Protein AF-A0AAD7TYN5-F1 (afdb_monomer)

Sequence (1149 aa):
MTCSSPSSSSSSAVDHAEHNDEHDERTLTILYATETGTAQDVADRLARLCRGLCIRARVHSMDAYPPEELINEALVVFVVSTTGSGHEPRAMIPLWNMLLRADLPEDLFEDLSFAVFGLGDSAYEKFCWPAKLLSRRLVSLGASEFIARGEGDDQHGMGVDGALGPWTKQLSAALTDIFPLPDGIEPESSDTLPSARVSILDAEPGSHLTCKDPLSEDPSYHLASVTCNRRMTADDWNQDVRHFEFSFEGDIQYQPGDVAVIHPEALPSDVEAFLSCIGYANIADEPVTIQRTLDDQSLPDRLPTTTTIREIFTRYLDINAVPRRSFFELLKHFAQDELEIEKLGEFLSDEGAYEMYEPGDKLRIGLQKGFITLPPNPKTPVICIGPGTGIAPMRSIIQERIYDGIYENTLYFGCRHALKDHHYGEEWEQYASEGKLTYRVAFSRDGPEGVARTYVQHLIKEDSSRIWDLIETRNAWVYISGSSNKMPAAVRAALQQVLVSEGGKTEEDAKDYIVRMEREGRLTEECWIRSTQGLQKPLRPAMVLTYGWQVIVLFAANVLADVVIGGPGYGGDDPQLILQQQRSNLKNASVLATVDGKVPILSTDFLTFVEELRQNTSIPGISLGVVRLAGESEEPITQFAAFGRKLEDGDGHDLTSDTLFCLASCSKAFLSASLGLLIDDFAHGRNATPLPAGLSRFDWDTKIAALLPEEWQLDDRRSTLAANVRDVLGHVSGLPRHDGAYRPGDTTGDVVRRMRVLRTAYELREKYSYNNQMYMLGAHIIETYSGLPYQDFVAERVFKPLNMSTSTLWPSEATSSGLFTDTWTKDGRRIPFWFTDEISQVNAGPGGVISSAEDMVKWLAVLLNHGVHPVSGETIIPRSVYDATTTARHVVHGRPTEPYGSIVGYGMGWNRWTFKGQDMIMHTGGIPGFSTIAVFSPSSNLGVVILTNADEKAEQNFVIAKRAFDEVLELPHADTGIASPNPARIPPQAHLEAAAYVHSGMLLQDLEAYTGTYSAPGYGAITLCSAQSTSHYCHEVLQDFASLRPLPISEPHLYGAYKTMWSTHVRLSHSAGVVFHATFPALFPHGYGKNTSAFGTYETGSDAWVEFAVVDGKVEGFSLVVDEEAVTARRRRRGGTLKDVADAWFEKI

Radius of gyration: 37.54 Å; Cα contacts (8 Å, |Δi|>4): 2176; chains: 1; bounding box: 73×110×104 Å

Mean predicted aligned error: 19.3 Å

pLDDT: mean 81.51, std 20.61, range [22.97, 98.62]

Structure (mmCIF, N/CA/C/O backbone):
data_AF-A0AAD7TYN5-F1
#
_entry.id   AF-A0AAD7TYN5-F1
#
loop_
_atom_site.group_PDB
_atom_site.id
_atom_site.type_symbol
_atom_site.label_atom_id
_atom_site.label_alt_id
_atom_site.label_comp_id
_atom_site.label_asym_id
_atom_site.label_entity_id
_atom_site.label_seq_id
_atom_site.pdbx_PDB_ins_code
_atom_site.Cartn_x
_atom_site.Cartn_y
_atom_site.Cartn_z
_atom_site.occupancy
_atom_site.B_iso_or_equiv
_atom_site.auth_seq_id
_atom_site.auth_comp_id
_atom_site.auth_asym_id
_atom_site.auth_atom_id
_atom_site.pdbx_PDB_model_num
ATOM 1 N N . MET A 1 1 ? -14.137 -5.893 67.849 1.00 32.06 1 MET A N 1
ATOM 2 C CA . MET A 1 1 ? -14.634 -7.281 67.816 1.00 32.06 1 MET A CA 1
ATOM 3 C C . MET A 1 1 ? -14.261 -7.846 66.467 1.00 32.06 1 MET A C 1
ATOM 5 O O . MET A 1 1 ? -14.617 -7.278 65.448 1.00 32.06 1 MET A O 1
ATOM 9 N N . THR A 1 2 ? -13.408 -8.853 66.526 1.00 30.20 2 THR A N 1
ATOM 10 C CA . THR A 1 2 ? -12.726 -9.581 65.458 1.00 30.20 2 THR A CA 1
ATOM 11 C C . THR A 1 2 ? -13.658 -10.598 64.804 1.00 30.20 2 THR A C 1
ATOM 13 O O . THR A 1 2 ? -14.434 -11.234 65.518 1.00 30.20 2 THR A O 1
ATOM 16 N N . CYS A 1 3 ? -13.529 -10.836 63.498 1.00 23.02 3 CYS A N 1
ATOM 17 C CA . CYS A 1 3 ? -13.912 -12.124 62.921 1.00 23.02 3 CYS A CA 1
ATOM 18 C C . CYS A 1 3 ? -12.862 -12.610 61.924 1.00 23.02 3 CYS A C 1
ATOM 20 O O . CYS A 1 3 ? -12.424 -11.885 61.038 1.00 23.02 3 CYS A O 1
ATOM 22 N N . SER A 1 4 ? -12.442 -13.832 62.213 1.00 25.14 4 SER A N 1
ATOM 23 C CA . SER A 1 4 ? -11.307 -14.596 61.731 1.00 25.14 4 SER A CA 1
ATOM 24 C C . SER A 1 4 ? -11.536 -15.207 60.348 1.00 25.14 4 SER A C 1
ATOM 26 O O . SER A 1 4 ? -12.656 -15.556 59.986 1.00 25.14 4 SER A O 1
ATOM 28 N N . SER A 1 5 ? -10.437 -15.406 59.632 1.00 23.53 5 SER A N 1
ATOM 29 C CA . SER A 1 5 ? -10.275 -16.248 58.443 1.00 23.53 5 SER A CA 1
ATOM 30 C C . SER A 1 5 ? -10.579 -17.736 58.702 1.00 23.53 5 SER A C 1
ATOM 32 O O . SER A 1 5 ? -10.234 -18.226 59.783 1.00 23.53 5 SER A O 1
ATOM 34 N N . PRO A 1 6 ? -11.113 -18.490 57.719 1.00 29.25 6 PRO A N 1
ATOM 35 C CA . PRO A 1 6 ? -11.056 -19.944 57.711 1.00 29.25 6 PRO A CA 1
ATOM 36 C C . PRO A 1 6 ? -9.919 -20.483 56.829 1.00 29.25 6 PRO A C 1
ATOM 38 O O . PRO A 1 6 ? -9.485 -19.879 55.852 1.00 29.25 6 PRO A O 1
ATOM 41 N N . SER A 1 7 ? -9.442 -21.635 57.276 1.00 25.08 7 SER A N 1
ATOM 42 C CA . SER A 1 7 ? -8.276 -22.422 56.895 1.00 25.08 7 SER A CA 1
ATOM 43 C C . SER A 1 7 ? -8.378 -23.151 55.556 1.00 25.08 7 SER A C 1
ATOM 45 O O . SER A 1 7 ? -9.451 -23.592 55.152 1.00 25.08 7 SER A O 1
ATOM 47 N N . SER A 1 8 ? -7.207 -23.379 54.965 1.00 26.42 8 SER A N 1
ATOM 48 C CA . SER A 1 8 ? -6.917 -24.302 53.872 1.00 26.42 8 SER A CA 1
ATOM 49 C C . SER A 1 8 ? -7.217 -25.765 54.226 1.00 26.42 8 SER A C 1
ATOM 51 O O . SER A 1 8 ? -6.787 -26.273 55.262 1.00 26.42 8 SER A O 1
ATOM 53 N N . SER A 1 9 ? -7.905 -26.464 53.321 1.00 25.09 9 SER A N 1
ATOM 54 C CA . SER A 1 9 ? -7.963 -27.925 53.270 1.00 25.09 9 SER A CA 1
ATOM 55 C C . SER A 1 9 ? -7.511 -28.384 51.886 1.00 25.09 9 SER A C 1
ATOM 57 O O . SER A 1 9 ? -8.125 -28.039 50.881 1.00 25.09 9 SER A O 1
ATOM 59 N N . SER A 1 10 ? -6.421 -29.145 51.874 1.00 25.17 10 SER A N 1
ATOM 60 C CA . SER A 1 10 ? -5.854 -29.898 50.756 1.00 25.17 10 SER A CA 1
ATOM 61 C C . SER A 1 10 ? -6.901 -30.769 50.048 1.00 25.17 10 SER A C 1
ATOM 63 O O . SER A 1 10 ? -7.458 -31.670 50.680 1.00 25.17 10 SER A O 1
ATOM 65 N N . SER A 1 11 ? -7.123 -30.560 48.746 1.00 24.89 11 SER A N 1
ATOM 66 C CA . SER A 1 11 ? -7.743 -31.568 47.881 1.00 24.89 11 SER A CA 1
ATOM 67 C C . SER A 1 11 ? -6.667 -32.561 47.453 1.00 24.89 11 SER A C 1
ATOM 69 O O . SER A 1 11 ? -5.783 -32.258 46.654 1.00 24.89 11 SER A O 1
ATOM 71 N N . SER A 1 12 ? -6.730 -33.733 48.069 1.00 24.78 12 SER A N 1
ATOM 72 C CA . SER A 1 12 ? -5.994 -34.938 47.719 1.00 24.78 12 SER A CA 1
ATOM 73 C C . SER A 1 12 ? -6.152 -35.284 46.241 1.00 24.78 12 SER A C 1
ATOM 75 O O . SER A 1 12 ? -7.264 -35.239 45.712 1.00 24.78 12 SER A O 1
ATOM 77 N N . ALA A 1 13 ? -5.031 -35.680 45.636 1.00 26.16 13 ALA A N 1
ATOM 78 C CA . ALA A 1 13 ? -4.958 -36.413 44.385 1.00 26.16 13 ALA A CA 1
ATOM 79 C C . ALA A 1 13 ? -6.060 -37.479 44.328 1.00 26.16 13 ALA A C 1
ATOM 81 O O . ALA A 1 13 ? -6.188 -38.303 45.236 1.00 26.16 13 ALA A O 1
ATOM 82 N N . VAL A 1 14 ? -6.875 -37.417 43.280 1.00 25.61 14 VAL A N 1
ATOM 83 C CA . VAL A 1 14 ? -7.786 -38.502 42.942 1.00 25.61 14 VAL A CA 1
ATOM 84 C C . VAL A 1 14 ? -6.918 -39.586 42.320 1.00 25.61 14 VAL A C 1
ATOM 86 O O . VAL A 1 14 ? -6.405 -39.425 41.216 1.00 25.61 14 VAL A O 1
ATOM 89 N N . ASP A 1 15 ? -6.706 -40.644 43.097 1.00 24.03 15 ASP A N 1
ATOM 90 C CA . ASP A 1 15 ? -6.170 -41.920 42.645 1.00 24.03 15 ASP A CA 1
ATOM 91 C C . ASP A 1 15 ? -6.842 -42.339 41.332 1.00 24.03 15 ASP A C 1
ATOM 93 O O . ASP A 1 15 ? -8.073 -42.378 41.230 1.00 24.03 15 ASP A O 1
ATOM 97 N N . HIS A 1 16 ? -6.018 -42.707 40.350 1.00 27.92 16 HIS A N 1
ATOM 98 C CA . HIS A 1 16 ? -6.424 -43.509 39.204 1.00 27.92 16 HIS A CA 1
ATOM 99 C C . HIS A 1 16 ? -6.866 -44.887 39.709 1.00 27.92 16 HIS A C 1
ATOM 101 O O . HIS A 1 16 ? -6.093 -45.842 39.748 1.00 27.92 16 HIS A O 1
ATOM 107 N N . ALA A 1 17 ? -8.118 -44.970 40.149 1.00 26.61 17 ALA A N 1
ATOM 108 C CA . ALA A 1 17 ? -8.795 -46.228 40.374 1.00 26.61 17 ALA A CA 1
ATOM 109 C C . ALA A 1 17 ? -9.074 -46.890 39.020 1.00 26.61 17 ALA A C 1
ATOM 111 O O . ALA A 1 17 ? -9.764 -46.329 38.169 1.00 26.61 17 ALA A O 1
ATOM 112 N N . GLU A 1 18 ? -8.529 -48.093 38.866 1.00 32.75 18 GLU A N 1
ATOM 113 C CA . GLU A 1 18 ? -8.926 -49.111 37.899 1.00 32.75 18 GLU A CA 1
ATOM 114 C C . GLU A 1 18 ? -10.461 -49.116 37.715 1.00 32.75 18 GLU A C 1
ATOM 116 O O . GLU A 1 18 ? -11.221 -49.389 38.650 1.00 32.75 18 GLU A O 1
ATOM 121 N N . HIS A 1 19 ? -10.924 -48.790 36.507 1.00 27.22 19 HIS A N 1
ATOM 122 C CA . HIS A 1 19 ? -12.280 -49.077 36.039 1.00 27.22 19 HIS A CA 1
ATOM 123 C C . HIS A 1 19 ? -12.175 -50.116 34.920 1.00 27.22 19 HIS A C 1
ATOM 125 O O . HIS A 1 19 ? -11.606 -49.846 33.866 1.00 27.22 19 HIS A O 1
ATOM 131 N N . ASN A 1 20 ? -12.690 -51.310 35.208 1.00 27.16 20 ASN A N 1
ATOM 132 C CA . ASN A 1 20 ? -12.780 -52.468 34.320 1.00 27.16 20 ASN A CA 1
ATOM 133 C C . ASN A 1 20 ? -13.623 -52.189 33.052 1.00 27.16 20 ASN A C 1
ATOM 135 O O . ASN A 1 20 ? -14.759 -51.736 33.163 1.00 27.16 20 ASN A O 1
ATOM 139 N N . ASP A 1 21 ? -13.066 -52.537 31.886 1.00 38.03 21 ASP A N 1
ATOM 140 C CA . ASP A 1 21 ? -13.582 -53.487 30.873 1.00 38.03 21 ASP A CA 1
ATOM 141 C C . ASP A 1 21 ? -15.004 -53.373 30.263 1.00 38.03 21 ASP A C 1
ATOM 143 O O . ASP A 1 21 ? -15.597 -54.396 29.934 1.00 38.03 21 ASP A O 1
ATOM 147 N N . GLU A 1 22 ? -15.541 -52.178 29.982 1.00 32.81 22 GLU A N 1
ATOM 148 C CA . GLU A 1 22 ? -16.675 -52.046 29.021 1.00 32.81 22 GLU A CA 1
ATOM 149 C C . GLU A 1 22 ? -16.463 -51.004 27.895 1.00 32.81 22 GLU A C 1
ATOM 151 O O . GLU A 1 22 ? -17.294 -50.883 26.999 1.00 32.81 22 GLU A O 1
ATOM 156 N N . HIS A 1 23 ? -15.332 -50.283 27.866 1.00 38.81 23 HIS A N 1
ATOM 157 C CA . HIS A 1 23 ? -15.031 -49.262 26.839 1.00 38.81 23 HIS A CA 1
ATOM 158 C C . HIS A 1 23 ? -14.004 -49.684 25.768 1.00 38.81 23 HIS A C 1
ATOM 160 O O . HIS A 1 23 ? -13.645 -48.869 24.917 1.00 38.81 23 HIS A O 1
ATOM 166 N N . ASP A 1 24 ? -13.561 -50.943 25.764 1.00 47.69 24 ASP A N 1
ATOM 167 C CA . ASP A 1 24 ? -12.542 -51.441 24.822 1.00 47.69 24 ASP A CA 1
ATOM 168 C C . ASP A 1 24 ? -13.080 -51.696 23.393 1.00 47.69 24 ASP A C 1
ATOM 170 O O . ASP A 1 24 ? -12.310 -51.903 22.457 1.00 47.69 24 ASP A O 1
ATOM 174 N N . GLU A 1 25 ? -14.400 -51.622 23.178 1.00 64.06 25 GLU A N 1
ATOM 175 C CA . GLU A 1 25 ? -15.033 -52.008 21.904 1.00 64.06 25 GLU A CA 1
ATOM 176 C C . GLU A 1 25 ? -15.075 -50.904 20.822 1.00 64.06 25 GLU A C 1
ATOM 178 O O . GLU A 1 25 ? -15.392 -51.205 19.675 1.00 64.06 25 GLU A O 1
ATOM 183 N N . ARG A 1 26 ? -14.744 -49.634 21.122 1.00 84.75 26 ARG A N 1
ATOM 184 C CA . ARG A 1 26 ? -14.801 -48.510 20.147 1.00 84.75 26 ARG A CA 1
ATOM 185 C C . ARG A 1 26 ? -13.416 -47.943 19.825 1.00 84.75 26 ARG A C 1
ATOM 187 O O . ARG A 1 26 ? -13.142 -46.765 20.076 1.00 84.75 26 ARG A O 1
ATOM 194 N N . THR A 1 27 ? -12.531 -48.780 19.289 1.00 89.62 27 THR A N 1
ATOM 195 C CA . THR A 1 27 ? -11.153 -48.404 18.930 1.00 89.62 27 THR A CA 1
ATOM 196 C C . THR A 1 27 ? -10.913 -48.450 17.416 1.00 89.62 27 THR A C 1
ATOM 198 O O . THR A 1 27 ? -11.508 -49.248 16.696 1.00 89.62 27 THR A O 1
ATOM 201 N N . LEU A 1 28 ? -10.047 -47.561 16.919 1.00 93.31 28 LEU A N 1
ATOM 202 C CA . LEU A 1 28 ? -9.620 -47.492 15.515 1.00 93.31 28 LEU A CA 1
ATOM 203 C C . LEU A 1 28 ? -8.123 -47.179 15.448 1.00 93.31 28 LEU A C 1
ATOM 205 O O . LEU A 1 28 ? -7.636 -46.329 16.195 1.00 93.31 28 LEU A O 1
ATOM 209 N N . THR A 1 29 ? -7.411 -47.779 14.498 1.00 95.50 29 THR A N 1
ATOM 210 C CA . THR A 1 29 ? -6.010 -47.431 14.217 1.00 95.50 29 THR A CA 1
ATOM 211 C C . THR A 1 29 ? -5.904 -46.549 12.971 1.00 95.50 29 THR A C 1
ATOM 213 O O . THR A 1 29 ? -6.521 -46.824 11.945 1.00 95.50 29 THR A O 1
ATOM 216 N N . ILE A 1 30 ? -5.119 -45.474 13.044 1.00 97.06 30 ILE A N 1
ATOM 217 C CA . ILE A 1 30 ? -4.821 -44.570 11.928 1.00 97.06 30 ILE A CA 1
ATOM 218 C C . ILE A 1 30 ? -3.320 -44.639 11.643 1.00 97.06 30 ILE A C 1
ATOM 220 O O . ILE A 1 30 ? -2.503 -44.224 12.465 1.00 97.06 30 ILE A O 1
ATOM 224 N N . LEU A 1 31 ? -2.956 -45.147 10.468 1.00 96.94 31 LEU A N 1
ATOM 225 C CA . LEU A 1 31 ? -1.567 -45.273 10.030 1.00 96.94 31 LEU A CA 1
ATOM 226 C C . LEU A 1 31 ? -1.273 -44.259 8.931 1.00 96.94 31 LEU A C 1
ATOM 228 O O . LEU A 1 31 ? -1.938 -44.262 7.892 1.00 96.94 31 LEU A O 1
ATOM 232 N N . TYR A 1 32 ? -0.262 -43.412 9.126 1.00 96.75 32 TYR A N 1
ATOM 233 C CA . TYR A 1 32 ? 0.126 -42.419 8.126 1.00 96.75 32 TYR A CA 1
ATOM 234 C C . TYR A 1 32 ? 1.551 -42.613 7.608 1.00 96.75 32 TYR A C 1
ATOM 236 O O . TYR A 1 32 ? 2.438 -43.085 8.313 1.00 96.75 32 TYR A O 1
ATOM 244 N N . ALA A 1 33 ? 1.772 -42.220 6.356 1.00 94.94 33 ALA A N 1
ATOM 245 C CA . ALA A 1 33 ? 3.092 -42.156 5.743 1.00 94.94 33 ALA A CA 1
ATOM 246 C C . ALA A 1 33 ? 3.253 -40.815 5.023 1.00 94.94 33 ALA A C 1
ATOM 248 O O . ALA A 1 33 ? 2.466 -40.487 4.131 1.00 94.94 33 ALA A O 1
ATOM 249 N N . THR A 1 34 ? 4.257 -40.038 5.437 1.00 89.06 34 THR A N 1
ATOM 250 C CA . THR A 1 34 ? 4.463 -38.640 5.035 1.00 89.06 34 THR A CA 1
ATOM 251 C C . THR A 1 34 ? 5.941 -38.365 4.751 1.00 89.06 34 THR A C 1
ATOM 253 O O . THR A 1 34 ? 6.799 -38.963 5.389 1.00 89.06 34 THR A O 1
ATOM 256 N N . GLU A 1 35 ? 6.248 -37.443 3.834 1.00 79.62 35 GLU A N 1
ATOM 257 C CA . GLU A 1 35 ? 7.604 -36.862 3.705 1.00 79.62 35 GLU A CA 1
ATOM 258 C C . GLU A 1 35 ? 7.660 -35.413 4.212 1.00 79.62 35 GLU A C 1
ATOM 260 O O . GLU A 1 35 ? 8.663 -34.993 4.774 1.00 79.62 35 GLU A O 1
ATOM 265 N N . THR A 1 36 ? 6.582 -34.639 4.031 1.00 76.56 36 THR A N 1
ATOM 266 C CA . THR A 1 36 ? 6.527 -33.193 4.336 1.00 76.56 36 THR A CA 1
ATOM 267 C C . THR A 1 36 ? 5.432 -32.832 5.351 1.00 76.56 36 THR A C 1
ATOM 269 O O . THR A 1 36 ? 4.950 -31.703 5.391 1.00 76.56 36 THR A O 1
ATOM 272 N N . GLY A 1 37 ? 4.961 -33.805 6.137 1.00 81.06 37 GLY A N 1
ATOM 273 C CA . GLY A 1 37 ? 3.956 -33.599 7.195 1.00 81.06 37 GLY A CA 1
ATOM 274 C C . GLY A 1 37 ? 2.486 -33.469 6.745 1.00 81.06 37 GLY A C 1
ATOM 275 O O . GLY A 1 37 ? 1.601 -33.341 7.587 1.00 81.06 37 GLY A O 1
ATOM 276 N N . THR A 1 38 ? 2.156 -33.521 5.448 1.00 84.31 38 THR A N 1
ATOM 277 C CA . THR A 1 38 ? 0.752 -33.374 4.993 1.00 84.31 38 THR A CA 1
ATOM 278 C C . THR A 1 38 ? -0.135 -34.559 5.377 1.00 84.31 38 THR A C 1
ATOM 280 O O . THR A 1 38 ? -1.235 -34.353 5.884 1.00 84.31 38 THR A O 1
ATOM 283 N N . ALA A 1 39 ? 0.340 -35.797 5.208 1.00 90.44 39 ALA A N 1
ATOM 284 C CA . ALA A 1 39 ? -0.436 -36.979 5.597 1.00 90.44 39 ALA A CA 1
ATOM 285 C C . ALA A 1 39 ? -0.622 -37.075 7.126 1.00 90.44 39 ALA A C 1
ATOM 287 O O . ALA A 1 39 ? -1.662 -37.531 7.593 1.00 90.44 39 ALA A O 1
ATOM 288 N N . GLN A 1 40 ? 0.352 -36.582 7.893 1.00 89.38 40 GLN A N 1
ATOM 289 C CA . GLN A 1 40 ? 0.295 -36.501 9.354 1.00 89.38 40 GLN A CA 1
ATOM 290 C C . GLN A 1 40 ? -0.797 -35.532 9.838 1.00 89.38 40 GLN A C 1
ATOM 292 O O . GLN A 1 40 ? -1.610 -35.900 10.677 1.00 89.38 40 GLN A O 1
ATOM 297 N N . ASP A 1 41 ? -0.880 -34.326 9.267 1.00 85.25 41 ASP A N 1
ATOM 298 C CA . ASP A 1 41 ? -1.937 -33.349 9.589 1.00 85.25 41 ASP A CA 1
ATOM 299 C C . ASP A 1 41 ? -3.342 -33.886 9.263 1.00 85.25 41 ASP A C 1
ATOM 301 O O . ASP A 1 41 ? -4.275 -33.725 10.052 1.00 85.25 41 ASP A O 1
ATOM 305 N N . VAL A 1 42 ? -3.494 -34.598 8.138 1.00 90.81 42 VAL A N 1
ATOM 306 C CA . VAL A 1 42 ? -4.751 -35.289 7.813 1.00 90.81 42 VAL A CA 1
ATOM 307 C C . VAL A 1 42 ? -5.065 -36.369 8.852 1.00 90.81 42 VAL A C 1
ATOM 309 O O . VAL A 1 42 ? -6.187 -36.402 9.348 1.00 90.81 42 VAL A O 1
ATOM 312 N N . ALA A 1 43 ? -4.098 -37.203 9.243 1.00 93.06 43 ALA A N 1
ATOM 313 C CA . ALA A 1 43 ? -4.302 -38.217 10.279 1.00 93.06 43 ALA A CA 1
ATOM 314 C C . ALA A 1 43 ? -4.727 -37.604 11.628 1.00 93.06 43 ALA A C 1
ATOM 316 O O . ALA A 1 43 ? -5.698 -38.067 12.228 1.00 93.06 43 ALA A O 1
ATOM 317 N N . ASP A 1 44 ? -4.089 -36.510 12.056 1.00 88.56 44 ASP A N 1
ATOM 318 C CA . ASP A 1 44 ? -4.465 -35.769 13.266 1.00 88.56 44 ASP A CA 1
ATOM 319 C C . ASP A 1 44 ? -5.902 -35.200 13.174 1.00 88.56 44 ASP A C 1
ATOM 321 O O . ASP A 1 44 ? -6.628 -35.168 14.172 1.00 88.56 44 ASP A O 1
ATOM 325 N N . ARG A 1 45 ? -6.345 -34.733 11.992 1.00 88.38 45 ARG A N 1
ATOM 326 C CA . ARG A 1 45 ? -7.735 -34.275 11.763 1.00 88.38 45 ARG A CA 1
ATOM 327 C C . ARG A 1 45 ? -8.734 -35.419 11.901 1.00 88.38 45 ARG A C 1
ATOM 329 O O . ARG A 1 45 ? -9.776 -35.242 12.532 1.00 88.38 45 ARG A O 1
ATOM 336 N N . LEU A 1 46 ? -8.410 -36.588 11.354 1.00 92.00 46 LEU A N 1
ATOM 337 C CA . LEU A 1 46 ? -9.252 -37.778 11.469 1.00 92.00 46 LEU A CA 1
ATOM 338 C C . LEU A 1 46 ? -9.327 -38.283 12.916 1.00 92.00 46 LEU A C 1
ATOM 340 O O . LEU A 1 46 ? -10.402 -38.684 13.357 1.00 92.00 46 LEU A O 1
ATOM 344 N N . ALA A 1 47 ? -8.237 -38.193 13.682 1.00 90.69 47 ALA A N 1
ATOM 345 C CA . ALA A 1 47 ? -8.241 -38.522 15.107 1.00 90.69 47 ALA A CA 1
ATOM 346 C C . ALA A 1 47 ? -9.189 -37.613 15.908 1.00 90.69 47 ALA A C 1
ATOM 348 O O . ALA A 1 47 ? -9.986 -38.106 16.707 1.00 90.69 47 ALA A O 1
ATOM 349 N N . ARG A 1 48 ? -9.188 -36.297 15.635 1.00 86.75 48 ARG A N 1
ATOM 350 C CA . ARG A 1 48 ? -10.152 -35.355 16.241 1.00 86.75 48 ARG A CA 1
ATOM 351 C C . ARG A 1 48 ? -11.599 -35.698 15.888 1.00 86.75 48 ARG A C 1
ATOM 353 O O . ARG A 1 48 ? -12.456 -35.660 16.764 1.00 86.75 48 ARG A O 1
ATOM 360 N N . LEU A 1 49 ? -11.861 -36.075 14.637 1.00 88.69 49 LEU A N 1
ATOM 361 C CA . LEU A 1 49 ? -13.185 -36.537 14.221 1.00 88.69 49 LEU A CA 1
ATOM 362 C C . LEU A 1 49 ? -13.618 -37.795 14.979 1.00 88.69 49 LEU A C 1
ATOM 364 O O . LEU A 1 49 ? -14.750 -37.860 15.447 1.00 88.69 49 LEU A O 1
ATOM 368 N N . CYS A 1 50 ? -12.724 -38.776 15.130 1.00 89.94 50 CYS A N 1
ATOM 369 C CA . CYS A 1 50 ? -13.014 -39.994 15.888 1.00 89.94 50 CYS A CA 1
ATOM 370 C C . CYS A 1 50 ? -13.358 -39.665 17.343 1.00 89.94 50 CYS A C 1
ATOM 372 O O . CYS A 1 50 ? -14.344 -40.183 17.867 1.00 89.94 50 CYS A O 1
ATOM 374 N N . ARG A 1 51 ? -12.615 -38.740 17.964 1.00 86.25 51 ARG A N 1
ATOM 375 C CA . ARG A 1 51 ? -12.882 -38.282 19.331 1.00 86.25 51 ARG A CA 1
ATOM 376 C C . ARG A 1 51 ? -14.273 -37.665 19.477 1.00 86.25 51 ARG A C 1
ATOM 378 O O . ARG A 1 51 ? -14.986 -38.039 20.402 1.00 86.25 51 ARG A O 1
ATOM 385 N N . GLY A 1 52 ? -14.692 -36.824 18.528 1.00 81.94 52 GLY A N 1
ATOM 386 C CA . GLY A 1 52 ? -16.041 -36.244 18.521 1.00 81.94 52 GLY A CA 1
ATOM 387 C C . GLY A 1 52 ? -17.166 -37.280 18.375 1.00 81.94 52 GLY A C 1
ATOM 388 O O . GLY A 1 52 ? -18.278 -37.059 18.844 1.00 81.94 52 GLY A O 1
ATOM 389 N N . LEU A 1 53 ? -16.866 -38.448 17.795 1.00 85.69 53 LEU A N 1
ATOM 390 C CA . LEU A 1 53 ? -17.762 -39.612 17.725 1.00 85.69 53 LEU A CA 1
ATOM 391 C C . LEU A 1 53 ? -17.611 -40.568 18.928 1.00 85.69 53 LEU A C 1
ATOM 393 O O . LEU A 1 53 ? -18.206 -41.651 18.949 1.00 85.69 53 LEU A O 1
ATOM 397 N N . CYS A 1 54 ? -16.811 -40.189 19.928 1.00 86.06 54 CYS A N 1
ATOM 398 C CA . CYS A 1 54 ? -16.421 -40.989 21.090 1.00 86.06 54 CYS A CA 1
ATOM 399 C C . CYS A 1 54 ? -15.746 -42.329 20.716 1.00 86.06 54 CYS A C 1
ATOM 401 O O . CYS A 1 54 ? -15.986 -43.353 21.358 1.00 86.06 54 CYS A O 1
ATOM 403 N N . ILE A 1 55 ? -14.927 -42.324 19.658 1.00 88.50 55 ILE A N 1
ATOM 404 C CA . ILE A 1 55 ? -14.099 -43.447 19.191 1.00 88.50 55 ILE A CA 1
ATOM 405 C C . ILE A 1 55 ? -12.639 -43.157 19.553 1.00 88.50 55 ILE A C 1
ATOM 407 O O . ILE A 1 55 ? -12.105 -42.095 19.224 1.00 88.50 55 ILE A O 1
ATOM 411 N N . ARG A 1 56 ? -11.964 -44.110 20.202 1.00 89.00 56 ARG A N 1
ATOM 412 C CA . ARG A 1 56 ? -10.549 -43.977 20.568 1.00 89.00 56 ARG A CA 1
ATOM 413 C C . ARG A 1 56 ? -9.660 -44.286 19.362 1.00 89.00 56 ARG A C 1
ATOM 415 O O . ARG A 1 56 ? -9.542 -45.442 18.957 1.00 89.00 56 ARG A O 1
ATOM 422 N N . ALA A 1 57 ? -9.005 -43.262 18.816 1.00 91.25 57 ALA A N 1
ATOM 423 C CA . ALA A 1 57 ? -8.049 -43.409 17.720 1.00 91.25 57 ALA A CA 1
ATOM 424 C C . ALA A 1 57 ? -6.616 -43.654 18.234 1.00 91.25 57 ALA A C 1
ATOM 426 O O . ALA A 1 57 ? -6.142 -42.951 19.126 1.00 91.25 57 ALA A O 1
ATOM 427 N N . ARG A 1 58 ? -5.905 -44.619 17.643 1.00 92.50 58 ARG A N 1
ATOM 428 C CA . ARG A 1 58 ? -4.457 -44.831 17.815 1.00 92.50 58 ARG A CA 1
ATOM 429 C C . ARG A 1 58 ? -3.733 -44.372 16.556 1.00 92.50 58 ARG A C 1
ATOM 431 O O . ARG A 1 58 ? -3.931 -44.965 15.501 1.00 92.50 58 ARG A O 1
ATOM 438 N N . VAL A 1 59 ? -2.930 -43.313 16.642 1.00 92.31 59 VAL A N 1
ATOM 439 C CA . VAL A 1 59 ? -2.278 -42.703 15.471 1.00 92.31 59 VAL A CA 1
ATOM 440 C C . VAL A 1 59 ? -0.789 -43.031 15.457 1.00 92.31 59 VAL A C 1
ATOM 442 O O . VAL A 1 59 ? -0.077 -42.697 16.402 1.00 92.31 59 VAL A O 1
ATOM 445 N N . HIS A 1 60 ? -0.305 -43.638 14.372 1.00 91.50 60 HIS A N 1
ATOM 446 C CA . HIS A 1 60 ? 1.102 -44.013 14.217 1.00 91.50 60 HIS A CA 1
ATOM 447 C C . HIS A 1 60 ? 1.638 -43.654 12.826 1.00 91.50 60 HIS A C 1
ATOM 449 O O . HIS A 1 60 ? 0.939 -43.803 11.820 1.00 91.50 60 HIS A O 1
ATOM 455 N N . SER A 1 61 ? 2.903 -43.224 12.761 1.00 91.44 61 SER A N 1
ATOM 456 C CA . SER A 1 61 ? 3.657 -43.279 11.504 1.00 91.44 61 SER A CA 1
ATOM 457 C C . SER A 1 61 ? 3.931 -44.744 11.162 1.00 91.44 61 SER A C 1
ATOM 459 O O . SER A 1 61 ? 4.189 -45.549 12.058 1.00 91.44 61 SER A O 1
ATOM 461 N N . MET A 1 62 ? 3.876 -45.107 9.882 1.00 93.88 62 MET A N 1
ATOM 462 C CA . MET A 1 62 ? 4.029 -46.502 9.444 1.00 93.88 62 MET A CA 1
ATOM 463 C C . MET A 1 62 ? 5.396 -47.126 9.763 1.00 93.88 62 MET A C 1
ATOM 465 O O . MET A 1 62 ? 5.486 -48.345 9.858 1.00 93.88 62 MET A O 1
ATOM 469 N N . ASP A 1 63 ? 6.445 -46.326 9.946 1.00 87.81 63 ASP A N 1
ATOM 470 C CA . ASP A 1 63 ? 7.780 -46.790 10.346 1.00 87.81 63 ASP A CA 1
ATOM 471 C C . ASP A 1 63 ? 7.937 -46.958 11.862 1.00 87.81 63 ASP A C 1
ATOM 473 O O . ASP A 1 63 ? 8.789 -47.725 12.310 1.00 87.81 63 ASP A O 1
ATOM 477 N N . ALA A 1 64 ? 7.101 -46.277 12.644 1.00 87.06 64 ALA A N 1
ATOM 478 C CA . ALA A 1 64 ? 6.997 -46.444 14.089 1.00 87.06 64 ALA A CA 1
ATOM 479 C C . ALA A 1 64 ? 5.996 -47.545 14.491 1.00 87.06 64 ALA A C 1
ATOM 481 O O . ALA A 1 64 ? 5.957 -47.933 15.658 1.00 87.06 64 ALA A O 1
ATOM 482 N N . TYR A 1 65 ? 5.182 -48.034 13.549 1.00 90.88 65 TYR A N 1
ATOM 483 C CA . TYR A 1 65 ? 4.212 -49.109 13.761 1.00 90.88 65 TYR A CA 1
ATOM 484 C C . TYR A 1 65 ? 4.829 -50.480 13.425 1.00 90.88 65 TYR A C 1
ATOM 486 O O . TYR A 1 65 ? 5.311 -50.655 12.303 1.00 90.88 65 TYR A O 1
ATOM 494 N N . PRO A 1 66 ? 4.804 -51.471 14.338 1.00 91.75 66 PRO A N 1
ATOM 495 C CA . PRO A 1 66 ? 5.306 -52.816 14.055 1.00 91.75 66 PRO A CA 1
ATOM 496 C C . PRO A 1 66 ? 4.466 -53.507 12.961 1.00 91.75 66 PRO A C 1
ATOM 498 O O . PRO A 1 66 ? 3.284 -53.774 13.183 1.00 91.75 66 PRO A O 1
ATOM 501 N N . PRO A 1 67 ? 5.021 -53.829 11.773 1.00 89.50 67 PRO A N 1
ATOM 502 C CA . PRO A 1 67 ? 4.234 -54.367 10.659 1.00 89.50 67 PRO A CA 1
ATOM 503 C C . PRO A 1 67 ? 3.459 -55.652 10.979 1.00 89.50 67 PRO A C 1
ATOM 505 O O . PRO A 1 67 ? 2.375 -55.874 10.445 1.00 89.50 67 PRO A O 1
ATOM 508 N N . GLU A 1 68 ? 4.012 -56.499 11.843 1.00 88.88 68 GLU A N 1
ATOM 509 C CA . GLU A 1 68 ? 3.411 -57.747 12.310 1.00 88.88 68 GLU A CA 1
ATOM 510 C C . GLU A 1 68 ? 2.141 -57.561 13.150 1.00 88.88 68 GLU A C 1
ATOM 512 O O . GLU A 1 68 ? 1.346 -58.494 13.236 1.00 88.88 68 GLU A O 1
ATOM 517 N N . GLU A 1 69 ? 1.919 -56.385 13.742 1.00 91.31 69 GLU A N 1
ATOM 518 C CA . GLU A 1 69 ? 0.728 -56.119 14.554 1.00 91.31 69 GLU A CA 1
ATOM 519 C C . GLU A 1 69 ? -0.525 -55.887 13.705 1.00 91.31 69 GLU A C 1
ATOM 521 O O . GLU A 1 69 ? -1.630 -56.071 14.213 1.00 91.31 69 GLU A O 1
ATOM 526 N N . LEU A 1 70 ? -0.372 -55.595 12.405 1.00 93.06 70 LEU A N 1
ATOM 527 C CA . LEU A 1 70 ? -1.491 -55.284 11.509 1.00 93.06 70 LEU A CA 1
ATOM 528 C C . LEU A 1 70 ? -2.536 -56.409 11.441 1.00 93.06 70 LEU A C 1
ATOM 530 O O . LEU A 1 70 ? -3.714 -56.138 11.241 1.00 93.06 70 LEU A O 1
ATOM 534 N N . ILE A 1 71 ? -2.122 -57.668 11.621 1.00 91.69 71 ILE A N 1
ATOM 535 C CA . ILE A 1 71 ? -3.030 -58.828 11.609 1.00 91.69 71 ILE A CA 1
ATOM 536 C C . ILE A 1 71 ? -4.009 -58.832 12.790 1.00 91.69 71 ILE A C 1
ATOM 538 O O . ILE A 1 71 ? -5.055 -59.465 12.716 1.00 91.69 71 ILE A O 1
ATOM 542 N N . ASN A 1 72 ? -3.678 -58.129 13.874 1.00 91.06 72 ASN A N 1
ATOM 543 C CA . ASN A 1 72 ? -4.513 -58.052 15.071 1.00 91.06 72 ASN A CA 1
ATOM 544 C C . ASN A 1 72 ? -5.498 -56.873 15.020 1.00 91.06 72 ASN A C 1
ATOM 546 O O . ASN A 1 72 ? -6.285 -56.692 15.948 1.00 91.06 72 ASN A O 1
ATOM 550 N N . GLU A 1 73 ? -5.436 -56.042 13.979 1.00 92.81 73 GLU A N 1
ATOM 551 C CA . GLU A 1 73 ? -6.303 -54.880 13.827 1.00 92.81 73 GLU A CA 1
ATOM 552 C C . GLU A 1 73 ? -7.624 -55.273 13.157 1.00 92.81 73 GLU A C 1
ATOM 554 O O . GLU A 1 73 ? -7.633 -55.838 12.066 1.00 92.81 73 GLU A O 1
ATOM 559 N N . ALA A 1 74 ? -8.751 -54.913 13.771 1.00 90.94 74 ALA A N 1
ATOM 560 C CA . ALA A 1 74 ? -10.069 -55.102 13.160 1.00 90.94 74 ALA A CA 1
ATOM 561 C C . ALA A 1 74 ? -10.450 -53.947 12.213 1.00 90.94 74 ALA A C 1
ATOM 563 O O . ALA A 1 74 ? -11.150 -54.152 11.220 1.00 90.94 74 ALA A O 1
ATOM 564 N N . LEU A 1 75 ? -9.998 -52.719 12.511 1.00 95.12 75 LEU A N 1
ATOM 565 C CA . LEU A 1 75 ? -10.359 -51.517 11.759 1.00 95.12 75 LEU A CA 1
ATOM 566 C C . LEU A 1 75 ? -9.176 -50.546 11.628 1.00 95.12 75 LEU A C 1
ATOM 568 O O . LEU A 1 75 ? -8.652 -50.060 12.634 1.00 95.12 75 LEU A O 1
ATOM 572 N N . VAL A 1 76 ? -8.781 -50.224 10.389 1.00 97.12 76 VAL A N 1
ATOM 573 C CA . VAL A 1 76 ? -7.627 -49.345 10.111 1.00 97.12 76 VAL A CA 1
ATOM 574 C C . VAL A 1 76 ? -7.933 -48.279 9.056 1.00 97.12 76 VAL A C 1
ATOM 576 O O . VAL A 1 76 ? -8.473 -48.566 7.989 1.00 97.12 76 VAL A O 1
ATOM 579 N N . VAL A 1 77 ? -7.522 -47.036 9.305 1.00 98.06 77 VAL A N 1
ATOM 580 C CA . VAL A 1 77 ? -7.515 -45.956 8.307 1.00 98.06 77 VAL A CA 1
ATOM 581 C C . VAL A 1 77 ? -6.080 -45.635 7.901 1.00 98.06 77 VAL A C 1
ATOM 583 O O . VAL A 1 77 ? -5.257 -45.258 8.729 1.00 98.06 77 VAL A O 1
ATOM 586 N N . PHE A 1 78 ? -5.779 -45.740 6.609 1.00 98.25 78 PHE A N 1
ATOM 587 C CA . PHE A 1 78 ? -4.468 -45.419 6.051 1.00 98.25 78 PHE A CA 1
ATOM 588 C C . PHE A 1 78 ? -4.467 -44.034 5.403 1.00 98.25 78 PHE A C 1
ATOM 590 O O . PHE A 1 78 ? -5.316 -43.742 4.562 1.00 98.25 78 PHE A O 1
ATOM 597 N N . VAL A 1 79 ? -3.473 -43.204 5.722 1.00 97.81 79 VAL A N 1
ATOM 598 C CA . VAL A 1 79 ? -3.276 -41.877 5.118 1.00 97.81 79 VAL A CA 1
ATOM 599 C C . VAL A 1 79 ? -1.890 -41.812 4.473 1.00 97.81 79 VAL A C 1
ATOM 601 O O . VAL A 1 79 ? -0.875 -41.760 5.162 1.00 97.81 79 VAL A O 1
ATOM 604 N N . VAL A 1 80 ? -1.816 -41.857 3.141 1.00 97.19 80 VAL A N 1
ATOM 605 C CA . VAL A 1 80 ? -0.555 -42.151 2.429 1.00 97.19 80 VAL A CA 1
ATOM 606 C C . VAL A 1 80 ? -0.242 -41.091 1.381 1.00 97.19 80 VAL A C 1
ATOM 608 O O . VAL A 1 80 ? -1.003 -40.927 0.427 1.00 97.19 80 VAL A O 1
ATOM 611 N N . SER A 1 81 ? 0.897 -40.402 1.513 1.00 93.94 81 SER A N 1
ATOM 612 C CA . SER A 1 81 ? 1.408 -39.515 0.459 1.00 93.94 81 SER A CA 1
ATOM 613 C C . SER A 1 81 ? 2.114 -40.275 -0.670 1.00 93.94 81 SER A C 1
ATOM 615 O O . SER A 1 81 ? 2.537 -41.414 -0.502 1.00 93.94 81 SER A O 1
ATOM 617 N N . THR A 1 82 ? 2.284 -39.633 -1.824 1.00 89.81 82 THR A N 1
ATOM 618 C CA . THR A 1 82 ? 3.077 -40.148 -2.954 1.00 89.81 82 THR A CA 1
ATOM 619 C C . THR A 1 82 ? 4.379 -39.360 -3.093 1.00 89.81 82 THR A C 1
ATOM 621 O O . THR A 1 82 ? 4.344 -38.136 -3.001 1.00 89.81 82 THR A O 1
ATOM 624 N N . THR A 1 83 ? 5.510 -40.029 -3.334 1.00 81.25 83 THR A N 1
ATOM 625 C CA . THR A 1 83 ? 6.835 -39.390 -3.461 1.00 81.25 83 THR A CA 1
ATOM 626 C C . THR A 1 83 ? 7.425 -39.583 -4.861 1.00 81.25 83 THR A C 1
ATOM 628 O O . THR A 1 83 ? 7.120 -40.559 -5.548 1.00 81.25 83 THR A O 1
ATOM 631 N N . GLY A 1 84 ? 8.261 -38.641 -5.317 1.00 73.94 84 GLY A N 1
ATOM 632 C CA . GLY A 1 84 ? 8.946 -38.714 -6.618 1.00 73.94 84 GLY A CA 1
ATOM 633 C C . GLY A 1 84 ? 8.018 -39.054 -7.797 1.00 73.94 84 GLY A C 1
ATOM 634 O O . GLY A 1 84 ? 6.886 -38.581 -7.877 1.00 73.94 84 GLY A O 1
ATOM 635 N N . SER A 1 85 ? 8.468 -39.934 -8.698 1.00 69.31 85 SER A N 1
ATOM 636 C CA . SER A 1 85 ? 7.686 -40.427 -9.850 1.00 69.31 85 SER A CA 1
ATOM 637 C C . SER A 1 85 ? 6.712 -41.569 -9.492 1.00 69.31 85 SER A C 1
ATOM 639 O O . SER A 1 85 ? 6.563 -42.547 -10.240 1.00 69.31 85 SER A O 1
ATOM 641 N N . GLY A 1 86 ? 6.043 -41.450 -8.339 1.00 79.44 86 GLY A N 1
ATOM 642 C CA . GLY A 1 86 ? 5.028 -42.386 -7.842 1.00 79.44 86 GLY A CA 1
ATOM 643 C C . GLY A 1 86 ? 5.547 -43.507 -6.947 1.00 79.44 86 GLY A C 1
ATOM 644 O O . GLY A 1 86 ? 5.023 -44.620 -7.011 1.00 79.44 86 GLY A O 1
ATOM 645 N N . HIS A 1 87 ? 6.586 -43.219 -6.171 1.00 83.06 87 HIS A N 1
ATOM 646 C CA . HIS A 1 87 ? 7.156 -44.094 -5.158 1.00 83.06 87 HIS A CA 1
ATOM 647 C C . HIS A 1 87 ? 6.428 -43.949 -3.815 1.00 83.06 87 HIS A C 1
ATOM 649 O O . HIS A 1 87 ? 5.770 -42.943 -3.532 1.00 83.06 87 HIS A O 1
ATOM 655 N N . GLU A 1 88 ? 6.521 -44.994 -2.999 1.00 88.81 88 GLU A N 1
ATOM 656 C CA . GLU A 1 88 ? 6.088 -44.998 -1.609 1.00 88.81 88 GLU A CA 1
ATOM 657 C C . GLU A 1 88 ? 6.935 -44.042 -0.743 1.00 88.81 88 GLU A C 1
ATOM 659 O O . GLU A 1 88 ? 8.141 -43.897 -0.968 1.00 88.81 88 GLU A O 1
ATOM 664 N N . PRO A 1 89 ? 6.337 -43.374 0.262 1.00 89.56 89 PRO A N 1
ATOM 665 C CA . PRO A 1 89 ? 7.103 -42.650 1.270 1.00 89.56 89 PRO A CA 1
ATOM 666 C C . PRO A 1 89 ? 8.012 -43.594 2.049 1.00 89.56 89 PRO A C 1
ATOM 668 O O . PRO A 1 89 ? 7.661 -44.753 2.277 1.00 89.56 89 PRO A O 1
ATOM 671 N N . ARG A 1 90 ? 9.147 -43.093 2.539 1.00 84.62 90 ARG A N 1
ATOM 672 C CA . ARG A 1 90 ? 10.111 -43.909 3.292 1.00 84.62 90 ARG A CA 1
ATOM 673 C C . ARG A 1 90 ? 9.492 -44.562 4.520 1.00 84.62 90 ARG A C 1
ATOM 675 O O . ARG A 1 90 ? 9.731 -45.745 4.751 1.00 84.62 90 ARG A O 1
ATOM 682 N N . ALA A 1 91 ? 8.628 -43.828 5.221 1.00 86.94 91 ALA A N 1
ATOM 683 C CA . ALA A 1 91 ? 7.890 -44.333 6.375 1.00 86.94 91 ALA A CA 1
ATOM 684 C C . ALA A 1 91 ? 7.032 -45.573 6.046 1.00 86.94 91 ALA A C 1
ATOM 686 O O . ALA A 1 91 ? 6.802 -46.421 6.898 1.00 86.94 91 ALA A O 1
ATOM 687 N N . MET A 1 92 ? 6.580 -45.718 4.795 1.00 93.31 92 MET A N 1
ATOM 688 C CA . MET A 1 92 ? 5.758 -46.847 4.350 1.00 93.31 92 MET A CA 1
ATOM 689 C C . MET A 1 92 ? 6.590 -48.101 4.026 1.00 93.31 92 MET A C 1
ATOM 691 O O . MET A 1 92 ? 6.055 -49.208 4.068 1.00 93.31 92 MET A O 1
ATOM 695 N N . ILE A 1 93 ? 7.885 -47.961 3.709 1.00 90.00 93 ILE A N 1
ATOM 696 C CA . ILE A 1 93 ? 8.730 -49.045 3.170 1.00 90.00 93 ILE A CA 1
ATOM 697 C C . ILE A 1 93 ? 8.745 -50.311 4.051 1.00 90.00 93 ILE A C 1
ATOM 699 O O . ILE A 1 93 ? 8.590 -51.400 3.489 1.00 90.00 93 ILE A O 1
ATOM 703 N N . PRO A 1 94 ? 8.911 -50.243 5.391 1.00 92.00 94 PRO A N 1
ATOM 704 C CA . PRO A 1 94 ? 8.951 -51.446 6.228 1.00 92.00 94 PRO A CA 1
ATOM 705 C C . PRO A 1 94 ? 7.661 -52.271 6.138 1.00 92.00 94 PRO A C 1
ATOM 707 O O . PRO A 1 94 ? 7.707 -53.472 5.860 1.00 92.00 94 PRO A O 1
ATOM 710 N N . LEU A 1 95 ? 6.510 -51.608 6.290 1.00 92.94 95 LEU A N 1
ATOM 711 C CA . LEU A 1 95 ? 5.193 -52.231 6.179 1.00 92.94 95 LEU A CA 1
ATOM 712 C C . LEU A 1 95 ? 4.930 -52.735 4.753 1.00 92.94 95 LEU A C 1
ATOM 714 O O . LEU A 1 95 ? 4.442 -53.848 4.557 1.00 92.94 95 LEU A O 1
ATOM 718 N N . TRP A 1 96 ? 5.306 -51.949 3.744 1.00 94.31 96 TRP A N 1
ATOM 719 C CA . TRP A 1 96 ? 5.118 -52.295 2.338 1.00 94.31 96 TRP A CA 1
ATOM 720 C C . TRP A 1 96 ? 5.897 -53.543 1.925 1.00 94.31 96 TRP A C 1
ATOM 722 O O . TRP A 1 96 ? 5.343 -54.433 1.282 1.00 94.31 96 TRP A O 1
ATOM 732 N N . ASN A 1 97 ? 7.152 -53.665 2.362 1.00 92.44 97 ASN A N 1
ATOM 733 C CA . ASN A 1 97 ? 7.975 -54.846 2.108 1.00 92.44 97 ASN A CA 1
ATOM 734 C C . ASN A 1 97 ? 7.377 -56.117 2.723 1.00 92.44 97 ASN A C 1
ATOM 736 O O . ASN A 1 97 ? 7.441 -57.179 2.102 1.00 92.44 97 ASN A O 1
ATOM 740 N N . MET A 1 98 ? 6.781 -56.018 3.916 1.00 93.06 98 MET A N 1
ATOM 741 C CA . MET A 1 98 ? 6.060 -57.132 4.532 1.00 93.06 98 MET A CA 1
ATOM 742 C C . MET A 1 98 ? 4.855 -57.527 3.673 1.00 93.06 98 MET A C 1
ATOM 744 O O . MET A 1 98 ? 4.759 -58.686 3.275 1.00 93.06 98 MET A O 1
ATOM 748 N N . LEU A 1 99 ? 4.008 -56.563 3.295 1.00 93.06 99 LEU A N 1
ATOM 749 C CA . LEU A 1 99 ? 2.806 -56.811 2.491 1.00 93.06 99 LEU A CA 1
ATOM 750 C C . LEU A 1 99 ? 3.120 -57.379 1.097 1.00 93.06 99 LEU A C 1
ATOM 752 O O . LEU A 1 99 ? 2.330 -58.153 0.556 1.00 93.06 99 LEU A O 1
ATOM 756 N N . LEU A 1 100 ? 4.262 -57.034 0.497 1.00 91.88 100 LEU A N 1
ATOM 757 C CA . LEU A 1 100 ? 4.673 -57.517 -0.828 1.00 91.88 100 LEU A CA 1
ATOM 758 C C . LEU A 1 100 ? 5.253 -58.940 -0.845 1.00 91.88 100 LEU A C 1
ATOM 760 O O . LEU A 1 100 ? 5.555 -59.463 -1.921 1.00 91.88 100 LEU A O 1
ATOM 764 N N . ARG A 1 101 ? 5.391 -59.596 0.309 1.00 92.62 101 ARG A N 1
ATOM 765 C CA . ARG A 1 101 ? 5.845 -60.987 0.378 1.00 92.62 101 ARG A CA 1
ATOM 766 C C . ARG A 1 101 ? 4.910 -61.926 -0.390 1.00 92.62 101 ARG A C 1
ATOM 768 O O . ARG A 1 101 ? 3.694 -61.922 -0.204 1.00 92.62 101 ARG A O 1
ATOM 775 N N . ALA A 1 102 ? 5.495 -62.751 -1.258 1.00 87.44 102 ALA A N 1
ATOM 776 C CA . ALA A 1 102 ? 4.752 -63.669 -2.123 1.00 87.44 102 ALA A CA 1
ATOM 777 C C . ALA A 1 102 ? 4.217 -64.915 -1.392 1.00 87.44 102 ALA A C 1
ATOM 779 O O . ALA A 1 102 ? 3.399 -65.633 -1.955 1.00 87.44 102 ALA A O 1
ATOM 780 N N . ASP A 1 103 ? 4.689 -65.191 -0.174 1.00 91.88 103 ASP A N 1
ATOM 781 C CA . ASP A 1 103 ? 4.316 -66.353 0.640 1.00 91.88 103 ASP A CA 1
ATOM 782 C C . ASP A 1 103 ? 3.175 -66.076 1.633 1.00 91.88 103 ASP A C 1
ATOM 784 O O . ASP A 1 103 ? 2.851 -66.941 2.446 1.00 91.88 103 ASP A O 1
ATOM 788 N N . LEU A 1 104 ? 2.568 -64.886 1.578 1.00 92.25 104 LEU A N 1
ATOM 789 C CA . LEU A 1 104 ? 1.427 -64.533 2.421 1.00 92.25 104 LEU A CA 1
ATOM 790 C C . LEU A 1 104 ? 0.133 -65.222 1.937 1.00 92.25 104 LEU A C 1
ATOM 792 O O . LEU A 1 104 ? -0.120 -65.213 0.729 1.00 92.25 104 LEU A O 1
ATOM 796 N N . PRO A 1 105 ? -0.692 -65.781 2.847 1.00 91.81 105 PRO A N 1
ATOM 797 C CA . PRO A 1 105 ? -2.016 -66.314 2.516 1.00 91.81 105 PRO A CA 1
ATOM 798 C C . PRO A 1 105 ? -2.960 -65.252 1.923 1.00 91.81 105 PRO A C 1
ATOM 800 O O . PRO A 1 105 ? -2.891 -64.082 2.295 1.00 91.81 105 PRO A O 1
ATOM 803 N N . GLU A 1 106 ? -3.853 -65.655 1.012 1.00 92.06 106 GLU A N 1
ATOM 804 C CA . GLU A 1 106 ? -4.849 -64.757 0.387 1.00 92.06 106 GLU A CA 1
ATOM 805 C C . GLU A 1 106 ? -5.983 -64.347 1.345 1.00 92.06 106 GLU A C 1
ATOM 807 O O . GLU A 1 106 ? -6.731 -63.426 1.039 1.00 92.06 106 GLU A O 1
ATOM 812 N N . ASP A 1 107 ? -6.102 -65.018 2.490 1.00 92.56 107 ASP A N 1
ATOM 813 C CA . ASP A 1 107 ? -7.068 -64.800 3.573 1.00 92.56 107 ASP A CA 1
ATOM 814 C C . ASP A 1 107 ? -6.423 -64.197 4.836 1.00 92.56 107 ASP A C 1
ATOM 816 O O . ASP A 1 107 ? -7.069 -64.090 5.873 1.00 92.56 107 ASP A O 1
ATOM 820 N N . LEU A 1 108 ? -5.152 -63.776 4.760 1.00 93.50 108 LEU A N 1
ATOM 821 C CA . LEU A 1 108 ? -4.367 -63.297 5.906 1.00 93.50 108 LEU A CA 1
ATOM 822 C C . LEU A 1 108 ? -5.055 -62.189 6.721 1.00 93.50 108 LEU A C 1
ATOM 824 O O . LEU A 1 108 ? -4.846 -62.099 7.927 1.00 93.50 108 LEU A O 1
ATOM 828 N N . PHE A 1 109 ? -5.829 -61.338 6.055 1.00 95.62 109 PHE A N 1
ATOM 829 C CA . PHE A 1 109 ? -6.503 -60.181 6.628 1.00 95.62 109 PHE A CA 1
ATOM 830 C C . PHE A 1 109 ? -8.029 -60.270 6.469 1.00 95.62 109 PHE A C 1
ATOM 832 O O . PHE A 1 109 ? -8.676 -59.238 6.327 1.00 95.62 109 PHE A O 1
ATOM 839 N N . GLU A 1 110 ? -8.620 -61.473 6.473 1.00 93.25 110 GLU A N 1
ATOM 840 C CA . GLU A 1 110 ? -10.077 -61.652 6.310 1.00 93.25 110 GLU A CA 1
ATOM 841 C C . GLU A 1 110 ? -10.927 -60.897 7.351 1.00 93.25 110 GLU A C 1
ATOM 843 O O . GLU A 1 110 ? -12.020 -60.428 7.032 1.00 93.25 110 GLU A O 1
ATOM 848 N N . ASP A 1 111 ? -10.389 -60.707 8.560 1.00 91.81 111 ASP A N 1
ATOM 849 C CA . ASP A 1 111 ? -11.041 -59.985 9.661 1.00 91.81 111 ASP A CA 1
ATOM 850 C C . ASP A 1 111 ? -10.725 -58.473 9.688 1.00 91.81 111 ASP A C 1
ATOM 852 O O . ASP A 1 111 ? -11.279 -57.733 10.503 1.00 91.81 111 ASP A O 1
ATOM 856 N N . LEU A 1 112 ? -9.856 -57.981 8.797 1.00 95.50 112 LEU A N 1
ATOM 857 C CA . LEU A 1 112 ? -9.456 -56.573 8.749 1.00 95.50 112 LEU A CA 1
ATOM 858 C C . LEU A 1 112 ? -10.387 -55.774 7.832 1.00 95.50 112 LEU A C 1
ATOM 860 O O . LEU A 1 112 ? -10.428 -55.978 6.615 1.00 95.50 112 LEU A O 1
ATOM 864 N N . SER A 1 113 ? -11.059 -54.772 8.396 1.00 96.50 113 SER A N 1
ATOM 865 C CA . SER A 1 113 ? -11.722 -53.720 7.625 1.00 96.50 113 SER A CA 1
ATOM 866 C C . SER A 1 113 ? -10.850 -52.469 7.541 1.00 96.50 113 SER A C 1
ATOM 868 O O . SER A 1 113 ? -10.244 -52.048 8.525 1.00 96.50 113 SER A O 1
ATOM 870 N N . PHE A 1 114 ? -10.772 -51.834 6.372 1.00 97.88 114 PHE A N 1
ATOM 871 C CA . PHE A 1 114 ? -9.917 -50.664 6.189 1.00 97.88 114 PHE A CA 1
ATOM 872 C C . PHE A 1 114 ? -10.501 -49.569 5.290 1.00 97.88 114 PHE A C 1
ATOM 874 O O . PHE A 1 114 ? -11.424 -49.790 4.507 1.00 97.88 114 PHE A O 1
ATOM 881 N N . ALA A 1 115 ? -9.926 -48.372 5.397 1.00 98.00 115 ALA A N 1
ATOM 882 C CA . ALA A 1 115 ? -10.145 -47.260 4.478 1.00 98.00 115 ALA A CA 1
ATOM 883 C C . ALA A 1 115 ? -8.810 -46.595 4.131 1.00 98.00 115 ALA A C 1
ATOM 885 O O . ALA A 1 115 ? -7.870 -46.622 4.925 1.00 98.00 115 ALA A O 1
ATOM 886 N N . VAL A 1 116 ? -8.714 -45.983 2.948 1.00 98.19 116 VAL A N 1
ATOM 887 C CA . VAL A 1 116 ? -7.479 -45.327 2.490 1.00 98.19 116 VAL A CA 1
ATOM 888 C C . VAL A 1 116 ? -7.773 -43.914 2.004 1.00 98.19 116 VAL A C 1
ATOM 890 O O . VAL A 1 116 ? -8.661 -43.707 1.179 1.00 98.19 116 VAL A O 1
ATOM 893 N N . PHE A 1 117 ? -6.980 -42.947 2.452 1.00 98.12 117 PHE A N 1
ATOM 894 C CA . PHE A 1 117 ? -6.908 -41.617 1.863 1.00 98.12 117 PHE A CA 1
ATOM 895 C C . PHE A 1 117 ? -5.512 -41.386 1.279 1.00 98.12 117 PHE A C 1
ATOM 897 O O . PHE A 1 117 ? -4.512 -41.327 1.997 1.00 98.12 117 PHE A O 1
ATOM 904 N N . GLY A 1 118 ? -5.433 -41.294 -0.046 1.00 97.00 118 GLY A N 1
ATOM 905 C CA . GLY A 1 118 ? -4.197 -40.998 -0.759 1.00 97.00 118 GLY A CA 1
ATOM 906 C C . GLY A 1 118 ? -4.004 -39.498 -0.924 1.00 97.00 118 GLY A C 1
ATOM 907 O O . GLY A 1 118 ? -4.929 -38.811 -1.346 1.00 97.00 118 GLY A O 1
ATOM 908 N N . LEU A 1 119 ? -2.802 -39.003 -0.640 1.00 94.88 119 LEU A N 1
ATOM 909 C CA . LEU A 1 119 ? -2.379 -37.652 -0.989 1.00 94.88 119 LEU A CA 1
ATOM 910 C C . LEU A 1 119 ? -1.440 -37.728 -2.192 1.00 94.88 119 LEU A C 1
ATOM 912 O O . LEU A 1 119 ? -0.444 -38.462 -2.187 1.00 94.88 119 LEU A O 1
ATOM 916 N N . GLY A 1 120 ? -1.751 -36.968 -3.230 1.00 88.31 120 GLY A N 1
ATOM 917 C CA . GLY A 1 120 ? -0.958 -36.924 -4.442 1.00 88.31 120 GLY A CA 1
ATOM 918 C C . GLY A 1 120 ? -1.203 -35.647 -5.223 1.00 88.31 120 GLY A C 1
ATOM 919 O O . GLY A 1 120 ? -1.894 -34.736 -4.781 1.00 88.31 120 GLY A O 1
ATOM 920 N N . ASP A 1 121 ? -0.620 -35.605 -6.408 1.00 82.00 121 ASP A N 1
ATOM 921 C CA . ASP A 1 121 ? -0.703 -34.464 -7.302 1.00 82.00 121 ASP A CA 1
ATOM 922 C C . ASP A 1 121 ? -0.930 -34.980 -8.727 1.00 82.00 121 ASP A C 1
ATOM 924 O O . ASP A 1 121 ? -0.164 -35.815 -9.225 1.00 82.00 121 ASP A O 1
ATOM 928 N N . SER A 1 122 ? -2.026 -34.547 -9.355 1.00 83.94 122 SER A N 1
ATOM 929 C CA . SER A 1 122 ? -2.445 -35.033 -10.673 1.00 83.94 122 SER A CA 1
ATOM 930 C C . SER A 1 122 ? -1.549 -34.570 -11.828 1.00 83.94 122 SER A C 1
ATOM 932 O O . SER A 1 122 ? -1.700 -35.061 -12.950 1.00 83.94 122 SER A O 1
ATOM 934 N N . ALA A 1 123 ? -0.577 -33.683 -11.582 1.00 72.12 123 ALA A N 1
ATOM 935 C CA . ALA A 1 123 ? 0.482 -33.372 -12.537 1.00 72.12 123 ALA A CA 1
ATOM 936 C C . ALA A 1 123 ? 1.469 -34.540 -12.714 1.00 72.12 123 ALA A C 1
ATOM 938 O O . ALA A 1 123 ? 2.100 -34.639 -13.769 1.00 72.12 123 ALA A O 1
ATOM 939 N N . TYR A 1 124 ? 1.583 -35.441 -11.732 1.00 72.06 124 TYR A N 1
ATOM 940 C CA . TYR A 1 124 ? 2.364 -36.669 -11.862 1.00 72.06 124 TYR A CA 1
ATOM 941 C C . TYR A 1 124 ? 1.524 -37.787 -12.484 1.00 72.06 124 TYR A C 1
ATOM 943 O O . TYR A 1 124 ? 0.386 -38.037 -12.090 1.00 72.06 124 TYR A O 1
ATOM 951 N N . GLU A 1 125 ? 2.123 -38.539 -13.412 1.00 75.62 125 GLU A N 1
ATOM 952 C CA . GLU A 1 125 ? 1.461 -39.669 -14.085 1.00 75.62 125 GLU A CA 1
ATOM 953 C C . GLU A 1 125 ? 0.935 -40.711 -13.082 1.00 75.62 125 GLU A C 1
ATOM 955 O O . GLU A 1 125 ? -0.165 -41.246 -13.227 1.00 75.62 125 GLU A O 1
ATOM 960 N N . LYS A 1 126 ? 1.704 -40.966 -12.018 1.00 84.00 126 LYS A N 1
ATOM 961 C CA . LYS A 1 126 ? 1.367 -41.910 -10.948 1.00 84.00 126 LYS A CA 1
ATOM 962 C C . LYS A 1 126 ? 0.651 -41.218 -9.778 1.00 84.00 126 LYS A C 1
ATOM 964 O O . LYS A 1 126 ? 1.090 -41.287 -8.632 1.00 84.00 126 LYS A O 1
ATOM 969 N N . PHE A 1 127 ? -0.474 -40.570 -10.071 1.00 88.94 127 PHE A N 1
ATOM 970 C CA . PHE A 1 127 ? -1.314 -39.878 -9.087 1.00 88.94 127 PHE A CA 1
ATOM 971 C C . PHE A 1 127 ? -1.840 -40.823 -7.984 1.00 88.94 127 PHE A C 1
ATOM 973 O O . PHE A 1 127 ? -2.496 -41.826 -8.293 1.00 88.94 127 PHE A O 1
ATOM 980 N N . CYS A 1 128 ? -1.579 -40.501 -6.706 1.00 92.81 128 CYS A N 1
ATOM 981 C CA . CYS A 1 128 ? -1.986 -41.275 -5.514 1.00 92.81 128 CYS A CA 1
ATOM 982 C C . CYS A 1 128 ? -1.593 -42.764 -5.567 1.00 92.81 128 CYS A C 1
ATOM 984 O O . CYS A 1 128 ? -2.317 -43.641 -5.084 1.00 92.81 128 CYS A O 1
ATOM 986 N N . TRP A 1 129 ? -0.473 -43.081 -6.219 1.00 93.56 129 TRP A N 1
ATOM 987 C CA . TRP A 1 129 ? -0.152 -44.452 -6.609 1.00 93.56 129 TRP A CA 1
ATOM 988 C C . TRP A 1 129 ? 0.121 -45.413 -5.441 1.00 93.56 129 TRP A C 1
ATOM 990 O O . TRP A 1 129 ? -0.479 -46.490 -5.443 1.00 93.56 129 TRP A O 1
ATOM 1000 N N . PRO A 1 130 ? 0.910 -45.059 -4.409 1.00 95.00 130 PRO A N 1
ATOM 1001 C CA . PRO A 1 130 ? 1.108 -45.923 -3.244 1.00 95.00 130 PRO A CA 1
ATOM 1002 C C . PRO A 1 130 ? -0.205 -46.266 -2.530 1.00 95.00 130 PRO A C 1
ATOM 1004 O O . PRO A 1 130 ? -0.439 -47.426 -2.205 1.00 95.00 130 PRO A O 1
ATOM 1007 N N . ALA A 1 131 ? -1.122 -45.302 -2.389 1.00 95.94 131 ALA A N 1
ATOM 1008 C CA . ALA A 1 131 ? -2.448 -45.535 -1.814 1.00 95.94 131 ALA A CA 1
ATOM 1009 C C . ALA A 1 131 ? -3.293 -46.515 -2.655 1.00 95.94 131 ALA A C 1
ATOM 1011 O O . ALA A 1 131 ? -3.977 -47.387 -2.114 1.00 95.94 131 ALA A O 1
ATOM 1012 N N . LYS A 1 132 ? -3.217 -46.415 -3.992 1.00 95.50 132 LYS A N 1
ATOM 1013 C CA . LYS A 1 132 ? -3.873 -47.348 -4.930 1.00 95.50 132 LYS A CA 1
ATOM 1014 C C . LYS A 1 132 ? -3.306 -48.760 -4.817 1.00 95.50 132 LYS A C 1
ATOM 1016 O O . LYS A 1 132 ? -4.070 -49.724 -4.833 1.00 95.50 132 LYS A O 1
ATOM 1021 N N . LEU A 1 133 ? -1.983 -48.885 -4.736 1.00 95.06 133 LEU A N 1
ATOM 1022 C CA . LEU A 1 133 ? -1.312 -50.174 -4.590 1.00 95.06 133 LEU A CA 1
ATOM 1023 C C . LEU A 1 133 ? -1.621 -50.815 -3.235 1.00 95.06 133 LEU A C 1
ATOM 1025 O O . LEU A 1 133 ? -1.938 -52.002 -3.203 1.00 95.06 133 LEU A O 1
ATOM 1029 N N . LEU A 1 134 ? -1.602 -50.032 -2.154 1.00 96.88 134 LEU A N 1
ATOM 1030 C CA . LEU A 1 134 ? -1.927 -50.491 -0.806 1.00 96.88 134 LEU A CA 1
ATOM 1031 C C . LEU A 1 134 ? -3.347 -51.053 -0.726 1.00 96.88 134 LEU A C 1
ATOM 1033 O O . LEU A 1 134 ? -3.523 -52.205 -0.344 1.00 96.88 134 LEU A O 1
ATOM 1037 N N . SER A 1 135 ? -4.340 -50.280 -1.176 1.00 96.19 135 SER A N 1
ATOM 1038 C CA . SER A 1 135 ? -5.748 -50.702 -1.211 1.00 96.19 135 SER A CA 1
ATOM 1039 C C . SER A 1 135 ? -5.929 -52.005 -2.004 1.00 96.19 135 SER A C 1
ATOM 1041 O O . SER A 1 135 ? -6.504 -52.964 -1.494 1.00 96.19 135 SER A O 1
ATOM 1043 N N . ARG A 1 136 ? -5.343 -52.112 -3.208 1.00 96.06 136 ARG A N 1
ATOM 1044 C CA . ARG A 1 136 ? -5.400 -53.353 -4.007 1.00 96.06 136 ARG A CA 1
ATOM 1045 C C . ARG A 1 136 ? -4.738 -54.537 -3.309 1.00 96.06 136 ARG A C 1
ATOM 1047 O O . ARG A 1 136 ? -5.244 -55.653 -3.404 1.00 96.06 136 ARG A O 1
ATOM 1054 N N . ARG A 1 137 ? -3.592 -54.315 -2.658 1.00 96.38 137 ARG A N 1
ATOM 1055 C CA . ARG A 1 137 ? -2.836 -55.385 -2.007 1.00 96.38 137 ARG A CA 1
ATOM 1056 C C . ARG A 1 137 ? -3.569 -55.917 -0.778 1.00 96.38 137 ARG A C 1
ATOM 1058 O O . ARG A 1 137 ? -3.654 -57.132 -0.645 1.00 96.38 137 ARG A O 1
ATOM 1065 N N . LEU A 1 138 ? -4.141 -55.043 0.048 1.00 96.69 138 LEU A N 1
ATOM 1066 C CA . LEU A 1 138 ? -4.939 -55.435 1.213 1.00 96.69 138 LEU A CA 1
ATOM 1067 C C . LEU A 1 138 ? -6.164 -56.265 0.805 1.00 96.69 138 LEU A C 1
ATOM 1069 O O . LEU A 1 138 ? -6.367 -57.344 1.351 1.00 96.69 138 LEU A O 1
ATOM 1073 N N . VAL A 1 139 ? -6.895 -55.848 -0.237 1.00 96.12 139 VAL A N 1
ATOM 1074 C CA . VAL A 1 139 ? -8.018 -56.637 -0.785 1.00 96.12 139 VAL A CA 1
ATOM 1075 C C . VAL A 1 139 ? -7.559 -58.005 -1.298 1.00 96.12 139 VAL A C 1
ATOM 1077 O O . VAL A 1 139 ? -8.237 -59.003 -1.081 1.00 96.12 139 VAL A O 1
ATOM 1080 N N . SER A 1 140 ? -6.392 -58.089 -1.952 1.00 95.62 140 SER A N 1
ATOM 1081 C CA . SER A 1 140 ? -5.846 -59.379 -2.418 1.00 95.62 140 SER A CA 1
ATOM 1082 C C . SER A 1 140 ? -5.410 -60.329 -1.294 1.00 95.62 140 SER A C 1
ATOM 1084 O O . SER A 1 140 ? -5.103 -61.482 -1.576 1.00 95.62 140 SER A O 1
ATOM 1086 N N . LEU A 1 141 ? -5.331 -59.830 -0.059 1.00 96.44 141 LEU A N 1
ATOM 1087 C CA . LEU A 1 141 ? -4.971 -60.579 1.145 1.00 96.44 141 LEU A CA 1
ATOM 1088 C C . LEU A 1 141 ? -6.178 -60.784 2.082 1.00 96.44 141 LEU A C 1
ATOM 1090 O O . LEU A 1 141 ? -5.986 -61.146 3.238 1.00 96.44 141 LEU A O 1
ATOM 1094 N N . GLY A 1 142 ? -7.404 -60.538 1.606 1.00 94.56 142 GLY A N 1
ATOM 1095 C CA . GLY A 1 142 ? -8.645 -60.849 2.324 1.00 94.56 142 GLY A CA 1
ATOM 1096 C C . GLY A 1 142 ? -9.319 -59.658 3.011 1.00 94.56 142 GLY A C 1
ATOM 1097 O O . GLY A 1 142 ? -10.477 -59.779 3.396 1.00 94.56 142 GLY A O 1
ATOM 1098 N N . ALA A 1 143 ? -8.655 -58.501 3.103 1.00 96.81 143 ALA A N 1
ATOM 1099 C CA . ALA A 1 143 ? -9.193 -57.337 3.810 1.00 96.81 143 ALA A CA 1
ATOM 1100 C C . ALA A 1 143 ? -10.382 -56.682 3.085 1.00 96.81 143 ALA A C 1
ATOM 1102 O O . ALA A 1 143 ? -10.442 -56.630 1.851 1.00 96.81 143 ALA A O 1
ATOM 1103 N N . SER A 1 144 ? -11.299 -56.102 3.861 1.00 95.56 144 SER A N 1
ATOM 1104 C CA . SER A 1 144 ? -12.531 -55.465 3.381 1.00 95.56 144 SER A CA 1
ATOM 1105 C C . SER A 1 144 ? -12.424 -53.933 3.409 1.00 95.56 144 SER A C 1
ATOM 1107 O O . SER A 1 144 ? -12.126 -53.339 4.441 1.00 95.56 144 SER A O 1
ATOM 1109 N N . GLU A 1 145 ? -12.669 -53.262 2.281 1.00 95.88 145 GLU A N 1
ATOM 1110 C CA . GLU A 1 145 ? -12.683 -51.794 2.221 1.00 95.88 145 GLU A CA 1
ATOM 1111 C C . GLU A 1 145 ? -14.082 -51.263 2.598 1.00 95.88 145 GLU A C 1
ATOM 1113 O O . GLU A 1 145 ? -15.042 -51.472 1.853 1.00 95.88 145 GLU A O 1
ATOM 1118 N N . PHE A 1 146 ? -14.219 -50.591 3.751 1.00 95.31 146 PHE A N 1
ATOM 1119 C CA . PHE A 1 146 ? -15.537 -50.197 4.292 1.00 95.31 146 PHE A CA 1
ATOM 1120 C C . PHE A 1 146 ? -16.057 -48.847 3.766 1.00 95.31 146 PHE A C 1
ATOM 1122 O O . PHE A 1 146 ? -17.257 -48.583 3.815 1.00 95.31 146 PHE A O 1
ATOM 1129 N N . ILE A 1 147 ? -15.178 -48.013 3.205 1.00 96.00 147 ILE A N 1
ATOM 1130 C CA . ILE A 1 147 ? -15.531 -46.859 2.365 1.00 96.00 147 ILE A CA 1
ATOM 1131 C C . ILE A 1 147 ? -14.560 -46.772 1.194 1.00 96.00 147 ILE A C 1
ATOM 1133 O O . ILE A 1 147 ? -13.393 -47.126 1.327 1.00 96.00 147 ILE A O 1
ATOM 1137 N N . ALA A 1 148 ? -15.011 -46.244 0.056 1.00 94.25 148 ALA A N 1
ATOM 1138 C CA . ALA A 1 148 ? -14.141 -46.085 -1.103 1.00 94.25 148 ALA A CA 1
ATOM 1139 C C . ALA A 1 148 ? -12.928 -45.187 -0.793 1.00 94.25 148 ALA A C 1
ATOM 1141 O O . ALA A 1 148 ? -13.062 -44.129 -0.166 1.00 94.25 148 ALA A O 1
ATOM 1142 N N . ARG A 1 149 ? -11.752 -45.584 -1.291 1.00 95.44 149 ARG A N 1
ATOM 1143 C CA . ARG A 1 149 ? -10.524 -44.785 -1.229 1.00 95.44 149 ARG A CA 1
ATOM 1144 C C . ARG A 1 149 ? -10.742 -43.339 -1.683 1.00 95.44 149 ARG A C 1
ATOM 1146 O O . ARG A 1 149 ? -11.225 -43.091 -2.789 1.00 95.44 149 ARG A O 1
ATOM 1153 N N . GLY A 1 150 ? -10.297 -42.393 -0.860 1.00 95.88 150 GLY A N 1
ATOM 1154 C CA . GLY A 1 150 ? -10.193 -40.981 -1.222 1.00 95.88 150 GLY A CA 1
ATOM 1155 C C . GLY A 1 150 ? -8.864 -40.677 -1.913 1.00 95.88 150 GLY A C 1
ATOM 1156 O O . GLY A 1 150 ? -7.834 -41.267 -1.585 1.00 95.88 150 GLY A O 1
ATOM 1157 N N . GLU A 1 151 ? -8.877 -39.761 -2.880 1.00 96.69 151 GLU A N 1
ATOM 1158 C CA . GLU A 1 151 ? -7.686 -39.334 -3.625 1.00 96.69 151 GLU A CA 1
ATOM 1159 C C . GLU A 1 151 ? -7.608 -37.801 -3.599 1.00 96.69 151 GLU A C 1
ATOM 1161 O O . GLU A 1 151 ? -8.269 -37.125 -4.385 1.00 96.69 151 GLU A O 1
ATOM 1166 N N . GLY A 1 152 ? -6.840 -37.255 -2.655 1.00 92.38 152 GLY A N 1
ATOM 1167 C CA . GLY A 1 152 ? -6.555 -35.827 -2.546 1.00 92.38 152 GLY A CA 1
ATOM 1168 C C . GLY A 1 152 ? -5.576 -35.370 -3.620 1.00 92.38 152 GLY A C 1
ATOM 1169 O O . GLY A 1 152 ? -4.532 -35.994 -3.806 1.00 92.38 152 GLY A O 1
ATOM 1170 N N . ASP A 1 153 ? -5.922 -34.282 -4.306 1.00 86.62 153 ASP A N 1
ATOM 1171 C CA . ASP A 1 153 ? -5.135 -33.703 -5.395 1.00 86.62 153 ASP A CA 1
ATOM 1172 C C . ASP A 1 153 ? -4.630 -32.308 -5.024 1.00 86.62 153 ASP A C 1
ATOM 1174 O O . ASP A 1 153 ? -5.421 -31.379 -4.862 1.00 86.62 153 ASP A O 1
ATOM 1178 N N . ASP A 1 154 ? -3.313 -32.151 -4.925 1.00 79.81 154 ASP A N 1
ATOM 1179 C CA . ASP A 1 154 ? -2.678 -30.860 -4.644 1.00 79.81 154 ASP A CA 1
ATOM 1180 C C . ASP A 1 154 ? -2.883 -29.831 -5.778 1.00 79.81 154 ASP A C 1
ATOM 1182 O O . ASP A 1 154 ? -2.828 -28.626 -5.544 1.00 79.81 154 ASP A O 1
ATOM 1186 N N . GLN A 1 155 ? -3.215 -30.277 -7.001 1.00 72.00 155 GLN A N 1
ATOM 1187 C CA . GLN A 1 155 ? -3.572 -29.389 -8.121 1.00 72.00 155 GLN A CA 1
ATOM 1188 C C . GLN A 1 155 ? -5.014 -28.869 -8.054 1.00 72.00 155 GLN A C 1
ATOM 1190 O O . GLN A 1 155 ? -5.389 -27.980 -8.826 1.00 72.00 155 GLN A O 1
ATOM 1195 N N . HIS A 1 156 ? -5.851 -29.423 -7.174 1.00 73.19 156 HIS A N 1
ATOM 1196 C CA . HIS A 1 156 ? -7.232 -28.984 -7.032 1.00 73.19 156 HIS A CA 1
ATOM 1197 C C . HIS A 1 156 ? -7.290 -27.547 -6.486 1.00 73.19 156 HIS A C 1
ATOM 1199 O O . HIS A 1 156 ? -6.443 -27.130 -5.701 1.00 73.19 156 HIS A O 1
ATOM 1205 N N . GLY A 1 157 ? -8.325 -26.776 -6.845 1.00 59.56 157 GLY A N 1
ATOM 1206 C CA . GLY A 1 157 ? -8.472 -25.379 -6.393 1.00 59.56 157 GLY A CA 1
ATOM 1207 C C . GLY A 1 157 ? -8.553 -25.206 -4.868 1.00 59.56 157 GLY A C 1
ATOM 1208 O O . GLY A 1 157 ? -8.266 -24.127 -4.366 1.00 59.56 157 GLY A O 1
ATOM 1209 N N . MET A 1 158 ? -8.894 -26.285 -4.160 1.00 63.44 158 MET A N 1
ATOM 1210 C CA . MET A 1 158 ? -8.940 -26.394 -2.694 1.00 63.44 158 MET A CA 1
ATOM 1211 C C . MET A 1 158 ? -7.809 -27.279 -2.134 1.00 63.44 158 MET A C 1
ATOM 1213 O O . MET A 1 158 ? -7.897 -27.744 -1.001 1.00 63.44 158 MET A O 1
ATOM 1217 N N . GLY A 1 159 ? -6.804 -27.608 -2.951 1.00 78.50 159 GLY A N 1
ATOM 1218 C CA . GLY A 1 159 ? -5.805 -28.635 -2.659 1.00 78.50 159 GLY A CA 1
ATOM 1219 C C . GLY A 1 159 ? -6.441 -29.964 -2.242 1.00 78.50 159 GLY A C 1
ATOM 1220 O O . GLY A 1 159 ? -7.544 -30.328 -2.671 1.00 78.50 159 GLY A O 1
ATOM 1221 N N . VAL A 1 160 ? -5.774 -30.660 -1.321 1.00 83.69 160 VAL A N 1
ATOM 1222 C CA . VAL A 1 160 ? -6.225 -31.958 -0.794 1.00 83.69 160 VAL A CA 1
ATOM 1223 C C . VAL A 1 160 ? -7.605 -31.909 -0.122 1.00 83.69 160 VAL A C 1
ATOM 1225 O O . VAL A 1 160 ? -8.315 -32.919 -0.125 1.00 83.69 160 VAL A O 1
ATOM 1228 N N . ASP A 1 161 ? -8.031 -30.745 0.388 1.00 81.62 161 ASP A N 1
ATOM 1229 C CA . ASP A 1 161 ? -9.331 -30.568 1.048 1.00 81.62 161 ASP A CA 1
ATOM 1230 C C . ASP A 1 161 ? -10.522 -30.777 0.104 1.00 81.62 161 ASP A C 1
ATOM 1232 O O . ASP A 1 161 ? -11.599 -31.172 0.557 1.00 81.62 161 ASP A O 1
ATOM 1236 N N . GLY A 1 162 ? -10.327 -30.599 -1.209 1.00 82.88 162 GLY A N 1
ATOM 1237 C CA . GLY A 1 162 ? -11.373 -30.827 -2.210 1.00 82.88 162 GLY A CA 1
ATOM 1238 C C . GLY A 1 162 ? -11.911 -32.260 -2.209 1.00 82.88 162 GLY A C 1
ATOM 1239 O O . GLY A 1 162 ? -13.116 -32.469 -2.341 1.00 82.88 162 GLY A O 1
ATOM 1240 N N . ALA A 1 163 ? -11.033 -33.247 -2.006 1.00 90.88 163 ALA A N 1
ATOM 1241 C CA . ALA A 1 163 ? -11.430 -34.647 -1.859 1.00 90.88 163 ALA A CA 1
ATOM 1242 C C . ALA A 1 163 ? -11.613 -35.045 -0.388 1.00 90.88 163 ALA A C 1
ATOM 1244 O O . ALA A 1 163 ? -12.497 -35.844 -0.072 1.00 90.88 163 ALA A O 1
ATOM 1245 N N . LEU A 1 164 ? -10.801 -34.485 0.515 1.00 91.56 164 LEU A N 1
ATOM 1246 C CA . LEU A 1 164 ? -10.818 -34.847 1.930 1.00 91.56 164 LEU A CA 1
ATOM 1247 C C . LEU A 1 164 ? -12.128 -34.456 2.614 1.00 91.56 164 LEU A C 1
ATOM 1249 O O . LEU A 1 164 ? -12.657 -35.256 3.374 1.00 91.56 164 LEU A O 1
ATOM 1253 N N . GLY A 1 165 ? -12.688 -33.274 2.346 1.00 87.88 165 GLY A N 1
ATOM 1254 C CA . GLY A 1 165 ? -13.943 -32.838 2.968 1.00 87.88 165 GLY A CA 1
ATOM 1255 C C . GLY A 1 165 ? -15.109 -33.811 2.715 1.00 87.88 165 GLY A C 1
ATOM 1256 O O . GLY A 1 165 ? -15.701 -34.320 3.673 1.00 87.88 165 GLY A O 1
ATOM 1257 N N . PRO A 1 166 ? -15.438 -34.126 1.447 1.00 91.25 166 PRO A N 1
ATOM 1258 C CA . PRO A 1 166 ? -16.454 -35.124 1.113 1.00 91.25 166 PRO A CA 1
ATOM 1259 C C . PRO A 1 166 ? -16.136 -36.528 1.641 1.00 91.25 166 PRO A C 1
ATOM 1261 O O . PRO A 1 166 ? -17.046 -37.222 2.096 1.00 91.25 166 PRO A O 1
ATOM 1264 N N . TRP A 1 167 ? -14.868 -36.946 1.600 1.00 96.06 167 TRP A N 1
ATOM 1265 C CA . TRP A 1 167 ? -14.446 -38.267 2.073 1.00 96.06 167 TRP A CA 1
ATOM 1266 C C . TRP A 1 167 ? -14.588 -38.409 3.594 1.00 96.06 167 TRP A C 1
ATOM 1268 O O . TRP A 1 167 ? -15.147 -39.388 4.075 1.00 96.06 167 TRP A O 1
ATOM 1278 N N . THR A 1 168 ? -14.201 -37.386 4.354 1.00 93.00 168 THR A N 1
ATOM 1279 C CA . THR A 1 168 ? -14.344 -37.322 5.815 1.00 93.00 168 THR A CA 1
ATOM 1280 C C . THR A 1 168 ? -15.812 -37.408 6.251 1.00 93.00 168 THR A C 1
ATOM 1282 O O . THR A 1 168 ? -16.123 -38.065 7.242 1.00 93.00 168 THR A O 1
ATOM 1285 N N . LYS A 1 169 ? -16.749 -36.825 5.485 1.00 91.06 169 LYS A N 1
ATOM 1286 C CA . LYS A 1 169 ? -18.197 -36.983 5.733 1.00 91.06 169 LYS A CA 1
ATOM 1287 C C . LYS A 1 169 ? -18.666 -38.429 5.542 1.00 91.06 169 LYS A C 1
ATOM 1289 O O . LYS A 1 169 ? -19.468 -38.914 6.334 1.00 91.06 169 LYS A O 1
ATOM 1294 N N . GLN A 1 170 ? -18.162 -39.119 4.516 1.00 94.44 170 GLN A N 1
ATOM 1295 C CA . GLN A 1 170 ? -18.464 -40.539 4.289 1.00 94.44 170 GLN A CA 1
ATOM 1296 C C . GLN A 1 170 ? -17.865 -41.417 5.390 1.00 94.44 170 GLN A C 1
ATOM 1298 O O . GLN A 1 170 ? -18.549 -42.300 5.900 1.00 94.44 170 GLN A O 1
ATOM 1303 N N . LEU A 1 171 ? -16.626 -41.130 5.800 1.00 94.88 171 LEU A N 1
ATOM 1304 C CA . LEU A 1 171 ? -15.969 -41.805 6.915 1.00 94.88 171 LEU A CA 1
ATOM 1305 C C . LEU A 1 171 ? -16.761 -41.635 8.214 1.00 94.88 171 LEU A C 1
ATOM 1307 O O . LEU A 1 171 ? -17.020 -42.621 8.890 1.00 94.88 171 LEU A O 1
ATOM 1311 N N . SER A 1 172 ? -17.194 -40.416 8.540 1.00 91.62 172 SER A N 1
ATOM 1312 C CA . SER A 1 172 ? -18.000 -40.146 9.737 1.00 91.62 172 SER A CA 1
ATOM 1313 C C . SER A 1 172 ? -19.304 -40.945 9.758 1.00 91.62 172 SER A C 1
ATOM 1315 O O . SER A 1 172 ? -19.635 -41.535 10.787 1.00 91.62 172 SER A O 1
ATOM 1317 N N . ALA A 1 173 ? -20.018 -41.009 8.630 1.00 91.12 173 ALA A N 1
ATOM 1318 C CA . ALA A 1 173 ? -21.245 -41.794 8.519 1.00 91.12 173 ALA A CA 1
ATOM 1319 C C . ALA A 1 173 ? -20.974 -43.294 8.722 1.00 91.12 173 ALA A C 1
ATOM 1321 O O . ALA A 1 173 ? -21.609 -43.920 9.565 1.00 91.12 173 ALA A O 1
ATOM 1322 N N . ALA A 1 174 ? -19.968 -43.842 8.034 1.00 93.50 174 ALA A N 1
ATOM 1323 C CA . ALA A 1 174 ? -19.604 -45.252 8.154 1.00 93.50 174 ALA A CA 1
ATOM 1324 C C . ALA A 1 174 ? -19.132 -45.623 9.570 1.00 93.50 174 ALA A C 1
ATOM 1326 O O . ALA A 1 174 ? -19.524 -46.659 10.096 1.00 93.50 174 ALA A O 1
ATOM 1327 N N . LEU A 1 175 ? -18.334 -44.770 10.220 1.00 92.62 175 LEU A N 1
ATOM 1328 C CA . LEU A 1 175 ? -17.896 -44.989 11.601 1.00 92.62 175 LEU A CA 1
ATOM 1329 C C . LEU A 1 175 ? -19.062 -44.940 12.593 1.00 92.62 175 LEU A C 1
ATOM 1331 O O . LEU A 1 175 ? -19.039 -45.672 13.576 1.00 92.62 175 LEU A O 1
ATOM 1335 N N . THR A 1 176 ? -20.084 -44.122 12.335 1.00 89.50 176 THR A N 1
ATOM 1336 C CA . THR A 1 176 ? -21.300 -44.076 13.165 1.00 89.50 176 THR A CA 1
ATOM 1337 C C . THR A 1 176 ? -22.146 -45.340 12.993 1.00 89.50 176 THR A C 1
ATOM 1339 O O . THR A 1 176 ? -22.738 -45.811 13.960 1.00 89.50 176 THR A O 1
ATOM 1342 N N . ASP A 1 177 ? -22.167 -45.921 11.791 1.00 89.19 177 ASP A N 1
ATOM 1343 C CA . ASP A 1 177 ? -22.848 -47.193 11.523 1.00 89.19 177 ASP A CA 1
ATOM 1344 C C . ASP A 1 177 ? -22.107 -48.388 12.152 1.00 89.19 177 ASP A C 1
ATOM 1346 O O . ASP A 1 177 ? -22.742 -49.286 12.705 1.00 89.19 177 ASP A O 1
ATOM 1350 N N . ILE A 1 178 ? -20.769 -48.397 12.090 1.00 90.00 178 ILE A N 1
ATOM 1351 C CA . ILE A 1 178 ? -19.915 -49.439 12.690 1.00 90.00 178 ILE A CA 1
ATOM 1352 C C . ILE A 1 178 ? -19.936 -49.343 14.220 1.00 90.00 178 ILE A C 1
ATOM 1354 O O . ILE A 1 178 ? -20.049 -50.355 14.909 1.00 90.00 178 ILE A O 1
ATOM 1358 N N . PHE A 1 179 ? -19.856 -48.122 14.749 1.00 89.44 179 PHE A N 1
ATOM 1359 C CA . PHE A 1 179 ? -19.846 -47.829 16.175 1.00 89.44 179 PHE A CA 1
ATOM 1360 C C . PHE A 1 179 ? -20.985 -46.859 16.532 1.00 89.44 179 PHE A C 1
ATOM 1362 O O . PHE A 1 179 ? -20.724 -45.662 16.704 1.00 89.44 179 PHE A O 1
ATOM 1369 N N . PRO A 1 180 ? -22.231 -47.340 16.701 1.00 83.06 180 PRO A N 1
ATOM 1370 C CA . PRO A 1 180 ? -23.344 -46.502 17.142 1.00 83.06 180 PRO A CA 1
ATOM 1371 C C . PRO A 1 180 ? -23.029 -45.777 18.457 1.00 83.06 180 PRO A C 1
ATOM 1373 O O . PRO A 1 180 ? -22.329 -46.311 19.322 1.00 83.06 180 PRO A O 1
ATOM 1376 N N . LEU A 1 181 ? -23.532 -44.550 18.610 1.00 79.00 181 LEU A N 1
ATOM 1377 C CA . LEU A 1 181 ? -23.349 -43.781 19.843 1.00 79.00 181 LEU A CA 1
ATOM 1378 C C . LEU A 1 181 ? -24.074 -44.464 21.020 1.00 79.00 181 LEU A C 1
ATOM 1380 O O . LEU A 1 181 ? -25.219 -44.891 20.847 1.00 79.00 181 LEU A O 1
ATOM 1384 N N . PRO A 1 182 ? -23.452 -44.555 22.210 1.00 73.75 182 PRO A N 1
ATOM 1385 C CA . PRO A 1 182 ? -24.112 -45.083 23.402 1.00 73.75 182 PRO A CA 1
ATOM 1386 C C . PRO A 1 182 ? -25.324 -44.239 23.833 1.00 73.75 182 PRO A C 1
ATOM 1388 O O . PRO A 1 182 ? -25.326 -43.015 23.685 1.00 73.75 182 PRO A O 1
ATOM 1391 N N . ASP A 1 183 ? -26.339 -44.885 24.419 1.00 66.62 183 ASP A N 1
ATOM 1392 C CA . ASP A 1 183 ? -27.556 -44.216 24.896 1.00 66.62 183 ASP A CA 1
ATOM 1393 C C . ASP A 1 183 ? -27.232 -43.080 25.889 1.00 66.62 183 ASP A C 1
ATOM 1395 O O . ASP A 1 183 ? -26.632 -43.299 26.942 1.00 66.62 183 ASP A O 1
ATOM 1399 N N . GLY A 1 184 ? -27.678 -41.859 25.574 1.00 64.56 184 GLY A N 1
ATOM 1400 C CA . GLY A 1 184 ? -27.521 -40.677 26.432 1.00 64.56 184 GLY A CA 1
ATOM 1401 C C . GLY A 1 184 ? -26.214 -39.895 26.261 1.00 64.56 184 GLY A C 1
ATOM 1402 O O . GLY A 1 184 ? -26.031 -38.901 26.963 1.00 64.56 184 GLY A O 1
ATOM 1403 N N . ILE A 1 185 ? -25.335 -40.298 25.337 1.00 70.44 185 ILE A N 1
ATOM 1404 C CA . ILE A 1 185 ? -24.127 -39.548 24.966 1.00 70.44 185 ILE A CA 1
ATOM 1405 C C . ILE A 1 185 ? -24.382 -38.830 23.637 1.00 70.44 185 ILE A C 1
ATOM 1407 O O . ILE A 1 185 ? -24.597 -39.468 22.607 1.00 70.44 185 ILE A O 1
ATOM 1411 N N . GLU A 1 186 ? -24.364 -37.497 23.654 1.00 67.81 186 GLU A N 1
ATOM 1412 C CA . GLU A 1 186 ? -24.376 -36.696 22.427 1.00 67.81 186 GLU A CA 1
ATOM 1413 C C . GLU A 1 186 ? -22.942 -36.531 21.890 1.00 67.81 186 GLU A C 1
ATOM 1415 O O . GLU A 1 186 ? -22.009 -36.405 22.687 1.00 67.81 186 GLU A O 1
ATOM 1420 N N . PRO A 1 187 ? -22.743 -36.545 20.559 1.00 67.69 187 PRO A N 1
ATOM 1421 C CA . PRO A 1 187 ? -21.429 -36.320 19.969 1.00 67.69 187 PRO A CA 1
ATOM 1422 C C . PRO A 1 187 ? -20.952 -34.895 20.267 1.00 67.69 187 PRO A C 1
ATOM 1424 O O . PRO A 1 187 ? -21.758 -33.961 20.319 1.00 67.69 187 PRO A O 1
ATOM 1427 N N . GLU A 1 188 ? -19.642 -34.715 20.444 1.00 69.06 188 GLU A N 1
ATOM 1428 C CA . GLU A 1 188 ? -19.084 -33.376 20.654 1.00 69.06 188 GLU A CA 1
ATOM 1429 C C . GLU A 1 188 ? -19.379 -32.496 19.432 1.00 69.06 188 GLU A C 1
ATOM 1431 O O . GLU A 1 188 ? -19.201 -32.903 18.280 1.00 69.06 188 GLU A O 1
ATOM 1436 N N . SER A 1 189 ? -19.857 -31.275 19.684 1.00 67.12 189 SER A N 1
ATOM 1437 C CA . SER A 1 189 ? -20.158 -30.324 18.617 1.00 67.12 189 SER A CA 1
ATOM 1438 C C . SER A 1 189 ? -18.877 -29.897 17.895 1.00 67.12 189 SER A C 1
ATOM 1440 O O . SER A 1 189 ? -17.842 -29.665 18.512 1.00 67.12 189 SER A O 1
ATOM 1442 N N . SER A 1 190 ? -18.954 -29.663 16.584 1.00 63.91 190 SER A N 1
ATOM 1443 C CA . SER A 1 190 ? -17.855 -29.047 15.823 1.00 63.91 190 SER A CA 1
ATOM 1444 C C . SER A 1 190 ? -17.516 -27.611 16.261 1.00 63.91 190 SER A C 1
ATOM 1446 O O . SER A 1 190 ? -16.549 -27.028 15.766 1.00 63.91 190 SER A O 1
ATOM 1448 N N . ASP A 1 191 ? -18.325 -27.022 17.146 1.00 65.25 191 ASP A N 1
ATOM 1449 C CA . ASP A 1 191 ? -18.134 -25.675 17.689 1.00 65.25 191 ASP A CA 1
ATOM 1450 C C . ASP A 1 191 ? -17.516 -25.661 19.098 1.00 65.25 191 ASP A C 1
ATOM 1452 O O . ASP A 1 191 ? -17.153 -24.591 19.590 1.00 65.25 191 ASP A O 1
ATOM 1456 N N . THR A 1 192 ? -17.305 -26.821 19.732 1.00 73.62 192 THR A N 1
ATOM 1457 C CA . THR A 1 192 ? -16.564 -26.891 21.001 1.00 73.62 192 THR A CA 1
ATOM 1458 C C . THR A 1 192 ? -15.056 -26.831 20.781 1.00 73.62 192 THR A C 1
ATOM 1460 O O . THR A 1 192 ? -14.528 -27.474 19.875 1.00 73.62 192 THR A O 1
ATOM 1463 N N . LEU A 1 193 ? -14.360 -26.065 21.627 1.00 75.00 193 LEU A N 1
ATOM 1464 C CA . LEU A 1 193 ? -12.905 -25.937 21.587 1.00 75.00 193 LEU A CA 1
ATOM 1465 C C . LEU A 1 193 ? -12.237 -27.309 21.827 1.00 75.00 193 LEU A C 1
ATOM 1467 O O . LEU A 1 193 ? -12.455 -27.897 22.890 1.00 75.00 193 LEU A O 1
ATOM 1471 N N . PRO A 1 194 ? -11.400 -27.815 20.899 1.00 72.31 194 PRO A N 1
ATOM 1472 C CA . PRO A 1 194 ? -10.717 -29.091 21.092 1.00 72.31 194 PRO A CA 1
ATOM 1473 C C . PRO A 1 194 ? -9.712 -29.051 22.250 1.00 72.31 194 PRO A C 1
ATOM 1475 O O . PRO A 1 194 ? -9.033 -28.046 22.461 1.00 72.31 194 PRO A O 1
ATOM 1478 N N . SER A 1 195 ? -9.551 -30.172 22.958 1.00 74.50 195 SER A N 1
ATOM 1479 C CA . SER A 1 195 ? -8.556 -30.303 24.031 1.00 74.50 195 SER A CA 1
ATOM 1480 C C . SER A 1 195 ? -7.126 -30.034 23.535 1.00 74.50 195 SER A C 1
ATOM 1482 O O . SER A 1 195 ? -6.744 -30.446 22.433 1.00 74.50 195 SER A O 1
ATOM 1484 N N . ALA A 1 196 ? -6.319 -29.370 24.369 1.00 73.94 196 ALA A N 1
ATOM 1485 C CA . ALA A 1 196 ? -4.924 -29.056 24.064 1.00 73.94 196 ALA A CA 1
ATOM 1486 C C . ALA A 1 196 ? -4.079 -30.332 23.889 1.00 73.94 196 ALA A C 1
ATOM 1488 O O . ALA A 1 196 ? -4.287 -31.310 24.605 1.00 73.94 196 ALA A O 1
ATOM 1489 N N . ARG A 1 197 ? -3.116 -30.312 22.949 1.00 74.19 197 ARG A N 1
ATOM 1490 C CA . ARG A 1 197 ? -2.183 -31.431 22.664 1.00 74.19 197 ARG A CA 1
ATOM 1491 C C . ARG A 1 197 ? -1.065 -31.575 23.701 1.00 74.19 197 ARG A C 1
ATOM 1493 O O . ARG A 1 197 ? -0.534 -32.671 23.891 1.00 74.19 197 ARG A O 1
ATOM 1500 N N . VAL A 1 198 ? -0.690 -30.455 24.312 1.00 78.50 198 VAL A N 1
ATOM 1501 C CA . VAL A 1 198 ? 0.352 -30.351 25.334 1.00 78.50 198 VAL A CA 1
ATOM 1502 C C . VAL A 1 198 ? -0.071 -29.355 26.408 1.00 78.50 198 VAL A C 1
ATOM 1504 O O . VAL A 1 198 ? -0.795 -28.401 26.117 1.00 78.50 198 VAL A O 1
ATOM 1507 N N . SER A 1 199 ? 0.425 -29.553 27.624 1.00 79.44 199 SER A N 1
ATOM 1508 C CA . SER A 1 199 ? 0.458 -28.555 28.689 1.00 79.44 199 SER A CA 1
ATOM 1509 C C . SER A 1 199 ? 1.886 -28.033 28.860 1.00 79.44 199 SER A C 1
ATOM 1511 O O . SER A 1 199 ? 2.858 -28.784 28.758 1.00 79.44 199 SER A O 1
ATOM 1513 N N . ILE A 1 200 ? 2.007 -26.727 29.098 1.00 79.31 200 ILE A N 1
ATOM 1514 C CA . ILE A 1 200 ? 3.277 -26.056 29.388 1.00 79.31 200 ILE A CA 1
ATOM 1515 C C . ILE A 1 200 ? 3.281 -25.734 30.881 1.00 79.31 200 ILE A C 1
ATOM 1517 O O . ILE A 1 200 ? 2.374 -25.062 31.366 1.00 79.31 200 ILE A O 1
ATOM 1521 N N . LEU A 1 201 ? 4.273 -26.251 31.602 1.00 82.06 201 LEU A N 1
ATOM 1522 C CA . LEU A 1 201 ? 4.428 -26.091 33.048 1.00 82.06 201 LEU A CA 1
ATOM 1523 C C . LEU A 1 201 ? 5.714 -25.326 33.361 1.00 82.06 201 LEU A C 1
ATOM 1525 O O . LEU A 1 201 ? 6.705 -25.479 32.646 1.00 82.06 201 LEU A O 1
ATOM 1529 N N . ASP A 1 202 ? 5.732 -24.564 34.453 1.00 79.69 202 ASP A N 1
ATOM 1530 C CA . ASP A 1 202 ? 6.968 -23.957 34.957 1.00 79.69 202 ASP A CA 1
ATOM 1531 C C . ASP A 1 202 ? 7.994 -25.048 35.292 1.00 79.69 202 ASP A C 1
ATOM 1533 O O . ASP A 1 202 ? 7.657 -26.091 35.864 1.00 79.69 202 ASP A O 1
ATOM 1537 N N . ALA A 1 203 ? 9.259 -24.835 34.926 1.00 75.44 203 ALA A N 1
ATOM 1538 C CA . ALA A 1 203 ? 10.302 -25.794 35.259 1.00 75.44 203 ALA A CA 1
ATOM 1539 C C . ALA A 1 203 ? 10.658 -25.750 36.759 1.00 75.44 203 ALA A C 1
ATOM 1541 O O . ALA A 1 203 ? 10.717 -24.689 37.381 1.00 75.44 203 ALA A O 1
ATOM 1542 N N . GLU A 1 204 ? 10.955 -26.916 37.342 1.00 74.81 204 GLU A N 1
ATOM 1543 C CA . GLU A 1 204 ? 11.397 -27.036 38.739 1.00 74.81 204 GLU A CA 1
ATOM 1544 C C . GLU A 1 204 ? 12.655 -26.172 39.006 1.00 74.81 204 GLU A C 1
ATOM 1546 O O . GLU A 1 204 ? 13.594 -26.194 38.194 1.00 74.81 204 GLU A O 1
ATOM 1551 N N . PRO A 1 205 ? 12.741 -25.444 40.140 1.00 55.75 205 PRO A N 1
ATOM 1552 C CA . PRO A 1 205 ? 13.902 -24.622 40.478 1.00 55.75 205 PRO A CA 1
ATOM 1553 C C . PRO A 1 205 ? 15.197 -25.449 40.520 1.00 55.75 205 PRO A C 1
ATOM 1555 O O . PRO A 1 205 ? 15.366 -26.324 41.367 1.00 55.75 205 PRO A O 1
ATOM 1558 N N . GLY A 1 206 ? 16.140 -25.154 39.620 1.00 57.44 206 GLY A N 1
ATOM 1559 C CA . GLY A 1 206 ? 17.407 -25.889 39.499 1.00 57.44 206 GLY A CA 1
ATOM 1560 C C . GLY A 1 206 ? 17.410 -27.006 38.450 1.00 57.44 206 GLY A C 1
ATOM 1561 O O . GLY A 1 206 ? 18.426 -27.686 38.300 1.00 57.44 206 GLY A O 1
ATOM 1562 N N . SER A 1 207 ? 16.323 -27.177 37.693 1.00 59.00 207 SER A N 1
ATOM 1563 C CA . SER A 1 207 ? 16.348 -27.946 36.449 1.00 59.00 207 SER A CA 1
ATOM 1564 C C . SER A 1 207 ? 17.369 -27.326 35.486 1.00 59.00 207 SER A C 1
ATOM 1566 O O . SER A 1 207 ? 17.317 -26.148 35.133 1.00 59.00 207 SER A O 1
ATOM 1568 N N . HIS A 1 208 ? 18.377 -28.105 35.097 1.00 60.47 208 HIS A N 1
ATOM 1569 C CA . HIS A 1 208 ? 19.284 -27.678 34.041 1.00 60.47 208 HIS A CA 1
ATOM 1570 C C . HIS A 1 208 ? 18.516 -27.716 32.721 1.00 60.47 208 HIS A C 1
ATOM 1572 O O . HIS A 1 208 ? 17.944 -28.755 32.395 1.00 60.47 208 HIS A O 1
ATOM 1578 N N . LEU A 1 209 ? 18.540 -26.620 31.953 1.00 60.72 209 LEU A N 1
ATOM 1579 C CA . LEU A 1 209 ? 18.092 -26.637 30.562 1.00 60.72 209 LEU A CA 1
ATOM 1580 C C . LEU A 1 209 ? 18.846 -27.757 29.842 1.00 60.72 209 LEU A C 1
ATOM 1582 O O . LEU A 1 209 ? 20.034 -27.633 29.538 1.00 60.72 209 LEU A O 1
ATOM 1586 N N . THR A 1 210 ? 18.158 -28.852 29.539 1.00 56.31 210 THR A N 1
ATOM 1587 C CA . THR A 1 210 ? 18.636 -29.876 28.612 1.00 56.31 210 THR A CA 1
ATOM 1588 C C . THR A 1 210 ? 18.441 -29.376 27.182 1.00 56.31 210 THR A C 1
ATOM 1590 O O . THR A 1 210 ? 17.896 -30.074 26.339 1.00 56.31 210 THR A O 1
ATOM 1593 N N . CYS A 1 211 ? 18.862 -28.142 26.895 1.00 52.88 211 CYS A N 1
ATOM 1594 C CA . CYS A 1 211 ? 18.892 -27.595 25.543 1.00 52.88 211 CYS A CA 1
ATOM 1595 C C . CYS A 1 211 ? 20.214 -28.007 24.888 1.00 52.88 211 CYS A C 1
ATOM 1597 O O . CYS A 1 211 ? 21.079 -27.190 24.576 1.00 52.88 211 CYS A O 1
ATOM 1599 N N . LYS A 1 212 ? 20.419 -29.318 24.749 1.00 58.34 212 LYS A N 1
ATOM 1600 C CA . LYS A 1 212 ? 21.302 -29.791 23.693 1.00 58.34 212 LYS A CA 1
ATOM 1601 C C . LYS A 1 212 ? 20.453 -29.882 22.447 1.00 58.34 212 LYS A C 1
ATOM 1603 O O . LYS A 1 212 ? 19.375 -30.463 22.475 1.00 58.34 212 LYS A O 1
ATOM 1608 N N . ASP A 1 213 ? 20.940 -29.264 21.387 1.00 64.06 213 ASP A N 1
ATOM 1609 C CA . ASP A 1 213 ? 20.307 -29.319 20.084 1.00 64.06 213 ASP A CA 1
ATOM 1610 C C . ASP A 1 213 ? 20.141 -30.791 19.654 1.00 64.06 213 ASP A C 1
ATOM 1612 O O . ASP A 1 213 ? 21.153 -31.477 19.479 1.00 64.06 213 ASP A O 1
ATOM 1616 N N . PRO A 1 214 ? 18.911 -31.300 19.472 1.00 63.09 214 PRO A N 1
ATOM 1617 C CA . PRO A 1 214 ? 18.679 -32.691 19.089 1.00 63.09 214 PRO A CA 1
ATOM 1618 C C . PRO A 1 214 ? 19.255 -33.057 17.715 1.00 63.09 214 PRO A C 1
ATOM 1620 O O . PRO A 1 214 ? 19.381 -34.241 17.397 1.00 63.09 214 PRO A O 1
ATOM 1623 N N . LEU A 1 215 ? 19.586 -32.062 16.884 1.00 68.50 215 LEU A N 1
ATOM 1624 C CA . LEU A 1 215 ? 20.302 -32.259 15.623 1.00 68.50 215 LEU A CA 1
ATOM 1625 C C . LEU A 1 215 ? 21.816 -32.378 15.835 1.00 68.50 215 LEU A C 1
ATOM 1627 O O . LEU A 1 215 ? 22.486 -33.016 15.033 1.00 68.50 215 LEU A O 1
ATOM 1631 N N . SER A 1 216 ? 22.360 -31.821 16.922 1.00 67.31 216 SER A N 1
ATOM 1632 C CA . SER A 1 216 ? 23.787 -31.943 17.260 1.00 67.31 216 SER A CA 1
ATOM 1633 C C . SER A 1 216 ? 24.180 -33.344 17.739 1.00 67.31 216 SER A C 1
ATOM 1635 O O . SER A 1 216 ? 25.353 -33.710 17.683 1.00 67.31 216 SER A O 1
ATOM 1637 N N . GLU A 1 217 ? 23.206 -34.132 18.199 1.00 69.06 217 GLU A N 1
ATOM 1638 C CA . GLU A 1 217 ? 23.409 -35.520 18.629 1.00 69.06 217 GLU A CA 1
ATOM 1639 C C . GLU A 1 217 ? 23.169 -36.531 17.496 1.00 69.06 217 GLU A C 1
ATOM 1641 O O . GLU A 1 217 ? 23.465 -37.717 17.654 1.00 69.06 217 GLU A O 1
ATOM 1646 N N . ASP A 1 218 ? 22.674 -36.071 16.344 1.00 71.00 218 ASP A N 1
ATOM 1647 C CA . ASP A 1 218 ? 22.416 -36.916 15.187 1.00 71.00 218 ASP A CA 1
ATOM 1648 C C . ASP A 1 218 ? 23.603 -36.917 14.223 1.00 71.00 218 ASP A C 1
ATOM 1650 O O . ASP A 1 218 ? 23.898 -35.889 13.607 1.00 71.00 218 ASP A O 1
ATOM 1654 N N . PRO A 1 219 ? 24.270 -38.065 14.025 1.00 70.69 219 PRO A N 1
ATOM 1655 C CA . PRO A 1 219 ? 25.411 -38.142 13.128 1.00 70.69 219 PRO A CA 1
ATOM 1656 C C . PRO A 1 219 ? 25.065 -37.865 11.655 1.00 70.69 219 PRO A C 1
ATOM 1658 O O . PRO A 1 219 ? 25.998 -37.698 10.874 1.00 70.69 219 PRO A O 1
ATOM 1661 N N . SER A 1 220 ? 23.785 -37.823 11.247 1.00 73.06 220 SER A N 1
ATOM 1662 C CA . SER A 1 220 ? 23.395 -37.473 9.871 1.00 73.06 220 SER A CA 1
ATOM 1663 C C . SER A 1 220 ? 23.327 -35.967 9.590 1.00 73.06 220 SER A C 1
ATOM 1665 O O . SER A 1 220 ? 23.142 -35.568 8.436 1.00 73.06 220 SER A O 1
ATOM 1667 N N . TYR A 1 221 ? 23.431 -35.126 10.623 1.00 76.88 221 TYR A N 1
ATOM 1668 C CA . TYR A 1 221 ? 23.427 -33.670 10.495 1.00 76.88 221 TYR A CA 1
ATOM 1669 C C . TYR A 1 221 ? 24.806 -33.101 10.803 1.00 76.88 221 TYR A C 1
ATOM 1671 O O . TYR A 1 221 ? 25.492 -33.521 11.733 1.00 76.88 221 TYR A O 1
ATOM 1679 N N . HIS A 1 222 ? 25.218 -32.114 10.009 1.00 79.81 222 HIS A N 1
ATOM 1680 C CA . HIS A 1 222 ? 26.542 -31.526 10.129 1.00 79.81 222 HIS A CA 1
ATOM 1681 C C . HIS A 1 222 ? 26.450 -30.006 10.099 1.00 79.81 222 HIS A C 1
ATOM 1683 O O . HIS A 1 222 ? 25.793 -29.415 9.242 1.00 79.81 222 HIS A O 1
ATOM 1689 N N . LEU A 1 223 ? 27.146 -29.348 11.025 1.00 80.00 223 LEU A N 1
ATOM 1690 C CA . LEU A 1 223 ? 27.268 -27.899 10.981 1.00 80.00 223 LEU A CA 1
ATOM 1691 C C . LEU A 1 223 ? 28.162 -27.501 9.798 1.00 80.00 223 LEU A C 1
ATOM 1693 O O . LEU A 1 223 ? 29.284 -27.991 9.662 1.00 80.00 223 LEU A O 1
ATOM 1697 N N . ALA A 1 224 ? 27.657 -26.605 8.954 1.00 80.75 224 ALA A N 1
ATOM 1698 C CA . ALA A 1 224 ? 28.337 -26.144 7.752 1.00 80.75 224 ALA A CA 1
ATOM 1699 C C . ALA A 1 224 ? 28.484 -24.621 7.770 1.00 80.75 224 ALA A C 1
ATOM 1701 O O . ALA A 1 224 ? 27.539 -23.903 8.096 1.00 80.75 224 ALA A O 1
ATOM 1702 N N . SER A 1 225 ? 29.650 -24.118 7.373 1.00 77.50 225 SER A N 1
ATOM 1703 C CA . SER A 1 225 ? 29.860 -22.694 7.104 1.00 77.50 225 SER A CA 1
ATOM 1704 C C . SER A 1 225 ? 29.654 -22.409 5.622 1.00 77.50 225 SER A C 1
ATOM 1706 O O . SER A 1 225 ? 30.205 -23.105 4.773 1.00 77.50 225 SER A O 1
ATOM 1708 N N . VAL A 1 226 ? 28.881 -21.373 5.296 1.00 79.69 226 VAL A N 1
ATOM 1709 C CA . VAL A 1 226 ? 28.679 -20.937 3.907 1.00 79.69 226 VAL A CA 1
ATOM 1710 C C . VAL A 1 226 ? 29.919 -20.181 3.432 1.00 79.69 226 VAL A C 1
ATOM 1712 O O . VAL A 1 226 ? 30.186 -19.078 3.907 1.00 79.69 226 VAL A O 1
ATOM 1715 N N . THR A 1 227 ? 30.673 -20.750 2.494 1.00 81.31 227 THR A N 1
ATOM 1716 C CA . THR A 1 227 ? 31.882 -20.128 1.926 1.00 81.31 227 THR A CA 1
ATOM 1717 C C . THR A 1 227 ? 31.593 -19.313 0.672 1.00 81.31 227 THR A C 1
ATOM 1719 O O . THR A 1 227 ? 32.320 -18.366 0.375 1.00 81.31 227 THR A O 1
ATOM 1722 N N . CYS A 1 228 ? 30.516 -19.636 -0.047 1.00 73.88 228 CYS A N 1
ATOM 1723 C CA . CYS A 1 228 ? 30.081 -18.917 -1.240 1.00 73.88 228 CYS A CA 1
ATOM 1724 C C . CYS A 1 228 ? 28.557 -18.765 -1.245 1.00 73.88 228 CYS A C 1
ATOM 1726 O O . CYS A 1 228 ? 27.831 -19.700 -0.921 1.00 73.88 228 CYS A O 1
ATOM 1728 N N . ASN A 1 229 ? 28.080 -17.582 -1.631 1.00 84.19 229 ASN A N 1
ATOM 1729 C CA . ASN A 1 229 ? 26.676 -17.277 -1.901 1.00 84.19 229 ASN A CA 1
ATOM 1730 C C . ASN A 1 229 ? 26.647 -16.330 -3.103 1.00 84.19 229 ASN A C 1
ATOM 1732 O O . ASN A 1 229 ? 26.831 -15.121 -2.956 1.00 84.19 229 ASN A O 1
ATOM 1736 N N . ARG A 1 230 ? 26.489 -16.890 -4.302 1.00 86.50 230 ARG A N 1
ATOM 1737 C CA . ARG A 1 230 ? 26.582 -16.147 -5.561 1.00 86.50 230 ARG A CA 1
ATOM 1738 C C . ARG A 1 230 ? 25.282 -16.237 -6.341 1.00 86.50 230 ARG A C 1
ATOM 1740 O O . ARG A 1 230 ? 24.793 -17.331 -6.612 1.00 86.50 230 ARG A O 1
ATOM 1747 N N . ARG A 1 231 ? 24.755 -15.094 -6.774 1.00 82.50 231 ARG A N 1
ATOM 1748 C CA . ARG A 1 231 ? 23.627 -15.046 -7.707 1.00 82.50 231 ARG A CA 1
ATOM 1749 C C . ARG A 1 231 ? 24.051 -15.574 -9.085 1.00 82.50 231 ARG A C 1
ATOM 1751 O O . ARG A 1 231 ? 25.067 -15.159 -9.629 1.00 82.50 231 ARG A O 1
ATOM 1758 N N . MET A 1 232 ? 23.265 -16.495 -9.638 1.00 85.88 232 MET A N 1
ATOM 1759 C CA . MET A 1 232 ? 23.499 -17.193 -10.916 1.00 85.88 232 MET A CA 1
ATOM 1760 C C . MET A 1 232 ? 22.663 -16.634 -12.077 1.00 85.88 232 MET A C 1
ATOM 1762 O O . MET A 1 232 ? 22.603 -17.227 -13.154 1.00 85.88 232 MET A O 1
ATOM 1766 N N . THR A 1 233 ? 21.950 -15.541 -11.834 1.00 87.25 233 THR A N 1
ATOM 1767 C CA . THR A 1 233 ? 21.047 -14.866 -12.773 1.00 87.25 233 THR A CA 1
ATOM 1768 C C . THR A 1 233 ? 21.462 -13.408 -12.894 1.00 87.25 233 THR A C 1
ATOM 1770 O O . THR A 1 233 ? 22.085 -12.883 -11.974 1.00 87.25 233 THR A O 1
ATOM 1773 N N . ALA A 1 234 ? 21.119 -12.759 -14.007 1.00 81.31 234 ALA A N 1
ATOM 1774 C CA . ALA A 1 234 ? 21.378 -11.331 -14.176 1.00 81.31 234 ALA A CA 1
ATOM 1775 C C . ALA A 1 234 ? 20.656 -10.501 -13.098 1.00 81.31 234 ALA A C 1
ATOM 1777 O O . ALA A 1 234 ? 19.569 -10.870 -12.645 1.00 81.31 234 ALA A O 1
ATOM 1778 N N . ASP A 1 235 ? 21.242 -9.369 -12.701 1.00 78.31 235 ASP A N 1
ATOM 1779 C CA . ASP A 1 235 ? 20.711 -8.545 -11.607 1.00 78.31 235 ASP A CA 1
ATOM 1780 C C . ASP A 1 235 ? 19.298 -8.012 -11.889 1.00 78.31 235 ASP A C 1
ATOM 1782 O O . ASP A 1 235 ? 18.475 -7.910 -10.976 1.00 78.31 235 ASP A O 1
ATOM 1786 N N . ASP A 1 236 ? 18.999 -7.751 -13.165 1.00 72.31 236 ASP A N 1
ATOM 1787 C CA . ASP A 1 236 ? 17.703 -7.307 -13.685 1.00 72.31 236 ASP A CA 1
ATOM 1788 C C . ASP A 1 236 ? 16.698 -8.456 -13.901 1.00 72.31 236 ASP A C 1
ATOM 1790 O O . ASP A 1 236 ? 15.567 -8.226 -14.345 1.00 72.31 236 ASP A O 1
ATOM 1794 N N . TRP A 1 237 ? 17.088 -9.703 -13.621 1.00 80.62 237 TRP A N 1
ATOM 1795 C CA . TRP A 1 237 ? 16.219 -10.863 -13.756 1.00 80.62 237 TRP A CA 1
ATOM 1796 C C . TRP A 1 237 ? 15.336 -11.046 -12.525 1.00 80.62 237 TRP A C 1
ATOM 1798 O O . TRP A 1 237 ? 15.757 -10.845 -11.393 1.00 80.62 237 TRP A O 1
ATOM 1808 N N . ASN A 1 238 ? 14.083 -11.448 -12.724 1.00 59.88 238 ASN A N 1
ATOM 1809 C CA . ASN A 1 238 ? 13.114 -11.526 -11.630 1.00 59.88 238 ASN A CA 1
ATOM 1810 C C . ASN A 1 238 ? 13.271 -12.760 -10.729 1.00 59.88 238 ASN A C 1
ATOM 1812 O O . ASN A 1 238 ? 12.731 -12.775 -9.630 1.00 59.88 238 ASN A O 1
ATOM 1816 N N . GLN A 1 239 ? 13.961 -13.803 -11.189 1.00 74.81 239 GLN A N 1
ATOM 1817 C CA . GLN A 1 239 ? 14.235 -14.990 -10.382 1.00 74.81 239 GLN A CA 1
ATOM 1818 C C . GLN A 1 239 ? 15.622 -14.862 -9.755 1.00 74.81 239 GLN A C 1
ATOM 1820 O O . GLN A 1 239 ? 16.600 -14.780 -10.495 1.00 74.81 239 GLN A O 1
ATOM 1825 N N . ASP A 1 240 ? 15.713 -14.886 -8.425 1.00 73.00 240 ASP A N 1
ATOM 1826 C CA . ASP A 1 240 ? 16.986 -14.983 -7.704 1.00 73.00 240 ASP A CA 1
ATOM 1827 C C . ASP A 1 240 ? 17.362 -16.464 -7.534 1.00 73.00 240 ASP A C 1
ATOM 1829 O O . ASP A 1 240 ? 16.892 -17.153 -6.632 1.00 73.00 240 ASP A O 1
ATOM 1833 N N . VAL A 1 241 ? 18.155 -16.987 -8.471 1.00 81.88 241 VAL A N 1
ATOM 1834 C CA . VAL A 1 241 ? 18.750 -18.329 -8.367 1.00 81.88 241 VAL A CA 1
ATOM 1835 C C . VAL A 1 241 ? 20.170 -18.176 -7.848 1.00 81.88 241 VAL A C 1
ATOM 1837 O O . VAL A 1 241 ? 20.947 -17.417 -8.431 1.00 81.88 241 VAL A O 1
ATOM 1840 N N . ARG A 1 242 ? 20.525 -18.916 -6.795 1.00 83.62 242 ARG A N 1
ATOM 1841 C CA . ARG A 1 242 ? 21.820 -18.797 -6.115 1.00 83.62 242 ARG A CA 1
ATOM 1842 C C . ARG A 1 242 ? 22.615 -20.094 -6.126 1.00 83.62 242 ARG A C 1
ATOM 1844 O O . ARG A 1 242 ? 22.058 -21.187 -6.138 1.00 83.62 242 ARG A O 1
ATOM 1851 N N . HIS A 1 243 ? 23.929 -19.936 -6.128 1.00 85.25 243 HIS A N 1
ATOM 1852 C CA . HIS A 1 243 ? 24.916 -20.976 -5.904 1.00 85.25 243 HIS A CA 1
ATOM 1853 C C . HIS A 1 243 ? 25.479 -20.822 -4.494 1.00 85.25 243 HIS A C 1
ATOM 1855 O O . HIS A 1 243 ? 25.936 -19.734 -4.132 1.00 85.25 243 HIS A O 1
ATOM 1861 N N . PHE A 1 244 ? 25.449 -21.914 -3.734 1.00 84.38 244 PHE A N 1
ATOM 1862 C CA . PHE A 1 244 ? 26.022 -21.991 -2.399 1.00 84.38 244 PHE A CA 1
ATOM 1863 C C . PHE A 1 244 ? 27.171 -22.996 -2.373 1.00 84.38 244 PHE A C 1
ATOM 1865 O O . PHE A 1 244 ? 27.070 -24.066 -2.972 1.00 84.38 244 PHE A O 1
ATOM 1872 N N . GLU A 1 245 ? 28.231 -22.655 -1.645 1.00 86.19 245 GLU A N 1
ATOM 1873 C CA . GLU A 1 245 ? 29.296 -23.588 -1.271 1.00 86.19 245 GLU A CA 1
ATOM 1874 C C . GLU A 1 245 ? 29.360 -23.663 0.251 1.00 86.19 245 GLU A C 1
ATOM 1876 O O . GLU A 1 245 ? 29.218 -22.644 0.937 1.00 86.19 245 GLU A O 1
ATOM 1881 N N . PHE A 1 246 ? 29.571 -24.872 0.766 1.00 84.06 246 PHE A N 1
ATOM 1882 C CA . PHE A 1 246 ? 29.604 -25.152 2.193 1.00 84.06 246 PHE A CA 1
ATOM 1883 C C . PHE A 1 246 ? 30.931 -25.810 2.567 1.00 84.06 246 PHE A C 1
ATOM 1885 O O . PHE A 1 246 ? 31.378 -26.740 1.895 1.00 84.06 246 PHE A O 1
ATOM 1892 N N . SER A 1 247 ? 31.542 -25.348 3.655 1.00 82.75 247 SER A N 1
ATOM 1893 C CA . SER A 1 247 ? 32.691 -25.992 4.291 1.00 82.75 247 SER A CA 1
ATOM 1894 C C . SER A 1 247 ? 32.283 -26.600 5.623 1.00 82.75 247 SER A C 1
ATOM 1896 O O . SER A 1 247 ? 31.585 -25.956 6.409 1.00 82.75 247 SER A O 1
ATOM 1898 N N . PHE A 1 248 ? 32.785 -27.793 5.909 1.00 82.75 248 PHE A N 1
ATOM 1899 C CA . PHE A 1 248 ? 32.501 -28.526 7.136 1.00 82.75 248 PHE A CA 1
ATOM 1900 C C . PHE A 1 248 ? 33.779 -28.680 7.962 1.00 82.75 248 PHE A C 1
ATOM 1902 O O . PHE A 1 248 ? 34.877 -28.718 7.409 1.00 82.75 248 PHE A O 1
ATOM 1909 N N . GLU A 1 249 ? 33.648 -28.772 9.287 1.00 74.31 249 GLU A N 1
ATOM 1910 C CA . GLU A 1 249 ? 34.798 -28.949 10.191 1.00 74.31 249 GLU A CA 1
ATOM 1911 C C . GLU A 1 249 ? 35.408 -30.370 10.132 1.00 74.31 249 GLU A C 1
ATOM 1913 O O . GLU A 1 249 ? 36.433 -30.630 10.761 1.00 74.31 249 GLU A O 1
ATOM 1918 N N . GLY A 1 250 ? 34.827 -31.280 9.339 1.00 74.19 250 GLY A N 1
ATOM 1919 C CA . GLY A 1 250 ? 35.341 -32.626 9.077 1.00 74.19 250 GLY A CA 1
ATOM 1920 C C . GLY A 1 250 ? 34.940 -33.158 7.698 1.00 74.19 250 GLY A C 1
ATOM 1921 O O . GLY A 1 250 ? 34.144 -32.542 6.988 1.00 74.19 250 GLY A O 1
ATOM 1922 N N . ASP A 1 251 ? 35.494 -34.315 7.326 1.00 72.81 251 ASP A N 1
ATOM 1923 C CA . ASP A 1 251 ? 35.201 -34.966 6.047 1.00 72.81 251 ASP A CA 1
ATOM 1924 C C . ASP A 1 251 ? 33.794 -35.566 6.056 1.00 72.81 251 ASP A C 1
ATOM 1926 O O . ASP A 1 251 ? 33.497 -36.486 6.822 1.00 72.81 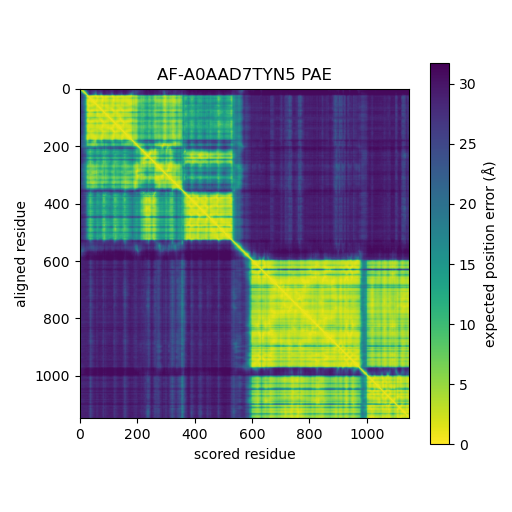251 ASP A O 1
ATOM 1930 N N . ILE A 1 252 ? 32.942 -35.079 5.158 1.00 81.62 252 ILE A N 1
ATOM 1931 C CA . ILE A 1 252 ? 31.604 -35.625 4.946 1.00 81.62 252 ILE A CA 1
ATOM 1932 C C . ILE A 1 252 ? 31.596 -36.433 3.658 1.00 81.62 252 ILE A C 1
ATOM 1934 O O . ILE A 1 252 ? 32.044 -35.973 2.610 1.00 81.62 252 ILE A O 1
ATOM 1938 N N . GLN A 1 253 ? 31.075 -37.652 3.749 1.00 81.56 253 GLN A N 1
ATOM 1939 C CA . GLN A 1 253 ? 30.943 -38.549 2.611 1.00 81.56 253 GLN A CA 1
ATOM 1940 C C . GLN A 1 253 ? 29.601 -38.298 1.922 1.00 81.56 253 GLN A C 1
ATOM 1942 O O . GLN A 1 253 ? 28.551 -38.473 2.535 1.00 81.56 253 GLN A O 1
ATOM 1947 N N . TYR A 1 254 ? 29.640 -37.919 0.650 1.00 85.62 254 TYR A N 1
ATOM 1948 C CA . TYR A 1 254 ? 28.467 -37.809 -0.213 1.00 85.62 254 TYR A CA 1
ATOM 1949 C C . TYR A 1 254 ? 28.830 -38.251 -1.630 1.00 85.62 254 TYR A C 1
ATOM 1951 O O . TYR A 1 254 ? 30.004 -38.260 -2.004 1.00 85.62 254 TYR A O 1
ATOM 1959 N N . GLN A 1 255 ? 27.828 -38.639 -2.411 1.00 83.31 255 GLN A N 1
ATOM 1960 C CA . GLN A 1 255 ? 27.981 -39.011 -3.813 1.00 83.31 255 GLN A CA 1
ATOM 1961 C C . GLN A 1 255 ? 27.236 -38.024 -4.722 1.00 83.31 255 GLN A C 1
ATOM 1963 O O . GLN A 1 255 ? 26.228 -37.435 -4.318 1.00 83.31 255 GLN A O 1
ATOM 1968 N N . PRO A 1 256 ? 27.689 -37.833 -5.975 1.00 82.31 256 PRO A N 1
ATOM 1969 C CA . PRO A 1 256 ? 26.929 -37.080 -6.962 1.00 82.31 256 PRO A CA 1
ATOM 1970 C C . PRO A 1 256 ? 25.504 -37.623 -7.117 1.00 82.31 256 PRO A C 1
ATOM 1972 O O . PRO A 1 256 ? 25.313 -38.781 -7.483 1.00 82.31 256 PRO A O 1
ATOM 1975 N N . GLY A 1 257 ? 24.514 -36.767 -6.861 1.00 74.62 257 GLY A N 1
ATOM 1976 C CA . GLY A 1 257 ? 23.094 -37.129 -6.884 1.00 74.62 257 GLY A CA 1
ATOM 1977 C C . GLY A 1 257 ? 22.438 -37.145 -5.503 1.00 74.62 257 GLY A C 1
ATOM 1978 O O . GLY A 1 257 ? 21.211 -37.122 -5.442 1.00 74.62 257 GLY A O 1
ATOM 1979 N N . ASP A 1 258 ? 23.224 -37.116 -4.421 1.00 80.88 258 ASP A N 1
ATOM 1980 C CA . ASP A 1 258 ? 22.705 -36.956 -3.061 1.00 80.88 258 ASP A CA 1
ATOM 1981 C C . ASP A 1 258 ? 22.059 -35.580 -2.845 1.00 80.88 258 ASP A C 1
ATOM 1983 O O . ASP A 1 258 ? 22.392 -34.586 -3.499 1.00 80.88 258 ASP A O 1
ATOM 1987 N N . VAL A 1 259 ? 21.114 -35.530 -1.905 1.00 79.25 259 VAL A N 1
ATOM 1988 C CA . VAL A 1 259 ? 20.311 -34.350 -1.585 1.00 79.25 259 VAL A CA 1
ATOM 1989 C C . VAL A 1 259 ? 20.790 -33.751 -0.268 1.00 79.25 259 VAL A C 1
ATOM 1991 O O . VAL A 1 259 ? 20.783 -34.405 0.772 1.00 79.25 259 VAL A O 1
ATOM 1994 N N . ALA A 1 260 ? 21.159 -32.472 -0.290 1.00 78.62 260 ALA A N 1
ATOM 1995 C CA . ALA A 1 260 ? 21.366 -31.706 0.931 1.00 78.62 260 ALA A CA 1
ATOM 1996 C C . ALA A 1 260 ? 20.005 -31.267 1.494 1.00 78.62 260 ALA A C 1
ATOM 1998 O O . ALA A 1 260 ? 19.291 -30.482 0.871 1.00 78.62 260 ALA A O 1
ATOM 1999 N N . VAL A 1 261 ? 19.642 -31.780 2.665 1.00 76.62 261 VAL A N 1
ATOM 2000 C CA . VAL A 1 261 ? 18.477 -31.340 3.437 1.00 76.62 261 VAL A CA 1
ATOM 2001 C C . VAL A 1 261 ? 18.873 -30.153 4.271 1.00 76.62 261 VAL A C 1
ATOM 2003 O O . VAL A 1 261 ? 19.881 -30.188 4.949 1.00 76.62 261 VAL A O 1
ATOM 2006 N N . ILE A 1 262 ? 18.082 -29.098 4.250 1.00 76.06 262 ILE A N 1
ATOM 2007 C CA . ILE A 1 262 ? 18.447 -27.852 4.895 1.00 76.06 262 ILE A CA 1
ATOM 2008 C C . ILE A 1 262 ? 17.393 -27.536 5.968 1.00 76.06 262 ILE A C 1
ATOM 2010 O O . ILE A 1 262 ? 16.221 -27.396 5.643 1.00 76.06 262 ILE A O 1
ATOM 2014 N N . HIS A 1 263 ? 17.792 -27.478 7.239 1.00 75.31 263 HIS A N 1
ATOM 2015 C CA . HIS A 1 263 ? 16.951 -27.173 8.392 1.00 75.31 263 HIS A CA 1
ATOM 2016 C C . HIS A 1 263 ? 16.984 -25.662 8.714 1.00 75.31 263 HIS A C 1
ATOM 2018 O O . HIS A 1 263 ? 18.006 -25.171 9.205 1.00 75.31 263 HIS A O 1
ATOM 2024 N N . PRO A 1 264 ? 15.919 -24.901 8.405 1.00 75.00 264 PRO A N 1
ATOM 2025 C CA . PRO A 1 264 ? 15.846 -23.466 8.682 1.00 75.00 264 PRO A CA 1
ATOM 2026 C C . PRO A 1 264 ? 15.813 -23.149 10.176 1.00 75.00 264 PRO A C 1
ATOM 2028 O O . PRO A 1 264 ? 15.351 -23.957 10.974 1.00 75.00 264 PRO A O 1
ATOM 2031 N N . GLU A 1 265 ? 16.232 -21.938 10.536 1.00 77.50 265 GLU A N 1
ATOM 2032 C CA . GLU A 1 265 ? 15.832 -21.310 11.799 1.00 77.50 265 GLU A CA 1
ATOM 2033 C C . GLU A 1 265 ? 14.994 -20.070 11.482 1.00 77.50 265 GLU A C 1
ATOM 2035 O O . GLU A 1 265 ? 15.312 -19.317 10.556 1.00 77.50 265 GLU A O 1
ATOM 2040 N N . ALA A 1 266 ? 13.931 -19.842 12.253 1.00 73.94 266 ALA A N 1
ATOM 2041 C CA . ALA A 1 266 ? 13.180 -18.601 12.139 1.00 73.94 266 ALA A CA 1
ATOM 2042 C C . ALA A 1 266 ? 14.076 -17.416 12.533 1.00 73.94 266 ALA A C 1
ATOM 2044 O O . ALA A 1 266 ? 14.887 -17.500 13.461 1.00 73.94 266 ALA A O 1
ATOM 2045 N N . LEU A 1 267 ? 13.937 -16.290 11.828 1.00 74.38 267 LEU A N 1
ATOM 2046 C CA . LEU A 1 267 ? 14.698 -15.091 12.156 1.00 74.38 267 LEU A CA 1
ATOM 2047 C C . LEU A 1 267 ? 14.373 -14.644 13.590 1.00 74.38 267 LEU A C 1
ATOM 2049 O O . LEU A 1 267 ? 13.194 -14.538 13.934 1.00 74.38 267 LEU A O 1
ATOM 2053 N N . PRO A 1 268 ? 15.373 -14.275 14.414 1.00 81.12 268 PRO A N 1
ATOM 2054 C CA . PRO A 1 268 ? 15.119 -13.792 15.770 1.00 81.12 268 PRO A CA 1
ATOM 2055 C C . PRO A 1 268 ? 14.151 -12.603 15.823 1.00 81.12 268 PRO A C 1
ATOM 2057 O O . PRO A 1 268 ? 13.378 -12.485 16.767 1.00 81.12 268 PRO A O 1
ATOM 2060 N N . SER A 1 269 ? 14.165 -11.739 14.800 1.00 73.12 269 SER A N 1
ATOM 2061 C CA . SER A 1 269 ? 13.216 -10.628 14.665 1.00 73.12 269 SER A CA 1
ATOM 2062 C C . SER A 1 269 ? 11.778 -11.092 14.466 1.00 73.12 269 SER A C 1
ATOM 2064 O O . SER A 1 269 ? 10.866 -10.475 15.009 1.00 73.12 269 SER A O 1
ATOM 2066 N N . ASP A 1 270 ? 11.579 -12.166 13.704 1.00 74.19 270 ASP A N 1
ATOM 2067 C CA . ASP A 1 270 ? 10.255 -12.706 13.400 1.00 74.19 270 ASP A CA 1
ATOM 2068 C C . ASP A 1 270 ? 9.709 -13.443 14.622 1.00 74.19 270 ASP A C 1
ATOM 2070 O O . ASP A 1 270 ? 8.557 -13.243 14.997 1.00 74.19 270 ASP A O 1
ATOM 2074 N N . VAL A 1 271 ? 10.567 -14.207 15.308 1.00 80.94 271 VAL A N 1
ATOM 2075 C CA . VAL A 1 271 ? 10.237 -14.866 16.577 1.00 80.94 271 VAL A CA 1
ATOM 2076 C C . VAL A 1 271 ? 9.890 -13.836 17.649 1.00 80.94 271 VAL A C 1
ATOM 2078 O O . VAL A 1 271 ? 8.888 -13.995 18.334 1.00 80.94 271 VAL A O 1
ATOM 2081 N N . GLU A 1 272 ? 10.661 -12.755 17.788 1.00 83.94 272 GLU A N 1
ATOM 2082 C CA . GLU A 1 272 ? 10.365 -11.694 18.759 1.00 83.94 272 GLU A CA 1
ATOM 2083 C C . GLU A 1 272 ? 9.062 -10.958 18.428 1.00 83.94 272 GLU A C 1
ATOM 2085 O O . GLU A 1 272 ? 8.242 -10.728 19.316 1.00 83.94 272 GLU A O 1
ATOM 2090 N N . ALA A 1 273 ? 8.834 -10.632 17.152 1.00 68.62 273 ALA A N 1
ATOM 2091 C CA . ALA A 1 273 ? 7.582 -10.028 16.708 1.00 68.62 273 ALA A CA 1
ATOM 2092 C C . ALA A 1 273 ? 6.386 -10.951 16.985 1.00 68.62 273 ALA A C 1
ATOM 2094 O O . ALA A 1 273 ? 5.349 -10.484 17.457 1.00 68.62 273 ALA A O 1
ATOM 2095 N N . PHE A 1 274 ? 6.543 -12.255 16.750 1.00 73.56 274 PHE A N 1
ATOM 2096 C CA . PHE A 1 274 ? 5.528 -13.263 17.031 1.00 73.56 274 PHE A CA 1
ATOM 2097 C C . PHE A 1 274 ? 5.275 -13.421 18.539 1.00 73.56 274 PHE A C 1
ATOM 2099 O O . PHE A 1 274 ? 4.132 -13.348 18.978 1.00 73.56 274 PHE A O 1
ATOM 2106 N N . LEU A 1 275 ? 6.321 -13.547 19.361 1.00 81.31 275 LEU A N 1
ATOM 2107 C CA . LEU A 1 275 ? 6.221 -13.650 20.823 1.00 81.31 275 LEU A CA 1
ATOM 2108 C C . LEU A 1 275 ? 5.588 -12.407 21.457 1.00 81.31 275 LEU A C 1
ATOM 2110 O O . LEU A 1 275 ? 4.764 -12.522 22.367 1.00 81.31 275 LEU A O 1
ATOM 2114 N N . SER A 1 276 ? 5.966 -11.223 20.972 1.00 77.00 276 SER A N 1
ATOM 2115 C CA . SER A 1 276 ? 5.369 -9.950 21.378 1.00 77.00 276 SER A CA 1
ATOM 2116 C C . SER A 1 276 ? 3.899 -9.884 20.984 1.00 77.00 276 SER A C 1
ATOM 2118 O O . SER A 1 276 ? 3.077 -9.456 21.791 1.00 77.00 276 SER A O 1
ATOM 2120 N N . CYS A 1 277 ? 3.561 -10.355 19.779 1.00 59.59 277 CYS A N 1
ATOM 2121 C CA . CYS A 1 277 ? 2.181 -10.466 19.331 1.00 59.59 277 CYS A CA 1
ATOM 2122 C C . CYS A 1 277 ? 1.385 -11.341 20.296 1.00 59.59 277 CYS A C 1
ATOM 2124 O O . CYS A 1 277 ? 0.376 -10.892 20.817 1.00 59.59 277 CYS A O 1
ATOM 2126 N N . ILE A 1 278 ? 1.863 -12.543 20.621 1.00 67.31 278 ILE A N 1
ATOM 2127 C CA . ILE A 1 278 ? 1.100 -13.469 21.466 1.00 67.31 278 ILE A CA 1
ATOM 2128 C C . ILE A 1 278 ? 1.098 -13.119 22.963 1.00 67.31 278 ILE A C 1
ATOM 2130 O O . ILE A 1 278 ? 0.473 -13.821 23.750 1.00 67.31 278 ILE A O 1
ATOM 2134 N N . GLY A 1 279 ? 1.792 -12.051 23.374 1.00 73.88 279 GLY A N 1
ATOM 2135 C CA . GLY A 1 279 ? 1.886 -11.615 24.771 1.00 73.88 279 GLY A CA 1
ATOM 2136 C C . GLY A 1 279 ? 2.878 -12.411 25.628 1.00 73.88 279 GLY A C 1
ATOM 2137 O O . GLY A 1 279 ? 2.851 -12.303 26.850 1.00 73.88 279 GLY A O 1
ATOM 2138 N N . TYR A 1 280 ? 3.757 -13.207 25.013 1.00 76.50 280 TYR A N 1
ATOM 2139 C CA . TYR A 1 280 ? 4.673 -14.113 25.715 1.00 76.50 280 TYR A CA 1
ATOM 2140 C C . TYR A 1 280 ? 6.108 -13.594 25.787 1.00 76.50 280 TYR A C 1
ATOM 2142 O O . TYR A 1 280 ? 6.923 -14.200 26.474 1.00 76.50 280 TYR A O 1
ATOM 2150 N N . ALA A 1 281 ? 6.432 -12.469 25.137 1.00 78.94 281 ALA A N 1
ATOM 2151 C CA . ALA A 1 281 ? 7.792 -11.915 25.105 1.00 78.94 281 ALA A CA 1
ATOM 2152 C C . ALA A 1 281 ? 8.444 -11.798 26.499 1.00 78.94 281 ALA A C 1
ATOM 2154 O O . ALA A 1 281 ? 9.624 -12.094 26.648 1.00 78.94 281 ALA A O 1
ATOM 2155 N N . ASN A 1 282 ? 7.666 -11.458 27.533 1.00 83.31 282 ASN A N 1
ATOM 2156 C CA . ASN A 1 282 ? 8.169 -11.288 28.901 1.00 83.31 282 ASN A CA 1
ATOM 2157 C C . ASN A 1 282 ? 8.508 -12.602 29.626 1.00 83.31 282 ASN A C 1
ATOM 2159 O O . ASN A 1 282 ? 9.241 -12.564 30.607 1.00 83.31 282 ASN A O 1
ATOM 2163 N N . ILE A 1 283 ? 7.957 -13.735 29.182 1.00 83.25 283 ILE A N 1
ATOM 2164 C CA . ILE A 1 283 ? 8.186 -15.067 29.772 1.00 83.25 283 ILE A CA 1
ATOM 2165 C C . ILE A 1 283 ? 8.902 -16.012 28.800 1.00 83.25 283 ILE A C 1
ATOM 2167 O O . ILE A 1 283 ? 9.162 -17.165 29.126 1.00 83.25 283 ILE A O 1
ATOM 2171 N N . ALA A 1 284 ? 9.202 -15.546 27.585 1.00 85.31 284 ALA A N 1
ATOM 2172 C CA . ALA A 1 284 ? 9.628 -16.403 26.486 1.00 85.31 284 ALA A CA 1
ATOM 2173 C C . ALA A 1 284 ? 10.970 -17.098 26.733 1.00 85.31 284 ALA A C 1
ATOM 2175 O O . ALA A 1 284 ? 11.241 -18.134 26.125 1.00 85.31 284 ALA A O 1
ATOM 2176 N N . ASP A 1 285 ? 11.787 -16.507 27.601 1.00 88.81 285 ASP A N 1
ATOM 2177 C CA . ASP A 1 285 ? 13.127 -16.955 27.962 1.00 88.81 285 ASP A CA 1
ATOM 2178 C C . ASP A 1 285 ? 13.160 -17.726 29.295 1.00 88.81 285 ASP A C 1
ATOM 2180 O O . ASP A 1 285 ? 14.209 -18.252 29.673 1.00 88.81 285 ASP A O 1
ATOM 2184 N N . GLU A 1 286 ? 12.019 -17.851 29.980 1.00 86.50 286 GLU A N 1
ATOM 2185 C CA . GLU A 1 286 ? 11.904 -18.650 31.198 1.00 86.50 286 GLU A CA 1
ATOM 2186 C C . GLU A 1 286 ? 11.837 -20.154 30.857 1.00 86.50 286 GLU A C 1
ATOM 2188 O O . GLU A 1 286 ? 11.172 -20.547 29.888 1.00 86.50 286 GLU A O 1
ATOM 2193 N N . PRO A 1 287 ? 12.528 -21.028 31.614 1.00 86.81 287 PRO A N 1
ATOM 2194 C CA . PRO A 1 287 ? 12.462 -22.469 31.396 1.00 86.81 287 PRO A CA 1
ATOM 2195 C C . PRO A 1 287 ? 11.062 -23.040 31.659 1.00 86.81 287 PRO A C 1
ATOM 2197 O O . PRO A 1 287 ? 10.490 -22.864 32.735 1.00 86.81 287 PRO A O 1
ATOM 2200 N N . VAL A 1 288 ? 10.561 -23.817 30.702 1.00 84.69 288 VAL A N 1
ATOM 2201 C CA . VAL A 1 288 ? 9.276 -24.517 30.760 1.00 84.69 288 VAL A CA 1
ATOM 2202 C C . VAL A 1 288 ? 9.439 -26.012 30.497 1.00 84.69 288 VAL A C 1
ATOM 2204 O O . VAL A 1 288 ? 10.349 -26.445 29.787 1.00 84.69 288 VAL A O 1
ATOM 2207 N N . THR A 1 289 ? 8.531 -26.809 31.054 1.00 83.94 289 THR A N 1
ATOM 2208 C CA . THR A 1 289 ? 8.408 -28.250 30.817 1.00 83.94 289 THR A CA 1
ATOM 2209 C C . THR A 1 289 ? 7.179 -28.535 29.961 1.00 83.94 289 THR A C 1
ATOM 2211 O O . THR A 1 289 ? 6.074 -28.104 30.287 1.00 83.94 289 THR A O 1
ATOM 2214 N N . ILE A 1 290 ? 7.369 -29.271 28.867 1.00 82.69 290 ILE A N 1
ATOM 2215 C CA . ILE A 1 290 ? 6.313 -29.666 27.934 1.00 82.69 290 ILE A CA 1
ATOM 2216 C C . ILE A 1 290 ? 5.813 -31.057 28.322 1.00 82.69 290 ILE A C 1
ATOM 2218 O O . ILE A 1 290 ? 6.562 -32.035 28.266 1.00 82.69 290 ILE A O 1
ATOM 2222 N N . GLN A 1 291 ? 4.535 -31.158 28.678 1.00 81.88 291 GLN A N 1
ATOM 2223 C CA . GLN A 1 291 ? 3.875 -32.420 28.988 1.00 81.88 291 GLN A CA 1
ATOM 2224 C C . GLN A 1 291 ? 2.832 -32.743 27.916 1.00 81.88 291 GLN A C 1
ATOM 2226 O O . GLN A 1 291 ? 1.960 -31.936 27.604 1.00 81.88 291 GLN A O 1
ATOM 2231 N N . ARG A 1 292 ? 2.908 -33.945 27.339 1.00 80.38 292 ARG A N 1
ATOM 2232 C CA . ARG A 1 292 ? 1.907 -34.434 26.384 1.00 80.38 292 ARG A CA 1
ATOM 2233 C C . ARG A 1 292 ? 0.606 -34.755 27.120 1.00 80.38 292 ARG A C 1
ATOM 2235 O O . ARG A 1 292 ? 0.631 -35.463 28.122 1.00 80.38 292 ARG A O 1
ATOM 2242 N N . THR A 1 293 ? -0.510 -34.244 26.610 1.00 78.38 293 THR A N 1
ATOM 2243 C CA . THR A 1 293 ? -1.850 -34.444 27.191 1.00 78.38 293 THR A CA 1
ATOM 2244 C C . THR A 1 293 ? -2.722 -35.372 26.351 1.00 78.38 293 THR A C 1
ATOM 2246 O O . THR A 1 293 ? -3.676 -35.940 26.876 1.00 78.38 293 THR A O 1
ATOM 2249 N N . LEU A 1 294 ? -2.408 -35.532 25.060 1.00 76.50 294 LEU A N 1
ATOM 2250 C CA . LEU A 1 294 ? -3.164 -36.362 24.122 1.00 76.50 294 LEU A CA 1
ATOM 2251 C C . LEU A 1 294 ? -2.245 -37.337 23.379 1.00 76.50 294 LEU A C 1
ATOM 2253 O O . LEU A 1 294 ? -1.335 -36.929 22.649 1.00 76.50 294 LEU A O 1
ATOM 2257 N N . ASP A 1 295 ? -2.518 -38.631 23.534 1.00 75.62 295 ASP A N 1
ATOM 2258 C CA . ASP A 1 295 ? -1.742 -39.709 22.908 1.00 75.62 295 ASP A CA 1
ATOM 2259 C C . ASP A 1 295 ? -2.135 -39.963 21.443 1.00 75.62 295 ASP A C 1
ATOM 2261 O O . ASP A 1 295 ? -1.365 -40.549 20.683 1.00 75.62 295 ASP A O 1
ATOM 2265 N N . ASP A 1 296 ? -3.308 -39.476 21.032 1.00 75.38 296 ASP A N 1
ATOM 2266 C CA . ASP A 1 296 ? -3.903 -39.643 19.700 1.00 75.38 296 ASP A CA 1
ATOM 2267 C C . ASP A 1 296 ? -3.546 -38.514 18.713 1.00 75.38 296 ASP A C 1
ATOM 2269 O O . ASP A 1 296 ? -4.102 -38.445 17.619 1.00 75.38 296 ASP A O 1
ATOM 2273 N N . GLN A 1 297 ? -2.629 -37.614 19.082 1.00 74.00 297 GLN A N 1
ATOM 2274 C CA . GLN A 1 297 ? -2.110 -36.561 18.206 1.00 74.00 297 GLN A CA 1
ATOM 2275 C C . GLN A 1 297 ? -0.588 -36.530 18.226 1.00 74.00 297 GLN A C 1
ATOM 2277 O O . GLN A 1 297 ? 0.040 -36.714 19.271 1.00 74.00 297 GLN A O 1
ATOM 2282 N N . SER A 1 298 ? 0.001 -36.276 17.063 1.00 70.38 298 SER A N 1
ATOM 2283 C CA . SER A 1 298 ? 1.451 -36.208 16.902 1.00 70.38 298 SER A CA 1
ATOM 2284 C C . SER A 1 298 ? 2.058 -34.899 17.446 1.00 70.38 298 SER A C 1
ATOM 2286 O O . SER A 1 298 ? 1.406 -33.848 17.465 1.00 70.38 298 SER A O 1
ATOM 2288 N N . LEU A 1 299 ? 3.314 -34.970 17.904 1.00 72.75 299 LEU A N 1
ATOM 2289 C CA . LEU A 1 299 ? 4.144 -33.824 18.307 1.00 72.75 299 LEU A CA 1
ATOM 2290 C C . LEU A 1 299 ? 5.322 -33.670 17.332 1.00 72.75 299 LEU A C 1
ATOM 2292 O O . LEU A 1 299 ? 5.693 -34.662 16.704 1.00 72.75 299 LEU A O 1
ATOM 229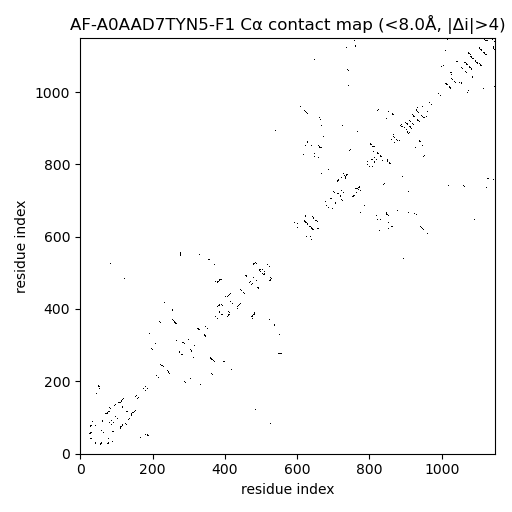6 N N . PRO A 1 300 ? 5.920 -32.468 17.208 1.00 72.38 300 PRO A N 1
ATOM 2297 C CA . PRO A 1 300 ? 7.144 -32.285 16.436 1.00 72.38 300 PRO A CA 1
ATOM 2298 C C . PRO A 1 300 ? 8.245 -33.248 16.884 1.00 72.38 300 PRO A C 1
ATOM 2300 O O . PRO A 1 300 ? 8.455 -33.458 18.085 1.00 72.38 300 PRO A O 1
ATOM 2303 N N . ASP A 1 301 ? 8.964 -33.808 15.915 1.00 68.12 301 ASP A N 1
ATOM 2304 C CA . ASP A 1 301 ? 10.063 -34.723 16.193 1.00 68.12 301 ASP A CA 1
ATOM 2305 C C . ASP A 1 301 ? 11.115 -34.051 17.078 1.00 68.12 301 ASP A C 1
ATOM 2307 O O . ASP A 1 301 ? 11.547 -32.924 16.830 1.00 68.12 301 ASP A O 1
ATOM 2311 N N . ARG A 1 302 ? 11.558 -34.780 18.107 1.00 73.44 302 ARG A N 1
ATOM 2312 C CA . ARG A 1 302 ? 12.631 -34.364 19.027 1.00 73.44 302 ARG A CA 1
ATOM 2313 C C . ARG A 1 302 ? 12.353 -33.071 19.800 1.00 73.44 302 ARG A C 1
ATOM 2315 O O . ARG A 1 302 ? 13.296 -32.450 20.286 1.00 73.44 302 ARG A O 1
ATOM 2322 N N . LEU A 1 303 ? 11.085 -32.688 19.953 1.00 76.06 303 LEU A N 1
ATOM 2323 C CA . LEU A 1 303 ? 10.698 -31.589 20.831 1.00 76.06 303 LEU A CA 1
ATOM 2324 C C . LEU A 1 303 ? 11.259 -31.831 22.255 1.00 76.06 303 LEU A C 1
ATOM 2326 O O . LEU A 1 303 ? 10.947 -32.867 22.852 1.00 76.06 303 LEU A O 1
ATOM 2330 N N . PRO A 1 304 ? 12.087 -30.926 22.813 1.00 78.00 304 PRO A N 1
ATOM 2331 C CA . PRO A 1 304 ? 12.683 -31.136 24.126 1.00 78.00 304 PRO A CA 1
ATOM 2332 C C . PRO A 1 304 ? 11.630 -31.123 25.235 1.00 78.00 304 PRO A C 1
ATOM 2334 O O . PRO A 1 304 ? 10.714 -30.305 25.224 1.00 78.00 304 PRO A O 1
ATOM 2337 N N . THR A 1 305 ? 11.801 -31.981 26.242 1.00 81.06 305 THR A N 1
ATOM 2338 C CA . THR A 1 305 ? 10.903 -32.022 27.408 1.00 81.06 305 THR A CA 1
ATOM 2339 C C . THR A 1 305 ? 11.003 -30.755 28.259 1.00 81.06 305 THR A C 1
ATOM 2341 O O . THR A 1 305 ? 9.993 -30.304 28.783 1.00 81.06 305 THR A O 1
ATOM 2344 N N . THR A 1 306 ? 12.195 -30.157 28.367 1.00 84.12 306 THR A N 1
ATOM 2345 C CA . THR A 1 306 ? 12.424 -28.886 29.070 1.00 84.12 306 THR A CA 1
ATOM 2346 C C . THR A 1 306 ? 13.188 -27.929 28.156 1.00 84.12 306 THR A C 1
ATOM 2348 O O . THR A 1 306 ? 14.284 -28.254 27.696 1.00 84.12 306 THR A O 1
ATOM 2351 N N . THR A 1 307 ? 12.609 -26.762 27.873 1.00 86.31 307 THR A N 1
ATOM 2352 C CA . THR A 1 307 ? 13.137 -25.747 26.941 1.00 86.31 307 THR A CA 1
ATOM 2353 C C . THR A 1 307 ? 12.573 -24.362 27.283 1.00 86.31 307 THR A C 1
ATOM 2355 O O . THR A 1 307 ? 11.975 -24.204 28.339 1.00 86.31 307 THR A O 1
ATOM 2358 N N . THR A 1 308 ? 12.754 -23.353 26.433 1.00 87.88 308 THR A N 1
ATOM 2359 C CA . THR A 1 308 ? 12.070 -22.055 26.541 1.00 87.88 308 THR A CA 1
ATOM 2360 C C . THR A 1 308 ? 11.067 -21.886 25.402 1.00 87.88 308 THR A C 1
ATOM 2362 O O . THR A 1 308 ? 11.186 -22.511 24.345 1.00 87.88 308 THR A O 1
ATOM 2365 N N . ILE A 1 309 ? 10.072 -21.022 25.589 1.00 86.62 309 ILE A N 1
ATOM 2366 C CA . ILE A 1 309 ? 9.037 -20.772 24.575 1.00 86.62 309 ILE A CA 1
ATOM 2367 C C . ILE A 1 309 ? 9.652 -20.159 23.308 1.00 86.62 309 ILE A C 1
ATOM 2369 O O . ILE A 1 309 ? 9.271 -20.517 22.193 1.00 86.62 309 ILE A O 1
ATOM 2373 N N . ARG A 1 310 ? 10.664 -19.297 23.461 1.00 90.06 310 ARG A N 1
ATOM 2374 C CA . ARG A 1 310 ? 11.427 -18.738 22.338 1.00 90.06 310 ARG A CA 1
ATOM 2375 C C . ARG A 1 310 ? 12.092 -19.818 21.492 1.00 90.06 310 ARG A C 1
ATOM 2377 O O . ARG A 1 310 ? 12.035 -19.756 20.265 1.00 90.06 310 ARG A O 1
ATOM 2384 N N . GLU A 1 311 ? 12.702 -20.808 22.131 1.00 85.75 311 GLU A N 1
ATOM 2385 C CA . GLU A 1 311 ? 13.407 -21.885 21.437 1.00 85.75 311 GLU A CA 1
ATOM 2386 C C . GLU A 1 311 ? 12.435 -22.774 20.640 1.00 85.75 311 GLU A C 1
ATOM 2388 O O . GLU A 1 311 ? 12.745 -23.164 19.513 1.00 85.75 311 GLU A O 1
ATOM 2393 N N . ILE A 1 312 ? 11.224 -23.013 21.166 1.00 84.81 312 ILE A N 1
ATOM 2394 C CA . ILE A 1 312 ? 10.152 -23.734 20.455 1.00 84.81 312 ILE A CA 1
ATOM 2395 C C . ILE A 1 312 ? 9.839 -23.055 19.110 1.00 84.81 312 ILE A C 1
ATOM 2397 O O . ILE A 1 312 ? 9.868 -23.716 18.071 1.00 84.81 312 ILE A O 1
ATOM 2401 N N . PHE A 1 313 ? 9.597 -21.739 19.109 1.00 85.88 313 PHE A N 1
ATOM 2402 C CA . PHE A 1 313 ? 9.263 -20.981 17.891 1.00 85.88 313 PHE A CA 1
ATOM 2403 C C . PHE A 1 313 ? 10.456 -20.686 16.978 1.00 85.88 313 PHE A C 1
ATOM 2405 O O . PHE A 1 313 ? 10.267 -20.368 15.808 1.00 85.88 313 PHE A O 1
ATOM 2412 N N . THR A 1 314 ? 11.681 -20.792 17.489 1.00 83.44 314 THR A N 1
ATOM 2413 C CA . THR A 1 314 ? 12.885 -20.581 16.676 1.00 83.44 314 THR A CA 1
ATOM 2414 C C . THR A 1 314 ? 13.206 -21.804 15.815 1.00 83.44 314 THR A C 1
ATOM 2416 O O . THR A 1 314 ? 13.666 -21.644 14.683 1.00 83.44 314 THR A O 1
ATOM 2419 N N . ARG A 1 315 ? 12.987 -23.020 16.345 1.00 78.69 315 ARG A N 1
ATOM 2420 C CA . ARG A 1 315 ? 13.526 -24.258 15.746 1.00 78.69 315 ARG A CA 1
ATOM 2421 C C . ARG A 1 315 ? 12.532 -25.393 15.514 1.00 78.69 315 ARG A C 1
ATOM 2423 O O . ARG A 1 315 ? 12.797 -26.248 14.678 1.00 78.69 315 ARG A O 1
ATOM 2430 N N . TYR A 1 316 ? 11.423 -25.445 16.249 1.00 77.75 316 TYR A N 1
ATOM 2431 C CA . TYR A 1 316 ? 10.527 -26.612 16.236 1.00 77.75 316 TYR A CA 1
ATOM 2432 C C . TYR A 1 316 ? 9.173 -26.328 15.589 1.00 77.75 316 TYR A C 1
ATOM 2434 O O . TYR A 1 316 ? 8.508 -27.262 15.143 1.00 77.75 316 TYR A O 1
ATOM 2442 N N . LEU A 1 317 ? 8.765 -25.059 15.527 1.00 79.31 317 LEU A N 1
ATOM 2443 C CA . LEU A 1 317 ? 7.520 -24.625 14.904 1.00 79.31 317 LEU A CA 1
ATOM 2444 C C . LEU A 1 317 ? 7.802 -23.627 13.784 1.00 79.31 317 LEU A C 1
ATOM 2446 O O . LEU A 1 317 ? 8.539 -22.663 13.970 1.00 79.31 317 LEU A O 1
ATOM 2450 N N . ASP A 1 318 ? 7.170 -23.843 12.635 1.00 70.31 318 ASP A N 1
ATOM 2451 C CA . ASP A 1 318 ? 7.269 -22.932 11.500 1.00 70.31 318 ASP A CA 1
ATOM 2452 C C . ASP A 1 318 ? 6.230 -21.808 11.626 1.00 70.31 318 ASP A C 1
ATOM 2454 O O . ASP A 1 318 ? 5.059 -21.977 11.285 1.00 70.31 318 ASP A O 1
ATOM 2458 N N . ILE A 1 319 ? 6.667 -20.655 12.141 1.00 72.19 319 ILE A N 1
ATOM 2459 C CA . ILE A 1 319 ? 5.838 -19.443 12.275 1.00 72.19 319 ILE A CA 1
ATOM 2460 C C . ILE A 1 319 ? 5.684 -18.662 10.962 1.00 72.19 319 ILE A C 1
ATOM 2462 O O . ILE A 1 319 ? 4.867 -17.747 10.884 1.00 72.19 319 ILE A O 1
ATOM 2466 N N . ASN A 1 320 ? 6.467 -19.016 9.940 1.00 65.00 320 ASN A N 1
ATOM 2467 C CA . ASN A 1 320 ? 6.472 -18.369 8.630 1.00 65.00 320 ASN A CA 1
ATOM 2468 C C . ASN A 1 320 ? 5.728 -19.200 7.573 1.00 65.00 320 ASN A C 1
ATOM 2470 O O . ASN A 1 320 ? 5.527 -18.739 6.444 1.00 65.00 320 ASN A O 1
ATOM 2474 N N . ALA A 1 321 ? 5.295 -20.409 7.939 1.00 59.75 321 ALA A N 1
ATOM 2475 C CA . ALA A 1 321 ? 4.459 -21.247 7.111 1.00 59.75 321 ALA A CA 1
ATOM 2476 C C . ALA A 1 321 ? 3.135 -20.562 6.783 1.00 59.75 321 ALA A C 1
ATOM 2478 O O . ALA A 1 321 ? 2.478 -19.923 7.603 1.00 59.75 321 ALA A O 1
ATOM 2479 N N . VAL A 1 322 ? 2.702 -20.826 5.561 1.00 58.06 322 VAL A N 1
ATOM 2480 C CA . VAL A 1 322 ? 1.310 -20.796 5.127 1.00 58.06 322 VAL A CA 1
ATOM 2481 C C . VAL A 1 322 ? 0.404 -21.469 6.167 1.00 58.06 322 VAL A C 1
ATOM 2483 O O . VAL A 1 322 ? 0.477 -22.696 6.317 1.00 58.06 322 VAL A O 1
ATOM 2486 N N . PRO A 1 323 ? -0.486 -20.737 6.857 1.00 61.47 323 PRO A N 1
ATOM 2487 C CA . PRO A 1 323 ? -1.438 -21.383 7.742 1.00 61.47 323 PRO A CA 1
ATOM 2488 C C . PRO A 1 323 ? -2.395 -22.260 6.926 1.00 61.47 323 PRO A C 1
ATOM 2490 O O . PRO A 1 323 ? -3.012 -21.812 5.959 1.00 61.47 323 PRO A O 1
ATOM 2493 N N . ARG A 1 324 ? -2.504 -23.537 7.300 1.00 66.50 324 ARG A N 1
ATOM 2494 C CA . ARG A 1 324 ? -3.425 -24.487 6.657 1.00 66.50 324 ARG A CA 1
ATOM 2495 C C . ARG A 1 324 ? -4.865 -24.212 7.082 1.00 66.50 324 ARG A C 1
ATOM 2497 O O . ARG A 1 324 ? -5.102 -23.618 8.128 1.00 66.50 324 ARG A O 1
ATOM 2504 N N . ARG A 1 325 ? -5.849 -24.732 6.343 1.00 70.06 325 ARG A N 1
ATOM 2505 C CA . ARG A 1 325 ? -7.268 -24.645 6.745 1.00 70.06 325 ARG A CA 1
ATOM 2506 C C . ARG A 1 325 ? -7.511 -25.175 8.164 1.00 70.06 325 ARG A C 1
ATOM 2508 O O . ARG A 1 325 ? -8.218 -24.533 8.930 1.00 70.06 325 ARG A O 1
ATOM 2515 N N . SER A 1 326 ? -6.838 -26.264 8.545 1.00 70.31 326 SER A N 1
ATOM 2516 C CA . SER A 1 326 ? -6.886 -26.834 9.901 1.00 70.31 326 SER A CA 1
ATOM 2517 C C . SER A 1 326 ? -6.410 -25.874 10.998 1.00 70.31 326 SER A C 1
ATOM 2519 O O . SER A 1 326 ? -6.873 -25.965 12.133 1.00 70.31 326 SER A O 1
ATOM 2521 N N . PHE A 1 327 ? -5.526 -24.927 10.676 1.00 74.06 327 PHE A N 1
ATOM 2522 C CA . PHE A 1 327 ? -5.125 -23.870 11.600 1.00 74.06 327 PHE A CA 1
ATOM 2523 C C . PHE A 1 327 ? -6.279 -22.895 11.847 1.00 74.06 327 PHE A C 1
ATOM 2525 O O . PHE A 1 327 ? -6.600 -22.616 12.998 1.00 74.06 327 PHE A O 1
ATOM 2532 N N . PHE A 1 328 ? -6.959 -22.442 10.789 1.00 73.50 328 PHE A N 1
ATOM 2533 C CA . PHE A 1 328 ? -8.129 -21.564 10.910 1.00 73.50 328 PHE A CA 1
ATOM 2534 C C . PHE A 1 328 ? -9.319 -22.258 11.590 1.00 73.50 328 PHE A C 1
ATOM 2536 O O . PHE A 1 328 ? -10.036 -21.613 12.354 1.00 73.50 328 PHE A O 1
ATOM 2543 N N . GLU A 1 329 ? -9.487 -23.572 11.378 1.00 74.94 329 GLU A N 1
ATOM 2544 C CA . GLU A 1 329 ? -10.493 -24.398 12.069 1.00 74.94 329 GLU A CA 1
ATOM 2545 C C . GLU A 1 329 ? -10.320 -24.317 13.590 1.00 74.94 329 GLU A C 1
ATOM 2547 O O . GLU A 1 329 ? -11.311 -24.247 14.308 1.00 74.94 329 GLU A O 1
ATOM 2552 N N . LEU A 1 330 ? -9.077 -24.299 14.082 1.00 75.44 330 LEU A N 1
ATOM 2553 C CA . LEU A 1 330 ? -8.774 -24.151 15.506 1.00 75.44 330 LEU A CA 1
ATOM 2554 C C . LEU A 1 330 ? -8.844 -22.688 15.949 1.00 75.44 330 LEU A C 1
ATOM 2556 O O . LEU A 1 330 ? -9.407 -22.392 17.000 1.00 75.44 330 LEU A O 1
ATOM 2560 N N . LEU A 1 331 ? -8.305 -21.775 15.137 1.00 74.38 331 LEU A N 1
ATOM 2561 C CA . LEU A 1 331 ? -8.187 -20.355 15.460 1.00 74.38 331 LEU A CA 1
ATOM 2562 C C . LEU A 1 331 ? -9.552 -19.694 15.705 1.00 74.38 331 LEU A C 1
ATOM 2564 O O . LEU A 1 331 ? -9.658 -18.855 16.598 1.00 74.38 331 LEU A O 1
ATOM 2568 N N . LYS A 1 332 ? -10.608 -20.115 14.986 1.00 78.31 332 LYS A N 1
ATOM 2569 C CA . LYS A 1 332 ? -11.974 -19.580 15.157 1.00 78.31 332 LYS A CA 1
ATOM 2570 C C . LYS A 1 332 ? -12.476 -19.645 16.604 1.00 78.31 332 LYS A C 1
ATOM 2572 O O . LYS A 1 332 ? -13.231 -18.775 17.013 1.00 78.31 332 LYS A O 1
ATOM 2577 N N . HIS A 1 333 ? -12.059 -20.652 17.380 1.00 76.88 333 HIS A N 1
ATOM 2578 C CA . HIS A 1 333 ? -12.527 -20.850 18.758 1.00 76.88 333 HIS A CA 1
ATOM 2579 C C . HIS A 1 333 ? -11.895 -19.874 19.759 1.00 76.88 333 HIS A C 1
ATOM 2581 O O . HIS A 1 333 ? -12.354 -19.785 20.895 1.00 76.88 333 HIS A O 1
ATOM 2587 N N . PHE A 1 334 ? -10.836 -19.171 19.355 1.00 70.94 334 PHE A N 1
ATOM 2588 C CA . PHE A 1 334 ? -10.108 -18.229 20.202 1.00 70.94 334 PHE A CA 1
ATOM 2589 C C . PHE A 1 334 ? -10.396 -16.769 19.844 1.00 70.94 334 PHE A C 1
ATOM 2591 O O . PHE A 1 334 ? -9.989 -15.882 20.589 1.00 70.94 334 PHE A O 1
ATOM 2598 N N . ALA A 1 335 ? -11.099 -16.508 18.738 1.00 70.00 335 ALA A N 1
ATOM 2599 C CA . ALA A 1 335 ? -11.551 -15.169 18.376 1.00 70.00 335 ALA A CA 1
ATOM 2600 C C . ALA A 1 335 ? -12.683 -14.711 19.311 1.00 70.00 335 ALA A C 1
ATOM 2602 O O . ALA A 1 335 ? -13.567 -15.493 19.661 1.00 70.00 335 ALA A O 1
ATOM 2603 N N . GLN A 1 336 ? -12.643 -13.445 19.731 1.00 63.78 336 GLN A N 1
ATOM 2604 C CA . GLN A 1 336 ? -13.661 -12.844 20.607 1.00 63.78 336 GLN A CA 1
ATOM 2605 C C . GLN A 1 336 ? -14.605 -11.898 19.855 1.00 63.78 336 GLN A C 1
ATOM 2607 O O . GLN A 1 336 ? -15.684 -11.593 20.361 1.00 63.78 336 GLN A O 1
ATOM 2612 N N . ASP A 1 337 ? -14.208 -11.439 18.667 1.00 68.00 337 ASP A N 1
ATOM 2613 C CA . ASP A 1 337 ? -14.994 -10.539 17.829 1.00 68.00 337 ASP A CA 1
ATOM 2614 C C . ASP A 1 337 ? -15.866 -11.319 16.826 1.00 68.00 337 ASP A C 1
ATOM 2616 O O . ASP A 1 337 ? -15.427 -12.287 16.204 1.00 68.00 337 ASP A O 1
ATOM 2620 N N . GLU A 1 338 ? -17.125 -10.908 16.658 1.00 65.75 338 GLU A N 1
ATOM 2621 C CA . GLU A 1 338 ? -18.072 -11.609 15.777 1.00 65.75 338 GLU A CA 1
ATOM 2622 C C . GLU A 1 338 ? -17.676 -11.526 14.293 1.00 65.75 338 GLU A C 1
ATOM 2624 O O . GLU A 1 338 ? -17.885 -12.492 13.558 1.00 65.75 338 GLU A O 1
ATOM 2629 N N . LEU A 1 339 ? -17.057 -10.423 13.849 1.00 51.56 339 LEU A N 1
ATOM 2630 C CA . LEU A 1 339 ? -16.593 -10.268 12.465 1.00 51.56 339 LEU A CA 1
ATOM 2631 C C . LEU A 1 339 ? -15.323 -11.090 12.216 1.00 51.56 339 LEU A C 1
ATOM 2633 O O . LEU A 1 339 ? -15.139 -11.610 11.116 1.00 51.56 339 LEU A O 1
ATOM 2637 N N . GLU A 1 340 ? -14.461 -11.249 13.225 1.00 60.53 340 GLU A N 1
ATOM 2638 C CA . GLU A 1 340 ? -13.332 -12.190 13.192 1.00 60.53 340 GLU A CA 1
ATOM 2639 C C . GLU A 1 340 ? -13.804 -13.632 13.036 1.00 60.53 340 GLU A C 1
ATOM 2641 O O . GLU A 1 340 ? -13.312 -14.345 12.162 1.00 60.53 340 GLU A O 1
ATOM 2646 N N . ILE A 1 341 ? -14.775 -14.060 13.847 1.00 72.12 341 ILE A N 1
ATOM 2647 C CA . ILE A 1 341 ? -15.352 -15.407 13.768 1.00 72.12 341 ILE A CA 1
ATOM 2648 C C . ILE A 1 341 ? -15.996 -15.625 12.392 1.00 72.12 341 ILE A C 1
ATOM 2650 O O . ILE A 1 341 ? -15.772 -16.669 11.774 1.00 72.12 341 ILE A O 1
ATOM 2654 N N . GLU A 1 342 ? -16.736 -14.639 11.874 1.00 70.56 342 GLU A N 1
ATOM 2655 C CA . GLU A 1 342 ? -17.330 -14.682 10.532 1.00 70.56 342 GLU A CA 1
ATOM 2656 C C . GLU A 1 342 ? -16.252 -14.780 9.441 1.00 70.56 342 GLU A C 1
ATOM 2658 O O . GLU A 1 342 ? -16.352 -15.624 8.549 1.00 70.56 342 GLU A O 1
ATOM 2663 N N . LYS A 1 343 ? -15.178 -13.985 9.532 1.00 60.47 343 LYS A N 1
ATOM 2664 C CA . LYS A 1 343 ? -14.093 -13.981 8.541 1.00 60.47 343 LYS A CA 1
ATOM 2665 C C . LYS A 1 343 ? -13.246 -15.252 8.586 1.00 60.47 343 LYS A C 1
ATOM 2667 O O . LYS A 1 343 ? -12.868 -15.774 7.538 1.00 60.47 343 LYS A O 1
ATOM 2672 N N . LEU A 1 344 ? -12.976 -15.785 9.776 1.00 66.88 344 LEU A N 1
ATOM 2673 C CA . LEU A 1 344 ? -12.356 -17.098 9.951 1.00 66.88 344 LEU A CA 1
ATOM 2674 C C . LEU A 1 344 ? -13.271 -18.192 9.387 1.00 66.88 344 LEU A C 1
ATOM 2676 O O . LEU A 1 344 ? -12.790 -19.084 8.694 1.00 66.88 344 LEU A O 1
ATOM 2680 N N . GLY A 1 345 ? -14.588 -18.071 9.578 1.00 69.75 345 GLY A N 1
ATOM 2681 C CA . GLY A 1 345 ? -15.596 -18.896 8.911 1.00 69.75 345 GLY A CA 1
ATOM 2682 C C . GLY A 1 345 ? -15.550 -18.800 7.380 1.00 69.75 345 GLY A C 1
ATOM 2683 O O . GLY A 1 345 ? -15.668 -19.818 6.703 1.00 69.75 345 GLY A O 1
ATOM 2684 N N . GLU A 1 346 ? -15.303 -17.615 6.820 1.00 64.12 346 GLU A N 1
ATOM 2685 C CA . GLU A 1 346 ? -15.115 -17.405 5.377 1.00 64.12 346 GLU A CA 1
ATOM 2686 C C . GLU A 1 346 ? -13.823 -18.062 4.858 1.00 64.12 346 GLU A C 1
ATOM 2688 O O . GLU A 1 346 ? -13.833 -18.670 3.792 1.00 64.12 346 GLU A O 1
ATOM 2693 N N . PHE A 1 347 ? -12.716 -18.045 5.611 1.00 60.28 347 PHE A N 1
ATOM 2694 C CA . PHE A 1 347 ? -11.506 -18.805 5.240 1.00 60.28 347 PHE A CA 1
ATOM 2695 C C . PHE A 1 347 ? -11.727 -20.328 5.267 1.00 60.28 347 PHE A C 1
ATOM 2697 O O . PHE A 1 347 ? -11.065 -21.090 4.551 1.00 60.28 347 PHE A O 1
ATOM 2704 N N . LEU A 1 348 ? -12.693 -20.781 6.066 1.00 67.62 348 LEU A N 1
ATOM 2705 C CA . LEU A 1 348 ? -13.179 -22.159 6.080 1.00 67.62 348 LEU A CA 1
ATOM 2706 C C . LEU A 1 348 ? -14.233 -22.434 4.994 1.00 67.62 348 LEU A C 1
ATOM 2708 O O . LEU A 1 348 ? -14.565 -23.598 4.769 1.00 67.62 348 LEU A O 1
ATOM 2712 N N . SER A 1 349 ? -14.706 -21.406 4.278 1.00 63.47 349 SER A N 1
ATOM 2713 C CA . SER A 1 349 ? -15.604 -21.517 3.124 1.00 63.47 349 SER A CA 1
ATOM 2714 C C . SER A 1 349 ? -14.820 -21.665 1.818 1.00 63.47 349 SER A C 1
ATOM 2716 O O . SER A 1 349 ? -13.624 -21.366 1.744 1.00 63.47 349 SER A O 1
ATOM 2718 N N . ASP A 1 350 ? -15.471 -22.193 0.781 1.00 53.19 350 ASP A N 1
ATOM 2719 C CA . ASP A 1 350 ? -14.845 -22.440 -0.527 1.00 53.19 350 ASP A CA 1
ATOM 2720 C C . ASP A 1 350 ? -14.401 -21.144 -1.238 1.00 53.19 350 ASP A C 1
ATOM 2722 O O . ASP A 1 350 ? -13.609 -21.186 -2.177 1.00 53.19 350 ASP A O 1
ATOM 2726 N N . GLU A 1 351 ? -14.872 -19.985 -0.773 1.00 48.09 351 GLU A N 1
ATOM 2727 C CA . GLU A 1 351 ? -14.644 -18.673 -1.385 1.00 48.09 351 GLU A CA 1
ATOM 2728 C C . GLU A 1 351 ? -13.419 -17.939 -0.799 1.00 48.09 351 GLU A C 1
ATOM 2730 O O . GLU A 1 351 ? -12.792 -17.149 -1.507 1.00 48.09 351 GLU A O 1
ATOM 2735 N N . GLY A 1 352 ? -13.019 -18.229 0.449 1.00 43.44 352 GLY A N 1
ATOM 2736 C CA . GLY A 1 352 ? -11.960 -17.501 1.172 1.00 43.44 352 GLY A CA 1
ATOM 2737 C C . GLY A 1 352 ? -10.518 -18.007 0.989 1.00 43.44 352 GLY A C 1
ATOM 2738 O O . GLY A 1 352 ? -9.583 -17.383 1.486 1.00 43.44 352 GLY A O 1
ATOM 2739 N N . ALA A 1 353 ? -10.291 -19.115 0.276 1.00 42.44 353 ALA A N 1
ATOM 2740 C CA . ALA A 1 353 ? -9.008 -19.841 0.258 1.00 42.44 353 ALA A CA 1
ATOM 2741 C C . ALA A 1 353 ? -7.844 -19.194 -0.545 1.00 42.44 353 ALA A C 1
ATOM 2743 O O . ALA A 1 353 ? -6.748 -19.751 -0.591 1.00 42.44 353 ALA A O 1
ATOM 2744 N N . TYR A 1 354 ? -8.033 -18.040 -1.197 1.00 39.34 354 TYR A N 1
ATOM 2745 C CA . TYR A 1 354 ? -7.172 -17.606 -2.314 1.00 39.34 354 TYR A CA 1
ATOM 2746 C C . TYR A 1 354 ? -6.006 -16.632 -2.014 1.00 39.34 354 TYR A C 1
ATOM 2748 O O . TYR A 1 354 ? -5.365 -16.195 -2.972 1.00 39.34 354 TYR A O 1
ATOM 2756 N N . GLU A 1 355 ? -5.688 -16.259 -0.765 1.00 37.66 355 GLU A N 1
ATOM 2757 C CA . GLU A 1 355 ? -4.952 -14.992 -0.545 1.00 37.66 355 GLU A CA 1
ATOM 2758 C C . GLU A 1 355 ? -3.537 -14.974 0.107 1.00 37.66 355 GLU A C 1
ATOM 2760 O O . GLU A 1 355 ? -3.025 -13.874 0.224 1.00 37.66 355 GLU A O 1
ATOM 2765 N N . MET A 1 356 ? -2.832 -16.048 0.500 1.00 33.47 356 MET A N 1
ATOM 2766 C CA . MET A 1 356 ? -1.560 -15.982 1.305 1.00 33.47 356 MET A CA 1
ATOM 2767 C C . MET A 1 356 ? -0.269 -16.216 0.446 1.00 33.47 356 MET A C 1
ATOM 2769 O O . MET A 1 356 ? -0.405 -16.973 -0.498 1.00 33.47 356 MET A O 1
ATOM 2773 N N . TYR A 1 357 ? 0.903 -15.510 0.535 1.00 35.34 357 TYR A N 1
ATOM 2774 C CA . TYR A 1 357 ? 2.281 -15.902 1.056 1.00 35.34 357 TYR A CA 1
ATOM 2775 C C . TYR A 1 357 ? 3.478 -14.939 0.710 1.00 35.34 357 TYR A C 1
ATOM 2777 O O . TYR A 1 357 ? 3.458 -14.396 -0.381 1.00 35.34 357 TYR A O 1
ATOM 2785 N N . GLU A 1 358 ? 4.558 -14.812 1.527 1.00 31.95 358 GLU A N 1
ATOM 2786 C CA . GLU A 1 358 ? 6.016 -14.795 1.121 1.00 31.95 358 GLU A CA 1
ATOM 2787 C C . GLU A 1 358 ? 6.997 -14.850 2.351 1.00 31.95 358 GLU A C 1
ATOM 2789 O O . GLU A 1 358 ? 6.705 -14.173 3.338 1.00 31.95 358 GLU A O 1
ATOM 2794 N N . PRO A 1 359 ? 8.161 -15.565 2.305 1.00 31.59 359 PRO A N 1
ATOM 2795 C CA . PRO A 1 359 ? 9.149 -15.675 3.419 1.00 31.59 359 PRO A CA 1
ATOM 2796 C C . PRO A 1 359 ? 10.661 -15.409 3.098 1.00 31.59 359 PRO A C 1
ATOM 2798 O O . PRO A 1 359 ? 11.040 -15.278 1.931 1.00 31.59 359 PRO A O 1
ATOM 2801 N N . GLY A 1 360 ? 11.547 -15.403 4.130 1.00 31.44 360 GLY A N 1
ATOM 2802 C CA . GLY A 1 360 ? 13.029 -15.316 4.016 1.00 31.44 360 GLY A CA 1
ATOM 2803 C C . GLY A 1 360 ? 13.897 -15.782 5.231 1.00 31.44 360 GLY A C 1
ATOM 2804 O O . GLY A 1 360 ? 13.426 -15.794 6.361 1.00 31.44 360 GLY A O 1
ATOM 2805 N N . ASP A 1 361 ? 15.181 -16.091 4.932 1.00 33.94 361 ASP A N 1
ATOM 2806 C CA . ASP A 1 361 ? 16.432 -16.277 5.742 1.00 33.94 361 ASP A CA 1
ATOM 2807 C C . ASP A 1 361 ? 16.812 -17.626 6.465 1.00 33.94 361 ASP A C 1
ATOM 2809 O O . ASP A 1 361 ? 16.171 -18.646 6.270 1.00 33.94 361 ASP A O 1
ATOM 2813 N N . LYS A 1 362 ? 18.006 -17.660 7.118 1.00 35.28 362 LYS A N 1
ATOM 2814 C CA . LYS A 1 362 ? 19.150 -18.648 7.106 1.00 35.28 362 LYS A CA 1
ATOM 2815 C C . LYS A 1 362 ? 18.985 -20.069 7.724 1.00 35.28 362 LYS A C 1
ATOM 2817 O O . LYS A 1 362 ? 18.091 -20.318 8.517 1.00 35.28 362 LYS A O 1
ATOM 2822 N N . LEU A 1 363 ? 19.908 -21.005 7.381 1.00 33.97 363 LEU A N 1
ATOM 2823 C CA . LEU A 1 363 ? 19.666 -22.463 7.465 1.00 33.97 363 LEU A CA 1
ATOM 2824 C C . LEU A 1 363 ? 20.870 -23.379 7.865 1.00 33.97 363 LEU A C 1
ATOM 2826 O O . LEU A 1 363 ? 22.010 -23.113 7.483 1.00 33.97 363 LEU A O 1
ATOM 2830 N N . ARG A 1 364 ? 20.598 -24.504 8.553 1.00 40.69 364 ARG A N 1
ATOM 2831 C CA . ARG A 1 364 ? 21.481 -25.664 8.878 1.00 40.69 364 ARG A CA 1
ATOM 2832 C C . ARG A 1 364 ? 21.344 -26.785 7.842 1.00 40.69 364 ARG A C 1
ATOM 2834 O O . ARG A 1 364 ? 20.346 -26.793 7.151 1.00 40.69 364 ARG A O 1
ATOM 2841 N N . ILE A 1 365 ? 22.268 -27.749 7.711 1.00 36.12 365 ILE A N 1
ATOM 2842 C CA . ILE A 1 365 ? 22.228 -28.748 6.612 1.00 36.12 365 ILE A CA 1
ATOM 2843 C C . ILE A 1 365 ? 22.487 -30.188 7.101 1.00 36.12 365 ILE A C 1
ATOM 2845 O O . ILE A 1 365 ? 23.477 -30.457 7.769 1.00 36.12 365 ILE A O 1
ATOM 2849 N N . GLY A 1 366 ? 21.611 -31.129 6.754 1.00 43.12 366 GLY A N 1
ATOM 2850 C CA . GLY A 1 366 ? 21.825 -32.579 6.775 1.00 43.12 366 GLY A CA 1
ATOM 2851 C C . GLY A 1 366 ? 21.963 -33.152 5.361 1.00 43.12 366 GLY A C 1
ATOM 2852 O O . GLY A 1 366 ? 21.649 -32.492 4.374 1.00 43.12 366 GLY A O 1
ATOM 2853 N N . LEU A 1 367 ? 22.432 -34.391 5.235 1.00 42.59 367 LEU A N 1
ATOM 2854 C CA . LEU A 1 367 ? 22.525 -35.077 3.942 1.00 42.59 367 LEU A CA 1
ATOM 2855 C C . LEU A 1 367 ? 21.552 -36.250 3.882 1.00 42.59 367 LEU A C 1
ATOM 2857 O O . LEU A 1 367 ? 21.470 -37.058 4.804 1.00 42.59 367 LEU A O 1
ATOM 2861 N N . GLN A 1 368 ? 20.834 -36.364 2.770 1.00 58.25 368 GLN A N 1
ATOM 2862 C CA . GLN A 1 368 ? 19.997 -37.509 2.448 1.00 58.25 368 GLN A CA 1
ATOM 2863 C C . GLN A 1 368 ? 20.446 -38.131 1.133 1.00 58.25 368 GLN A C 1
ATOM 2865 O O . GLN A 1 368 ? 20.760 -37.445 0.162 1.00 58.25 368 GLN A O 1
ATOM 2870 N N . LYS A 1 369 ? 20.441 -39.462 1.096 1.00 63.59 369 LYS A N 1
ATOM 2871 C CA . LYS A 1 369 ? 20.757 -40.209 -0.116 1.00 63.59 369 LYS A CA 1
ATOM 2872 C C . LYS A 1 369 ? 19.697 -39.937 -1.186 1.00 63.59 369 LYS A C 1
ATOM 2874 O O . LYS A 1 369 ? 18.511 -40.129 -0.923 1.00 63.59 369 LYS A O 1
ATOM 2879 N N . GLY A 1 370 ? 20.126 -39.493 -2.364 1.00 58.47 370 GLY A N 1
ATOM 2880 C CA . GLY A 1 370 ? 19.227 -39.186 -3.480 1.00 58.47 370 GLY A CA 1
ATOM 2881 C C . GLY A 1 370 ? 18.813 -40.422 -4.284 1.00 58.47 370 GLY A C 1
ATOM 2882 O O . GLY A 1 370 ? 19.341 -41.519 -4.087 1.00 58.47 370 GLY A O 1
ATOM 2883 N N . PHE A 1 371 ? 17.872 -40.250 -5.220 1.00 66.75 371 PHE A N 1
ATOM 2884 C CA . PHE A 1 371 ? 17.437 -41.323 -6.127 1.00 66.75 371 PHE A CA 1
ATOM 2885 C C . PHE A 1 371 ? 18.379 -41.525 -7.323 1.00 66.75 371 PHE A C 1
ATOM 2887 O O . PHE A 1 371 ? 18.371 -42.589 -7.946 1.00 66.75 371 PHE A O 1
ATOM 2894 N N . ILE A 1 372 ? 19.211 -40.529 -7.648 1.00 79.25 372 ILE A N 1
ATOM 2895 C CA . ILE A 1 372 ? 20.187 -40.632 -8.733 1.00 79.25 372 ILE A CA 1
ATOM 2896 C C . ILE A 1 372 ? 21.403 -41.432 -8.268 1.00 79.25 372 ILE A C 1
ATOM 2898 O O . ILE A 1 372 ? 22.021 -41.127 -7.254 1.00 79.25 372 ILE A O 1
ATOM 2902 N N . THR A 1 373 ? 21.783 -42.431 -9.065 1.00 80.94 373 THR A N 1
ATOM 2903 C CA . THR A 1 373 ? 23.011 -43.210 -8.876 1.00 80.94 373 THR A CA 1
ATOM 2904 C C . THR A 1 373 ? 23.812 -43.265 -10.172 1.00 80.94 373 THR A C 1
ATOM 2906 O O . THR A 1 373 ? 23.252 -43.226 -11.272 1.00 80.94 373 THR A O 1
ATOM 2909 N N . LEU A 1 374 ? 25.138 -43.337 -10.051 1.00 83.88 374 LEU A N 1
ATOM 2910 C CA . LEU A 1 374 ? 26.044 -43.446 -11.195 1.00 83.88 374 LEU A CA 1
ATOM 2911 C C . LEU A 1 374 ? 26.063 -44.873 -11.775 1.00 83.88 374 LEU A C 1
ATOM 2913 O O . LEU A 1 374 ? 25.838 -45.840 -11.039 1.00 83.88 374 LEU A O 1
ATOM 2917 N N . PRO A 1 375 ? 26.385 -45.044 -13.074 1.00 85.81 375 PRO A N 1
ATOM 2918 C CA . PRO A 1 375 ? 26.453 -46.366 -13.681 1.00 85.81 375 PRO A CA 1
ATOM 2919 C C . PRO A 1 375 ? 27.536 -47.224 -13.003 1.00 85.81 375 PRO A C 1
ATOM 2921 O O . PRO A 1 375 ? 28.654 -46.737 -12.815 1.00 85.81 375 PRO A O 1
ATOM 2924 N N . PRO A 1 376 ? 27.290 -48.522 -12.733 1.00 82.94 376 PRO A N 1
ATOM 2925 C CA . PRO A 1 376 ? 28.279 -49.403 -12.105 1.00 82.94 376 PRO A CA 1
ATOM 2926 C C . PRO A 1 376 ? 29.612 -49.490 -12.862 1.00 82.94 376 PRO A C 1
ATOM 2928 O O . PRO A 1 376 ? 30.660 -49.713 -12.263 1.00 82.94 376 PRO A O 1
ATOM 2931 N N . ASN A 1 377 ? 29.579 -49.327 -14.190 1.00 86.69 377 ASN A N 1
ATOM 2932 C CA . ASN A 1 377 ? 30.773 -49.156 -15.011 1.00 86.69 377 ASN A CA 1
ATOM 2933 C C . ASN A 1 377 ? 30.965 -47.660 -15.323 1.00 86.69 377 ASN A C 1
ATOM 2935 O O . ASN A 1 377 ? 30.198 -47.127 -16.134 1.00 86.69 377 ASN A O 1
ATOM 2939 N N . PRO A 1 378 ? 32.017 -47.007 -14.793 1.00 81.25 378 PRO A N 1
ATOM 2940 C CA . PRO A 1 378 ? 32.243 -45.574 -14.973 1.00 81.25 378 PRO A CA 1
ATOM 2941 C C . PRO A 1 378 ? 32.367 -45.147 -16.441 1.00 81.25 378 PRO A C 1
ATOM 2943 O O . PRO A 1 378 ? 31.956 -44.050 -16.802 1.00 81.25 378 PRO A O 1
ATOM 2946 N N . LYS A 1 379 ? 32.851 -46.024 -17.333 1.00 85.88 379 LYS A N 1
ATOM 2947 C CA . LYS A 1 379 ? 32.999 -45.722 -18.771 1.00 85.88 379 LYS A CA 1
ATOM 2948 C C . LYS A 1 379 ? 31.680 -45.707 -19.546 1.00 85.88 379 LYS A C 1
ATOM 2950 O O . LYS A 1 379 ? 31.681 -45.361 -20.726 1.00 85.88 379 LYS A O 1
ATOM 2955 N N . THR A 1 380 ? 30.576 -46.114 -18.920 1.00 91.81 380 THR A N 1
ATOM 2956 C CA . THR A 1 380 ? 29.248 -46.069 -19.545 1.00 91.81 380 THR A CA 1
ATOM 2957 C C . THR A 1 380 ? 28.893 -44.613 -19.850 1.00 91.81 380 THR A C 1
ATOM 2959 O O . THR A 1 380 ? 29.034 -43.777 -18.953 1.00 91.81 380 THR A O 1
ATOM 2962 N N . PRO A 1 381 ? 28.468 -44.269 -21.079 1.00 94.81 381 PRO A N 1
ATOM 2963 C CA . PRO A 1 381 ? 28.071 -42.904 -21.397 1.00 94.81 381 PRO A CA 1
ATOM 2964 C C . PRO A 1 381 ? 26.844 -42.463 -20.597 1.00 94.81 381 PRO A C 1
ATOM 2966 O O . PRO A 1 381 ? 25.964 -43.275 -20.302 1.00 94.81 381 PRO A O 1
ATOM 2969 N N . VAL A 1 382 ? 26.766 -41.169 -20.290 1.00 95.50 382 VAL A N 1
ATOM 2970 C CA . VAL A 1 382 ? 25.615 -40.575 -19.593 1.00 95.50 382 VAL A CA 1
ATOM 2971 C C . VAL A 1 382 ? 24.986 -39.454 -20.418 1.00 95.50 382 VAL A C 1
ATOM 2973 O O . VAL A 1 382 ? 25.687 -38.675 -21.072 1.00 95.50 382 VAL A O 1
ATOM 2976 N N . ILE A 1 383 ? 23.656 -39.376 -20.382 1.00 97.12 383 ILE A N 1
ATOM 2977 C CA . ILE A 1 383 ? 22.847 -38.317 -20.987 1.00 97.12 383 ILE A CA 1
ATOM 2978 C C . ILE A 1 383 ? 22.127 -37.573 -19.860 1.00 97.12 383 ILE A C 1
ATOM 2980 O O . ILE A 1 383 ? 21.158 -38.070 -19.294 1.00 97.12 383 ILE A O 1
ATOM 2984 N N . CYS A 1 384 ? 22.600 -36.373 -19.552 1.00 96.00 384 CYS A N 1
ATOM 2985 C CA . CYS A 1 384 ? 22.054 -35.483 -18.537 1.00 96.00 384 CYS A CA 1
ATOM 2986 C C . CYS A 1 384 ? 21.079 -34.486 -19.178 1.00 96.00 384 CYS A C 1
ATOM 2988 O O . CYS A 1 384 ? 21.442 -33.775 -20.117 1.00 96.00 384 CYS A O 1
ATOM 2990 N N . ILE A 1 385 ? 19.845 -34.408 -18.681 1.00 96.50 385 ILE A N 1
ATOM 2991 C CA . ILE A 1 385 ? 18.793 -33.516 -19.186 1.00 96.50 385 ILE A CA 1
ATOM 2992 C C . ILE A 1 385 ? 18.257 -32.711 -18.002 1.00 96.50 385 ILE A C 1
ATOM 2994 O O . ILE A 1 385 ? 17.555 -33.249 -17.151 1.00 96.50 385 ILE A O 1
ATOM 2998 N N . GLY A 1 386 ? 18.600 -31.423 -17.935 1.00 92.62 386 GLY A N 1
ATOM 2999 C CA . GLY A 1 386 ? 18.376 -30.622 -16.727 1.00 92.62 386 GLY A CA 1
ATOM 3000 C C . GLY A 1 386 ? 18.114 -29.141 -16.986 1.00 92.62 386 GLY A C 1
ATOM 3001 O O . GLY A 1 386 ? 19.000 -28.333 -16.720 1.00 92.62 386 GLY A O 1
ATOM 3002 N N . PRO A 1 387 ? 16.948 -28.733 -17.520 1.00 92.06 387 PRO A N 1
ATOM 3003 C CA . PRO A 1 387 ? 16.634 -27.319 -17.717 1.00 92.06 387 PRO A CA 1
ATOM 3004 C C . PRO A 1 387 ? 16.429 -26.557 -16.393 1.00 92.06 387 PRO A C 1
ATOM 3006 O O . PRO A 1 387 ? 15.878 -27.084 -15.424 1.00 92.06 387 PRO A O 1
ATOM 3009 N N . GLY A 1 388 ? 16.815 -25.276 -16.369 1.00 89.56 388 GLY A N 1
ATOM 3010 C CA . GLY A 1 388 ? 16.713 -24.405 -15.194 1.00 89.56 388 GLY A CA 1
ATOM 3011 C C . GLY A 1 388 ? 17.492 -24.955 -13.997 1.00 89.56 388 GLY A C 1
ATOM 3012 O O . GLY A 1 388 ? 18.638 -25.373 -14.136 1.00 89.56 388 GLY A O 1
ATOM 3013 N N . THR A 1 389 ? 16.870 -24.992 -12.816 1.00 88.12 389 THR A N 1
ATOM 3014 C CA . THR A 1 389 ? 17.487 -25.560 -11.604 1.00 88.12 389 THR A CA 1
ATOM 3015 C C . THR A 1 389 ? 17.699 -27.078 -11.673 1.00 88.12 389 THR A C 1
ATOM 3017 O O . THR A 1 389 ? 18.476 -27.603 -10.880 1.00 88.12 389 THR A O 1
ATOM 3020 N N . GLY A 1 390 ? 17.118 -27.772 -12.664 1.00 87.94 390 GLY A N 1
ATOM 3021 C CA . GLY A 1 390 ? 17.404 -29.182 -12.972 1.00 87.94 390 GLY A CA 1
ATOM 3022 C C . GLY A 1 390 ? 18.874 -29.472 -13.301 1.00 87.94 390 GLY A C 1
ATOM 3023 O O . GLY A 1 390 ? 19.294 -30.624 -13.321 1.00 87.94 390 GLY A O 1
ATOM 3024 N N . ILE A 1 391 ? 19.684 -28.434 -13.535 1.00 92.19 391 ILE A N 1
ATOM 3025 C CA . ILE A 1 391 ? 21.128 -28.554 -13.752 1.00 92.19 391 ILE A CA 1
ATOM 3026 C C . ILE A 1 391 ? 21.903 -28.971 -12.492 1.00 92.19 391 ILE A C 1
ATOM 3028 O O . ILE A 1 391 ? 23.022 -29.461 -12.614 1.00 92.19 391 ILE A O 1
ATOM 3032 N N . ALA A 1 392 ? 21.343 -28.788 -11.291 1.00 89.00 392 ALA A N 1
ATOM 3033 C CA . ALA A 1 392 ? 22.058 -28.991 -10.029 1.00 89.00 392 ALA A CA 1
ATOM 3034 C C . ALA A 1 392 ? 22.648 -30.412 -9.867 1.00 89.00 392 ALA A C 1
ATOM 3036 O O . ALA A 1 392 ? 23.873 -30.515 -9.757 1.00 89.00 392 ALA A O 1
ATOM 3037 N N . PRO A 1 393 ? 21.859 -31.506 -9.935 1.00 88.19 393 PRO A N 1
ATOM 3038 C CA . PRO A 1 393 ? 22.421 -32.860 -9.885 1.00 88.19 393 PRO A CA 1
ATOM 3039 C C . PRO A 1 393 ? 23.253 -33.203 -11.131 1.00 88.19 393 PRO A C 1
ATOM 3041 O O . PRO A 1 393 ? 24.197 -33.982 -11.058 1.00 88.19 393 PRO A O 1
ATOM 3044 N N . MET A 1 394 ? 22.962 -32.591 -12.283 1.00 93.62 394 MET A N 1
ATOM 3045 C CA . MET A 1 394 ? 23.730 -32.835 -13.511 1.00 93.62 394 MET A CA 1
ATOM 3046 C C . MET A 1 394 ? 25.159 -32.303 -13.401 1.00 93.62 394 MET A C 1
ATOM 3048 O O . MET A 1 394 ? 26.089 -32.923 -13.917 1.00 93.62 394 MET A O 1
ATOM 3052 N N . ARG A 1 395 ? 25.339 -31.172 -12.709 1.00 92.81 395 ARG A N 1
ATOM 3053 C CA . ARG A 1 395 ? 26.647 -30.561 -12.481 1.00 92.81 395 ARG A CA 1
ATOM 3054 C C . ARG A 1 395 ? 27.566 -31.468 -11.673 1.00 92.81 395 ARG A C 1
ATOM 3056 O O . ARG A 1 395 ? 28.697 -31.666 -12.102 1.00 92.81 395 ARG A O 1
ATOM 3063 N N . SER A 1 396 ? 27.083 -32.065 -10.582 1.00 89.56 396 SER A N 1
ATOM 3064 C CA . SER A 1 396 ? 27.901 -32.977 -9.769 1.00 89.56 396 SER A CA 1
ATOM 3065 C C . SER A 1 396 ? 28.288 -34.241 -10.542 1.00 89.56 396 SER A C 1
ATOM 3067 O O . SER A 1 396 ? 29.457 -34.614 -10.547 1.00 89.56 396 SER A O 1
ATOM 3069 N N . ILE A 1 397 ? 27.350 -34.848 -11.280 1.00 90.62 397 ILE A N 1
ATOM 3070 C CA . ILE A 1 397 ? 27.611 -36.040 -12.109 1.00 90.62 397 ILE A CA 1
ATOM 3071 C C . ILE A 1 397 ? 28.692 -35.765 -13.160 1.00 90.62 397 ILE A C 1
ATOM 3073 O O . ILE A 1 397 ? 29.605 -36.569 -13.344 1.00 90.62 397 ILE A O 1
ATOM 3077 N N . ILE A 1 398 ? 28.582 -34.644 -13.880 1.00 93.69 398 ILE A N 1
ATOM 3078 C CA . ILE A 1 398 ? 29.514 -34.302 -14.961 1.00 93.69 398 ILE A CA 1
ATOM 3079 C C . ILE A 1 398 ? 30.893 -33.951 -14.394 1.00 93.69 398 ILE A C 1
ATOM 3081 O O . ILE A 1 398 ? 31.894 -34.416 -14.936 1.00 93.69 398 ILE A O 1
ATOM 3085 N N . GLN A 1 399 ? 30.956 -33.172 -13.310 1.00 92.00 399 GLN A N 1
ATOM 3086 C CA . GLN A 1 399 ? 32.222 -32.793 -12.680 1.00 92.00 399 GLN A CA 1
ATOM 3087 C C . GLN A 1 399 ? 32.984 -34.010 -12.146 1.00 92.00 399 GLN A C 1
ATOM 3089 O O . GLN A 1 399 ? 34.165 -34.142 -12.462 1.00 92.00 399 GLN A O 1
ATOM 3094 N N . GLU A 1 400 ? 32.313 -34.924 -11.433 1.00 89.12 400 GLU A N 1
ATOM 3095 C CA . GLU A 1 400 ? 32.922 -36.164 -10.923 1.00 89.12 400 GLU A CA 1
ATOM 3096 C C . GLU A 1 400 ? 33.515 -36.993 -12.069 1.00 89.12 400 GLU A C 1
ATOM 3098 O O . GLU A 1 400 ? 34.678 -37.391 -12.058 1.00 89.12 400 GLU A O 1
ATOM 3103 N N . ARG A 1 401 ? 32.737 -37.187 -13.138 1.00 92.81 401 ARG A N 1
ATOM 3104 C CA . ARG A 1 401 ? 33.174 -37.985 -14.289 1.00 92.81 401 ARG A CA 1
ATOM 3105 C C . ARG A 1 401 ? 34.342 -37.338 -15.024 1.00 92.81 401 ARG A C 1
ATOM 3107 O O . ARG A 1 401 ? 35.270 -38.038 -15.420 1.00 92.81 401 ARG A O 1
ATOM 3114 N N . ILE A 1 402 ? 34.326 -36.016 -15.197 1.00 91.56 402 ILE A N 1
ATOM 3115 C CA . ILE A 1 402 ? 35.446 -35.285 -15.802 1.00 91.56 402 ILE A CA 1
ATOM 3116 C C . ILE A 1 402 ? 36.694 -35.370 -14.917 1.00 91.56 402 ILE A C 1
ATOM 3118 O O . ILE A 1 402 ? 37.790 -35.544 -15.455 1.00 91.56 402 ILE A O 1
ATOM 3122 N N . TYR A 1 403 ? 36.537 -35.274 -13.595 1.00 88.44 403 TYR A N 1
ATOM 3123 C CA . TYR A 1 403 ? 37.625 -35.441 -12.633 1.00 88.44 403 TYR A CA 1
ATOM 3124 C C . TYR A 1 403 ? 38.273 -36.829 -12.755 1.00 88.44 403 TYR A C 1
ATOM 3126 O O . TYR A 1 403 ? 39.496 -36.929 -12.856 1.00 88.44 403 TYR A O 1
ATOM 3134 N N . ASP A 1 404 ? 37.458 -37.875 -12.905 1.00 87.69 404 ASP A N 1
ATOM 3135 C CA . ASP A 1 404 ? 37.895 -39.257 -13.144 1.00 87.69 404 ASP A CA 1
ATOM 3136 C C . ASP A 1 404 ? 38.438 -39.519 -14.568 1.00 87.69 404 ASP A C 1
ATOM 3138 O O . ASP A 1 404 ? 38.786 -40.651 -14.925 1.00 87.69 404 ASP A O 1
ATOM 3142 N N . GLY A 1 405 ? 38.521 -38.490 -15.418 1.00 89.00 405 GLY A N 1
ATOM 3143 C CA . GLY A 1 405 ? 39.018 -38.597 -16.792 1.00 89.00 405 GLY A CA 1
ATOM 3144 C C . GLY A 1 405 ? 38.042 -39.274 -17.762 1.00 89.00 405 GLY A C 1
ATOM 3145 O O . GLY A 1 405 ? 38.456 -39.795 -18.802 1.00 89.00 405 GLY A O 1
ATOM 3146 N N . ILE A 1 406 ? 36.749 -39.292 -17.434 1.00 91.62 406 ILE A N 1
ATOM 3147 C CA . ILE A 1 406 ? 35.674 -39.878 -18.235 1.00 91.62 406 ILE A CA 1
ATOM 3148 C C . ILE A 1 406 ? 34.941 -38.760 -18.981 1.00 91.62 406 ILE A C 1
ATOM 3150 O O . ILE A 1 406 ? 34.233 -37.948 -18.390 1.00 91.62 406 ILE A O 1
ATOM 3154 N N . TYR A 1 407 ? 35.074 -38.744 -20.308 1.00 91.88 407 TYR A N 1
ATOM 3155 C CA . TYR A 1 407 ? 34.591 -37.646 -21.164 1.00 91.88 407 TYR A CA 1
ATOM 3156 C C . TYR A 1 407 ? 33.349 -37.992 -21.999 1.00 91.88 407 TYR A C 1
ATOM 3158 O O . TYR A 1 407 ? 32.862 -37.181 -22.781 1.00 91.88 407 TYR A O 1
ATOM 3166 N N . GLU A 1 408 ? 32.799 -39.193 -21.815 1.00 91.81 408 GLU A N 1
ATOM 3167 C CA . GLU A 1 408 ? 31.573 -39.657 -22.478 1.00 91.81 408 GLU A CA 1
ATOM 3168 C C . GLU A 1 408 ? 30.330 -39.113 -21.757 1.00 91.81 408 GLU A C 1
ATOM 3170 O O . GLU A 1 408 ? 29.564 -39.852 -21.129 1.00 91.81 408 GLU A O 1
ATOM 3175 N N . ASN A 1 409 ? 30.177 -37.789 -21.809 1.00 95.12 409 ASN A N 1
ATOM 3176 C CA . ASN A 1 409 ? 29.132 -37.025 -21.133 1.00 95.12 409 ASN A CA 1
ATOM 3177 C C . ASN A 1 409 ? 28.342 -36.211 -22.159 1.00 95.12 409 ASN A C 1
ATOM 3179 O O . ASN A 1 409 ? 28.924 -35.519 -22.996 1.00 95.12 409 ASN A O 1
ATOM 3183 N N . THR A 1 410 ? 27.014 -36.250 -22.085 1.00 96.88 410 THR A N 1
ATOM 3184 C CA . THR A 1 410 ? 26.133 -35.380 -22.873 1.00 96.88 410 THR A CA 1
ATOM 3185 C C . THR A 1 410 ? 25.223 -34.585 -21.951 1.00 96.88 410 THR A C 1
ATOM 3187 O O . THR A 1 410 ? 24.573 -35.178 -21.101 1.00 96.88 410 THR A O 1
ATOM 3190 N N . LEU A 1 411 ? 25.128 -33.268 -22.153 1.00 97.19 411 LEU A N 1
ATOM 3191 C CA . LEU A 1 411 ? 24.227 -32.387 -21.408 1.00 97.19 411 LEU A CA 1
ATOM 3192 C C . LEU A 1 411 ? 23.257 -31.668 -22.350 1.00 97.19 411 LEU A C 1
ATOM 3194 O O . LEU A 1 411 ? 23.688 -30.933 -23.238 1.00 97.19 411 LEU A O 1
ATOM 3198 N N . TYR A 1 412 ? 21.959 -31.831 -22.099 1.00 97.38 412 TYR A N 1
ATOM 3199 C CA . TYR A 1 412 ? 20.889 -31.005 -22.652 1.00 97.38 412 TYR A CA 1
ATOM 3200 C C . TYR A 1 412 ? 20.382 -30.041 -21.576 1.00 97.38 412 TYR A C 1
ATOM 3202 O O . TYR A 1 412 ? 19.660 -30.428 -20.654 1.00 97.38 412 TYR A O 1
ATOM 3210 N N . PHE A 1 413 ? 20.761 -28.773 -21.701 1.00 96.88 413 PHE A N 1
ATOM 3211 C CA . PHE A 1 413 ? 20.336 -27.691 -20.819 1.00 96.88 413 PHE A CA 1
ATOM 3212 C C . PHE A 1 413 ? 19.275 -26.818 -21.495 1.00 96.88 413 PHE A C 1
ATOM 3214 O O . PHE A 1 413 ? 19.218 -26.702 -22.719 1.00 96.88 413 PHE A O 1
ATOM 3221 N N . GLY A 1 414 ? 18.426 -26.170 -20.704 1.00 92.44 414 GLY A N 1
ATOM 3222 C CA . GLY A 1 414 ? 17.467 -25.204 -21.224 1.00 92.44 414 GLY A CA 1
ATOM 3223 C C . GLY A 1 414 ? 17.165 -24.106 -20.220 1.00 92.44 414 GLY A C 1
ATOM 3224 O O . GLY A 1 414 ? 16.957 -24.381 -19.041 1.00 92.44 414 GLY A O 1
ATOM 3225 N N . CYS A 1 415 ? 17.102 -22.870 -20.698 1.00 91.88 415 CYS A N 1
ATOM 3226 C CA . CYS A 1 415 ? 16.717 -21.703 -19.911 1.00 91.88 415 CYS A CA 1
ATOM 3227 C C . CYS A 1 415 ? 15.866 -20.743 -20.760 1.00 91.88 415 CYS A C 1
ATOM 3229 O O . CYS A 1 415 ? 15.396 -21.093 -21.853 1.00 91.88 415 CYS A O 1
ATOM 3231 N N . ARG A 1 416 ? 15.541 -19.558 -20.239 1.00 88.75 416 ARG A N 1
ATOM 3232 C CA . ARG A 1 416 ? 14.741 -18.578 -20.984 1.00 88.75 416 ARG A CA 1
ATOM 3233 C C . ARG A 1 416 ? 15.620 -17.778 -21.933 1.00 88.75 416 ARG A C 1
ATOM 3235 O O . ARG A 1 416 ? 15.280 -17.724 -23.112 1.00 88.75 416 ARG A O 1
ATOM 3242 N N . HIS A 1 417 ? 16.722 -17.233 -21.432 1.00 88.19 417 HIS A N 1
ATOM 3243 C CA . HIS A 1 417 ? 17.626 -16.363 -22.171 1.00 88.19 417 HIS A CA 1
ATOM 3244 C C . HIS A 1 417 ? 19.087 -16.695 -21.877 1.00 88.19 417 HIS A C 1
ATOM 3246 O O . HIS A 1 417 ? 19.465 -16.873 -20.716 1.00 88.19 417 HIS A O 1
ATOM 3252 N N . ALA A 1 418 ? 19.923 -16.663 -22.912 1.00 90.12 418 ALA A N 1
ATOM 3253 C CA . ALA A 1 418 ? 21.365 -16.861 -22.799 1.00 90.12 418 ALA A CA 1
ATOM 3254 C C . ALA A 1 418 ? 22.019 -15.865 -21.830 1.00 90.12 418 ALA A C 1
ATOM 3256 O O . ALA A 1 418 ? 22.848 -16.234 -21.009 1.00 90.12 418 ALA A O 1
ATOM 3257 N N . LEU A 1 419 ? 21.593 -14.600 -21.862 1.00 88.50 419 LEU A N 1
ATOM 3258 C CA . LEU A 1 419 ? 22.218 -13.540 -21.065 1.00 88.50 419 LEU A CA 1
ATOM 3259 C C . LEU A 1 419 ? 21.607 -13.347 -19.669 1.00 88.50 419 LEU A C 1
ATOM 3261 O O . LEU A 1 419 ? 22.082 -12.488 -18.932 1.00 88.50 419 LEU A O 1
ATOM 3265 N N . LYS A 1 420 ? 20.542 -14.079 -19.302 1.00 88.19 420 LYS A N 1
ATOM 3266 C CA . LYS A 1 420 ? 19.809 -13.816 -18.044 1.00 88.19 420 LYS A CA 1
ATOM 3267 C C . LYS A 1 420 ? 19.768 -14.983 -17.071 1.00 88.19 420 LYS A C 1
ATOM 3269 O O . LYS A 1 420 ? 19.920 -14.764 -15.871 1.00 88.19 420 LYS A O 1
ATOM 3274 N N . ASP A 1 421 ? 19.536 -16.201 -17.555 1.00 90.88 421 ASP A N 1
ATOM 3275 C CA . ASP A 1 421 ? 19.349 -17.387 -16.708 1.00 90.88 421 ASP A CA 1
ATOM 3276 C C . ASP A 1 421 ? 20.084 -18.634 -17.229 1.00 90.88 421 ASP A C 1
ATOM 3278 O O . ASP A 1 421 ? 19.666 -19.769 -16.997 1.00 90.88 421 ASP A O 1
ATOM 3282 N N . HIS A 1 422 ? 21.217 -18.430 -17.907 1.00 93.25 422 HIS A N 1
ATOM 3283 C CA . HIS A 1 422 ? 22.098 -19.493 -18.397 1.00 93.25 422 HIS A CA 1
ATOM 3284 C C . HIS A 1 422 ? 23.031 -20.012 -17.295 1.00 93.25 422 HIS A C 1
ATOM 3286 O O . HIS A 1 422 ? 24.218 -19.697 -17.226 1.00 93.25 422 HIS A O 1
ATOM 3292 N N . HIS A 1 423 ? 22.468 -20.805 -16.385 1.00 92.38 423 HIS A N 1
ATOM 3293 C CA . HIS A 1 423 ? 23.180 -21.298 -15.205 1.00 92.38 423 HIS A CA 1
ATOM 3294 C C . HIS A 1 423 ? 24.440 -22.103 -15.571 1.00 92.38 423 HIS A C 1
ATOM 3296 O O . HIS A 1 423 ? 24.361 -23.136 -16.239 1.00 92.38 423 HIS A O 1
ATOM 3302 N N . TYR A 1 424 ? 25.591 -21.631 -15.080 1.00 94.44 424 TYR A N 1
ATOM 3303 C CA . TYR A 1 424 ? 26.925 -22.192 -15.337 1.00 94.44 424 TYR A CA 1
ATOM 3304 C C . TYR A 1 424 ? 27.306 -22.261 -16.832 1.00 94.44 424 TYR A C 1
ATOM 3306 O O . TYR A 1 424 ? 28.111 -23.103 -17.214 1.00 94.44 424 TYR A O 1
ATOM 3314 N N . GLY A 1 425 ? 26.752 -21.386 -17.683 1.00 91.44 425 GLY A N 1
ATOM 3315 C CA . GLY A 1 425 ? 26.980 -21.410 -19.136 1.00 91.44 425 GLY A CA 1
ATOM 3316 C C . GLY A 1 425 ? 28.454 -21.462 -19.548 1.00 91.44 425 GLY A C 1
ATOM 3317 O O . GLY A 1 425 ? 28.839 -22.352 -20.304 1.00 91.44 425 GLY A O 1
ATOM 3318 N N . GLU A 1 426 ? 29.282 -20.591 -18.967 1.00 91.75 426 GLU A N 1
ATOM 3319 C CA . GLU A 1 426 ? 30.731 -20.537 -19.222 1.00 91.75 426 GLU A CA 1
ATOM 3320 C C . GLU A 1 426 ? 31.441 -21.865 -18.898 1.00 91.75 426 GLU A C 1
ATOM 3322 O O . GLU A 1 426 ? 32.314 -22.304 -19.645 1.00 91.75 426 GLU A O 1
ATOM 3327 N N . GLU A 1 427 ? 31.037 -22.542 -17.816 1.00 94.56 427 GLU A N 1
ATOM 3328 C CA . GLU A 1 427 ? 31.602 -23.832 -17.393 1.00 94.56 427 GLU A CA 1
ATOM 3329 C C . GLU A 1 427 ? 31.309 -24.925 -18.435 1.00 94.56 427 GLU A C 1
ATOM 3331 O O . GLU A 1 427 ? 32.199 -25.679 -18.839 1.00 94.56 427 GLU A O 1
ATOM 3336 N N . TRP A 1 428 ? 30.067 -24.983 -18.928 1.00 96.06 428 TRP A N 1
ATOM 3337 C CA . TRP A 1 428 ? 29.656 -25.965 -19.935 1.00 96.06 428 TRP A CA 1
ATOM 3338 C C . TRP A 1 428 ? 30.319 -25.733 -21.287 1.00 96.06 428 TRP A C 1
ATOM 3340 O O . TRP A 1 428 ? 30.742 -26.690 -21.940 1.00 96.06 428 TRP A O 1
ATOM 3350 N N . GLU A 1 429 ? 30.424 -24.473 -21.703 1.00 94.50 429 GLU A N 1
ATOM 3351 C CA . GLU A 1 429 ? 31.099 -24.080 -22.938 1.00 94.50 429 GLU A CA 1
ATOM 3352 C C . GLU A 1 429 ? 32.590 -24.412 -22.885 1.00 94.50 429 GLU A C 1
ATOM 3354 O O . GLU A 1 429 ? 33.139 -24.951 -23.851 1.00 94.50 429 GLU A O 1
ATOM 3359 N N . GLN A 1 430 ? 33.229 -24.194 -21.732 1.00 95.00 430 GLN A N 1
ATOM 3360 C CA . GLN A 1 430 ? 34.610 -24.594 -21.511 1.00 95.00 430 GLN A CA 1
ATOM 3361 C C . GLN A 1 430 ? 34.779 -26.113 -21.656 1.00 95.00 430 GLN A C 1
ATOM 3363 O O . GLN A 1 430 ? 35.582 -26.555 -22.482 1.00 95.00 430 GLN A O 1
ATOM 3368 N N . TYR A 1 431 ? 34.004 -26.928 -20.930 1.00 96.12 431 TYR A N 1
ATOM 3369 C CA . TYR A 1 431 ? 34.096 -28.391 -21.037 1.00 96.12 431 TYR A CA 1
ATOM 3370 C C . TYR A 1 431 ? 33.815 -28.905 -22.451 1.00 96.12 431 TYR A C 1
ATOM 3372 O O . TYR A 1 431 ? 34.452 -29.865 -22.893 1.00 96.12 431 TYR A O 1
ATOM 3380 N N . ALA A 1 432 ? 32.905 -28.259 -23.182 1.00 94.44 432 ALA A N 1
ATOM 3381 C CA . ALA A 1 432 ? 32.643 -28.592 -24.575 1.00 94.44 432 ALA A CA 1
ATOM 3382 C C . ALA A 1 432 ? 33.832 -28.264 -25.487 1.00 94.44 432 ALA A C 1
ATOM 3384 O O . ALA A 1 432 ? 34.222 -29.097 -26.307 1.00 94.44 432 ALA A O 1
ATOM 3385 N N . SER A 1 433 ? 34.458 -27.096 -25.312 1.00 93.81 433 SER A N 1
ATOM 3386 C CA . SER A 1 433 ? 35.638 -26.690 -26.089 1.00 93.81 433 SER A CA 1
ATOM 3387 C C . SER A 1 433 ? 36.853 -27.599 -25.857 1.00 93.81 433 SER A C 1
ATOM 3389 O O . SER A 1 433 ? 37.638 -27.839 -26.773 1.00 93.81 433 SER A O 1
ATOM 3391 N N . GLU A 1 434 ? 36.969 -28.165 -24.654 1.00 94.19 434 GLU A N 1
ATOM 3392 C CA . GLU A 1 434 ? 38.020 -29.110 -24.267 1.00 94.19 434 GLU A CA 1
ATOM 3393 C C . GLU A 1 434 ? 37.719 -30.560 -24.700 1.00 94.19 434 GLU A C 1
ATOM 3395 O O . GLU A 1 434 ? 38.527 -31.457 -24.456 1.00 94.19 434 GLU A O 1
ATOM 3400 N N . GLY A 1 435 ? 36.565 -30.815 -25.331 1.00 92.62 435 GLY A N 1
ATOM 3401 C CA . GLY A 1 435 ? 36.142 -32.153 -25.757 1.00 92.62 435 GLY A CA 1
ATOM 3402 C C . GLY A 1 435 ? 35.741 -33.082 -24.605 1.00 92.62 435 GLY A C 1
ATOM 3403 O O . GLY A 1 435 ? 35.711 -34.298 -24.785 1.00 92.62 435 GLY A O 1
ATOM 3404 N N . LYS A 1 436 ? 35.446 -32.526 -23.423 1.00 94.81 436 LYS A N 1
ATOM 3405 C CA . LYS A 1 436 ? 35.086 -33.266 -22.199 1.00 94.81 436 LYS A CA 1
ATOM 3406 C C . LYS A 1 436 ? 33.576 -33.476 -22.027 1.00 94.81 436 LYS A C 1
ATOM 3408 O O . LYS A 1 436 ? 33.153 -34.306 -21.219 1.00 94.81 436 LYS A O 1
ATOM 3413 N N . LEU A 1 437 ? 32.771 -32.703 -22.759 1.00 96.75 437 LEU A N 1
ATOM 3414 C CA . LEU A 1 437 ? 31.312 -32.687 -22.687 1.00 96.75 437 LEU A CA 1
ATOM 3415 C C . LEU A 1 437 ? 30.711 -32.427 -24.071 1.00 96.75 437 LEU A C 1
ATOM 3417 O O . LEU A 1 437 ? 31.114 -31.498 -24.761 1.00 96.75 437 LEU A O 1
ATOM 3421 N N . THR A 1 438 ? 29.679 -33.176 -24.460 1.00 96.62 438 THR A N 1
ATOM 3422 C CA . THR A 1 438 ? 28.808 -32.737 -25.558 1.00 96.62 438 THR A CA 1
ATOM 3423 C C . THR A 1 438 ? 27.677 -31.884 -24.996 1.00 96.62 438 THR A C 1
ATOM 3425 O O . THR A 1 438 ? 26.764 -32.413 -24.360 1.00 96.62 438 THR A O 1
ATOM 3428 N N . TYR A 1 439 ? 27.731 -30.572 -25.227 1.00 96.81 439 TYR A N 1
ATOM 3429 C CA . TYR A 1 439 ? 26.792 -29.605 -24.658 1.00 96.81 439 TYR A CA 1
ATOM 3430 C C . TYR A 1 439 ? 25.760 -29.110 -25.679 1.00 96.81 439 TYR A C 1
ATOM 3432 O O . TYR A 1 439 ? 26.113 -28.669 -26.772 1.00 96.81 439 TYR A O 1
ATOM 3440 N N . ARG A 1 440 ? 24.473 -29.177 -25.321 1.00 96.81 440 ARG A N 1
ATOM 3441 C CA . ARG A 1 440 ? 23.346 -28.668 -26.111 1.00 96.81 440 ARG A CA 1
ATOM 3442 C C . ARG A 1 440 ? 22.456 -27.797 -25.239 1.00 96.81 440 ARG A C 1
ATOM 3444 O O . ARG A 1 440 ? 22.019 -28.232 -24.177 1.00 96.81 440 ARG A O 1
ATOM 3451 N N . VAL A 1 441 ? 22.167 -26.580 -25.698 1.00 95.75 441 VAL A N 1
ATOM 3452 C CA . VAL A 1 441 ? 21.390 -25.594 -24.937 1.00 95.75 441 VAL A CA 1
ATOM 3453 C C . VAL A 1 441 ? 20.181 -25.080 -25.714 1.00 95.75 441 VAL A C 1
ATOM 3455 O O . VAL A 1 441 ? 20.278 -24.758 -26.896 1.00 95.75 441 VAL A O 1
ATOM 3458 N N . ALA A 1 442 ? 19.028 -25.019 -25.044 1.00 94.25 442 ALA A N 1
ATOM 3459 C CA . ALA A 1 442 ? 17.786 -24.462 -25.570 1.00 94.25 442 ALA A CA 1
ATOM 3460 C C . ALA A 1 442 ? 17.437 -23.139 -24.869 1.00 94.25 442 ALA A C 1
ATOM 3462 O O . ALA A 1 442 ? 17.072 -23.135 -23.691 1.00 94.25 442 ALA A O 1
ATOM 3463 N N . PHE A 1 443 ? 17.469 -22.030 -25.610 1.00 93.50 443 PHE A N 1
ATOM 3464 C CA . PHE A 1 443 ? 16.997 -20.726 -25.139 1.00 93.50 443 PHE A CA 1
ATOM 3465 C C . PHE A 1 443 ? 15.544 -20.507 -25.562 1.00 93.50 443 PHE A C 1
ATOM 3467 O O . PHE A 1 443 ? 15.241 -20.183 -26.710 1.00 93.50 443 PHE A O 1
ATOM 3474 N N . SER A 1 444 ? 14.613 -20.720 -24.633 1.00 88.75 444 SER A N 1
ATOM 3475 C CA . SER A 1 444 ? 13.180 -20.768 -24.956 1.00 88.75 444 SER A CA 1
ATOM 3476 C C . SER A 1 444 ? 12.555 -19.416 -25.318 1.00 88.75 444 SER A C 1
ATOM 3478 O O . SER A 1 444 ? 11.420 -19.396 -25.800 1.00 88.75 444 SER A O 1
ATOM 3480 N N . ARG A 1 445 ? 13.246 -18.293 -25.075 1.00 87.38 445 ARG A N 1
ATOM 3481 C CA . ARG A 1 445 ? 12.733 -16.929 -25.292 1.00 87.38 445 ARG A CA 1
ATOM 3482 C C . ARG A 1 445 ? 13.677 -16.000 -26.065 1.00 87.38 445 ARG A C 1
ATOM 3484 O O . ARG A 1 445 ? 13.341 -14.831 -26.206 1.00 87.38 445 ARG A O 1
ATOM 3491 N N . ASP A 1 446 ? 14.796 -16.504 -26.586 1.00 86.06 446 ASP A N 1
ATOM 3492 C CA . ASP A 1 446 ? 15.724 -15.715 -27.423 1.00 86.06 446 ASP A CA 1
ATOM 3493 C C . ASP A 1 446 ? 15.339 -15.710 -28.914 1.00 86.06 446 ASP A C 1
ATOM 3495 O O . ASP A 1 446 ? 15.915 -14.972 -29.711 1.00 86.06 446 ASP A O 1
ATOM 3499 N N . GLY A 1 447 ? 14.354 -16.526 -29.308 1.00 78.31 447 GLY A N 1
ATOM 3500 C CA . GLY A 1 447 ? 13.819 -16.534 -30.669 1.00 78.31 447 GLY A CA 1
ATOM 3501 C C . GLY A 1 447 ? 12.985 -15.280 -30.993 1.00 78.31 447 GLY A C 1
ATOM 3502 O O . GLY A 1 447 ? 12.412 -14.679 -30.082 1.00 78.31 447 GLY A O 1
ATOM 3503 N N . PRO A 1 448 ? 12.857 -14.902 -32.281 1.00 73.50 448 PRO A N 1
ATOM 3504 C CA . PRO A 1 448 ? 11.990 -13.805 -32.706 1.00 73.50 448 PRO A CA 1
ATOM 3505 C C . PRO A 1 448 ? 10.536 -14.008 -32.258 1.00 73.50 448 PRO A C 1
ATOM 3507 O O . PRO A 1 448 ? 10.037 -15.136 -32.207 1.00 73.50 448 PRO A O 1
ATOM 3510 N N . GLU A 1 449 ? 9.834 -12.913 -31.972 1.00 65.00 449 GLU A N 1
ATOM 3511 C CA . GLU A 1 449 ? 8.433 -12.956 -31.553 1.00 65.00 449 GLU A CA 1
ATOM 3512 C C . GLU A 1 449 ? 7.558 -13.648 -32.619 1.00 65.00 449 GLU A C 1
ATOM 3514 O O . GLU A 1 449 ? 7.661 -13.367 -33.812 1.00 65.00 449 GLU A O 1
ATOM 3519 N N . GLY A 1 450 ? 6.731 -14.611 -32.197 1.00 69.81 450 GLY A N 1
ATOM 3520 C CA . GLY A 1 450 ? 5.913 -15.442 -33.094 1.00 69.81 450 GLY A CA 1
ATOM 3521 C C . GLY A 1 450 ? 6.574 -16.740 -33.582 1.00 69.81 450 GLY A C 1
ATOM 3522 O O . GLY A 1 450 ? 5.886 -17.577 -34.167 1.00 69.81 450 GLY A O 1
ATOM 3523 N N . VAL A 1 451 ? 7.865 -16.965 -33.308 1.00 77.12 451 VAL A N 1
ATOM 3524 C CA . VAL A 1 451 ? 8.535 -18.249 -33.578 1.00 77.12 451 VAL A CA 1
ATOM 3525 C C . VAL A 1 451 ? 8.277 -19.237 -32.434 1.00 77.12 451 VAL A C 1
ATOM 3527 O O . VAL A 1 451 ? 8.231 -18.867 -31.258 1.00 77.12 451 VAL A O 1
ATOM 3530 N N . ALA A 1 452 ? 8.087 -20.516 -32.774 1.00 78.50 452 ALA A N 1
ATOM 3531 C CA . ALA A 1 452 ? 7.894 -21.575 -31.789 1.00 78.50 452 ALA A CA 1
ATOM 3532 C C . ALA A 1 452 ? 9.099 -21.668 -30.840 1.00 78.50 452 ALA A C 1
ATOM 3534 O O . ALA A 1 452 ? 10.251 -21.671 -31.269 1.00 78.50 452 ALA A O 1
ATOM 3535 N N . ARG A 1 453 ? 8.825 -21.757 -29.535 1.00 88.31 453 ARG A N 1
ATOM 3536 C CA . ARG A 1 453 ? 9.864 -21.811 -28.501 1.00 88.31 453 ARG A CA 1
ATOM 3537 C C . ARG A 1 453 ? 10.676 -23.101 -28.600 1.00 88.31 453 ARG A C 1
ATOM 3539 O O . ARG A 1 453 ? 10.109 -24.188 -28.724 1.00 88.31 453 ARG A O 1
ATOM 3546 N N . THR A 1 454 ? 11.992 -22.988 -28.459 1.00 89.50 454 THR A N 1
ATOM 3547 C CA . THR A 1 454 ? 12.897 -24.142 -28.410 1.00 89.50 454 THR A CA 1
ATOM 3548 C C . THR A 1 454 ? 13.036 -24.651 -26.978 1.00 89.50 454 THR A C 1
ATOM 3550 O O . THR A 1 454 ? 13.268 -23.877 -26.053 1.00 89.50 454 THR A O 1
ATOM 3553 N N . TYR A 1 455 ? 12.905 -25.963 -26.793 1.00 92.75 455 TYR A N 1
ATOM 3554 C CA . TYR A 1 455 ? 13.057 -26.648 -25.510 1.00 92.75 455 TYR A CA 1
ATOM 3555 C C . TYR A 1 455 ? 13.977 -27.864 -25.669 1.00 92.75 455 TYR A C 1
ATOM 3557 O O . TYR A 1 455 ? 14.256 -28.290 -26.790 1.00 92.75 455 TYR A O 1
ATOM 3565 N N . VAL A 1 456 ? 14.418 -28.456 -24.555 1.00 94.31 456 VAL A N 1
ATOM 3566 C CA . VAL A 1 456 ? 15.357 -29.594 -24.556 1.00 94.31 456 VAL A CA 1
ATOM 3567 C C . VAL A 1 456 ? 14.852 -30.786 -25.374 1.00 94.31 456 VAL A C 1
ATOM 3569 O O . VAL A 1 456 ? 15.623 -31.379 -26.121 1.00 94.31 456 VAL A O 1
ATOM 3572 N N . GLN A 1 457 ? 13.547 -31.077 -25.349 1.00 94.25 457 GLN A N 1
ATOM 3573 C CA . GLN A 1 457 ? 12.955 -32.152 -26.149 1.00 94.25 457 GLN A CA 1
ATOM 3574 C C . GLN A 1 457 ? 13.037 -31.908 -27.665 1.00 94.25 457 GLN A C 1
ATOM 3576 O O . GLN A 1 457 ? 12.967 -32.859 -28.437 1.00 94.25 457 GLN A O 1
ATOM 3581 N N . HIS A 1 458 ? 13.181 -30.656 -28.114 1.00 94.62 458 HIS A N 1
ATOM 3582 C CA . HIS A 1 458 ? 13.393 -30.347 -29.532 1.00 94.62 458 HIS A CA 1
ATOM 3583 C C . HIS A 1 458 ? 14.833 -30.665 -29.943 1.00 94.62 458 HIS A C 1
ATOM 3585 O O . HIS A 1 458 ? 15.036 -31.303 -30.971 1.00 94.62 458 HIS A O 1
ATOM 3591 N N . LEU A 1 459 ? 15.810 -30.320 -29.097 1.00 95.38 459 LEU A N 1
ATOM 3592 C CA . LEU A 1 459 ? 17.222 -30.650 -29.322 1.00 95.38 459 LEU A CA 1
ATOM 3593 C C . LEU A 1 459 ? 17.468 -32.162 -29.301 1.00 95.38 459 LEU A C 1
ATOM 3595 O O . LEU A 1 459 ? 18.266 -32.665 -30.079 1.00 95.38 459 LEU A O 1
ATOM 3599 N N . ILE A 1 460 ? 16.748 -32.893 -28.447 1.00 95.94 460 ILE A N 1
ATOM 3600 C CA . ILE A 1 460 ? 16.783 -34.362 -28.398 1.00 95.94 460 ILE A CA 1
ATOM 3601 C C . ILE A 1 460 ? 16.333 -34.970 -29.731 1.00 95.94 460 ILE A C 1
ATOM 3603 O O . ILE A 1 460 ? 16.963 -35.895 -30.232 1.00 95.94 460 ILE A O 1
ATOM 3607 N N . LYS A 1 461 ? 15.262 -34.438 -30.331 1.00 92.88 461 LYS A N 1
ATOM 3608 C CA . LYS A 1 461 ? 14.775 -34.905 -31.640 1.00 92.88 461 LYS A CA 1
ATOM 3609 C C . LYS A 1 461 ? 15.748 -34.559 -32.767 1.00 92.88 461 LYS A C 1
ATOM 3611 O O . LYS A 1 461 ? 15.956 -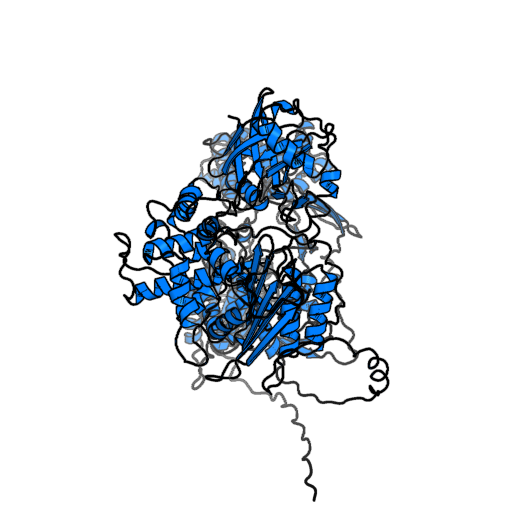35.377 -33.658 1.00 92.88 461 LYS A O 1
ATOM 3616 N N . GLU A 1 462 ? 16.347 -33.371 -32.716 1.00 94.50 462 GLU A N 1
ATOM 3617 C CA . GLU A 1 462 ? 17.399 -32.951 -33.651 1.00 94.50 462 GLU A CA 1
ATOM 3618 C C . GLU A 1 462 ? 18.620 -33.885 -33.580 1.00 94.50 462 GLU A C 1
ATOM 3620 O O . GLU A 1 462 ? 19.171 -34.258 -34.610 1.00 94.50 462 GLU A O 1
ATOM 3625 N N . ASP A 1 463 ? 18.968 -34.350 -32.377 1.00 95.12 463 ASP A N 1
ATOM 3626 C CA . ASP A 1 463 ? 20.085 -35.266 -32.110 1.00 95.12 463 ASP A CA 1
ATOM 3627 C C . ASP A 1 463 ? 19.702 -36.751 -32.122 1.00 95.12 463 ASP A C 1
ATOM 3629 O O . ASP A 1 463 ? 20.425 -37.591 -31.575 1.00 95.12 463 ASP A O 1
ATOM 3633 N N . SER A 1 464 ? 18.582 -37.090 -32.756 1.00 93.75 464 SER A N 1
ATOM 3634 C CA . SER A 1 464 ? 17.997 -38.436 -32.772 1.00 93.75 464 SER A CA 1
ATOM 3635 C C . SER A 1 464 ? 19.011 -39.548 -33.060 1.00 93.75 464 SER A C 1
ATOM 3637 O O . SER A 1 464 ? 19.156 -40.448 -32.234 1.00 93.75 464 SER A O 1
ATOM 3639 N N . SER A 1 465 ? 19.791 -39.468 -34.143 1.00 93.00 465 SER A N 1
ATOM 3640 C CA . SER A 1 465 ? 20.777 -40.510 -34.478 1.00 93.00 465 SER A CA 1
ATOM 3641 C C . SER A 1 465 ? 21.868 -40.692 -33.409 1.00 93.00 465 SER A C 1
ATOM 3643 O O . SER A 1 465 ? 22.310 -41.812 -33.154 1.00 93.00 465 SER A O 1
ATOM 3645 N N . ARG A 1 466 ? 22.291 -39.610 -32.738 1.00 94.06 466 ARG A N 1
ATOM 3646 C CA . ARG A 1 466 ? 23.290 -39.657 -31.654 1.00 94.06 466 ARG A CA 1
ATOM 3647 C C . ARG A 1 466 ? 22.705 -40.282 -30.396 1.00 94.06 466 ARG A C 1
ATOM 3649 O O . ARG A 1 466 ? 23.360 -41.087 -29.742 1.00 94.06 466 ARG A O 1
ATOM 3656 N N . ILE A 1 467 ? 21.478 -39.900 -30.050 1.00 94.12 467 ILE A N 1
ATOM 3657 C CA . ILE A 1 467 ? 20.771 -40.455 -28.895 1.00 94.12 467 ILE A CA 1
ATOM 3658 C C . ILE A 1 467 ? 20.493 -41.940 -29.108 1.00 94.12 467 ILE A C 1
ATOM 3660 O O . ILE A 1 467 ? 20.698 -42.725 -28.186 1.00 94.12 467 ILE A O 1
ATOM 3664 N N . TRP A 1 468 ? 20.092 -42.330 -30.318 1.00 93.69 468 TRP A N 1
ATOM 3665 C CA . TRP A 1 468 ? 19.900 -43.727 -30.689 1.00 93.69 468 TRP A CA 1
ATOM 3666 C C . TRP A 1 468 ? 21.178 -44.552 -30.488 1.00 93.69 468 TRP A C 1
ATOM 3668 O O . TRP A 1 468 ? 21.138 -45.556 -29.779 1.00 93.69 468 TRP A O 1
ATOM 3678 N N . ASP A 1 469 ? 22.323 -44.101 -31.015 1.00 93.94 469 ASP A N 1
ATOM 3679 C CA . ASP A 1 469 ? 23.606 -44.793 -30.817 1.00 93.94 469 ASP A CA 1
ATOM 3680 C C . ASP A 1 469 ? 23.995 -44.900 -29.333 1.00 93.94 469 ASP A C 1
ATOM 3682 O O . ASP A 1 469 ? 24.393 -45.966 -28.854 1.00 93.94 469 ASP A O 1
ATOM 3686 N N . LEU A 1 470 ? 23.828 -43.811 -28.574 1.00 94.38 470 LEU A N 1
ATOM 3687 C CA . LEU A 1 470 ? 24.130 -43.798 -27.145 1.00 94.38 470 LEU A CA 1
ATOM 3688 C C . LEU A 1 470 ? 23.252 -44.790 -26.369 1.00 94.38 470 LEU A C 1
ATOM 3690 O O . LEU A 1 470 ? 23.771 -45.544 -25.546 1.00 94.38 470 LEU A O 1
ATOM 3694 N N . ILE A 1 471 ? 21.942 -44.813 -26.621 1.00 92.94 471 ILE A N 1
ATOM 3695 C CA . ILE A 1 471 ? 20.985 -45.637 -25.870 1.00 92.94 471 ILE A CA 1
ATOM 3696 C C . ILE A 1 471 ? 21.059 -47.116 -26.268 1.00 92.94 471 ILE A C 1
ATOM 3698 O O . ILE A 1 471 ? 21.057 -47.973 -25.377 1.00 92.94 471 ILE A O 1
ATOM 3702 N N . GLU A 1 472 ? 21.106 -47.420 -27.567 1.00 90.50 472 GLU A N 1
ATOM 3703 C CA . GLU A 1 472 ? 21.047 -48.794 -28.082 1.00 90.50 472 GLU A CA 1
ATOM 3704 C C . GLU A 1 472 ? 22.444 -49.424 -28.157 1.00 90.50 472 GLU A C 1
ATOM 3706 O O . GLU A 1 472 ? 22.692 -50.449 -27.524 1.00 90.50 472 GLU A O 1
ATOM 3711 N N . THR A 1 473 ? 23.385 -48.811 -28.883 1.00 89.62 473 THR A N 1
ATOM 3712 C CA . THR A 1 473 ? 24.715 -49.400 -29.123 1.00 89.62 473 THR A CA 1
ATOM 3713 C C . THR A 1 473 ? 25.605 -49.321 -27.886 1.00 89.62 473 THR A C 1
ATOM 3715 O O . THR A 1 473 ? 26.338 -50.261 -27.571 1.00 89.62 473 THR A O 1
ATOM 3718 N N . ARG A 1 474 ? 25.585 -48.177 -27.191 1.00 91.12 474 ARG A N 1
ATOM 3719 C CA . ARG A 1 474 ? 26.539 -47.863 -26.111 1.00 91.12 474 ARG A CA 1
ATOM 3720 C C . ARG A 1 474 ? 25.964 -48.000 -24.705 1.00 91.12 474 ARG A C 1
ATOM 3722 O O . ARG A 1 474 ? 26.682 -47.764 -23.734 1.00 91.12 474 ARG A O 1
ATOM 3729 N N . ASN A 1 475 ? 24.706 -48.425 -24.599 1.00 92.44 475 ASN A N 1
ATOM 3730 C CA . ASN A 1 475 ? 24.024 -48.726 -23.344 1.00 92.44 475 ASN A CA 1
ATOM 3731 C C . ASN A 1 475 ? 24.032 -47.560 -22.331 1.00 92.44 475 ASN A C 1
ATOM 3733 O O . ASN A 1 475 ? 24.194 -47.775 -21.129 1.00 92.44 475 ASN A O 1
ATOM 3737 N N . ALA A 1 476 ? 23.878 -46.326 -22.819 1.00 93.62 476 ALA A N 1
ATOM 3738 C CA . ALA A 1 476 ? 23.937 -45.119 -22.003 1.00 93.62 476 ALA A CA 1
ATOM 3739 C C . ALA A 1 476 ? 22.853 -45.082 -20.915 1.00 93.62 476 ALA A C 1
ATOM 3741 O O . ALA A 1 476 ? 21.781 -45.689 -21.058 1.00 93.62 476 ALA A O 1
ATOM 3742 N N . TRP A 1 477 ? 23.160 -44.348 -19.844 1.00 95.31 477 TRP A N 1
ATOM 3743 C CA . TRP A 1 477 ? 22.235 -44.007 -18.762 1.00 95.31 477 TRP A CA 1
ATOM 3744 C C . TRP A 1 477 ? 21.690 -42.591 -18.966 1.00 95.31 477 TRP A C 1
ATOM 3746 O O . TRP A 1 477 ? 22.416 -41.703 -19.414 1.00 95.31 477 TRP A O 1
ATOM 3756 N N . VAL A 1 478 ? 20.412 -42.386 -18.662 1.00 95.81 478 VAL A N 1
ATOM 3757 C CA . VAL A 1 478 ? 19.675 -41.143 -18.898 1.00 95.81 478 VAL A CA 1
ATOM 3758 C C . VAL A 1 478 ? 19.186 -40.580 -17.570 1.00 95.81 478 VAL A C 1
ATOM 3760 O O . VAL A 1 478 ? 18.486 -41.260 -16.824 1.00 95.81 478 VAL A O 1
ATOM 3763 N N . TYR A 1 479 ? 19.510 -39.321 -17.302 1.00 94.56 479 TYR A N 1
ATOM 3764 C CA . TYR A 1 479 ? 19.070 -38.607 -16.109 1.00 94.56 479 TYR A CA 1
ATOM 3765 C C . TYR A 1 479 ? 18.215 -37.409 -16.509 1.00 94.56 479 TYR A C 1
ATOM 3767 O O . TYR A 1 479 ? 18.656 -36.567 -17.295 1.00 94.56 479 TYR A O 1
ATOM 3775 N N . ILE A 1 480 ? 17.002 -37.323 -15.969 1.00 92.75 480 ILE A N 1
ATOM 3776 C CA . ILE A 1 480 ? 16.066 -36.219 -16.207 1.00 92.75 480 ILE A CA 1
ATOM 3777 C C . ILE A 1 480 ? 15.857 -35.486 -14.884 1.00 92.75 480 ILE A C 1
ATOM 3779 O O . ILE A 1 480 ? 15.495 -36.106 -13.889 1.00 92.75 480 ILE A O 1
ATOM 3783 N N . SER A 1 481 ? 16.074 -34.172 -14.856 1.00 89.75 481 SER A N 1
ATOM 3784 C CA . SER A 1 481 ? 15.867 -33.373 -13.647 1.00 89.75 481 SER A CA 1
ATOM 3785 C C . SER A 1 481 ? 15.293 -31.992 -13.936 1.00 89.75 481 SER A C 1
ATOM 3787 O O . SER A 1 481 ? 15.550 -31.399 -14.985 1.00 89.75 481 SER A O 1
ATOM 3789 N N . GLY A 1 482 ? 14.491 -31.464 -13.010 1.00 84.75 482 GLY A N 1
ATOM 3790 C CA . GLY A 1 482 ? 13.865 -30.146 -13.118 1.00 84.75 482 GLY A CA 1
ATOM 3791 C C . GLY A 1 482 ? 12.366 -30.163 -12.823 1.00 84.75 482 GLY A C 1
ATOM 3792 O O . GLY A 1 482 ? 11.892 -30.924 -11.990 1.00 84.75 482 GLY A O 1
ATOM 3793 N N . SER A 1 483 ? 11.599 -29.290 -13.488 1.00 78.88 483 SER A N 1
ATOM 3794 C CA . SER A 1 483 ? 10.165 -29.129 -13.198 1.00 78.88 483 SER A CA 1
ATOM 3795 C C . SER A 1 483 ? 9.355 -30.371 -13.583 1.00 78.88 483 SER A C 1
ATOM 3797 O O . SER A 1 483 ? 9.289 -30.693 -14.767 1.00 78.88 483 SER A O 1
ATOM 3799 N N . SER A 1 484 ? 8.666 -30.996 -12.624 1.00 69.25 484 SER A N 1
ATOM 3800 C CA . SER A 1 484 ? 7.865 -32.220 -12.811 1.00 69.25 484 SER A CA 1
ATOM 3801 C C . SER A 1 484 ? 6.540 -32.038 -13.561 1.00 69.25 484 SER A C 1
ATOM 3803 O O . SER A 1 484 ? 5.822 -33.010 -13.745 1.00 69.25 484 SER A O 1
ATOM 3805 N N . ASN A 1 485 ? 6.240 -30.828 -14.054 1.00 69.31 485 ASN A N 1
ATOM 3806 C CA . ASN A 1 485 ? 5.041 -30.547 -14.847 1.00 69.31 485 ASN A CA 1
ATOM 3807 C C . ASN A 1 485 ? 5.123 -31.235 -16.234 1.00 69.31 485 ASN A C 1
ATOM 3809 O O . ASN A 1 485 ? 5.089 -32.447 -16.387 1.00 69.31 485 ASN A O 1
ATOM 3813 N N . LYS A 1 486 ? 5.253 -30.459 -17.317 1.00 78.56 486 LYS A N 1
ATOM 3814 C CA . LYS A 1 486 ? 5.231 -31.002 -18.689 1.00 78.56 486 LYS A CA 1
ATOM 3815 C C . LYS A 1 486 ? 6.594 -31.482 -19.193 1.00 78.56 486 LYS A C 1
ATOM 3817 O O . LYS A 1 486 ? 6.660 -32.073 -20.267 1.00 78.56 486 LYS A O 1
ATOM 3822 N N . MET A 1 487 ? 7.683 -31.173 -18.486 1.00 87.25 487 MET A N 1
ATOM 3823 C CA . MET A 1 487 ? 9.041 -31.368 -19.004 1.00 87.25 487 MET A CA 1
ATOM 3824 C C . MET A 1 487 ? 9.447 -32.852 -19.079 1.00 87.25 487 MET A C 1
ATOM 3826 O O . MET A 1 487 ? 9.815 -33.268 -20.179 1.00 87.25 487 MET A O 1
ATOM 3830 N N . PRO A 1 488 ? 9.310 -33.678 -18.022 1.00 85.50 488 PRO A N 1
ATOM 3831 C CA . PRO A 1 488 ? 9.757 -35.072 -18.062 1.00 85.50 488 PRO A CA 1
ATOM 3832 C C . PRO A 1 488 ? 8.963 -35.885 -19.084 1.00 85.50 488 PRO A C 1
ATOM 3834 O O . PRO A 1 488 ? 9.544 -36.551 -19.937 1.00 85.50 488 PRO A O 1
ATOM 3837 N N . ALA A 1 489 ? 7.637 -35.711 -19.110 1.00 84.75 489 ALA A N 1
ATOM 3838 C CA . ALA A 1 489 ? 6.766 -36.339 -20.102 1.00 84.75 489 ALA A CA 1
ATOM 3839 C C . ALA A 1 489 ? 7.146 -35.962 -21.548 1.00 84.75 489 ALA A C 1
ATOM 3841 O O . ALA A 1 489 ? 7.198 -36.824 -22.425 1.00 84.75 489 ALA A O 1
ATOM 3842 N N . ALA A 1 490 ? 7.463 -34.688 -21.811 1.00 88.56 490 ALA A N 1
ATOM 3843 C CA . ALA A 1 490 ? 7.890 -34.243 -23.138 1.00 88.56 490 ALA A CA 1
ATOM 3844 C C . ALA A 1 490 ? 9.261 -34.812 -23.541 1.00 88.56 490 ALA A C 1
ATOM 3846 O O . ALA A 1 490 ? 9.474 -35.124 -24.715 1.00 88.56 490 ALA A O 1
ATOM 3847 N N . VAL A 1 491 ? 10.180 -34.961 -22.583 1.00 92.56 491 VAL A N 1
ATOM 3848 C CA . VAL A 1 491 ? 11.486 -35.598 -22.794 1.00 92.56 491 VAL A CA 1
ATOM 3849 C C . VAL A 1 491 ? 11.319 -37.090 -23.076 1.00 92.56 491 VAL A C 1
ATOM 3851 O O . VAL A 1 491 ? 11.840 -37.562 -24.085 1.00 92.56 491 VAL A O 1
ATOM 3854 N N . ARG A 1 492 ? 10.533 -37.819 -22.271 1.00 91.50 492 ARG A N 1
ATOM 3855 C CA . ARG A 1 492 ? 10.196 -39.233 -22.515 1.00 91.50 492 ARG A CA 1
ATOM 3856 C C . ARG A 1 492 ? 9.603 -39.432 -23.905 1.00 91.50 492 ARG A C 1
ATOM 3858 O O . ARG A 1 492 ? 10.074 -40.283 -24.652 1.00 91.50 492 ARG A O 1
ATOM 3865 N N . ALA A 1 493 ? 8.629 -38.607 -24.287 1.00 90.81 493 ALA A N 1
ATOM 3866 C CA . ALA A 1 493 ? 8.015 -38.668 -25.610 1.00 90.81 493 ALA A CA 1
ATOM 3867 C C . ALA A 1 493 ? 9.030 -38.413 -26.739 1.00 90.81 493 ALA A C 1
ATOM 3869 O O . ALA A 1 493 ? 8.964 -39.044 -27.793 1.00 90.81 493 ALA A O 1
ATOM 3870 N N . ALA A 1 494 ? 9.996 -37.512 -26.535 1.00 94.75 494 ALA A N 1
ATOM 3871 C CA . ALA A 1 494 ? 11.068 -37.300 -27.501 1.00 94.75 494 ALA A CA 1
ATOM 3872 C C . ALA A 1 494 ? 12.012 -38.506 -27.603 1.00 94.75 494 ALA A C 1
ATOM 3874 O O . ALA A 1 494 ? 12.343 -38.896 -28.717 1.00 94.75 494 ALA A O 1
ATOM 3875 N N . LEU A 1 495 ? 12.381 -39.138 -26.485 1.00 94.44 495 LEU A N 1
ATOM 3876 C CA . LEU A 1 495 ? 13.177 -40.371 -26.491 1.00 94.44 495 LEU A CA 1
ATOM 3877 C C . LEU A 1 495 ? 12.435 -41.523 -27.187 1.00 94.44 495 LEU A C 1
ATOM 3879 O O . LEU A 1 495 ? 13.022 -42.206 -28.022 1.00 94.44 495 LEU A O 1
ATOM 3883 N N . GLN A 1 496 ? 11.138 -41.699 -26.916 1.00 93.44 496 GLN A N 1
ATOM 3884 C CA . GLN A 1 496 ? 10.295 -42.682 -27.611 1.00 93.44 496 GLN A CA 1
ATOM 3885 C C . GLN A 1 496 ? 10.284 -42.431 -29.119 1.00 93.44 496 GLN A C 1
ATOM 3887 O O . GLN A 1 496 ? 10.475 -43.358 -29.902 1.00 93.44 496 GLN A O 1
ATOM 3892 N N . GLN A 1 497 ? 10.139 -41.170 -29.536 1.00 92.25 497 GLN A N 1
ATOM 3893 C CA . GLN A 1 497 ? 10.168 -40.814 -30.951 1.00 92.25 497 GLN A CA 1
ATOM 3894 C C . GLN A 1 497 ? 11.507 -41.169 -31.615 1.00 92.25 497 GLN A C 1
ATOM 3896 O O . GLN A 1 497 ? 11.491 -41.639 -32.748 1.00 92.25 497 GLN A O 1
ATOM 3901 N N . VAL A 1 498 ? 12.638 -41.006 -30.919 1.00 94.69 498 VAL A N 1
ATOM 3902 C CA . VAL A 1 498 ? 13.960 -41.429 -31.420 1.00 94.69 498 VAL A CA 1
ATOM 3903 C C . VAL A 1 498 ? 14.018 -42.946 -31.635 1.00 94.69 498 VAL A C 1
ATOM 3905 O O . VAL A 1 498 ? 14.503 -43.401 -32.669 1.00 94.69 498 VAL A O 1
ATOM 3908 N N . LEU A 1 499 ? 13.484 -43.740 -30.698 1.00 91.62 499 LEU A N 1
ATOM 3909 C CA . LEU A 1 499 ? 13.428 -45.204 -30.826 1.00 91.62 499 LEU A CA 1
ATOM 3910 C C . LEU A 1 499 ? 12.566 -45.654 -32.020 1.00 91.62 499 LEU A C 1
ATOM 3912 O O . LEU A 1 499 ? 12.877 -46.661 -32.659 1.00 91.62 499 LEU A O 1
ATOM 3916 N N . VAL A 1 500 ? 11.498 -44.913 -32.328 1.00 92.19 500 VAL A N 1
ATOM 3917 C CA . VAL A 1 500 ? 10.640 -45.166 -33.495 1.00 92.19 500 VAL A CA 1
ATOM 3918 C C . VAL A 1 500 ? 11.348 -44.766 -34.791 1.00 92.19 500 VAL A C 1
ATOM 3920 O O . VAL A 1 500 ? 11.409 -45.566 -35.724 1.00 92.19 500 VAL A O 1
ATOM 3923 N N . SER A 1 501 ? 11.897 -43.548 -34.863 1.00 91.38 501 SER A N 1
ATOM 3924 C CA . SER A 1 501 ? 12.439 -42.997 -36.110 1.00 91.38 501 SER A CA 1
ATOM 3925 C C . SER A 1 501 ? 13.762 -43.634 -36.531 1.00 91.38 501 SER A C 1
ATOM 3927 O O . SER A 1 501 ? 13.932 -43.943 -37.707 1.00 91.38 501 SER A O 1
ATOM 3929 N N . GLU A 1 502 ? 14.679 -43.854 -35.586 1.00 92.00 502 GLU A N 1
ATOM 3930 C CA . GLU A 1 502 ? 16.018 -44.393 -35.862 1.00 92.00 502 GLU A CA 1
ATOM 3931 C C . GLU A 1 502 ? 16.088 -45.910 -35.637 1.00 92.00 502 GLU A C 1
ATOM 3933 O O . GLU A 1 502 ? 16.815 -46.618 -36.331 1.00 92.00 502 GLU A O 1
ATOM 3938 N N . GLY A 1 503 ? 15.316 -46.419 -34.671 1.00 85.31 503 GLY A N 1
ATOM 3939 C CA . GLY A 1 503 ? 15.336 -47.825 -34.265 1.00 85.31 503 GLY A CA 1
ATOM 3940 C C . GLY A 1 503 ? 14.318 -48.727 -34.957 1.00 85.31 503 GLY A C 1
ATOM 3941 O O . GLY A 1 503 ? 14.351 -49.941 -34.750 1.00 85.31 503 GLY A O 1
ATOM 3942 N N . GLY A 1 504 ? 13.395 -48.157 -35.740 1.00 86.00 504 GLY A N 1
ATOM 3943 C CA . GLY A 1 504 ? 12.333 -48.896 -36.429 1.00 86.00 504 GLY A CA 1
ATOM 3944 C C . GLY A 1 504 ? 11.352 -49.613 -35.492 1.00 86.00 504 GLY A C 1
ATOM 3945 O O . GLY A 1 504 ? 10.675 -50.546 -35.924 1.00 86.00 504 GLY A O 1
ATOM 3946 N N . LYS A 1 505 ? 11.297 -49.220 -34.211 1.00 89.00 505 LYS A N 1
ATOM 3947 C CA . LYS A 1 505 ? 10.361 -49.776 -33.224 1.00 89.00 505 LYS A CA 1
ATOM 3948 C C . LYS A 1 505 ? 8.947 -49.247 -33.476 1.00 89.00 505 LYS A C 1
ATOM 3950 O O . LYS A 1 505 ? 8.778 -48.134 -33.974 1.00 89.00 505 LYS A O 1
ATOM 3955 N N . THR A 1 506 ? 7.925 -50.019 -33.112 1.00 92.44 506 THR A N 1
ATOM 3956 C CA . THR A 1 506 ? 6.559 -49.478 -33.047 1.00 92.44 506 THR A CA 1
ATOM 3957 C C . THR A 1 506 ? 6.426 -48.507 -31.866 1.00 92.44 506 THR A C 1
ATOM 3959 O O . THR A 1 506 ? 7.272 -48.501 -30.971 1.00 92.44 506 THR A O 1
ATOM 3962 N N . GLU A 1 507 ? 5.380 -47.673 -31.843 1.00 87.69 507 GLU A N 1
ATOM 3963 C CA . GLU A 1 507 ? 5.136 -46.755 -30.715 1.00 87.69 507 GLU A CA 1
ATOM 3964 C C . GLU A 1 507 ? 4.997 -47.507 -29.380 1.00 87.69 507 GLU A C 1
ATOM 3966 O O . GLU A 1 507 ? 5.533 -47.059 -28.365 1.00 87.69 507 GLU A O 1
ATOM 3971 N N . GLU A 1 508 ? 4.358 -48.680 -29.396 1.00 86.81 508 GLU A N 1
ATOM 3972 C CA . GLU A 1 508 ? 4.195 -49.525 -28.208 1.00 86.81 508 GLU A CA 1
ATOM 3973 C C . GLU A 1 508 ? 5.539 -50.116 -27.758 1.00 86.81 508 GLU A C 1
ATOM 3975 O O . GLU A 1 508 ? 5.918 -49.978 -26.596 1.00 86.81 508 GLU A O 1
ATOM 3980 N N . ASP A 1 509 ? 6.329 -50.660 -28.693 1.00 88.75 509 ASP A N 1
ATOM 3981 C CA . ASP A 1 509 ? 7.662 -51.194 -28.385 1.00 88.75 509 ASP A CA 1
ATOM 3982 C C . ASP A 1 509 ? 8.603 -50.109 -27.834 1.00 88.75 509 ASP A C 1
ATOM 3984 O O . ASP A 1 509 ? 9.447 -50.377 -26.977 1.00 88.75 509 ASP A O 1
ATOM 3988 N N . ALA A 1 510 ? 8.492 -48.874 -28.336 1.00 89.75 510 ALA A N 1
ATOM 3989 C CA . ALA A 1 510 ? 9.276 -47.739 -27.861 1.00 89.75 510 ALA A CA 1
ATOM 3990 C C . ALA A 1 510 ? 8.875 -47.326 -26.438 1.00 89.75 510 ALA A C 1
ATOM 3992 O O . ALA A 1 510 ? 9.745 -47.039 -25.611 1.00 89.75 510 ALA A O 1
ATOM 3993 N N . LYS A 1 511 ? 7.574 -47.331 -26.131 1.00 87.31 511 LYS A N 1
ATOM 3994 C CA . LYS A 1 511 ? 7.059 -47.071 -24.784 1.00 87.31 511 LYS A CA 1
ATOM 3995 C C . LYS A 1 511 ? 7.538 -48.134 -23.793 1.00 87.31 511 LYS A C 1
ATOM 3997 O O . LYS A 1 511 ? 8.105 -47.778 -22.758 1.00 87.31 511 LYS A O 1
ATOM 4002 N N . ASP A 1 512 ? 7.409 -49.411 -24.143 1.00 87.75 512 ASP A N 1
ATOM 4003 C CA . ASP A 1 512 ? 7.874 -50.535 -23.322 1.00 87.75 512 ASP A CA 1
ATOM 4004 C C . ASP A 1 512 ? 9.390 -50.505 -23.102 1.00 87.75 512 ASP A C 1
ATOM 4006 O O . ASP A 1 512 ? 9.882 -50.820 -22.015 1.00 87.75 512 ASP A O 1
ATOM 4010 N N . TYR A 1 513 ? 10.154 -50.076 -24.110 1.00 90.94 513 TYR A N 1
ATOM 4011 C CA . TYR A 1 513 ? 11.601 -49.922 -23.994 1.00 90.94 513 TYR A CA 1
ATOM 4012 C C . TYR A 1 513 ? 11.983 -48.872 -22.942 1.00 90.94 513 TYR A C 1
ATOM 4014 O O . TYR A 1 513 ? 12.873 -49.125 -22.129 1.00 90.94 513 TYR A O 1
ATOM 4022 N N . ILE A 1 514 ? 11.306 -47.718 -22.924 1.00 91.00 514 ILE A N 1
ATOM 4023 C CA . ILE A 1 514 ? 11.534 -46.672 -21.916 1.00 91.00 514 ILE A CA 1
ATOM 4024 C C . ILE A 1 514 ? 11.169 -47.175 -20.516 1.00 91.00 514 ILE A C 1
ATOM 4026 O O . ILE A 1 514 ? 11.986 -47.054 -19.606 1.00 91.00 514 ILE A O 1
ATOM 4030 N N . VAL A 1 515 ? 10.011 -47.828 -20.361 1.00 85.31 515 VAL A N 1
ATOM 4031 C CA . VAL A 1 515 ? 9.576 -48.438 -19.085 1.00 85.31 515 VAL A CA 1
ATOM 4032 C C . VAL A 1 515 ? 10.560 -49.507 -18.598 1.00 85.31 515 VAL A C 1
ATOM 4034 O O . VAL A 1 515 ? 10.768 -49.678 -17.394 1.00 85.31 515 VAL A O 1
ATOM 4037 N N . ARG A 1 516 ? 11.203 -50.232 -19.519 1.00 89.56 516 ARG A N 1
ATOM 4038 C CA . ARG A 1 516 ? 12.270 -51.175 -19.182 1.00 89.56 516 ARG A CA 1
ATOM 4039 C C . ARG A 1 516 ? 13.537 -50.460 -18.698 1.00 89.56 516 ARG A C 1
ATOM 4041 O O . ARG A 1 516 ? 14.097 -50.911 -17.705 1.00 89.56 516 ARG A O 1
ATOM 4048 N N . MET A 1 517 ? 13.958 -49.366 -19.342 1.00 91.25 517 MET A N 1
ATOM 4049 C CA . MET A 1 517 ? 15.157 -48.598 -18.957 1.00 91.25 517 MET A CA 1
ATOM 4050 C C . MET A 1 517 ? 15.074 -48.035 -17.534 1.00 91.25 517 MET A C 1
ATOM 4052 O O . MET A 1 517 ? 15.905 -48.390 -16.707 1.00 91.25 517 MET A O 1
ATOM 4056 N N . GLU A 1 518 ? 14.065 -47.213 -17.242 1.00 85.31 518 GLU A N 1
ATOM 4057 C CA . GLU A 1 518 ? 13.061 -47.653 -16.287 1.00 85.31 518 GLU A CA 1
ATOM 4058 C C . GLU A 1 518 ? 13.461 -48.424 -15.024 1.00 85.31 518 GLU A C 1
ATOM 4060 O O . GLU A 1 518 ? 14.291 -48.073 -14.188 1.00 85.31 518 GLU A O 1
ATOM 4065 N N . ARG A 1 519 ? 12.833 -49.597 -14.993 1.00 81.38 519 ARG A N 1
ATOM 4066 C CA . ARG A 1 519 ? 13.049 -50.715 -14.088 1.00 81.38 519 ARG A CA 1
ATOM 4067 C C . ARG A 1 519 ? 14.510 -51.169 -13.978 1.00 81.38 519 ARG A C 1
ATOM 4069 O O . ARG A 1 519 ? 14.881 -51.718 -12.949 1.00 81.38 519 ARG A O 1
ATOM 4076 N N . GLU A 1 520 ? 15.318 -51.005 -15.024 1.00 86.75 520 GLU A N 1
ATOM 4077 C CA . GLU A 1 520 ? 16.748 -51.353 -15.021 1.00 86.75 520 GLU A CA 1
ATOM 4078 C C . GLU A 1 520 ? 17.629 -50.283 -14.349 1.00 86.75 520 GLU A C 1
ATOM 4080 O O . GLU A 1 520 ? 18.834 -50.492 -14.213 1.00 86.75 520 GLU A O 1
ATOM 4085 N N . GLY A 1 521 ? 17.060 -49.140 -13.946 1.00 82.88 521 GLY A N 1
ATOM 4086 C CA . GLY A 1 521 ? 17.789 -48.007 -13.367 1.00 82.88 521 GLY A CA 1
ATOM 4087 C C . GLY A 1 521 ? 18.585 -47.191 -14.391 1.00 82.88 521 GLY A C 1
ATOM 4088 O O . GLY A 1 521 ? 19.306 -46.274 -14.021 1.00 82.88 521 GLY A O 1
ATOM 4089 N N . ARG A 1 522 ? 18.453 -47.501 -15.688 1.00 91.31 522 ARG A N 1
ATOM 4090 C CA . ARG A 1 522 ? 19.142 -46.806 -16.788 1.00 91.31 522 ARG A CA 1
ATOM 4091 C C . ARG A 1 522 ? 18.486 -45.485 -17.170 1.00 91.31 522 ARG A C 1
ATOM 4093 O O . ARG A 1 522 ? 19.101 -44.711 -17.899 1.00 91.31 522 ARG A O 1
ATOM 4100 N N . LEU A 1 523 ? 17.245 -45.257 -16.755 1.00 90.44 523 LEU A N 1
ATOM 4101 C CA . LEU A 1 523 ? 16.588 -43.960 -16.831 1.00 90.44 523 LEU A CA 1
ATOM 4102 C C . LEU A 1 523 ? 16.127 -43.594 -15.423 1.00 90.44 523 LEU A C 1
ATOM 4104 O O . LEU A 1 523 ? 15.387 -44.350 -14.801 1.00 90.44 523 LEU A O 1
ATOM 4108 N N . THR A 1 524 ? 16.579 -42.448 -14.924 1.00 87.31 524 THR A N 1
ATOM 4109 C CA . THR A 1 524 ? 16.204 -41.941 -13.600 1.00 87.31 524 THR A CA 1
ATOM 4110 C C . THR A 1 524 ? 15.673 -40.523 -13.719 1.00 87.31 524 THR A C 1
ATOM 4112 O O . THR A 1 524 ? 16.232 -39.696 -14.446 1.00 87.31 524 THR A O 1
ATOM 4115 N N . GLU A 1 525 ? 14.599 -40.240 -12.990 1.00 86.06 525 GLU A N 1
ATOM 4116 C CA . GLU A 1 525 ? 13.960 -38.929 -12.959 1.00 86.06 525 GLU A CA 1
ATOM 4117 C C . GLU A 1 525 ? 14.000 -38.356 -11.546 1.00 86.06 525 GLU A C 1
ATOM 4119 O O . GLU A 1 525 ? 13.469 -38.957 -10.619 1.00 86.06 525 GLU A O 1
ATOM 4124 N N . GLU A 1 526 ? 14.599 -37.176 -11.407 1.00 82.25 526 GLU A N 1
ATOM 4125 C CA . GLU A 1 526 ? 14.632 -36.399 -10.169 1.00 82.25 526 GLU A CA 1
ATOM 4126 C C . GLU A 1 526 ? 13.996 -35.038 -10.445 1.00 82.25 526 GLU A C 1
ATOM 4128 O O . GLU A 1 526 ? 14.667 -34.060 -10.801 1.00 82.25 526 GLU A O 1
ATOM 4133 N N . CYS A 1 527 ? 12.667 -35.009 -10.396 1.00 80.88 527 CYS A N 1
ATOM 4134 C CA . CYS A 1 527 ? 11.875 -33.851 -10.781 1.00 80.88 527 CYS A CA 1
ATOM 4135 C C . CYS A 1 527 ? 10.984 -33.394 -9.633 1.00 80.88 527 CYS A C 1
ATOM 4137 O O . CYS A 1 527 ? 10.394 -34.199 -8.921 1.00 80.88 527 CYS A O 1
ATOM 4139 N N . TRP A 1 528 ? 10.839 -32.082 -9.509 1.00 72.00 528 TRP A N 1
ATOM 4140 C CA . TRP A 1 528 ? 10.064 -31.439 -8.457 1.00 72.00 528 TRP A CA 1
ATOM 4141 C C . TRP A 1 528 ? 9.096 -30.441 -9.069 1.00 72.00 528 TRP A C 1
ATOM 4143 O O . TRP A 1 528 ? 9.363 -29.836 -10.116 1.00 72.00 528 TRP A O 1
ATOM 4153 N N . ILE A 1 529 ? 7.961 -30.225 -8.415 1.00 56.34 529 ILE A N 1
ATOM 4154 C CA . ILE A 1 529 ? 7.058 -29.169 -8.853 1.00 56.34 529 ILE A CA 1
ATOM 4155 C C . ILE A 1 529 ? 7.773 -27.847 -8.616 1.00 56.34 529 ILE A C 1
ATOM 4157 O O . ILE A 1 529 ? 8.339 -27.578 -7.556 1.00 56.34 529 ILE A O 1
ATOM 4161 N N . ARG A 1 530 ? 7.756 -26.994 -9.640 1.00 46.94 530 ARG A N 1
ATOM 4162 C CA . ARG A 1 530 ? 8.032 -25.581 -9.429 1.00 46.94 530 ARG A CA 1
ATOM 4163 C C . ARG A 1 530 ? 6.831 -25.108 -8.648 1.00 46.94 530 ARG A C 1
ATOM 4165 O O . ARG A 1 530 ? 5.772 -25.022 -9.266 1.00 46.94 530 ARG A O 1
ATOM 4172 N N . SER A 1 531 ? 6.973 -24.919 -7.336 1.00 38.38 531 SER A N 1
ATOM 4173 C CA . SER A 1 531 ? 5.844 -24.527 -6.510 1.00 38.38 531 SER A CA 1
ATOM 4174 C C . SER A 1 531 ? 5.128 -23.391 -7.240 1.00 38.38 531 SER A C 1
ATOM 4176 O O . SER A 1 531 ? 5.700 -22.347 -7.563 1.00 38.38 531 SER A O 1
ATOM 4178 N N . THR A 1 532 ? 3.880 -23.626 -7.626 1.00 35.12 532 THR A N 1
ATOM 4179 C CA . THR A 1 532 ? 2.984 -22.527 -7.975 1.00 35.12 532 THR A CA 1
ATOM 4180 C C . THR A 1 532 ? 2.831 -21.604 -6.760 1.00 35.12 532 THR A C 1
ATOM 4182 O O . THR A 1 532 ? 2.527 -20.432 -6.948 1.00 35.12 532 THR A O 1
ATOM 4185 N N . GLN A 1 533 ? 3.224 -22.070 -5.563 1.00 34.22 533 GLN A N 1
ATOM 4186 C CA . GLN A 1 533 ? 3.505 -21.268 -4.369 1.00 34.22 533 GLN A CA 1
ATOM 4187 C C . GLN A 1 533 ? 4.650 -20.245 -4.521 1.00 34.22 533 GLN A C 1
ATOM 4189 O O . GLN A 1 533 ? 4.709 -19.302 -3.749 1.00 34.22 533 GLN A O 1
ATOM 4194 N N . GLY A 1 534 ? 5.529 -20.349 -5.527 1.00 29.59 534 GLY A N 1
ATOM 4195 C CA . GLY A 1 534 ? 6.570 -19.349 -5.824 1.00 29.59 534 GLY A CA 1
ATOM 4196 C C . GLY A 1 534 ? 6.124 -18.224 -6.772 1.00 29.59 534 GLY A C 1
ATOM 4197 O O . GLY A 1 534 ? 6.947 -17.433 -7.230 1.00 29.59 534 GLY A O 1
ATOM 4198 N N . LEU A 1 535 ? 4.841 -18.190 -7.145 1.00 28.03 535 LEU A N 1
ATOM 4199 C CA . LEU A 1 535 ? 4.206 -17.119 -7.929 1.00 28.03 535 LEU A CA 1
ATOM 4200 C C . LEU A 1 535 ? 2.832 -16.741 -7.342 1.00 28.03 535 LEU A C 1
ATOM 4202 O O . LEU A 1 535 ? 1.964 -16.233 -8.054 1.00 28.03 535 LEU A O 1
ATOM 4206 N N . GLN A 1 536 ? 2.644 -16.998 -6.047 1.00 29.25 536 GLN A N 1
ATOM 4207 C CA . GLN A 1 536 ? 1.469 -16.621 -5.270 1.00 29.25 536 GLN A CA 1
ATOM 4208 C C . GLN A 1 536 ? 1.830 -15.408 -4.410 1.00 29.25 536 GLN A C 1
ATOM 4210 O O . GLN A 1 536 ? 2.846 -15.400 -3.728 1.00 29.25 536 GLN A O 1
ATOM 4215 N N . LYS A 1 537 ? 1.039 -14.339 -4.552 1.00 25.25 537 LYS A N 1
ATOM 4216 C CA . LYS A 1 537 ? 1.219 -13.075 -3.830 1.00 25.25 537 LYS A CA 1
ATOM 4217 C C . LYS A 1 537 ? 1.043 -13.291 -2.318 1.00 25.25 537 LYS A C 1
ATOM 4219 O O . LYS A 1 537 ? 0.214 -14.118 -1.945 1.00 25.25 537 LYS A O 1
ATOM 4224 N N . PRO A 1 538 ? 1.682 -12.470 -1.467 1.00 31.55 538 PRO A N 1
ATOM 4225 C CA . PRO A 1 538 ? 1.353 -12.376 -0.050 1.00 31.55 538 PRO A CA 1
ATOM 4226 C C . PRO A 1 538 ? -0.123 -12.110 0.171 1.00 31.55 538 PRO A C 1
ATOM 4228 O O . PRO A 1 538 ? -0.693 -11.247 -0.510 1.00 31.55 538 PRO A O 1
ATOM 4231 N N . LEU A 1 539 ? -0.674 -12.706 1.234 1.00 29.77 539 LEU A N 1
ATOM 4232 C CA . LEU A 1 539 ? -1.699 -11.993 1.987 1.00 29.77 539 LEU A CA 1
ATOM 4233 C C . LEU A 1 539 ? -1.000 -10.705 2.363 1.00 29.77 539 LEU A C 1
ATOM 4235 O O . LEU A 1 539 ? 0.108 -10.729 2.909 1.00 29.77 539 LEU A O 1
ATOM 4239 N N . ARG A 1 540 ? -1.608 -9.569 2.019 1.00 30.52 540 ARG A N 1
ATOM 4240 C CA . ARG A 1 540 ? -1.122 -8.280 2.509 1.00 30.52 540 ARG A CA 1
ATOM 4241 C C . ARG A 1 540 ? -0.865 -8.469 4.007 1.00 30.52 540 ARG A C 1
ATOM 4243 O O . ARG A 1 540 ? -1.780 -8.967 4.666 1.00 30.52 540 ARG A O 1
ATOM 4250 N N . PRO A 1 541 ? 0.296 -8.060 4.559 1.00 31.09 541 PRO A N 1
ATOM 4251 C CA . PRO A 1 541 ? 0.524 -8.098 5.998 1.00 31.09 541 PRO A CA 1
ATOM 4252 C C . PRO A 1 541 ? -0.691 -7.547 6.738 1.00 31.09 541 PRO A C 1
ATOM 4254 O O . PRO A 1 541 ? -1.100 -8.118 7.727 1.00 31.09 541 PRO A O 1
ATOM 4257 N N . ALA A 1 542 ? -1.364 -6.545 6.164 1.00 29.25 542 ALA A N 1
ATOM 4258 C CA . ALA A 1 542 ? -2.618 -5.993 6.644 1.00 29.25 542 ALA A CA 1
ATOM 4259 C C . ALA A 1 542 ? -3.743 -6.994 6.955 1.00 29.25 542 ALA A C 1
ATOM 4261 O O . ALA A 1 542 ? -4.443 -6.712 7.906 1.00 29.25 542 ALA A O 1
ATOM 4262 N N . MET A 1 543 ? -3.949 -8.111 6.244 1.00 27.94 543 MET A N 1
ATOM 4263 C CA . MET A 1 543 ? -5.095 -9.011 6.495 1.00 27.94 543 MET A CA 1
ATOM 4264 C C . MET A 1 543 ? -4.822 -10.085 7.552 1.00 27.94 543 MET A C 1
ATOM 4266 O O . MET A 1 543 ? -5.717 -10.401 8.330 1.00 27.94 543 MET A O 1
ATOM 4270 N N . VAL A 1 544 ? -3.584 -10.583 7.655 1.00 32.09 544 VAL A N 1
ATOM 4271 C CA . VAL A 1 544 ? -3.187 -11.377 8.829 1.00 32.09 544 VAL A CA 1
ATOM 4272 C C . VAL A 1 544 ? -3.009 -10.424 10.023 1.00 32.09 544 VAL A C 1
ATOM 4274 O O . VAL A 1 544 ? -3.497 -10.731 11.097 1.00 32.09 544 VAL A O 1
ATOM 4277 N N . LEU A 1 545 ? -2.459 -9.214 9.850 1.00 33.00 545 LEU A N 1
ATOM 4278 C CA . LEU A 1 545 ? -2.279 -8.222 10.928 1.00 33.00 545 LEU A CA 1
ATOM 4279 C C . LEU A 1 545 ? -3.583 -7.602 11.456 1.00 33.00 545 LEU A C 1
ATOM 4281 O O . LEU A 1 545 ? -3.566 -7.122 12.583 1.00 33.00 545 LEU A O 1
ATOM 4285 N N . THR A 1 546 ? -4.688 -7.589 10.693 1.00 33.03 546 THR A N 1
ATOM 4286 C CA . THR A 1 546 ? -5.983 -7.090 11.212 1.00 33.03 546 THR A CA 1
ATOM 4287 C C . THR A 1 546 ? -6.859 -8.165 11.834 1.00 33.03 546 THR A C 1
ATOM 4289 O O . THR A 1 546 ? -7.625 -7.809 12.711 1.00 33.03 546 THR A O 1
ATOM 4292 N N . TYR A 1 547 ? -6.747 -9.439 11.435 1.00 32.19 547 TYR A N 1
ATOM 4293 C CA . TYR A 1 547 ? -7.684 -10.475 11.907 1.00 32.19 547 TYR A CA 1
ATOM 4294 C C . TYR A 1 547 ? -7.042 -11.819 12.299 1.00 32.19 547 TYR A C 1
ATOM 4296 O O . TYR A 1 547 ? -7.686 -12.647 12.925 1.00 32.19 547 TYR A O 1
ATOM 4304 N N . GLY A 1 548 ? -5.772 -12.069 11.964 1.00 28.17 548 GLY A N 1
ATOM 4305 C CA . GLY A 1 548 ? -5.022 -13.255 12.406 1.00 28.17 548 GLY A CA 1
ATOM 4306 C C . GLY A 1 548 ? -4.080 -12.971 13.581 1.00 28.17 548 GLY A C 1
ATOM 4307 O O . GLY A 1 548 ? -3.921 -13.810 14.457 1.00 28.17 548 GLY A O 1
ATOM 4308 N N . TRP A 1 549 ? -3.484 -11.778 13.652 1.00 29.58 549 TRP A N 1
ATOM 4309 C CA . TRP A 1 549 ? -2.503 -11.420 14.685 1.00 29.58 549 TRP A CA 1
ATOM 4310 C C . TRP A 1 549 ? -3.180 -11.109 16.021 1.00 29.58 549 TRP A C 1
ATOM 4312 O O . TRP A 1 549 ? -2.656 -11.520 17.048 1.00 29.58 549 TRP A O 1
ATOM 4322 N N . GLN A 1 550 ? -4.379 -10.510 16.021 1.00 32.19 550 GLN A N 1
ATOM 4323 C CA . GLN A 1 550 ? -5.191 -10.334 17.238 1.00 32.19 550 GLN A CA 1
ATOM 4324 C C . GLN A 1 550 ? -5.665 -11.672 17.836 1.00 32.19 550 GLN A C 1
ATOM 4326 O O . GLN A 1 550 ? -5.768 -11.801 19.053 1.00 32.19 550 GLN A O 1
ATOM 4331 N N . VAL A 1 551 ? -5.844 -12.704 17.007 1.00 34.62 551 VAL A N 1
ATOM 4332 C CA . VAL A 1 551 ? -6.383 -14.004 17.440 1.00 34.62 551 VAL A CA 1
ATOM 4333 C C . VAL A 1 551 ? -5.288 -14.963 17.934 1.00 34.62 551 VAL A C 1
ATOM 4335 O O . VAL A 1 551 ? -5.525 -15.764 18.837 1.00 34.62 551 VAL A O 1
ATOM 4338 N N . ILE A 1 552 ? -4.046 -14.829 17.451 1.00 34.38 552 ILE A N 1
ATOM 4339 C CA . ILE A 1 552 ? -2.887 -15.555 18.009 1.00 34.38 552 ILE A CA 1
ATOM 4340 C C . ILE A 1 552 ? -2.517 -14.992 19.408 1.00 34.38 552 ILE A C 1
ATOM 4342 O O . ILE A 1 552 ? -2.075 -15.750 20.272 1.00 34.38 552 ILE A O 1
ATOM 4346 N N . VAL A 1 553 ? -2.823 -13.713 19.697 1.00 33.81 553 VAL A N 1
ATOM 4347 C CA . VAL A 1 553 ? -2.773 -13.131 21.064 1.00 33.81 553 VAL A CA 1
ATOM 4348 C C . VAL A 1 553 ? -3.714 -13.853 22.031 1.00 33.81 553 VAL A C 1
ATOM 4350 O O . VAL A 1 553 ? -3.374 -14.064 23.193 1.00 33.81 553 VAL A O 1
ATOM 4353 N N . LEU A 1 554 ? -4.869 -14.310 21.549 1.00 33.34 554 LEU A N 1
ATOM 4354 C CA . LEU A 1 554 ? -5.863 -15.018 22.358 1.00 33.34 554 LEU A CA 1
ATOM 4355 C C . LEU A 1 554 ? -5.595 -16.527 22.476 1.00 33.34 554 LEU A C 1
ATOM 4357 O O . LEU A 1 554 ? -5.940 -17.125 23.498 1.00 33.34 554 LEU A O 1
ATOM 4361 N N . PHE A 1 555 ? -4.919 -17.131 21.491 1.00 33.34 555 PHE A N 1
ATOM 4362 C CA . PHE A 1 555 ? -4.478 -18.533 21.542 1.00 33.34 555 PHE A CA 1
ATOM 4363 C C . PHE A 1 555 ? -3.489 -18.785 22.688 1.00 33.34 555 PHE A C 1
ATOM 4365 O O . PHE A 1 555 ? -3.529 -19.827 23.338 1.00 33.34 555 PHE A O 1
ATOM 4372 N N . ALA A 1 556 ? -2.631 -17.806 22.977 1.00 32.50 556 ALA A N 1
ATOM 4373 C CA . ALA A 1 556 ? -1.651 -17.912 24.046 1.00 32.50 556 ALA A CA 1
ATOM 4374 C C . ALA A 1 556 ? -2.200 -17.378 25.391 1.00 32.50 556 ALA A C 1
ATOM 4376 O O . ALA A 1 556 ? -1.874 -17.920 26.445 1.00 32.50 556 ALA A O 1
ATOM 4377 N N . ALA A 1 557 ? -3.112 -16.399 25.397 1.00 29.56 557 ALA A N 1
ATOM 4378 C CA . ALA A 1 557 ? -3.692 -15.870 26.638 1.00 29.56 557 ALA A CA 1
ATOM 4379 C C . ALA A 1 557 ? -4.536 -16.887 27.444 1.00 29.56 557 ALA A C 1
ATOM 4381 O O . ALA A 1 557 ? -4.643 -16.750 28.660 1.00 29.56 557 ALA A O 1
ATOM 4382 N N . ASN A 1 558 ? -5.100 -17.926 26.813 1.00 33.31 558 ASN A N 1
ATOM 4383 C CA . ASN A 1 558 ? -6.020 -18.863 27.480 1.00 33.31 558 ASN A CA 1
ATOM 4384 C C . ASN A 1 558 ? -5.437 -20.239 27.838 1.00 33.31 558 ASN A C 1
ATOM 4386 O O . ASN A 1 558 ? -6.151 -21.067 28.399 1.00 33.31 558 ASN A O 1
ATOM 4390 N N . VAL A 1 559 ? -4.143 -20.482 27.608 1.00 33.19 559 VAL A N 1
ATOM 4391 C CA . VAL A 1 559 ? -3.470 -21.687 28.138 1.00 33.19 559 VAL A CA 1
ATOM 4392 C C . VAL A 1 559 ? -3.103 -21.532 29.628 1.00 33.19 559 VAL A C 1
ATOM 4394 O O . VAL A 1 559 ? -2.783 -22.522 30.277 1.00 33.19 559 VAL A O 1
ATOM 4397 N N . LEU A 1 560 ? -3.234 -20.334 30.222 1.00 31.25 560 LEU A N 1
ATOM 4398 C CA . LEU A 1 560 ? -2.883 -20.075 31.632 1.00 31.25 560 LEU A CA 1
ATOM 4399 C C . LEU A 1 560 ? -3.879 -19.186 32.409 1.00 31.25 560 LEU A C 1
ATOM 4401 O O . LEU A 1 560 ? -3.503 -18.523 33.374 1.00 31.25 560 LEU A O 1
ATOM 4405 N N . ALA A 1 561 ? -5.173 -19.214 32.079 1.00 24.36 561 ALA A N 1
ATOM 4406 C CA . ALA A 1 561 ? -6.201 -18.498 32.849 1.00 24.36 561 ALA A CA 1
ATOM 4407 C C . ALA A 1 561 ? -6.579 -19.159 34.201 1.00 24.36 561 ALA A C 1
ATOM 4409 O O . ALA A 1 561 ? -7.708 -19.005 34.651 1.00 24.36 561 ALA A O 1
ATOM 4410 N N . ASP A 1 562 ? -5.647 -19.857 34.863 1.00 28.94 562 ASP A N 1
ATOM 4411 C CA . ASP A 1 562 ? -5.789 -20.335 36.248 1.00 28.94 562 ASP A CA 1
ATOM 4412 C C . ASP A 1 562 ? -4.413 -20.467 36.939 1.00 28.94 562 ASP A C 1
ATOM 4414 O O . ASP A 1 562 ? -3.929 -21.561 37.220 1.00 28.94 562 ASP A O 1
ATOM 4418 N N . VAL A 1 563 ? -3.760 -19.338 37.251 1.00 26.55 563 VAL A N 1
ATOM 4419 C CA . VAL A 1 563 ? -2.675 -19.295 38.254 1.00 26.55 563 VAL A CA 1
ATOM 4420 C C . VAL A 1 563 ? -2.832 -18.057 39.145 1.00 26.55 563 VAL A C 1
ATOM 4422 O O . VAL A 1 563 ? -2.582 -16.921 38.749 1.00 26.55 563 VAL A O 1
ATOM 4425 N N . VAL A 1 564 ? -3.261 -18.292 40.386 1.00 26.70 564 VAL A N 1
ATOM 4426 C CA . VAL A 1 564 ? -3.388 -17.304 41.469 1.00 26.70 564 VAL A CA 1
ATOM 4427 C C . VAL A 1 564 ? -2.132 -17.324 42.338 1.00 26.70 564 VAL A C 1
ATOM 4429 O O . VAL A 1 564 ? -1.987 -18.268 43.105 1.00 26.70 564 VAL A O 1
ATOM 4432 N N . ILE A 1 565 ? -1.291 -16.278 42.320 1.00 25.08 565 ILE A N 1
ATOM 4433 C CA . ILE A 1 565 ? -0.301 -15.929 43.377 1.00 25.08 565 ILE A CA 1
ATOM 4434 C C . ILE A 1 565 ? 0.013 -14.411 43.234 1.00 25.08 565 ILE A C 1
ATOM 4436 O O . ILE A 1 565 ? 0.201 -13.953 42.120 1.00 25.08 565 ILE A O 1
ATOM 4440 N N . GLY A 1 566 ? 0.092 -13.496 44.215 1.00 22.97 566 GLY A N 1
ATOM 4441 C CA . GLY A 1 566 ? 0.097 -13.580 45.676 1.00 22.97 566 GLY A CA 1
ATOM 4442 C C . GLY A 1 566 ? 1.210 -12.755 46.380 1.00 22.97 566 GLY A C 1
ATOM 4443 O O . GLY A 1 566 ? 1.849 -13.330 47.245 1.00 22.97 566 GLY A O 1
ATOM 4444 N N . GLY A 1 567 ? 1.430 -11.451 46.083 1.00 23.39 567 GLY A N 1
ATOM 4445 C CA . GLY A 1 567 ? 2.259 -10.465 46.864 1.00 23.39 567 GLY A CA 1
ATOM 4446 C C . GLY A 1 567 ? 3.768 -10.783 47.073 1.00 23.39 567 GLY A C 1
ATOM 4447 O O . GLY A 1 567 ? 4.196 -11.826 46.593 1.00 23.39 567 GLY A O 1
ATOM 4448 N N . PRO A 1 568 ? 4.610 -9.985 47.805 1.00 30.78 568 PRO A N 1
ATOM 4449 C CA . PRO A 1 568 ? 4.455 -8.684 48.500 1.00 30.78 568 PRO A CA 1
ATOM 4450 C C . PRO A 1 568 ? 5.552 -7.612 48.160 1.00 30.78 568 PRO A C 1
ATOM 4452 O O . PRO A 1 568 ? 6.474 -7.861 47.393 1.00 30.78 568 PRO A O 1
ATOM 4455 N N . GLY A 1 569 ? 5.455 -6.401 48.741 1.00 26.06 569 GLY A N 1
ATOM 4456 C CA . GLY A 1 569 ? 6.282 -5.222 48.401 1.00 26.06 569 GLY A CA 1
ATOM 4457 C C . GLY A 1 569 ? 7.551 -4.925 49.225 1.00 26.06 569 GLY A C 1
ATOM 4458 O O . GLY A 1 569 ? 7.861 -5.616 50.185 1.00 26.06 569 GLY A O 1
ATOM 4459 N N . TYR A 1 570 ? 8.229 -3.834 48.841 1.00 24.80 570 TYR A N 1
ATOM 4460 C CA . TYR A 1 570 ? 9.265 -3.014 49.516 1.00 24.80 570 TYR A CA 1
ATOM 4461 C C . TYR A 1 570 ? 9.299 -1.677 48.722 1.00 24.80 570 TYR A C 1
ATOM 4463 O O . TYR A 1 570 ? 9.117 -1.717 47.514 1.00 24.80 570 TYR A O 1
ATOM 4471 N N . GLY A 1 571 ? 9.470 -0.448 49.214 1.00 24.19 571 GLY A N 1
ATOM 4472 C CA . GLY A 1 571 ? 9.918 0.088 50.493 1.00 24.19 571 GLY A CA 1
ATOM 4473 C C . GLY A 1 571 ? 10.915 1.239 50.244 1.00 24.19 571 GLY A C 1
ATOM 4474 O O . GLY A 1 571 ? 12.091 0.954 50.109 1.00 24.19 571 GLY A O 1
ATOM 4475 N N . GLY A 1 572 ? 10.430 2.494 50.216 1.00 25.73 572 GLY A N 1
ATOM 4476 C CA . GLY A 1 572 ? 11.127 3.733 50.634 1.00 25.73 572 GLY A CA 1
ATOM 4477 C C . GLY A 1 572 ? 12.232 4.358 49.760 1.00 25.73 572 GLY A C 1
ATOM 4478 O O . GLY A 1 572 ? 13.307 3.793 49.657 1.00 25.73 572 GLY A O 1
ATOM 4479 N N . ASP A 1 573 ? 11.995 5.582 49.260 1.00 27.80 573 ASP A N 1
ATOM 4480 C CA . ASP A 1 573 ? 12.870 6.760 49.464 1.00 27.80 573 ASP A CA 1
ATOM 4481 C C . ASP A 1 573 ? 12.146 8.079 49.071 1.00 27.80 573 ASP A C 1
ATOM 4483 O O . ASP A 1 573 ? 11.259 8.098 48.219 1.00 27.80 573 ASP A O 1
ATOM 4487 N N . ASP A 1 574 ? 12.467 9.165 49.787 1.00 30.02 574 ASP A N 1
ATOM 4488 C CA . ASP A 1 574 ? 11.718 10.432 49.951 1.00 30.02 574 ASP A CA 1
ATOM 4489 C C . ASP A 1 574 ? 11.900 11.460 48.792 1.00 30.02 574 ASP A C 1
ATOM 4491 O O . ASP A 1 574 ? 13.014 11.952 48.587 1.00 30.02 574 ASP A O 1
ATOM 4495 N N . PRO A 1 575 ? 10.832 11.868 48.061 1.00 31.95 575 PRO A N 1
ATOM 4496 C CA . PRO A 1 575 ? 10.908 12.810 46.930 1.00 31.95 575 PRO A CA 1
ATOM 4497 C C . PRO A 1 575 ? 10.863 14.312 47.281 1.00 31.95 575 PRO A C 1
ATOM 4499 O O . PRO A 1 575 ? 10.731 15.138 46.374 1.00 31.95 575 PRO A O 1
ATOM 4502 N N . GLN A 1 576 ? 10.921 14.731 48.553 1.00 29.09 576 GLN A N 1
ATOM 4503 C CA . GLN A 1 576 ? 10.731 16.156 48.888 1.00 29.09 576 GLN A CA 1
ATOM 4504 C C . GLN A 1 576 ? 11.968 17.060 48.757 1.00 29.09 576 GLN A C 1
ATOM 4506 O O . GLN A 1 576 ? 11.821 18.284 48.797 1.00 29.09 576 GLN A O 1
ATOM 4511 N N . LEU A 1 577 ? 13.173 16.525 48.531 1.00 31.52 577 LEU A N 1
ATOM 4512 C CA . LEU A 1 577 ? 14.388 17.356 48.493 1.00 31.52 577 LEU A CA 1
ATOM 4513 C C . LEU A 1 577 ? 14.748 17.932 47.108 1.00 31.52 577 LEU A C 1
ATOM 4515 O O . LEU A 1 577 ? 15.549 18.862 47.030 1.00 31.52 577 LEU A O 1
ATOM 4519 N N . ILE A 1 578 ? 14.144 17.438 46.021 1.00 33.44 578 ILE A N 1
ATOM 4520 C CA . ILE A 1 578 ? 14.455 17.878 44.642 1.00 33.44 578 ILE A CA 1
ATOM 4521 C C . ILE A 1 578 ? 13.523 19.020 44.177 1.00 33.44 578 ILE A C 1
ATOM 4523 O O . ILE A 1 578 ? 13.890 19.840 43.337 1.00 33.44 578 ILE A O 1
ATOM 4527 N N . LEU A 1 579 ? 12.355 19.179 44.809 1.00 29.00 579 LEU A N 1
ATOM 4528 C CA . LEU A 1 579 ? 11.322 20.153 44.422 1.00 29.00 579 LEU A CA 1
ATOM 4529 C C . LEU A 1 579 ? 11.567 21.602 44.893 1.00 29.00 579 LEU A C 1
ATOM 4531 O O . LEU A 1 579 ? 10.810 22.507 44.530 1.00 29.00 579 LEU A O 1
ATOM 4535 N N . GLN A 1 580 ? 12.609 21.866 45.688 1.00 27.92 580 GLN A N 1
ATOM 4536 C CA . GLN A 1 580 ? 12.865 23.206 46.237 1.00 27.92 580 GLN A CA 1
ATOM 4537 C C . GLN A 1 580 ? 13.845 24.066 45.426 1.00 27.92 580 GLN A C 1
ATOM 4539 O O . GLN A 1 580 ? 13.849 25.283 45.607 1.00 27.92 580 GLN A O 1
ATOM 4544 N N . GLN A 1 581 ? 14.621 23.494 44.497 1.00 28.52 581 GLN A N 1
ATOM 4545 C CA . GLN A 1 581 ? 15.615 24.252 43.717 1.00 28.52 581 GLN A CA 1
ATOM 4546 C C . GLN A 1 581 ? 15.131 24.749 42.345 1.00 28.52 581 GLN A C 1
ATOM 4548 O O . GLN A 1 581 ? 15.761 25.637 41.781 1.00 28.52 581 GLN A O 1
ATOM 4553 N N . GLN A 1 582 ? 13.987 24.278 41.833 1.00 29.12 582 GLN A N 1
ATOM 4554 C CA . GLN A 1 582 ? 13.452 24.719 40.530 1.00 29.12 582 GLN A CA 1
ATOM 4555 C C . GLN A 1 582 ? 12.411 25.856 40.612 1.00 29.12 582 GLN A C 1
ATOM 4557 O O . GLN A 1 582 ? 12.020 26.425 39.597 1.00 29.12 582 GLN A O 1
ATOM 4562 N N . ARG A 1 583 ? 11.991 26.270 41.817 1.00 26.73 583 ARG A N 1
ATOM 4563 C CA . ARG A 1 583 ? 10.923 27.275 42.013 1.00 26.73 583 ARG A CA 1
ATOM 4564 C C . ARG A 1 583 ? 11.344 28.748 41.868 1.00 26.73 583 ARG A C 1
ATOM 4566 O O . ARG A 1 583 ? 10.501 29.624 42.045 1.00 26.73 583 ARG A O 1
ATOM 4573 N N . SER A 1 584 ? 12.600 29.066 41.540 1.00 25.44 584 SER A N 1
ATOM 4574 C CA . SER A 1 584 ? 13.075 30.463 41.514 1.00 25.44 584 SER A CA 1
ATOM 4575 C C . SER A 1 584 ? 13.017 31.181 40.157 1.00 25.44 584 SER A C 1
ATOM 4577 O O . SER A 1 584 ? 13.246 32.386 40.141 1.00 25.44 584 SER A O 1
ATOM 4579 N N . ASN A 1 585 ? 12.664 30.514 39.049 1.00 27.02 585 ASN A N 1
ATOM 4580 C CA . ASN A 1 585 ? 12.667 31.136 37.707 1.00 27.02 585 ASN A CA 1
ATOM 4581 C C . ASN A 1 585 ? 11.270 31.454 37.120 1.00 27.02 585 ASN A C 1
ATOM 4583 O O . ASN A 1 585 ? 11.171 31.995 36.024 1.00 27.02 585 ASN A O 1
ATOM 4587 N N . LEU A 1 586 ? 10.181 31.204 37.854 1.00 27.47 586 LEU A N 1
ATOM 4588 C CA . LEU A 1 586 ? 8.788 31.331 37.381 1.00 27.47 586 LEU A CA 1
ATOM 4589 C C . LEU A 1 586 ? 8.170 32.735 37.556 1.00 27.47 586 LEU A C 1
ATOM 4591 O O . LEU A 1 586 ? 7.054 32.891 38.051 1.00 27.47 586 LEU A O 1
ATOM 4595 N N . LYS A 1 587 ? 8.876 33.791 37.152 1.00 26.12 587 LYS A N 1
ATOM 4596 C CA . LYS A 1 587 ? 8.289 35.140 37.062 1.00 26.12 587 LYS A CA 1
ATOM 4597 C C . LYS A 1 587 ? 8.694 35.785 35.745 1.00 26.12 587 LYS A C 1
ATOM 4599 O O . LYS A 1 587 ? 9.721 36.450 35.727 1.00 26.12 587 LYS A O 1
ATOM 4604 N N . ASN A 1 588 ? 7.924 35.532 34.677 1.00 28.45 588 ASN A N 1
ATOM 4605 C CA . ASN A 1 588 ? 7.637 36.447 33.547 1.00 28.45 588 ASN A CA 1
ATOM 4606 C C . ASN A 1 588 ? 7.151 35.704 32.278 1.00 28.45 588 ASN A C 1
ATOM 4608 O O . ASN A 1 588 ? 7.738 35.856 31.212 1.00 28.45 588 ASN A O 1
ATOM 4612 N N . ALA A 1 589 ? 6.053 34.949 32.351 1.00 28.47 589 ALA A N 1
ATOM 4613 C CA . ALA A 1 589 ? 5.314 34.542 31.152 1.00 28.47 589 ALA A CA 1
ATOM 4614 C C . ALA A 1 589 ? 3.823 34.789 31.395 1.00 28.47 589 ALA A C 1
ATOM 4616 O O . ALA A 1 589 ? 3.219 34.204 32.291 1.00 28.47 589 ALA A O 1
ATOM 4617 N N . SER A 1 590 ? 3.251 35.733 30.651 1.00 28.28 590 SER A N 1
ATOM 4618 C CA . SER A 1 590 ? 1.822 36.040 30.692 1.00 28.28 590 SER A CA 1
ATOM 4619 C C . SER A 1 590 ? 1.102 35.128 29.700 1.00 28.28 590 SER A C 1
ATOM 4621 O O . SER A 1 590 ? 0.915 35.476 28.544 1.00 28.28 590 SER A O 1
ATOM 4623 N N . VAL A 1 591 ? 0.740 33.924 30.149 1.00 35.19 591 VAL A N 1
ATOM 4624 C CA . VAL A 1 591 ? -0.147 33.017 29.409 1.00 35.19 591 VAL A CA 1
ATOM 4625 C C . VAL A 1 591 ? -1.574 33.325 29.859 1.00 35.19 591 VAL A C 1
ATOM 4627 O O . VAL A 1 591 ? -1.975 32.965 30.966 1.00 35.19 591 VAL A O 1
ATOM 4630 N N . LEU A 1 592 ? -2.334 34.051 29.038 1.00 33.16 592 LEU A N 1
ATOM 4631 C CA . LEU A 1 592 ? -3.777 34.207 29.229 1.00 33.16 592 LEU A CA 1
ATOM 4632 C C . LEU A 1 592 ? -4.460 32.898 28.813 1.00 33.16 592 LEU A C 1
ATOM 4634 O O . LEU A 1 592 ? -4.897 32.750 27.679 1.00 33.16 592 LEU A O 1
ATOM 4638 N N . ALA A 1 593 ? -4.540 31.940 29.735 1.00 37.31 593 ALA A N 1
ATOM 4639 C CA . ALA A 1 593 ? -5.507 30.856 29.634 1.00 37.31 593 ALA A CA 1
ATOM 4640 C C . ALA A 1 593 ? -6.877 31.430 30.028 1.00 37.31 593 ALA A C 1
ATOM 4642 O O . ALA A 1 593 ? -7.143 31.663 31.209 1.00 37.31 593 ALA A O 1
ATOM 4643 N N . THR A 1 594 ? -7.740 31.724 29.057 1.00 36.84 594 THR A N 1
ATOM 4644 C CA . THR A 1 594 ? -9.159 31.965 29.335 1.00 36.84 594 THR A CA 1
ATOM 4645 C C . THR A 1 594 ? -9.763 30.654 29.809 1.00 36.84 594 THR A C 1
ATOM 4647 O O . THR A 1 594 ? -9.939 29.711 29.045 1.00 36.84 594 THR A O 1
ATOM 4650 N N . VAL A 1 595 ? -10.040 30.584 31.106 1.00 40.72 595 VAL A N 1
ATOM 4651 C CA . VAL A 1 595 ? -10.690 29.442 31.733 1.00 40.72 595 VAL A CA 1
ATOM 4652 C C . VAL A 1 595 ? -11.882 29.973 32.517 1.00 40.72 595 VAL A C 1
ATOM 4654 O O . VAL A 1 595 ? -11.728 30.526 33.607 1.00 40.72 595 VAL A O 1
ATOM 4657 N N . ASP A 1 596 ? -13.077 29.792 31.958 1.00 38.94 596 ASP A N 1
ATOM 4658 C CA . ASP A 1 596 ? -14.363 29.969 32.641 1.00 38.94 596 ASP A CA 1
ATOM 4659 C C . ASP A 1 596 ? -14.545 28.885 33.721 1.00 38.94 596 ASP A C 1
ATOM 4661 O O . ASP A 1 596 ? -15.355 27.969 33.597 1.00 38.94 596 ASP A O 1
ATOM 4665 N N . GLY A 1 597 ? -13.736 28.933 34.783 1.00 40.53 597 GLY A N 1
ATOM 4666 C CA . GLY A 1 597 ? -13.910 28.129 35.999 1.00 40.53 597 GLY A CA 1
ATOM 4667 C C . GLY A 1 597 ? -13.816 26.597 35.863 1.00 40.53 597 GLY A C 1
ATOM 4668 O O . GLY A 1 597 ? -14.057 25.913 36.856 1.00 40.53 597 GLY A O 1
ATOM 4669 N N . LYS A 1 598 ? -13.473 26.043 34.690 1.00 54.53 598 LYS A N 1
ATOM 4670 C CA . LYS A 1 598 ? -13.285 24.595 34.442 1.00 54.53 598 LYS A CA 1
ATOM 4671 C C . LYS A 1 598 ? -11.804 24.189 34.566 1.00 54.53 598 LYS A C 1
ATOM 4673 O O . LYS A 1 598 ? -10.921 25.017 34.424 1.00 54.53 598 LYS A O 1
ATOM 4678 N N . VAL A 1 599 ? -11.491 22.927 34.859 1.00 62.44 599 VAL A N 1
ATOM 4679 C CA . VAL A 1 599 ? -10.088 22.455 34.890 1.00 62.44 599 VAL A CA 1
ATOM 4680 C C . VAL A 1 599 ? -9.527 22.454 33.454 1.00 62.44 599 VAL A C 1
ATOM 4682 O O . VAL A 1 599 ? -10.227 21.965 32.565 1.00 62.44 599 VAL A O 1
ATOM 4685 N N . PRO A 1 600 ? -8.325 23.005 33.188 1.00 75.56 600 PRO A N 1
ATOM 4686 C CA . PRO A 1 600 ? -7.731 22.985 31.849 1.00 75.56 600 PRO A CA 1
ATOM 4687 C C . PRO A 1 600 ? -7.445 21.545 31.383 1.00 75.56 600 PRO A C 1
ATOM 4689 O O . PRO A 1 600 ? -7.008 20.718 32.179 1.00 75.56 600 PRO A O 1
ATOM 4692 N N . ILE A 1 601 ? -7.695 21.257 30.099 1.00 85.81 601 ILE A N 1
ATOM 4693 C CA . ILE A 1 601 ? -7.440 19.959 29.444 1.00 85.81 601 ILE A CA 1
ATOM 4694 C C . ILE A 1 601 ? -5.932 19.671 29.366 1.00 85.81 601 ILE A C 1
ATOM 4696 O O . ILE A 1 601 ? -5.504 18.553 29.626 1.00 85.81 601 ILE A O 1
ATOM 4700 N N . LEU A 1 602 ? -5.144 20.682 28.999 1.00 90.38 602 LEU A N 1
ATOM 4701 C CA . LEU A 1 602 ? -3.688 20.650 28.877 1.00 90.38 602 LEU A CA 1
ATOM 4702 C C . LEU A 1 602 ? -3.050 21.538 29.945 1.00 90.38 602 LEU A C 1
ATOM 4704 O O . LEU A 1 602 ? -3.509 22.660 30.194 1.00 90.38 602 LEU A O 1
ATOM 4708 N N . SER A 1 603 ? -1.966 21.051 30.539 1.00 90.19 603 SER A N 1
ATOM 4709 C CA . SER A 1 603 ? -1.225 21.699 31.616 1.00 90.19 603 SER A CA 1
ATOM 4710 C C . SER A 1 603 ? -0.409 22.910 31.153 1.00 90.19 603 SER A C 1
ATOM 4712 O O . SER A 1 603 ? -0.113 23.108 29.975 1.00 90.19 603 SER A O 1
ATOM 4714 N N . THR A 1 604 ? 0.029 23.721 32.117 1.00 90.00 604 THR A N 1
ATOM 4715 C CA . THR A 1 604 ? 0.984 24.811 31.870 1.00 90.00 604 THR A CA 1
ATOM 4716 C C . THR A 1 604 ? 2.331 24.297 31.348 1.00 90.00 604 THR A C 1
ATOM 4718 O O . THR A 1 604 ? 2.976 24.983 30.552 1.00 90.00 604 THR A O 1
ATOM 4721 N N . ASP A 1 605 ? 2.747 23.095 31.754 1.00 89.94 605 ASP A N 1
ATOM 4722 C CA . ASP A 1 605 ? 4.008 22.485 31.321 1.00 89.94 605 ASP A CA 1
ATOM 4723 C C . ASP A 1 605 ? 3.944 22.128 29.830 1.00 89.94 605 ASP A C 1
ATOM 4725 O O . ASP A 1 605 ? 4.867 22.447 29.079 1.00 89.94 605 ASP A O 1
ATOM 4729 N N . PHE A 1 606 ? 2.809 21.595 29.363 1.00 93.69 606 PHE A N 1
ATOM 4730 C CA . PHE A 1 606 ? 2.548 21.389 27.938 1.00 93.69 606 PHE A CA 1
ATOM 4731 C C . PHE A 1 606 ? 2.638 22.687 27.134 1.00 93.69 606 PHE A C 1
ATOM 4733 O O . PHE A 1 606 ? 3.303 22.750 26.100 1.00 93.69 606 PHE A O 1
ATOM 4740 N N . LEU A 1 607 ? 1.970 23.744 27.603 1.00 93.75 607 LEU A N 1
ATOM 4741 C CA . LEU A 1 607 ? 1.970 25.034 26.908 1.00 93.75 607 LEU A CA 1
ATOM 4742 C C . LEU A 1 607 ? 3.380 25.638 26.840 1.00 93.75 607 LEU A C 1
ATOM 4744 O O . LEU A 1 607 ? 3.744 26.243 25.833 1.00 93.75 607 LEU A O 1
ATOM 4748 N N . THR A 1 608 ? 4.187 25.426 27.882 1.00 93.06 608 THR A N 1
ATOM 4749 C CA . THR A 1 608 ? 5.599 25.832 27.907 1.00 93.06 608 THR A CA 1
ATOM 4750 C C . THR A 1 608 ? 6.411 25.049 26.877 1.00 93.06 608 THR A C 1
ATOM 4752 O O . THR A 1 608 ? 7.147 25.651 26.098 1.00 93.06 608 THR A O 1
ATOM 4755 N N . PHE A 1 609 ? 6.210 23.730 26.793 1.00 94.62 609 PHE A N 1
ATOM 4756 C CA . PHE A 1 609 ? 6.841 22.875 25.786 1.00 94.62 609 PHE A CA 1
ATOM 4757 C C . PHE A 1 609 ? 6.559 23.347 24.348 1.00 94.62 609 PHE A C 1
ATOM 4759 O O . PHE A 1 609 ? 7.477 23.410 23.527 1.00 94.62 609 PHE A O 1
ATOM 4766 N N . VAL A 1 610 ? 5.311 23.717 24.034 1.00 95.19 610 VAL A N 1
ATOM 4767 C CA . VAL A 1 610 ? 4.945 24.210 22.693 1.00 95.19 610 VAL A CA 1
ATOM 4768 C C . VAL A 1 610 ? 5.675 25.512 22.359 1.00 95.19 610 VAL A C 1
ATOM 4770 O O . VAL A 1 610 ? 6.206 25.651 21.255 1.00 95.19 610 VAL A O 1
ATOM 4773 N N . GLU A 1 611 ? 5.745 26.450 23.305 1.00 94.12 611 GLU A N 1
ATOM 4774 C CA . GLU A 1 611 ? 6.442 27.724 23.102 1.00 94.12 611 GLU A CA 1
ATOM 4775 C C . GLU A 1 611 ? 7.959 27.533 22.935 1.00 94.12 611 GLU A C 1
ATOM 4777 O O . GLU A 1 611 ? 8.562 28.141 22.048 1.00 94.12 611 GLU A O 1
ATOM 4782 N N . GLU A 1 612 ? 8.582 26.649 23.716 1.00 92.75 612 GLU A N 1
ATOM 4783 C CA . GLU A 1 612 ? 10.004 26.313 23.568 1.00 92.75 612 GLU A CA 1
ATOM 4784 C C . GLU A 1 612 ? 10.297 25.668 22.209 1.00 92.75 612 GLU A C 1
ATOM 4786 O O . GLU A 1 612 ? 11.239 26.059 21.512 1.00 92.75 612 GLU A O 1
ATOM 4791 N N . LEU A 1 613 ? 9.470 24.707 21.788 1.00 93.56 613 LEU A N 1
ATOM 4792 C CA . LEU A 1 613 ? 9.600 24.060 20.485 1.00 93.56 613 LEU A CA 1
ATOM 4793 C C . LEU A 1 613 ? 9.467 25.084 19.352 1.00 93.56 613 LEU A C 1
ATOM 4795 O O . LEU A 1 613 ? 10.278 25.076 18.420 1.00 93.56 613 LEU A O 1
ATOM 4799 N N . ARG A 1 614 ? 8.499 26.003 19.449 1.00 93.69 614 ARG A N 1
ATOM 4800 C CA . ARG A 1 614 ? 8.299 27.093 18.485 1.00 93.69 614 ARG A CA 1
ATOM 4801 C C . ARG A 1 614 ? 9.555 27.957 18.346 1.00 93.69 614 ARG A C 1
ATOM 4803 O O . ARG A 1 614 ? 10.015 28.198 17.227 1.00 93.69 614 ARG A O 1
ATOM 4810 N N . GLN A 1 615 ? 10.122 28.392 19.473 1.00 90.12 615 GLN A N 1
ATOM 4811 C CA . GLN A 1 615 ? 11.329 29.223 19.510 1.00 90.12 615 GLN A CA 1
ATOM 4812 C C . GLN A 1 615 ? 12.545 28.495 18.919 1.00 90.12 615 GLN A C 1
ATOM 4814 O O . GLN A 1 615 ? 13.294 29.082 18.138 1.00 90.12 615 GLN A O 1
ATOM 4819 N N . ASN A 1 616 ? 12.704 27.204 19.218 1.00 89.50 616 ASN A N 1
ATOM 4820 C CA . ASN A 1 616 ? 13.855 26.411 18.782 1.00 89.50 616 ASN A CA 1
ATOM 4821 C C . ASN A 1 616 ? 13.808 25.993 17.306 1.00 89.50 616 ASN A C 1
ATOM 4823 O O . ASN A 1 616 ? 14.842 25.667 16.726 1.00 89.50 616 ASN A O 1
ATOM 4827 N N . THR A 1 617 ? 12.630 26.008 16.677 1.00 87.19 617 THR A N 1
ATOM 4828 C CA . THR A 1 617 ? 12.430 25.510 15.302 1.00 87.19 617 THR A CA 1
ATOM 4829 C C . THR A 1 617 ? 12.081 26.606 14.293 1.00 87.19 617 THR A C 1
ATOM 4831 O O . THR A 1 617 ? 11.680 26.307 13.163 1.00 87.19 617 THR A O 1
ATOM 4834 N N . SER A 1 618 ? 12.286 27.876 14.670 1.00 87.19 618 SER A N 1
ATOM 4835 C CA . SER A 1 618 ? 12.036 29.060 13.830 1.00 87.19 618 SER A CA 1
ATOM 4836 C C . SER A 1 618 ? 10.594 29.170 13.329 1.00 87.19 618 SER A C 1
ATOM 4838 O O . SER A 1 618 ? 10.341 29.678 12.238 1.00 87.19 618 SER A O 1
ATOM 4840 N N . ILE A 1 619 ? 9.635 28.706 14.131 1.00 94.50 619 ILE A N 1
ATOM 4841 C CA . ILE A 1 619 ? 8.216 28.830 13.813 1.00 94.50 619 ILE A CA 1
ATOM 4842 C C . ILE A 1 619 ? 7.733 30.235 14.219 1.00 94.50 619 ILE A C 1
ATOM 4844 O O . ILE A 1 619 ? 7.823 30.599 15.397 1.00 94.50 619 ILE A O 1
ATOM 4848 N N . PRO A 1 620 ? 7.208 31.056 13.289 1.00 95.81 620 PRO A N 1
ATOM 4849 C CA . PRO A 1 620 ? 6.715 32.387 13.631 1.00 95.81 620 PRO A CA 1
ATOM 4850 C C . PRO A 1 620 ? 5.508 32.334 14.566 1.00 95.81 620 PRO A C 1
ATOM 4852 O O . PRO A 1 620 ? 5.475 33.087 15.539 1.00 95.81 620 PRO A O 1
ATOM 4855 N N . GLY A 1 621 ? 4.561 31.434 14.304 1.00 96.88 621 GLY A N 1
ATOM 4856 C CA . GLY A 1 621 ? 3.319 31.345 15.049 1.00 96.88 621 GLY A CA 1
ATOM 4857 C C . GLY A 1 621 ? 2.622 29.985 14.971 1.00 96.88 621 GLY A C 1
ATOM 4858 O O . GLY A 1 621 ? 2.680 29.301 13.947 1.00 96.88 621 GLY A O 1
ATOM 4859 N N . ILE A 1 622 ? 1.970 29.603 16.073 1.00 98.25 622 ILE A N 1
ATOM 4860 C CA . ILE A 1 622 ? 1.222 28.345 16.234 1.00 98.25 622 ILE A CA 1
ATOM 4861 C C . ILE A 1 622 ? -0.130 28.650 16.882 1.00 98.25 622 ILE A C 1
ATOM 4863 O O . ILE A 1 622 ? -0.172 29.295 17.927 1.00 98.25 622 ILE A O 1
ATOM 4867 N N . SER A 1 623 ? -1.217 28.148 16.297 1.00 98.38 623 SER A N 1
ATOM 4868 C CA . SER A 1 623 ? -2.554 28.105 16.901 1.00 98.38 623 SER A CA 1
ATOM 4869 C C . SER A 1 623 ? -2.947 26.654 17.186 1.00 98.38 623 SER A C 1
ATOM 4871 O O . SER A 1 623 ? -2.814 25.789 16.320 1.00 98.38 623 SER A O 1
ATOM 4873 N N . LEU A 1 624 ? -3.401 26.379 18.407 1.00 97.56 624 LEU A N 1
ATOM 4874 C CA . LEU A 1 624 ? -3.744 25.059 18.931 1.00 97.56 624 LEU A CA 1
ATOM 4875 C C . LEU A 1 624 ? -5.193 25.063 19.428 1.00 97.56 624 LEU A C 1
ATOM 4877 O O . LEU A 1 624 ? -5.592 25.947 20.188 1.00 97.56 624 LEU A O 1
ATOM 4881 N N . GLY A 1 625 ? -5.946 24.026 19.068 1.00 97.69 625 GLY A N 1
ATOM 4882 C CA . GLY A 1 625 ? -7.261 23.732 19.630 1.00 97.69 625 GLY A CA 1
ATOM 4883 C C . GLY A 1 625 ? -7.362 22.274 20.062 1.00 97.69 625 GLY A C 1
ATOM 4884 O O . GLY A 1 625 ? -6.917 21.378 19.344 1.00 97.69 625 GLY A O 1
ATOM 4885 N N . VAL A 1 626 ? -7.958 22.034 21.227 1.00 97.19 626 VAL A N 1
ATOM 4886 C CA . VAL A 1 626 ? -8.245 20.698 21.762 1.00 97.19 626 VAL A CA 1
ATOM 4887 C C . VAL A 1 626 ? -9.716 20.608 22.126 1.00 97.19 626 VAL A C 1
ATOM 4889 O O . VAL A 1 626 ? -10.275 21.549 22.689 1.00 97.19 626 VAL A O 1
ATOM 4892 N N . VAL A 1 627 ? -10.332 19.470 21.818 1.00 95.69 627 VAL A N 1
ATOM 4893 C CA . VAL A 1 627 ? -11.725 19.175 22.146 1.00 95.69 627 VAL A CA 1
ATOM 4894 C C . VAL A 1 627 ? -11.869 17.784 22.735 1.00 95.69 627 VAL A C 1
ATOM 4896 O O . VAL A 1 627 ? -11.291 16.825 22.225 1.00 95.69 627 VAL A O 1
ATOM 4899 N N . ARG A 1 628 ? -12.662 17.675 23.801 1.00 93.00 628 ARG A N 1
ATOM 4900 C CA . ARG A 1 628 ? -13.015 16.410 24.439 1.00 93.00 628 ARG A CA 1
ATOM 4901 C C . ARG A 1 628 ? -14.521 16.316 24.656 1.00 93.00 628 ARG A C 1
ATOM 4903 O O . ARG A 1 628 ? -15.133 17.273 25.133 1.00 93.00 628 ARG A O 1
ATOM 4910 N N . LEU A 1 629 ? -15.115 15.168 24.335 1.00 89.88 629 LEU A N 1
ATOM 4911 C CA . LEU A 1 629 ? -16.519 14.889 24.657 1.00 89.88 629 LEU A CA 1
ATOM 4912 C C . LEU A 1 629 ? -16.612 14.233 26.042 1.00 89.88 629 LEU A C 1
ATOM 4914 O O . LEU A 1 629 ? -15.884 13.283 26.329 1.00 89.88 629 LEU A O 1
ATOM 4918 N N . ALA A 1 630 ? -17.480 14.764 26.907 1.00 72.94 630 ALA A N 1
ATOM 4919 C CA . ALA A 1 630 ? -17.644 14.319 28.296 1.00 72.94 630 ALA A CA 1
ATOM 4920 C C . ALA A 1 630 ? -18.831 13.350 28.513 1.00 72.94 630 ALA A C 1
ATOM 4922 O O . ALA A 1 630 ? -18.952 12.771 29.589 1.00 72.94 630 ALA A O 1
ATOM 4923 N N . GLY A 1 631 ? -19.662 13.120 27.486 1.00 63.62 631 GLY A N 1
ATOM 4924 C CA . GLY A 1 631 ? -20.827 12.226 27.508 1.00 63.62 631 GLY A CA 1
ATOM 4925 C C . GLY A 1 631 ? -21.833 12.561 26.396 1.00 63.62 631 GLY A C 1
ATOM 4926 O O . GLY A 1 631 ? -21.652 13.544 25.674 1.00 63.62 631 GLY A O 1
ATOM 4927 N N . GLU A 1 632 ? -22.895 11.760 26.245 1.00 55.62 632 GLU A N 1
ATOM 4928 C CA . GLU A 1 632 ? -23.981 12.048 25.294 1.00 55.62 632 GLU A CA 1
ATOM 4929 C C . GLU A 1 632 ? -24.743 13.318 25.724 1.00 55.62 632 GLU A C 1
ATOM 4931 O O . GLU A 1 632 ? -25.337 13.357 26.799 1.00 55.62 632 GLU A O 1
ATOM 4936 N N . SER A 1 633 ? -24.790 14.337 24.857 1.00 58.59 633 SER A N 1
ATOM 4937 C CA . SER A 1 633 ? -25.528 15.608 25.043 1.00 58.59 633 SER A CA 1
ATOM 4938 C C . SER A 1 633 ? -24.919 16.651 25.999 1.00 58.59 633 SER A C 1
ATOM 4940 O O . SER A 1 633 ? -25.617 17.586 26.399 1.00 58.59 633 SER A O 1
ATOM 4942 N N . GLU A 1 634 ? -23.633 16.548 26.349 1.00 69.00 634 GLU A N 1
ATOM 4943 C CA . GLU A 1 634 ? -22.918 17.612 27.073 1.00 69.00 634 GLU A CA 1
ATOM 4944 C C . GLU A 1 634 ? -22.177 18.566 26.121 1.00 69.00 634 GLU A C 1
ATOM 4946 O O . GLU A 1 634 ? -21.743 18.184 25.031 1.00 69.00 634 GLU A O 1
ATOM 4951 N N . GLU A 1 635 ? -22.010 19.828 26.535 1.00 83.69 635 GLU A N 1
ATOM 4952 C CA . GLU A 1 635 ? -21.163 20.770 25.798 1.00 83.69 635 GLU A CA 1
ATOM 4953 C C . GLU A 1 635 ? -19.723 20.236 25.714 1.00 83.69 635 GLU A C 1
ATOM 4955 O O . GLU A 1 635 ? -19.142 19.905 26.756 1.00 83.69 635 GLU A O 1
ATOM 4960 N N . PRO A 1 636 ? -19.118 20.182 24.509 1.00 90.00 636 PRO A N 1
ATOM 4961 C CA . PRO A 1 636 ? -17.729 19.777 24.358 1.00 90.00 636 PRO A CA 1
ATOM 4962 C C . PRO A 1 636 ? -16.807 20.610 25.249 1.00 90.00 636 PRO A C 1
ATOM 4964 O O . PRO A 1 636 ? -16.911 21.836 25.308 1.00 90.00 636 PRO A O 1
ATOM 4967 N N . ILE A 1 637 ? -15.872 19.949 25.925 1.00 91.38 637 ILE A N 1
ATOM 4968 C CA . ILE A 1 637 ? -14.838 20.634 26.693 1.00 91.38 637 ILE A CA 1
ATOM 4969 C C . ILE A 1 637 ? -13.755 21.043 25.702 1.00 91.38 637 ILE A C 1
ATOM 4971 O O . ILE A 1 637 ? -13.159 20.187 25.048 1.00 91.38 637 ILE A O 1
ATOM 4975 N N . THR A 1 638 ? -13.505 22.344 25.580 1.00 93.44 638 THR A N 1
ATOM 4976 C CA . THR A 1 638 ? -12.539 22.891 24.621 1.00 93.44 638 THR A CA 1
ATOM 4977 C C . THR A 1 638 ? -11.451 23.692 25.316 1.00 93.44 638 THR A C 1
ATOM 4979 O O . THR A 1 638 ? -11.728 24.413 26.275 1.00 93.44 638 THR A O 1
ATOM 4982 N N . GLN A 1 639 ? -10.231 23.629 24.792 1.00 94.62 639 GLN A N 1
ATOM 4983 C CA . GLN A 1 639 ? -9.130 24.503 25.188 1.00 94.62 639 GLN A CA 1
ATOM 4984 C C . GLN A 1 639 ? -8.397 25.005 23.950 1.00 94.62 639 GLN A C 1
ATOM 4986 O O . GLN A 1 639 ? -8.142 24.243 23.019 1.00 94.62 639 GLN A O 1
ATOM 4991 N N . PHE A 1 640 ? -8.023 26.282 23.973 1.00 95.75 640 PHE A N 1
ATOM 4992 C CA . PHE A 1 640 ? -7.267 26.925 22.908 1.00 95.75 640 PHE A CA 1
ATOM 4993 C C . PHE A 1 640 ? -5.970 27.511 23.452 1.00 95.75 640 PHE A C 1
ATOM 4995 O O . PHE A 1 640 ? -5.905 27.947 24.603 1.00 95.75 640 PHE A O 1
ATOM 5002 N N . ALA A 1 641 ? -4.943 27.532 22.610 1.00 95.44 641 ALA A N 1
ATOM 5003 C CA . ALA A 1 641 ? -3.708 28.250 22.873 1.00 95.44 641 ALA A CA 1
ATOM 5004 C C . ALA A 1 641 ? -3.147 28.816 21.569 1.00 95.44 641 ALA A C 1
ATOM 5006 O O . ALA A 1 641 ? -3.302 28.227 20.502 1.00 95.44 641 ALA A O 1
ATOM 5007 N N . ALA A 1 642 ? -2.488 29.962 21.662 1.00 96.31 642 ALA A N 1
ATOM 5008 C CA . ALA A 1 642 ? -1.901 30.655 20.531 1.00 96.31 642 ALA A CA 1
ATOM 5009 C C . ALA A 1 642 ? -0.543 31.225 20.938 1.00 96.31 642 ALA A C 1
ATOM 5011 O O . ALA A 1 642 ? -0.373 31.712 22.057 1.00 96.31 642 ALA A O 1
ATOM 5012 N N . PHE A 1 643 ? 0.427 31.128 20.034 1.00 96.25 643 PHE A N 1
ATOM 5013 C CA . PHE A 1 643 ? 1.824 31.430 20.307 1.00 96.25 643 PHE A CA 1
ATOM 5014 C C . PHE A 1 643 ? 2.444 32.208 19.153 1.00 96.25 643 PHE A C 1
ATOM 5016 O O . PHE A 1 643 ? 2.228 31.874 17.987 1.00 96.25 643 PHE A O 1
ATOM 5023 N N . GLY A 1 644 ? 3.294 33.180 19.479 1.00 95.31 644 GLY A N 1
ATOM 5024 C CA . GLY A 1 644 ? 4.066 33.941 18.500 1.00 95.31 644 GLY A CA 1
ATOM 5025 C C . GLY A 1 644 ? 3.236 34.943 17.696 1.00 95.31 644 GLY A C 1
ATOM 5026 O O . GLY A 1 644 ? 2.277 35.526 18.200 1.00 95.31 644 GLY A O 1
ATOM 5027 N N . ARG A 1 645 ? 3.650 35.177 16.447 1.00 94.75 645 ARG A N 1
ATOM 5028 C CA . ARG A 1 645 ? 3.169 36.301 15.633 1.00 94.75 645 ARG A CA 1
ATOM 5029 C C . ARG A 1 645 ? 2.255 35.884 14.489 1.00 94.75 645 ARG A C 1
ATOM 5031 O O . ARG A 1 645 ? 2.529 34.891 13.805 1.00 94.75 645 ARG A O 1
ATOM 5038 N N . LYS A 1 646 ? 1.228 36.701 14.243 1.00 95.44 646 LYS A N 1
ATOM 5039 C CA . LYS A 1 646 ? 0.323 36.597 13.090 1.00 95.44 646 LYS A CA 1
ATOM 5040 C C . LYS A 1 646 ? 0.818 37.423 11.912 1.00 95.44 646 LYS A C 1
ATOM 5042 O O . LYS A 1 646 ? 0.705 36.956 10.788 1.00 95.44 646 LYS A O 1
ATOM 5047 N N . LEU A 1 647 ? 1.369 38.615 12.146 1.00 95.06 647 LEU A N 1
ATOM 5048 C CA . LEU A 1 647 ? 1.833 39.527 11.095 1.00 95.06 647 LEU A CA 1
ATOM 5049 C C . LEU A 1 647 ? 3.330 39.846 11.228 1.00 95.06 647 LEU A C 1
ATOM 5051 O O . LEU A 1 647 ? 3.889 39.876 12.324 1.00 95.06 647 LEU A O 1
ATOM 5055 N N . GLU A 1 648 ? 3.999 40.157 10.115 1.00 93.69 648 GLU A N 1
ATOM 5056 C CA . GLU A 1 648 ? 5.372 40.694 10.123 1.00 93.69 648 GLU A CA 1
ATOM 5057 C C . GLU A 1 648 ? 5.463 42.075 10.810 1.00 93.69 648 GLU A C 1
ATOM 5059 O O . GLU A 1 648 ? 6.510 42.453 11.349 1.00 93.69 648 GLU A O 1
ATOM 5064 N N . ASP A 1 649 ? 4.363 42.828 10.796 1.00 88.50 649 ASP A N 1
ATOM 5065 C CA . ASP A 1 649 ? 4.189 44.121 11.467 1.00 88.50 649 ASP A CA 1
ATOM 5066 C C . ASP A 1 649 ? 3.552 44.025 12.862 1.00 88.50 649 ASP A C 1
ATOM 5068 O O . ASP A 1 649 ? 3.339 45.053 13.505 1.00 88.50 649 ASP A O 1
ATOM 5072 N N . GLY A 1 650 ? 3.269 42.809 13.335 1.00 85.12 650 GLY A N 1
ATOM 5073 C CA . GLY A 1 650 ? 2.710 42.561 14.659 1.00 85.12 650 GLY A CA 1
ATOM 5074 C C . GLY A 1 650 ? 3.680 42.880 15.801 1.00 85.12 650 GLY A C 1
ATOM 5075 O O . GLY A 1 650 ? 4.877 43.104 15.602 1.00 85.12 650 GLY A O 1
ATOM 5076 N N . ASP A 1 651 ? 3.167 42.854 17.029 1.00 84.44 651 ASP A N 1
ATOM 5077 C CA . ASP A 1 651 ? 3.952 43.053 18.255 1.00 84.44 651 ASP A CA 1
ATOM 5078 C C . ASP A 1 651 ? 4.741 41.801 18.694 1.00 84.44 651 ASP A C 1
ATOM 5080 O O . ASP A 1 651 ? 5.458 41.836 19.694 1.00 84.44 651 ASP A O 1
ATOM 5084 N N . GLY A 1 652 ? 4.641 40.708 17.930 1.00 84.62 652 GLY A N 1
ATOM 5085 C CA . GLY A 1 652 ? 5.270 39.424 18.234 1.00 84.62 652 GLY A CA 1
ATOM 5086 C C . GLY A 1 652 ? 4.376 38.451 19.009 1.00 84.62 652 GLY A C 1
ATOM 5087 O O . GLY A 1 652 ? 4.769 37.295 19.165 1.00 84.62 652 GLY A O 1
ATOM 5088 N N . HIS A 1 653 ? 3.202 38.905 19.458 1.00 88.81 653 HIS A N 1
ATOM 5089 C CA . HIS A 1 653 ? 2.221 38.169 20.260 1.00 88.81 653 HIS A CA 1
ATOM 5090 C C . HIS A 1 653 ? 0.780 38.374 19.750 1.00 88.81 653 HIS A C 1
ATOM 5092 O O . HIS A 1 653 ? -0.187 38.145 20.472 1.00 88.81 653 HIS A O 1
ATOM 5098 N N . ASP A 1 654 ? 0.634 38.806 18.498 1.00 91.44 654 ASP A N 1
ATOM 5099 C CA . ASP A 1 654 ? -0.625 39.176 17.847 1.00 91.44 654 ASP A CA 1
ATOM 5100 C C . ASP A 1 654 ? -1.394 37.979 17.258 1.00 91.44 654 ASP A C 1
ATOM 5102 O O . ASP A 1 654 ? -2.420 38.165 16.597 1.00 91.44 654 ASP A O 1
ATOM 5106 N N . LEU A 1 655 ? -0.896 36.756 17.464 1.00 96.12 655 LEU A N 1
ATOM 5107 C CA . LEU A 1 655 ? -1.556 35.521 17.054 1.00 96.12 655 LEU A CA 1
ATOM 5108 C C . LEU A 1 655 ? -2.534 35.040 18.122 1.00 96.12 655 LEU A C 1
ATOM 5110 O O . LEU A 1 655 ? -2.204 34.930 19.300 1.00 96.12 655 LEU A O 1
ATOM 5114 N N . THR A 1 656 ? -3.738 34.713 17.674 1.00 96.00 656 THR A N 1
ATOM 5115 C CA . THR A 1 656 ? -4.886 34.317 18.498 1.00 96.00 656 THR A CA 1
ATOM 5116 C C . THR A 1 656 ? -5.528 33.033 17.962 1.00 96.00 656 THR A C 1
ATOM 5118 O O . THR A 1 656 ? -5.241 32.594 16.846 1.00 96.00 656 THR A O 1
ATOM 5121 N N . SER A 1 657 ? -6.398 32.393 18.746 1.00 95.69 657 SER A N 1
ATOM 5122 C CA . SER A 1 657 ? -7.054 31.128 18.374 1.00 95.69 657 SER A CA 1
ATOM 5123 C C . SER A 1 657 ? -7.994 31.239 17.166 1.00 95.69 657 SER A C 1
ATOM 5125 O O . SER A 1 657 ? -8.137 30.269 16.416 1.00 95.69 657 SER A O 1
ATOM 5127 N N . ASP A 1 658 ? -8.559 32.424 16.933 1.00 96.94 658 ASP A N 1
ATOM 5128 C CA . ASP A 1 658 ? -9.394 32.796 15.783 1.00 96.94 658 ASP A CA 1
ATOM 5129 C C . ASP A 1 658 ? -8.584 33.223 14.540 1.00 96.94 658 ASP A C 1
ATOM 5131 O O . ASP A 1 658 ? -9.157 33.500 13.486 1.00 96.94 658 ASP A O 1
ATOM 5135 N N . THR A 1 659 ? -7.248 33.247 14.625 1.00 98.31 659 THR A N 1
ATOM 5136 C CA . THR A 1 659 ? -6.381 33.523 13.470 1.00 98.31 659 THR A CA 1
ATOM 5137 C C . THR A 1 659 ? -6.611 32.478 12.375 1.00 98.31 659 THR A C 1
ATOM 5139 O O . THR A 1 659 ? -6.639 31.276 12.642 1.00 98.31 659 THR A O 1
ATOM 5142 N N . LEU A 1 660 ? -6.755 32.938 11.131 1.00 98.50 660 LEU A N 1
ATOM 5143 C CA . LEU A 1 660 ? -7.046 32.095 9.975 1.00 98.50 660 LEU A CA 1
ATOM 5144 C C . LEU A 1 660 ? -5.764 31.581 9.316 1.00 98.50 660 LEU A C 1
ATOM 5146 O O . LEU A 1 660 ? -4.859 32.357 9.006 1.00 98.50 660 LEU A O 1
ATOM 5150 N N . PHE A 1 661 ? -5.736 30.278 9.038 1.00 98.12 661 PHE A N 1
ATOM 5151 C CA . PHE A 1 661 ? -4.665 29.569 8.341 1.00 98.12 661 PHE A CA 1
ATOM 5152 C C . PHE A 1 661 ? -5.256 28.791 7.172 1.00 98.12 661 PHE A C 1
ATOM 5154 O O . PHE A 1 661 ? -6.353 28.240 7.276 1.00 98.12 661 PHE A O 1
ATOM 5161 N N . CYS A 1 662 ? -4.515 28.679 6.073 1.00 96.75 662 CYS A N 1
ATOM 5162 C CA . CYS A 1 662 ? -4.883 27.722 5.041 1.00 96.75 662 CYS A CA 1
ATOM 5163 C C . CYS A 1 662 ? -4.571 26.305 5.544 1.00 96.75 662 CYS A C 1
ATOM 5165 O O . CYS A 1 662 ? -3.438 25.983 5.902 1.00 96.75 662 CYS A O 1
ATOM 5167 N N . LEU A 1 663 ? -5.594 25.454 5.585 1.00 96.62 663 LEU A N 1
ATOM 5168 C CA . LEU A 1 663 ? -5.539 24.102 6.128 1.00 96.62 663 LEU A CA 1
ATOM 5169 C C . LEU A 1 663 ? -4.738 23.135 5.263 1.00 96.62 663 LEU A C 1
ATOM 5171 O O . LEU A 1 663 ? -4.487 22.006 5.699 1.00 96.62 663 LEU A O 1
ATOM 5175 N N . ALA A 1 664 ? -4.340 23.550 4.057 1.00 95.12 664 ALA A N 1
ATOM 5176 C CA . ALA A 1 664 ? -3.608 22.714 3.125 1.00 95.12 664 ALA A CA 1
ATOM 5177 C C . ALA A 1 664 ? -4.326 21.362 2.962 1.00 95.12 664 ALA A C 1
ATOM 5179 O O . ALA A 1 664 ? -5.555 21.307 2.881 1.00 95.12 664 ALA A O 1
ATOM 5180 N N . SER A 1 665 ? -3.590 20.252 2.951 1.00 95.88 665 SER A N 1
ATOM 5181 C CA . SER A 1 665 ? -4.167 18.936 2.668 1.00 95.88 665 SER A CA 1
ATOM 5182 C C . SER A 1 665 ? -5.193 18.416 3.679 1.00 95.88 665 SER A C 1
ATOM 5184 O O . SER A 1 665 ? -5.919 17.490 3.331 1.00 95.88 665 SER A O 1
ATOM 5186 N N . CYS A 1 666 ? -5.362 19.035 4.854 1.00 97.38 666 CYS A N 1
ATOM 5187 C CA . CYS A 1 666 ? -6.511 18.736 5.721 1.00 97.38 666 CYS A CA 1
ATOM 5188 C C . CYS A 1 666 ? -7.860 19.069 5.040 1.00 97.38 666 CYS A C 1
ATOM 5190 O O . CYS A 1 666 ? -8.889 18.498 5.391 1.00 97.38 666 CYS A O 1
ATOM 5192 N N . SER A 1 667 ? -7.859 19.920 4.004 1.00 98.06 667 SER A N 1
ATOM 5193 C CA . SER A 1 667 ? -9.027 20.235 3.159 1.00 98.06 667 SER A CA 1
ATOM 5194 C C . SER A 1 667 ? -9.633 19.003 2.471 1.00 98.06 667 SER A C 1
ATOM 5196 O O . SER A 1 667 ? -10.829 18.974 2.185 1.00 98.06 667 SER A O 1
ATOM 5198 N N . LYS A 1 668 ? -8.836 17.947 2.258 1.00 98.31 668 LYS A N 1
ATOM 5199 C CA . LYS A 1 668 ? -9.271 16.685 1.639 1.00 98.31 668 LYS A CA 1
ATOM 5200 C C . LYS A 1 668 ? -10.385 15.990 2.425 1.00 98.31 668 LYS A C 1
ATOM 5202 O O . LYS A 1 668 ? -11.278 15.382 1.828 1.00 98.31 668 LYS A O 1
ATOM 5207 N N . ALA A 1 669 ? -10.362 16.116 3.750 1.00 98.00 669 ALA A N 1
ATOM 5208 C CA . ALA A 1 669 ? -11.419 15.613 4.616 1.00 98.00 669 ALA A CA 1
ATOM 5209 C C . ALA A 1 669 ? -12.756 16.328 4.366 1.00 98.00 669 ALA A C 1
ATOM 5211 O O . ALA A 1 669 ? -13.791 15.673 4.241 1.00 98.00 669 ALA A O 1
ATOM 5212 N N . PHE A 1 670 ? -12.728 17.658 4.220 1.00 98.56 670 PHE A N 1
ATOM 5213 C CA . PHE A 1 670 ? -13.914 18.460 3.904 1.00 98.56 670 PHE A CA 1
ATOM 5214 C C . PHE A 1 670 ? -14.479 18.112 2.529 1.00 98.56 670 PHE A C 1
ATOM 5216 O O . PHE A 1 670 ? -15.695 17.961 2.395 1.00 98.56 670 PHE A O 1
ATOM 5223 N N . LEU A 1 671 ? -13.615 17.909 1.528 1.00 98.50 671 LEU A N 1
ATOM 5224 C CA . LEU A 1 671 ? -14.063 17.488 0.202 1.00 98.50 671 LEU A CA 1
ATOM 5225 C C . LEU A 1 671 ? -14.759 16.128 0.258 1.00 98.50 671 LEU A C 1
ATOM 5227 O O . LEU A 1 671 ? -15.839 15.960 -0.304 1.00 98.50 671 LEU A O 1
ATOM 5231 N N . SER A 1 672 ? -14.146 15.160 0.938 1.00 98.25 672 SER A N 1
ATOM 5232 C CA . SER A 1 672 ? -14.676 13.798 1.015 1.00 98.25 672 SER A CA 1
ATOM 5233 C C . SER A 1 672 ? -16.017 13.766 1.749 1.00 98.25 672 SER A C 1
ATOM 5235 O O . SER A 1 672 ? -16.958 13.134 1.272 1.00 98.25 672 SER A O 1
ATOM 5237 N N . ALA A 1 673 ? -16.151 14.513 2.851 1.00 98.38 673 ALA A N 1
ATOM 5238 C CA . ALA A 1 673 ? -17.429 14.683 3.537 1.00 98.38 673 ALA A CA 1
ATOM 5239 C C . ALA A 1 673 ? -18.474 15.364 2.637 1.00 98.38 673 ALA A C 1
ATOM 5241 O O . ALA A 1 673 ? -19.598 14.879 2.533 1.00 98.38 673 ALA A O 1
ATOM 5242 N N . SER A 1 674 ? -18.096 16.429 1.924 1.00 98.56 674 SER A N 1
ATOM 5243 C CA . SER A 1 674 ? -18.990 17.163 1.017 1.00 98.56 674 SER A CA 1
ATOM 5244 C C . SER A 1 674 ? -19.496 16.297 -0.137 1.00 98.56 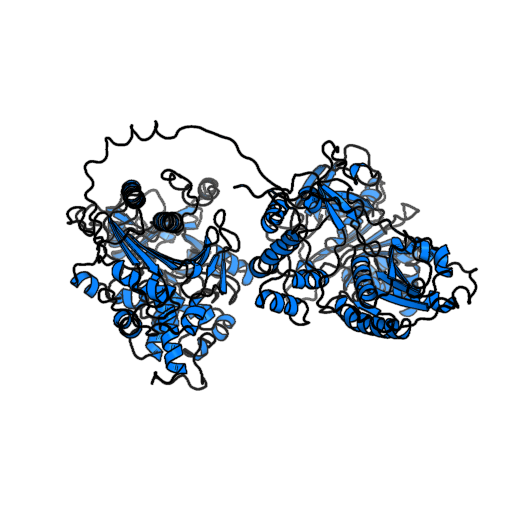674 SER A C 1
ATOM 5246 O O . SER A 1 674 ? -20.685 16.316 -0.448 1.00 98.56 674 SER A O 1
ATOM 5248 N N . LEU A 1 675 ? -18.629 15.477 -0.740 1.00 98.50 675 LEU A N 1
ATOM 5249 C CA . LEU A 1 675 ? -19.042 14.542 -1.785 1.00 98.50 675 LEU A CA 1
ATOM 5250 C C . LEU A 1 675 ? -19.994 13.472 -1.233 1.00 98.50 675 LEU A C 1
ATOM 5252 O O . LEU A 1 675 ? -20.954 13.092 -1.899 1.00 98.50 675 LEU A O 1
ATOM 5256 N N . GLY A 1 676 ? -19.768 13.030 0.005 1.00 98.19 676 GLY A N 1
ATOM 5257 C CA . GLY A 1 676 ? -20.685 12.137 0.706 1.00 98.19 676 GLY A CA 1
ATOM 5258 C C . GLY A 1 676 ? -22.048 12.769 0.985 1.00 98.19 676 GLY A C 1
ATOM 5259 O O . GLY A 1 676 ? -23.065 12.109 0.795 1.00 98.19 676 GLY A O 1
ATOM 5260 N N . LEU A 1 677 ? -22.085 14.048 1.369 1.00 98.44 677 LEU A N 1
ATOM 5261 C CA . LEU A 1 677 ? -23.331 14.802 1.544 1.00 98.44 677 LEU A CA 1
ATOM 5262 C C . LEU A 1 677 ? -24.101 14.937 0.228 1.00 98.44 677 LEU A C 1
ATOM 5264 O O . LEU A 1 677 ? -25.318 14.770 0.218 1.00 98.44 677 LEU A O 1
ATOM 5268 N N . LEU A 1 678 ? -23.401 15.167 -0.885 1.00 98.38 678 LEU A N 1
ATOM 5269 C CA . LEU A 1 678 ? -24.017 15.189 -2.209 1.00 98.38 678 LEU A CA 1
ATOM 5270 C C . LEU A 1 678 ? -24.601 13.820 -2.589 1.00 98.38 678 LEU A C 1
ATOM 5272 O O . LEU A 1 678 ? -25.733 13.745 -3.062 1.00 98.38 678 LEU A O 1
ATOM 5276 N N . ILE A 1 679 ? -23.861 12.732 -2.356 1.00 98.06 679 ILE A N 1
ATOM 5277 C CA . ILE A 1 679 ? -24.359 11.359 -2.544 1.00 98.06 679 ILE A CA 1
ATOM 5278 C C . ILE A 1 679 ? -25.623 11.125 -1.702 1.00 98.06 679 ILE A C 1
ATOM 5280 O O . ILE A 1 679 ? -26.613 10.589 -2.204 1.00 98.06 679 ILE A O 1
ATOM 5284 N N . ASP A 1 680 ? -25.616 11.560 -0.441 1.00 97.12 680 ASP A N 1
ATOM 5285 C CA . ASP A 1 680 ? -26.765 11.438 0.455 1.00 97.12 680 ASP A CA 1
ATOM 5286 C C . ASP A 1 680 ? -27.971 12.262 -0.029 1.00 97.12 680 ASP A C 1
ATOM 5288 O O . ASP A 1 680 ? -29.113 11.808 0.071 1.00 97.12 680 ASP A O 1
ATOM 5292 N N . ASP A 1 681 ? -27.737 13.437 -0.622 1.00 96.12 681 ASP A N 1
ATOM 5293 C CA . ASP A 1 681 ? -28.796 14.242 -1.233 1.00 96.12 681 ASP A CA 1
ATOM 5294 C C . ASP A 1 681 ? -29.457 13.535 -2.410 1.00 96.12 681 ASP A C 1
ATOM 5296 O O . ASP A 1 681 ? -30.680 13.582 -2.534 1.00 96.12 681 ASP A O 1
ATOM 5300 N N . PHE A 1 682 ? -28.682 12.860 -3.261 1.00 96.12 682 PHE A N 1
ATOM 5301 C CA . PHE A 1 682 ? -29.242 12.042 -4.337 1.00 96.12 682 PHE A CA 1
ATOM 5302 C C . PHE A 1 682 ? -30.028 10.852 -3.793 1.00 96.12 682 PHE A C 1
ATOM 5304 O O . PHE A 1 682 ? -31.136 10.592 -4.261 1.00 96.12 682 PHE A O 1
ATOM 5311 N N . ALA A 1 683 ? -29.492 10.156 -2.787 1.00 94.50 683 ALA A N 1
ATOM 5312 C CA . ALA A 1 683 ? -30.154 9.007 -2.173 1.00 94.50 683 ALA A CA 1
ATOM 5313 C C . ALA A 1 683 ? -31.526 9.365 -1.570 1.00 94.50 683 ALA A C 1
ATOM 5315 O O . ALA A 1 683 ? -32.440 8.542 -1.597 1.00 94.50 683 ALA A O 1
ATOM 5316 N N . HIS A 1 684 ? -31.687 10.599 -1.085 1.00 94.50 684 HIS A N 1
ATOM 5317 C CA . HIS A 1 684 ? -32.917 11.091 -0.458 1.00 94.50 684 HIS A CA 1
ATOM 5318 C C . HIS A 1 684 ? -33.724 12.068 -1.331 1.00 94.50 684 HIS A C 1
ATOM 5320 O O . HIS A 1 684 ? -34.684 12.667 -0.847 1.00 94.50 684 HIS A O 1
ATOM 5326 N N . GLY A 1 685 ? -33.353 12.257 -2.601 1.00 91.44 685 GLY A N 1
ATOM 5327 C CA . GLY A 1 685 ? -34.064 13.144 -3.528 1.00 91.44 685 GLY A CA 1
ATOM 5328 C C . GLY A 1 685 ? -34.030 14.633 -3.153 1.00 91.44 685 GLY A C 1
ATOM 5329 O O . GLY A 1 685 ? -34.923 15.379 -3.550 1.00 91.44 685 GLY A O 1
ATOM 5330 N N . ARG A 1 686 ? -33.027 15.077 -2.382 1.00 91.69 686 ARG A N 1
A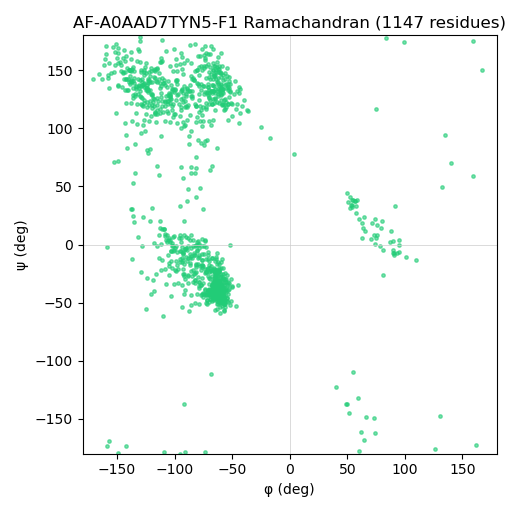TOM 5331 C CA . ARG A 1 686 ? -32.809 16.494 -2.029 1.00 91.69 686 ARG A CA 1
ATOM 5332 C C . ARG A 1 686 ? -32.095 17.279 -3.126 1.00 91.69 686 ARG A C 1
ATOM 5334 O O . ARG A 1 686 ? -32.133 18.506 -3.108 1.00 91.69 686 ARG A O 1
ATOM 5341 N N . ASN A 1 687 ? -31.460 16.588 -4.069 1.00 90.06 687 ASN A N 1
ATOM 5342 C CA . ASN A 1 687 ? -30.822 17.213 -5.218 1.00 90.06 687 ASN A CA 1
ATOM 5343 C C . ASN A 1 687 ? -31.707 17.147 -6.474 1.00 90.06 687 ASN A C 1
ATOM 5345 O O . ASN A 1 687 ? -32.355 16.134 -6.732 1.00 90.06 687 ASN A O 1
ATOM 5349 N N . ALA A 1 688 ? -31.708 18.225 -7.261 1.00 85.19 688 ALA A N 1
ATOM 5350 C CA . ALA A 1 688 ? -32.543 18.377 -8.453 1.00 85.19 688 ALA A CA 1
ATOM 5351 C C . ALA A 1 688 ? -31.780 18.179 -9.775 1.00 85.19 688 ALA A C 1
ATOM 5353 O O . ALA A 1 688 ? -32.411 18.021 -10.824 1.00 85.19 688 ALA A O 1
ATOM 5354 N N . THR A 1 689 ? -30.444 18.187 -9.750 1.00 92.62 689 THR A N 1
ATOM 5355 C CA . THR A 1 689 ? -29.624 17.991 -10.952 1.00 92.62 689 THR A CA 1
ATOM 5356 C C . THR A 1 689 ? -29.732 16.542 -11.438 1.00 92.62 689 THR A C 1
ATOM 5358 O O . THR A 1 689 ? -29.489 15.622 -10.654 1.00 92.62 689 THR A O 1
ATOM 5361 N N . PRO A 1 690 ? -30.088 16.291 -12.710 1.00 90.94 690 PRO A N 1
ATOM 5362 C CA . PRO A 1 690 ? -30.228 14.931 -13.219 1.00 90.94 690 PRO A CA 1
ATOM 5363 C C . PRO A 1 690 ? -28.872 14.222 -13.357 1.00 90.94 690 PRO A C 1
ATOM 5365 O O . PRO A 1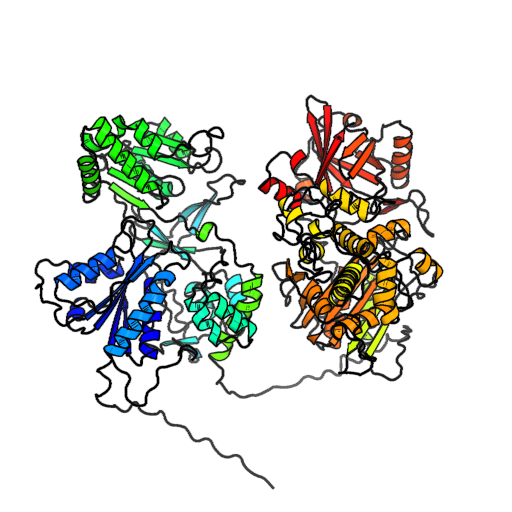 690 ? -27.880 14.827 -13.761 1.00 90.94 690 PRO A O 1
ATOM 5368 N N . LEU A 1 691 ? -28.849 12.914 -13.078 1.00 94.19 691 LEU A N 1
ATOM 5369 C CA . LEU A 1 691 ? -27.710 12.043 -13.392 1.00 94.19 691 LEU A CA 1
ATOM 5370 C C . LEU A 1 691 ? -27.635 11.752 -14.907 1.00 94.19 691 LEU A C 1
ATOM 5372 O O . LEU A 1 691 ? -28.656 11.848 -15.599 1.00 94.19 691 LEU A O 1
ATOM 5376 N N . PRO A 1 692 ? -26.461 11.356 -15.442 1.00 93.50 692 PRO A N 1
ATOM 5377 C CA . PRO A 1 692 ? -26.312 10.994 -16.848 1.00 93.50 692 PRO A CA 1
ATOM 5378 C C . PRO A 1 692 ? -27.229 9.846 -17.270 1.00 93.50 692 PRO A C 1
ATOM 5380 O O . PRO A 1 692 ? -27.600 8.976 -16.477 1.00 93.50 692 PRO A O 1
ATOM 5383 N N . ALA A 1 693 ? -27.562 9.811 -18.562 1.00 85.25 693 ALA A N 1
ATOM 5384 C CA . ALA A 1 693 ? -28.416 8.774 -19.126 1.00 85.25 693 ALA A CA 1
ATOM 5385 C C . ALA A 1 693 ? -27.829 7.371 -18.879 1.00 85.25 693 ALA A C 1
ATOM 5387 O O . ALA A 1 693 ? -26.699 7.079 -19.262 1.00 85.25 693 ALA A O 1
ATOM 5388 N N . GLY A 1 694 ? -28.621 6.496 -18.254 1.00 83.88 694 GLY A N 1
ATOM 5389 C CA . GLY A 1 694 ? -28.213 5.132 -17.899 1.00 83.88 694 GLY A CA 1
ATOM 5390 C C . GLY A 1 694 ? -27.683 4.971 -16.471 1.00 83.88 694 GLY A C 1
ATOM 5391 O O . GLY A 1 694 ? -27.501 3.834 -16.039 1.00 83.88 694 GLY A O 1
ATOM 5392 N N . LEU A 1 695 ? -27.498 6.061 -15.717 1.00 92.38 695 LEU A N 1
ATOM 5393 C CA . LEU A 1 695 ? -27.123 6.010 -14.307 1.00 92.38 695 LEU A CA 1
ATOM 5394 C C . LEU A 1 695 ? -28.346 6.260 -13.413 1.00 92.38 695 LEU A C 1
ATOM 5396 O O . LEU A 1 695 ? -28.866 7.369 -13.341 1.00 92.38 695 LEU A O 1
ATOM 5400 N N . SER A 1 696 ? -28.812 5.218 -12.720 1.00 86.62 696 SER A N 1
ATOM 5401 C CA . SER A 1 696 ? -29.983 5.300 -11.832 1.00 86.62 696 SER A CA 1
ATOM 5402 C C . SER A 1 696 ? -29.640 5.607 -10.372 1.00 86.62 696 SER A C 1
ATOM 5404 O O . SER A 1 696 ? -30.540 5.890 -9.587 1.00 86.62 696 SER A O 1
ATOM 5406 N N . ARG A 1 697 ? -28.363 5.502 -9.986 1.00 91.56 697 ARG A N 1
ATOM 5407 C CA . ARG A 1 697 ? -27.883 5.705 -8.614 1.00 91.56 697 ARG A CA 1
ATOM 5408 C C . ARG A 1 697 ? -26.513 6.371 -8.632 1.00 91.56 697 ARG A C 1
ATOM 5410 O O . ARG A 1 697 ? -25.684 6.024 -9.466 1.00 91.56 697 ARG A O 1
ATOM 5417 N N . PHE A 1 698 ? -26.287 7.271 -7.681 1.00 96.44 698 PHE A N 1
ATOM 5418 C CA . PHE A 1 698 ? -24.981 7.847 -7.386 1.00 96.44 698 PHE A CA 1
ATOM 5419 C C . PHE A 1 698 ? -24.578 7.473 -5.955 1.00 96.44 698 PHE A C 1
ATOM 5421 O O . PHE A 1 698 ? -25.296 7.768 -5.004 1.00 96.44 698 PHE A O 1
ATOM 5428 N N . ASP A 1 699 ? -23.463 6.760 -5.823 1.00 96.94 699 ASP A N 1
ATOM 5429 C CA . ASP A 1 699 ? -22.871 6.280 -4.576 1.00 96.94 699 ASP A CA 1
ATOM 5430 C C . ASP A 1 699 ? -21.333 6.196 -4.680 1.00 96.94 699 ASP A C 1
ATOM 5432 O O . ASP A 1 699 ? -20.733 6.513 -5.708 1.00 96.94 699 ASP A O 1
ATOM 5436 N N . TRP A 1 700 ? -20.674 5.751 -3.607 1.00 97.38 700 TRP A N 1
ATOM 5437 C CA . TRP A 1 700 ? -19.213 5.631 -3.535 1.00 97.38 700 TRP A CA 1
ATOM 5438 C C . TRP A 1 700 ? -18.598 4.657 -4.550 1.00 97.38 700 TRP A C 1
ATOM 5440 O O . TRP A 1 700 ? -17.410 4.759 -4.862 1.00 97.38 700 TRP A O 1
ATOM 5450 N N . ASP A 1 701 ? -19.382 3.707 -5.056 1.00 96.12 701 ASP A N 1
ATOM 5451 C CA . ASP A 1 701 ? -18.913 2.661 -5.964 1.00 96.12 701 ASP A CA 1
ATOM 5452 C C . ASP A 1 701 ? -19.282 2.946 -7.430 1.00 96.12 701 ASP A C 1
ATOM 5454 O O . ASP A 1 701 ? -18.844 2.235 -8.345 1.00 96.12 701 ASP A O 1
ATOM 5458 N N . THR A 1 702 ? -19.978 4.063 -7.655 1.00 97.94 702 THR A N 1
ATOM 5459 C CA . THR A 1 702 ? -20.295 4.628 -8.961 1.00 97.94 702 THR A CA 1
ATOM 5460 C C . THR A 1 702 ? -19.022 4.940 -9.743 1.00 97.94 702 THR A C 1
ATOM 5462 O O . THR A 1 702 ? -18.076 5.550 -9.238 1.00 97.94 702 THR A O 1
ATOM 5465 N N . LYS A 1 703 ? -18.988 4.503 -11.005 1.00 97.81 703 LYS A N 1
ATOM 5466 C CA . LYS A 1 703 ? -17.832 4.677 -11.891 1.00 97.81 703 LYS A CA 1
ATOM 5467 C C . LYS A 1 703 ? -17.679 6.134 -12.301 1.00 97.81 703 LYS A C 1
ATOM 5469 O O . LYS A 1 703 ? -18.646 6.748 -12.746 1.00 97.81 703 LYS A O 1
ATOM 5474 N N . ILE A 1 704 ? -16.452 6.653 -12.257 1.00 98.00 704 ILE A N 1
ATOM 5475 C CA . ILE A 1 704 ? -16.189 8.035 -12.686 1.00 98.00 704 ILE A CA 1
ATOM 5476 C C . ILE A 1 704 ? -16.523 8.207 -14.169 1.00 98.00 704 ILE A C 1
ATOM 5478 O O . ILE A 1 704 ? -17.149 9.191 -14.541 1.00 98.00 704 ILE A O 1
ATOM 5482 N N . ALA A 1 705 ? -16.224 7.207 -15.003 1.00 96.50 705 ALA A N 1
ATOM 5483 C CA . ALA A 1 705 ? -16.602 7.214 -16.417 1.00 96.50 705 ALA A CA 1
ATOM 5484 C C . ALA A 1 705 ? -18.124 7.273 -16.656 1.00 96.50 705 ALA A C 1
ATOM 5486 O O . ALA A 1 705 ? -18.546 7.715 -17.718 1.00 96.50 705 ALA A O 1
ATOM 5487 N N . ALA A 1 706 ? -18.951 6.836 -15.699 1.00 96.12 706 ALA A N 1
ATOM 5488 C CA . ALA A 1 706 ? -20.405 6.971 -15.797 1.00 96.12 706 ALA A CA 1
ATOM 5489 C C . ALA A 1 706 ? -20.885 8.367 -15.368 1.00 96.12 706 ALA A C 1
ATOM 5491 O O . ALA A 1 706 ? -21.881 8.850 -15.897 1.00 96.12 706 ALA A O 1
ATOM 5492 N N . LEU A 1 707 ? -20.174 9.013 -14.437 1.00 96.69 707 LEU A N 1
ATOM 5493 C CA . LEU A 1 707 ? -20.451 10.381 -13.992 1.00 96.69 707 LEU A CA 1
ATOM 5494 C C . LEU A 1 707 ? -19.923 11.431 -14.978 1.00 96.69 707 LEU A C 1
ATOM 5496 O O . LEU A 1 707 ? -20.542 12.467 -15.148 1.00 96.69 707 LEU A O 1
ATOM 5500 N N . LEU A 1 708 ? -18.789 11.203 -15.631 1.00 96.81 708 LEU A N 1
ATOM 5501 C CA . LEU A 1 708 ? -18.142 12.192 -16.500 1.00 96.81 708 LEU A CA 1
ATOM 5502 C C . LEU A 1 708 ? -17.702 11.549 -17.829 1.00 96.81 708 LEU A C 1
ATOM 5504 O O . LEU A 1 708 ? -16.505 11.513 -18.120 1.00 96.81 708 LEU A O 1
ATOM 5508 N N . PRO A 1 709 ? -18.633 11.014 -18.644 1.00 92.44 709 PRO A N 1
ATOM 5509 C CA . PRO A 1 709 ? -18.308 10.173 -19.803 1.00 92.44 709 PRO A CA 1
ATOM 5510 C C . PRO A 1 709 ? -17.482 10.865 -20.897 1.00 92.44 709 PRO A C 1
ATOM 5512 O O . PRO A 1 709 ? -16.752 10.192 -21.622 1.00 92.44 709 PRO A O 1
ATOM 5515 N N . GLU A 1 710 ? -17.577 12.190 -21.028 1.00 90.31 710 GLU A N 1
ATOM 5516 C CA . GLU A 1 710 ? -16.855 12.957 -22.057 1.00 90.31 710 GLU A CA 1
ATOM 5517 C C . GLU A 1 710 ? -15.546 13.583 -21.531 1.00 90.31 710 GLU A C 1
ATOM 5519 O O . GLU A 1 710 ? -14.615 13.867 -22.296 1.00 90.31 710 GLU A O 1
ATOM 5524 N N . GLU A 1 711 ? -15.435 13.752 -20.213 1.00 96.06 711 GLU A N 1
ATOM 5525 C CA . GLU A 1 711 ? -14.343 14.495 -19.577 1.00 96.06 711 GLU A CA 1
ATOM 5526 C C . GLU A 1 711 ? -13.298 13.574 -18.945 1.00 96.06 711 GLU A C 1
ATOM 5528 O O . GLU A 1 711 ? -12.097 13.783 -19.158 1.00 96.06 711 GLU A O 1
ATOM 5533 N N . TRP A 1 712 ? -13.742 12.531 -18.232 1.00 96.81 712 TRP A N 1
ATOM 5534 C CA . TRP A 1 712 ? -12.878 11.609 -17.500 1.00 96.81 712 TRP A CA 1
ATOM 5535 C C . TRP A 1 712 ? -12.204 10.593 -18.417 1.00 96.81 712 TRP A C 1
ATOM 5537 O O . TRP A 1 712 ? -12.844 9.744 -19.040 1.00 96.81 712 TRP A O 1
ATOM 5547 N N . GLN A 1 713 ? -10.875 10.634 -18.427 1.00 97.06 713 GLN A N 1
ATOM 5548 C CA . GLN A 1 713 ? -10.044 9.616 -19.047 1.00 97.06 713 GLN A CA 1
ATOM 5549 C C . GLN A 1 713 ? -8.643 9.652 -18.432 1.00 97.06 713 GLN A C 1
ATOM 5551 O O . GLN A 1 713 ? -8.110 10.721 -18.146 1.00 97.06 713 GLN A O 1
ATOM 5556 N N . LEU A 1 714 ? -8.039 8.479 -18.269 1.00 96.88 714 LEU A N 1
ATOM 5557 C CA . LEU A 1 714 ? -6.629 8.295 -17.937 1.00 96.88 714 LEU A CA 1
ATOM 5558 C C . LEU A 1 714 ? -5.898 7.675 -19.133 1.00 96.88 714 LEU A C 1
ATOM 5560 O O . LEU A 1 714 ? -6.518 7.029 -19.980 1.00 96.88 714 LEU A O 1
ATOM 5564 N N . ASP A 1 715 ? -4.572 7.813 -19.162 1.00 92.62 715 ASP A N 1
ATOM 5565 C CA . ASP A 1 715 ? -3.709 7.115 -20.130 1.00 92.62 715 ASP A CA 1
ATOM 5566 C C . ASP A 1 715 ? -3.909 5.583 -20.088 1.00 92.62 715 ASP A C 1
ATOM 5568 O O . ASP A 1 715 ? -3.818 4.903 -21.108 1.00 92.62 715 ASP A O 1
ATOM 5572 N N . ASP A 1 716 ? -4.275 5.029 -18.923 1.00 92.62 716 ASP A N 1
ATOM 5573 C CA . ASP A 1 716 ? -4.686 3.628 -18.816 1.00 92.62 716 ASP A CA 1
ATOM 5574 C C . ASP A 1 716 ? -6.199 3.443 -19.028 1.00 92.62 716 ASP A C 1
ATOM 5576 O O . ASP A 1 716 ? -7.046 3.924 -18.261 1.00 92.62 716 ASP A O 1
ATOM 5580 N N . ARG A 1 717 ? -6.552 2.676 -20.066 1.00 91.69 717 ARG A N 1
ATOM 5581 C CA . ARG A 1 717 ? -7.949 2.393 -20.426 1.00 91.69 717 ARG A CA 1
ATOM 5582 C C . ARG A 1 717 ? -8.680 1.587 -19.351 1.00 91.69 717 ARG A C 1
ATOM 5584 O O . ARG A 1 717 ? -9.882 1.781 -19.170 1.00 91.69 717 ARG A O 1
ATOM 5591 N N . ARG A 1 718 ? -8.002 0.674 -18.650 1.00 88.25 718 ARG A N 1
ATOM 5592 C CA . ARG A 1 718 ? -8.648 -0.187 -17.651 1.00 88.25 718 ARG A CA 1
ATOM 5593 C C . ARG A 1 718 ? -9.025 0.622 -16.413 1.00 88.25 718 ARG A C 1
ATOM 5595 O O . ARG A 1 718 ? -10.178 0.556 -15.994 1.00 88.25 718 ARG A O 1
ATOM 5602 N N . SER A 1 719 ? -8.109 1.435 -15.894 1.00 93.50 719 SER A N 1
ATOM 5603 C CA . SER A 1 719 ? -8.360 2.379 -14.805 1.00 93.50 719 SER A CA 1
ATOM 5604 C C . SER A 1 719 ? -9.438 3.390 -15.183 1.00 93.50 719 SER A C 1
ATOM 5606 O O . SER A 1 719 ? -10.329 3.637 -14.377 1.00 93.50 719 SER A O 1
ATOM 5608 N N . THR A 1 720 ? -9.435 3.897 -16.423 1.00 95.75 720 THR A N 1
ATOM 5609 C CA . THR A 1 720 ? -10.492 4.798 -16.920 1.00 95.75 720 THR A CA 1
ATOM 5610 C C . THR A 1 720 ? -11.887 4.201 -16.731 1.00 95.75 720 THR A C 1
ATOM 5612 O O . THR A 1 720 ? -12.770 4.864 -16.194 1.00 95.75 720 THR A O 1
ATOM 5615 N N . LEU A 1 721 ? -12.083 2.946 -17.146 1.00 93.69 721 LEU A N 1
ATOM 5616 C CA . LEU A 1 721 ? -13.391 2.286 -17.112 1.00 93.69 721 LEU A CA 1
ATOM 5617 C C . LEU A 1 721 ? -13.778 1.783 -15.714 1.00 93.69 721 LEU A C 1
ATOM 5619 O O . LEU A 1 721 ? -14.963 1.718 -15.389 1.00 93.69 721 LEU A O 1
ATOM 5623 N N . ALA A 1 722 ? -12.797 1.378 -14.906 1.00 95.12 722 ALA A N 1
ATOM 5624 C CA . ALA A 1 722 ? -13.048 0.658 -13.663 1.00 95.12 722 ALA A CA 1
ATOM 5625 C C . ALA A 1 722 ? -13.010 1.531 -12.400 1.00 95.12 722 ALA A C 1
ATOM 5627 O O . ALA A 1 722 ? -13.637 1.134 -11.413 1.00 95.12 722 ALA A O 1
ATOM 5628 N N . ALA A 1 723 ? -12.331 2.684 -12.412 1.00 97.62 723 ALA A N 1
ATOM 5629 C CA . ALA A 1 723 ? -12.220 3.550 -11.239 1.00 97.62 723 ALA A CA 1
ATOM 5630 C C . ALA A 1 723 ? -13.591 4.079 -10.787 1.00 97.62 723 ALA A C 1
ATOM 5632 O O . ALA A 1 723 ? -14.392 4.566 -11.594 1.00 97.62 723 ALA A O 1
ATOM 5633 N N . ASN A 1 724 ? -13.857 3.983 -9.486 1.00 97.94 724 ASN A N 1
ATOM 5634 C CA . ASN A 1 724 ? -15.023 4.580 -8.838 1.00 97.94 724 ASN A CA 1
ATOM 5635 C C . ASN A 1 724 ? -14.640 5.744 -7.908 1.00 97.94 724 ASN A C 1
ATOM 5637 O O . ASN A 1 724 ? -13.460 6.048 -7.733 1.00 97.94 724 ASN A O 1
ATOM 5641 N N . VAL A 1 725 ? -15.646 6.408 -7.330 1.00 98.06 725 VAL A N 1
ATOM 5642 C CA . VAL A 1 725 ? -15.461 7.542 -6.401 1.00 98.06 725 VAL A CA 1
ATOM 5643 C C . VAL A 1 725 ? -14.534 7.183 -5.240 1.00 98.06 725 VAL A C 1
ATOM 5645 O O . VAL A 1 725 ? -13.635 7.949 -4.892 1.00 98.06 725 VAL A O 1
ATOM 5648 N N . ARG A 1 726 ? -14.707 5.988 -4.675 1.00 96.25 726 ARG A N 1
ATOM 5649 C CA . ARG A 1 726 ? -13.872 5.478 -3.588 1.00 96.25 726 ARG A CA 1
ATOM 5650 C C . ARG A 1 726 ? -12.409 5.311 -4.003 1.00 96.25 726 ARG A C 1
ATOM 5652 O O . ARG A 1 726 ? -11.526 5.695 -3.246 1.00 96.25 726 ARG A O 1
ATOM 5659 N N . ASP A 1 727 ? -12.150 4.794 -5.203 1.00 97.06 727 ASP A N 1
ATOM 5660 C CA . ASP A 1 727 ? -10.794 4.573 -5.718 1.00 97.06 727 ASP A CA 1
ATOM 5661 C C . ASP A 1 727 ? -10.021 5.887 -5.910 1.00 97.06 727 ASP A C 1
ATOM 5663 O O . ASP A 1 727 ? -8.827 5.966 -5.605 1.00 97.06 727 ASP A O 1
ATOM 5667 N N . VAL A 1 728 ? -10.691 6.926 -6.424 1.00 95.50 728 VAL A N 1
ATOM 5668 C CA . VAL A 1 728 ? -10.041 8.220 -6.686 1.00 95.50 728 VAL A CA 1
ATOM 5669 C C . VAL A 1 728 ? -9.747 8.975 -5.390 1.00 95.50 728 VAL A C 1
ATOM 5671 O O . VAL A 1 728 ? -8.624 9.450 -5.215 1.00 95.50 728 VAL A O 1
ATOM 5674 N N . LEU A 1 729 ? -10.689 9.012 -4.441 1.00 97.50 729 LEU A N 1
ATOM 5675 C CA . LEU A 1 729 ? -10.464 9.652 -3.139 1.00 97.50 729 LEU A CA 1
ATOM 5676 C C . LEU A 1 729 ? -9.541 8.834 -2.224 1.00 97.50 729 LEU A C 1
ATOM 5678 O O . LEU A 1 729 ? -8.857 9.405 -1.379 1.00 97.50 729 LEU A O 1
ATOM 5682 N N . GLY A 1 730 ? -9.467 7.518 -2.431 1.00 96.25 730 GLY A N 1
ATOM 5683 C CA . GLY A 1 730 ? -8.559 6.611 -1.732 1.00 96.25 730 GLY A CA 1
ATOM 5684 C C . GLY A 1 730 ? -7.117 6.611 -2.251 1.00 96.25 730 GLY A C 1
ATOM 5685 O O . GLY A 1 730 ? -6.309 5.827 -1.757 1.00 96.25 730 GLY A O 1
ATOM 5686 N N . HIS A 1 731 ? -6.781 7.456 -3.237 1.00 96.44 731 HIS A N 1
ATOM 5687 C CA . HIS A 1 731 ? -5.446 7.533 -3.848 1.00 96.44 731 HIS A CA 1
ATOM 5688 C C . HIS A 1 731 ? -4.965 6.211 -4.478 1.00 96.44 731 HIS A C 1
ATOM 5690 O O . HIS A 1 731 ? -3.788 5.865 -4.409 1.00 96.44 731 HIS A O 1
ATOM 5696 N N . VAL A 1 732 ? -5.866 5.465 -5.125 1.00 96.44 732 VAL A N 1
ATOM 5697 C CA . VAL A 1 732 ? -5.536 4.175 -5.761 1.00 96.44 732 VAL A CA 1
ATOM 5698 C C . VAL A 1 732 ? -5.955 4.083 -7.230 1.00 96.44 732 VAL A C 1
ATOM 5700 O O . VAL A 1 732 ? -6.122 2.990 -7.771 1.00 96.44 732 VAL A O 1
ATOM 5703 N N . SER A 1 733 ? -6.095 5.225 -7.909 1.00 95.88 733 SER A N 1
ATOM 5704 C CA . SER A 1 733 ? -6.476 5.306 -9.331 1.00 95.88 733 SER A CA 1
ATOM 5705 C C . SER A 1 733 ? -5.409 4.772 -10.303 1.00 95.88 733 SER A C 1
ATOM 5707 O O . SER A 1 733 ? -5.713 4.475 -11.460 1.00 95.88 733 SER A O 1
ATOM 5709 N N . GLY A 1 734 ? -4.159 4.657 -9.843 1.00 94.44 734 GLY A N 1
ATOM 5710 C CA . GLY A 1 734 ? -2.996 4.272 -10.649 1.00 94.44 734 GLY A CA 1
ATOM 5711 C C . GLY A 1 734 ? -2.242 5.446 -11.292 1.00 94.44 734 GLY A C 1
ATOM 5712 O O . GLY A 1 734 ? -1.161 5.247 -11.858 1.00 94.44 734 GLY A O 1
ATOM 5713 N N . LEU A 1 735 ? -2.777 6.670 -11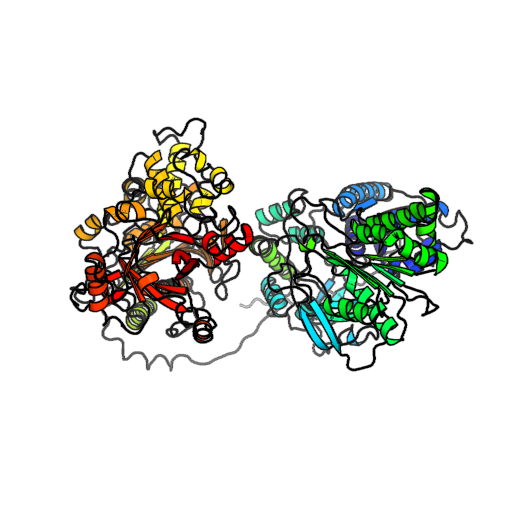.190 1.00 95.94 735 LEU A N 1
ATOM 5714 C CA . LEU A 1 735 ? -2.114 7.897 -11.634 1.00 95.94 735 LEU A CA 1
ATOM 5715 C C . LEU A 1 735 ? -1.302 8.509 -10.472 1.00 95.94 735 LEU A C 1
ATOM 5717 O O . LEU A 1 735 ? -1.916 8.891 -9.473 1.00 95.94 735 LEU A O 1
ATOM 5721 N N . PRO A 1 736 ? 0.033 8.642 -10.584 1.00 94.00 736 PRO A N 1
ATOM 5722 C CA . PRO A 1 736 ? 0.852 9.312 -9.573 1.00 94.00 736 PRO A CA 1
ATOM 5723 C C . PRO A 1 736 ? 0.673 10.840 -9.608 1.00 94.00 736 PRO A C 1
ATOM 5725 O O . PRO A 1 736 ? -0.119 11.374 -10.394 1.00 94.00 736 PRO A O 1
ATOM 5728 N N . ARG A 1 737 ? 1.395 11.565 -8.745 1.00 90.19 737 ARG A N 1
ATOM 5729 C CA . ARG A 1 737 ? 1.382 13.036 -8.746 1.00 90.19 737 ARG A CA 1
ATOM 5730 C C . ARG A 1 737 ? 1.904 13.579 -10.075 1.00 90.19 737 ARG A C 1
ATOM 5732 O O . ARG A 1 737 ? 2.926 13.140 -10.585 1.00 90.19 737 ARG A O 1
ATOM 5739 N N . HIS A 1 738 ? 1.219 14.593 -10.593 1.00 93.06 738 HIS A N 1
ATOM 5740 C CA . HIS A 1 738 ? 1.683 15.393 -11.730 1.00 93.06 738 HIS A CA 1
ATOM 5741 C C . HIS A 1 738 ? 1.433 16.874 -11.416 1.00 93.06 738 HIS A C 1
ATOM 5743 O O . HIS A 1 738 ? 0.778 17.587 -12.175 1.00 93.06 738 HIS A O 1
ATOM 5749 N N . ASP A 1 739 ? 1.929 17.331 -10.262 1.00 89.12 739 ASP A N 1
ATOM 5750 C CA . ASP A 1 739 ? 1.639 18.665 -9.719 1.00 89.12 739 ASP A CA 1
ATOM 5751 C C . ASP A 1 739 ? 2.119 19.810 -10.645 1.00 89.12 739 ASP A C 1
ATOM 5753 O O . ASP A 1 739 ? 1.579 20.913 -10.626 1.00 89.12 739 ASP A O 1
ATOM 5757 N N . GLY A 1 740 ? 3.089 19.535 -11.526 1.00 88.88 740 GLY A N 1
ATOM 5758 C CA . GLY A 1 740 ? 3.570 20.469 -12.550 1.00 88.88 740 GLY A CA 1
ATOM 5759 C C . GLY A 1 740 ? 2.701 20.582 -13.814 1.00 88.88 740 GLY A C 1
ATOM 5760 O O . GLY A 1 740 ? 3.077 21.335 -14.710 1.00 88.88 740 GLY A O 1
ATOM 5761 N N . ALA A 1 741 ? 1.590 19.843 -13.923 1.00 91.25 741 ALA A N 1
ATOM 5762 C CA . ALA A 1 741 ? 0.739 19.783 -15.123 1.00 91.25 741 ALA A CA 1
ATOM 5763 C C . ALA A 1 741 ? -0.443 20.777 -15.128 1.00 91.25 741 ALA A C 1
ATOM 5765 O O . ALA A 1 741 ? -1.218 20.833 -16.088 1.00 91.25 741 ALA A O 1
ATOM 5766 N N . TYR A 1 742 ? -0.628 21.551 -14.062 1.00 89.19 742 TYR A N 1
ATOM 5767 C CA . TYR A 1 742 ? -1.695 22.547 -13.957 1.00 89.19 742 TYR A CA 1
ATOM 5768 C C . TYR A 1 742 ? -1.147 23.929 -13.597 1.00 89.19 742 TYR A C 1
ATOM 5770 O O . TYR A 1 742 ? -0.081 24.077 -12.990 1.00 89.19 742 TYR A O 1
ATOM 5778 N N . ARG A 1 743 ? -1.848 24.960 -14.067 1.00 87.75 743 ARG A N 1
ATOM 5779 C CA . ARG A 1 743 ? -1.369 26.342 -14.151 1.00 87.75 743 ARG A CA 1
ATOM 5780 C C . ARG A 1 743 ? -2.391 27.308 -13.545 1.00 87.75 743 ARG A C 1
ATOM 5782 O O . ARG A 1 743 ? -3.577 26.985 -13.499 1.00 87.75 743 ARG A O 1
ATOM 5789 N N . PRO A 1 744 ? -1.957 28.506 -13.114 1.00 86.75 744 PRO A N 1
ATOM 5790 C CA . PRO A 1 744 ? -2.888 29.584 -12.800 1.00 86.75 744 PRO A CA 1
ATOM 5791 C C . PRO A 1 744 ? -3.855 29.826 -13.972 1.00 86.75 744 PRO A C 1
ATOM 5793 O O . PRO A 1 744 ? -3.414 29.895 -15.122 1.00 86.75 744 PRO A O 1
ATOM 5796 N N . GLY A 1 745 ? -5.150 29.907 -13.667 1.00 86.94 745 GLY A N 1
ATOM 5797 C CA . GLY A 1 745 ? -6.234 30.095 -14.637 1.00 86.94 745 GLY A CA 1
ATOM 5798 C C . GLY A 1 745 ? -6.850 28.823 -15.220 1.00 86.94 745 GLY A C 1
ATOM 5799 O O . GLY A 1 745 ? -7.832 28.920 -15.952 1.00 86.94 745 GLY A O 1
ATOM 5800 N N . ASP A 1 746 ? -6.326 27.636 -14.897 1.00 91.56 746 ASP A N 1
ATOM 5801 C CA . ASP A 1 746 ? -7.047 26.389 -15.175 1.00 91.56 746 ASP A CA 1
ATOM 5802 C C . ASP A 1 746 ? -8.354 26.321 -14.364 1.00 91.56 746 ASP A C 1
ATOM 5804 O O . ASP A 1 746 ? -8.428 26.825 -13.246 1.00 91.56 746 ASP A O 1
ATOM 5808 N N . THR A 1 747 ? -9.371 25.641 -14.895 1.00 92.94 747 THR A N 1
ATOM 5809 C CA . THR A 1 747 ? -10.537 25.187 -14.117 1.00 92.94 747 THR A CA 1
ATOM 5810 C C . THR A 1 747 ? -10.347 23.747 -13.627 1.00 92.94 747 THR A C 1
ATOM 5812 O O . THR A 1 747 ? -9.514 23.001 -14.149 1.00 92.94 747 THR A O 1
ATOM 5815 N N . THR A 1 748 ? -11.152 23.299 -12.658 1.00 93.31 748 THR A N 1
ATOM 5816 C CA . THR A 1 748 ? -11.178 21.889 -12.217 1.00 93.31 748 THR A CA 1
ATOM 5817 C C . THR A 1 748 ? -11.435 20.933 -13.395 1.00 93.31 748 THR A C 1
ATOM 5819 O O . THR A 1 748 ? -10.742 19.924 -13.538 1.00 93.31 748 THR A O 1
ATOM 5822 N N . GLY A 1 749 ? -12.338 21.300 -14.312 1.00 94.44 749 GLY A N 1
ATOM 5823 C CA . GLY A 1 749 ? -12.621 20.552 -15.543 1.00 94.44 749 GLY A CA 1
ATOM 5824 C C . GLY A 1 749 ? -11.454 20.520 -16.542 1.00 94.44 749 GLY A C 1
ATOM 5825 O O . GLY A 1 749 ? -11.219 19.494 -17.185 1.00 94.44 749 GLY A O 1
ATOM 5826 N N . ASP A 1 750 ? -10.666 21.599 -16.659 1.00 94.94 750 ASP A N 1
ATOM 5827 C CA . ASP A 1 750 ? -9.439 21.587 -17.475 1.00 94.94 750 ASP A CA 1
ATOM 5828 C C . ASP A 1 750 ? -8.428 20.565 -16.948 1.00 94.94 750 ASP A C 1
ATOM 5830 O O . ASP A 1 750 ? -7.850 19.807 -17.734 1.00 94.94 750 ASP A O 1
ATOM 5834 N N . VAL A 1 751 ? -8.255 20.497 -15.624 1.00 94.81 751 VAL A N 1
ATOM 5835 C CA . VAL A 1 751 ? -7.373 19.513 -14.982 1.00 94.81 751 VAL A CA 1
ATOM 5836 C C . VAL A 1 751 ? -7.882 18.090 -15.216 1.00 94.81 751 VAL A C 1
ATOM 5838 O O . VAL A 1 751 ? -7.095 17.231 -15.618 1.00 94.81 751 VAL A O 1
ATOM 5841 N N . VAL A 1 752 ? -9.185 17.837 -15.036 1.00 96.50 752 VAL A N 1
ATOM 5842 C CA . VAL A 1 752 ? -9.802 16.518 -15.280 1.00 96.50 752 VAL A CA 1
ATOM 5843 C C . VAL A 1 752 ? -9.582 16.069 -16.725 1.00 96.50 752 VAL A C 1
ATOM 5845 O O . VAL A 1 752 ? -9.063 14.975 -16.957 1.00 96.50 752 VAL A O 1
ATOM 5848 N N . ARG A 1 753 ? -9.884 16.924 -17.712 1.00 96.12 753 ARG A N 1
ATOM 5849 C CA . ARG A 1 753 ? -9.688 16.591 -19.133 1.00 96.12 753 ARG A CA 1
ATOM 5850 C C . ARG A 1 753 ? -8.226 16.312 -19.470 1.00 96.12 753 ARG A C 1
ATOM 5852 O O . ARG A 1 753 ? -7.961 15.474 -20.335 1.00 96.12 753 ARG A O 1
ATOM 5859 N N . ARG A 1 754 ? -7.285 16.977 -18.796 1.00 95.25 754 ARG A N 1
ATOM 5860 C CA . ARG A 1 754 ? -5.840 16.831 -19.015 1.00 95.25 754 ARG A CA 1
ATOM 5861 C C . ARG A 1 754 ? -5.266 15.520 -18.489 1.00 95.25 754 ARG A C 1
ATOM 5863 O O . ARG A 1 754 ? -4.265 15.061 -19.033 1.00 95.25 754 ARG A O 1
ATOM 5870 N N . MET A 1 755 ? -5.899 14.867 -17.513 1.00 96.25 755 MET A N 1
ATOM 5871 C CA . MET A 1 755 ? -5.411 13.589 -16.971 1.00 96.25 755 MET A CA 1
ATOM 5872 C C . MET A 1 755 ? -5.231 12.498 -18.037 1.00 96.25 755 MET A C 1
ATOM 5874 O O . MET A 1 755 ? -4.381 11.625 -17.877 1.00 96.25 755 MET A O 1
ATOM 5878 N N . ARG A 1 756 ? -5.957 12.580 -19.161 1.00 95.81 756 ARG A N 1
ATOM 5879 C CA . ARG A 1 756 ? -5.867 11.616 -20.269 1.00 95.81 756 ARG A CA 1
ATOM 5880 C C . ARG A 1 756 ? -4.503 11.563 -20.953 1.00 95.81 756 ARG A C 1
ATOM 5882 O O . ARG A 1 756 ? -4.209 10.579 -21.618 1.00 95.81 756 ARG A O 1
ATOM 5889 N N . VAL A 1 757 ? -3.704 12.626 -20.826 1.00 95.25 757 VAL A N 1
ATOM 5890 C CA . VAL A 1 757 ? -2.342 12.701 -21.382 1.00 95.25 757 VAL A CA 1
ATOM 5891 C C . VAL A 1 757 ? -1.256 12.569 -20.310 1.00 95.25 757 VAL A C 1
ATOM 5893 O O . VAL A 1 757 ? -0.075 12.688 -20.625 1.00 95.25 757 VAL A O 1
ATOM 5896 N N . LEU A 1 758 ? -1.636 12.330 -19.051 1.00 96.06 758 LEU A N 1
ATOM 5897 C CA . LEU A 1 758 ? -0.705 12.117 -17.945 1.00 96.06 758 LEU A CA 1
ATOM 5898 C C . LEU A 1 758 ? -0.455 10.620 -17.757 1.00 96.06 758 LEU A C 1
ATOM 5900 O O . LEU A 1 758 ? -1.384 9.810 -17.755 1.00 96.06 758 LEU A O 1
ATOM 5904 N N . ARG A 1 759 ? 0.816 10.246 -17.613 1.00 95.19 759 ARG A N 1
ATOM 5905 C CA . ARG A 1 759 ? 1.245 8.844 -17.632 1.00 95.19 759 ARG A CA 1
ATOM 5906 C C . ARG A 1 759 ? 0.893 8.147 -16.321 1.00 95.19 759 ARG A C 1
ATOM 5908 O O . ARG A 1 759 ? 1.442 8.463 -15.269 1.00 95.19 759 ARG A O 1
ATOM 5915 N N . THR A 1 760 ? 0.057 7.118 -16.380 1.00 95.50 760 THR A N 1
ATOM 5916 C CA . THR A 1 760 ? -0.190 6.238 -15.225 1.00 95.50 760 THR A CA 1
ATOM 5917 C C . THR A 1 760 ? 1.042 5.390 -14.911 1.00 95.50 760 THR A C 1
ATOM 5919 O O . THR A 1 760 ? 1.858 5.119 -15.793 1.00 95.50 760 THR A O 1
ATOM 5922 N N . ALA A 1 761 ? 1.205 4.990 -13.650 1.00 94.38 761 ALA A N 1
ATOM 5923 C CA . ALA A 1 761 ? 2.330 4.160 -13.209 1.00 94.38 761 ALA A CA 1
ATOM 5924 C C . ALA A 1 761 ? 1.873 2.810 -12.655 1.00 94.38 761 ALA A C 1
ATOM 5926 O O . ALA A 1 761 ? 2.454 1.772 -12.983 1.00 94.38 761 ALA A O 1
ATOM 5927 N N . TYR A 1 762 ? 0.776 2.811 -11.901 1.00 94.69 762 TYR A N 1
ATOM 5928 C CA . TYR A 1 762 ? 0.275 1.641 -11.187 1.00 94.69 762 TYR A CA 1
ATOM 5929 C C . TYR A 1 762 ? -1.048 1.147 -11.775 1.00 94.69 762 TYR A C 1
ATOM 5931 O O . TYR A 1 762 ? -1.745 1.853 -12.504 1.00 94.69 762 TYR A O 1
ATOM 5939 N N . GLU A 1 763 ? -1.353 -0.121 -11.549 1.00 92.69 763 GLU A N 1
ATOM 5940 C CA . GLU A 1 763 ? -2.657 -0.716 -11.801 1.00 92.69 763 GLU A CA 1
ATOM 5941 C C . GLU A 1 763 ? -3.673 -0.099 -10.832 1.00 92.69 763 GLU A C 1
ATOM 5943 O O . GLU A 1 763 ? -3.330 0.298 -9.713 1.00 92.69 763 GLU A O 1
ATOM 5948 N N . LEU A 1 764 ? -4.940 -0.020 -11.242 1.00 94.62 764 LEU A N 1
ATOM 5949 C CA . LEU A 1 764 ? -6.017 0.364 -10.332 1.00 94.62 764 LEU A CA 1
ATOM 5950 C C . LEU A 1 764 ? -5.964 -0.526 -9.076 1.00 94.62 764 LEU A C 1
ATOM 5952 O O . LEU A 1 764 ? -5.973 -1.751 -9.202 1.00 94.62 764 LEU A O 1
ATOM 5956 N N . ARG A 1 765 ? -5.933 0.080 -7.880 1.00 93.38 765 ARG A N 1
ATOM 5957 C CA . ARG A 1 765 ? -5.855 -0.611 -6.571 1.00 93.38 765 ARG A CA 1
ATOM 5958 C C . ARG A 1 765 ? -4.562 -1.389 -6.299 1.00 93.38 765 ARG A C 1
ATOM 5960 O O . ARG A 1 765 ? -4.514 -2.126 -5.313 1.00 93.38 765 ARG A O 1
ATOM 5967 N N . GLU A 1 766 ? -3.518 -1.209 -7.113 1.00 89.19 766 GLU A N 1
ATOM 5968 C CA . GLU A 1 766 ? -2.208 -1.834 -6.882 1.00 89.19 766 GLU A CA 1
ATOM 5969 C C . GLU A 1 766 ? -1.577 -1.336 -5.577 1.00 89.19 766 GLU A C 1
ATOM 5971 O O . GLU A 1 766 ? -1.269 -2.138 -4.696 1.00 89.19 766 GLU A O 1
ATOM 5976 N N . LYS A 1 767 ? -1.427 -0.014 -5.438 1.00 89.75 767 LYS A N 1
ATOM 5977 C CA . LYS A 1 767 ? -0.891 0.634 -4.239 1.00 89.75 767 LYS A CA 1
ATOM 5978 C C . LYS A 1 767 ? -1.476 2.024 -4.043 1.00 89.75 767 LYS A C 1
ATOM 5980 O O . LYS A 1 767 ? -1.970 2.641 -4.988 1.00 89.75 767 LYS A O 1
ATOM 5985 N N . TYR A 1 768 ? -1.366 2.511 -2.814 1.00 94.12 768 TYR A N 1
ATOM 5986 C CA . TYR A 1 768 ? -1.563 3.916 -2.500 1.00 94.12 768 TYR A CA 1
ATOM 5987 C C . TYR A 1 768 ? -0.520 4.773 -3.234 1.00 94.12 768 TYR A C 1
ATOM 5989 O O . TYR A 1 768 ? 0.683 4.518 -3.156 1.00 94.12 768 TYR A O 1
ATOM 5997 N N . SER A 1 769 ? -0.988 5.792 -3.950 1.00 94.06 769 SER A N 1
ATOM 5998 C CA . SER A 1 769 ? -0.167 6.807 -4.602 1.00 94.06 769 SER A CA 1
ATOM 5999 C C . SER A 1 769 ? -0.891 8.143 -4.499 1.00 94.06 769 SER A C 1
ATOM 6001 O O . SER A 1 769 ? -1.900 8.387 -5.165 1.00 94.06 769 SER A O 1
ATOM 6003 N N . TYR A 1 770 ? -0.404 8.991 -3.594 1.00 92.81 770 TYR A N 1
ATOM 6004 C CA . TYR A 1 770 ? -1.009 10.289 -3.321 1.00 92.81 770 TYR A CA 1
ATOM 6005 C C . TYR A 1 770 ? -1.139 11.102 -4.612 1.00 92.81 770 TYR A C 1
ATOM 6007 O O . TYR A 1 770 ? -0.173 11.219 -5.351 1.00 92.81 770 TYR A O 1
ATOM 6015 N N . ASN A 1 771 ? -2.290 11.729 -4.855 1.00 92.69 771 ASN A N 1
ATOM 6016 C CA . ASN A 1 771 ? -2.551 12.507 -6.069 1.00 92.69 771 ASN A CA 1
ATOM 6017 C C . ASN A 1 771 ? -3.558 13.644 -5.810 1.00 92.69 771 ASN A C 1
ATOM 6019 O O . ASN A 1 771 ? -4.736 13.386 -5.555 1.00 92.69 771 ASN A O 1
ATOM 6023 N N . ASN A 1 772 ? -3.119 14.904 -5.903 1.00 94.44 772 ASN A N 1
ATOM 6024 C CA . ASN A 1 772 ? -3.985 16.067 -5.670 1.00 94.44 772 ASN A CA 1
ATOM 6025 C C . ASN A 1 772 ? -5.096 16.200 -6.712 1.00 94.44 772 ASN A C 1
ATOM 6027 O O . ASN A 1 772 ? -6.215 16.589 -6.373 1.00 94.44 772 ASN A O 1
ATOM 6031 N N . GLN A 1 773 ? -4.819 15.848 -7.965 1.00 95.44 773 GLN A N 1
ATOM 6032 C CA . GLN A 1 773 ? -5.767 16.011 -9.062 1.00 95.44 773 GLN A CA 1
ATOM 6033 C C . GLN A 1 773 ? -7.024 15.142 -8.875 1.00 95.44 773 GLN A C 1
ATOM 6035 O O . GLN A 1 773 ? -8.099 15.528 -9.325 1.00 95.44 773 GLN A O 1
ATOM 6040 N N . MET A 1 774 ? -6.944 14.026 -8.139 1.00 96.69 774 MET A N 1
ATOM 6041 C CA . MET A 1 774 ? -8.131 13.231 -7.774 1.00 96.69 774 MET A CA 1
ATOM 6042 C C . MET A 1 774 ? -9.094 13.980 -6.836 1.00 96.69 774 MET A C 1
ATOM 6044 O O . MET A 1 774 ? -10.303 13.770 -6.889 1.00 96.69 774 MET A O 1
ATOM 6048 N N . TYR A 1 775 ? -8.584 14.896 -6.013 1.00 97.75 775 TYR A N 1
ATOM 6049 C CA . TYR A 1 775 ? -9.406 15.767 -5.168 1.00 97.75 775 TYR A CA 1
ATOM 6050 C C . TYR A 1 775 ? -9.908 16.997 -5.941 1.00 97.75 775 TYR A C 1
ATOM 6052 O O . TYR A 1 775 ? -10.980 17.518 -5.652 1.00 97.75 775 TYR A O 1
ATOM 6060 N N . MET A 1 776 ? -9.200 17.424 -6.988 1.00 97.12 776 MET A N 1
ATOM 6061 C CA . MET A 1 776 ? -9.732 18.411 -7.942 1.00 97.12 776 MET A CA 1
ATOM 6062 C C . MET A 1 776 ? -10.906 17.822 -8.740 1.00 97.12 776 MET A C 1
ATOM 6064 O O . MET A 1 776 ? -11.924 18.481 -8.925 1.00 97.12 776 MET A O 1
ATOM 6068 N N . LEU A 1 777 ? -10.808 16.545 -9.132 1.00 97.81 777 LEU A N 1
ATOM 6069 C CA . LEU A 1 777 ? -11.912 15.780 -9.717 1.00 97.81 777 LEU A CA 1
ATOM 6070 C C . LEU A 1 777 ? -13.114 15.692 -8.767 1.00 97.81 777 LEU A C 1
ATOM 6072 O O . LEU A 1 777 ? -14.243 15.881 -9.204 1.00 97.81 777 LEU A O 1
ATOM 6076 N N . GLY A 1 778 ? -12.894 15.415 -7.478 1.00 97.94 778 GLY A N 1
ATOM 6077 C CA . GLY A 1 778 ? -13.982 15.383 -6.497 1.00 97.94 778 GLY A CA 1
ATOM 6078 C C . GLY A 1 778 ? -14.723 16.722 -6.403 1.00 97.94 778 GLY A C 1
ATOM 6079 O O . GLY A 1 778 ? -15.952 16.734 -6.408 1.00 97.94 778 GLY A O 1
ATOM 6080 N N . ALA A 1 779 ? -13.992 17.843 -6.400 1.00 97.56 779 ALA A N 1
ATOM 6081 C CA . ALA A 1 779 ? -14.592 19.179 -6.428 1.00 97.56 779 ALA A CA 1
ATOM 6082 C C . ALA A 1 779 ? -15.395 19.400 -7.719 1.00 97.56 779 ALA A C 1
ATOM 6084 O O . ALA A 1 779 ? -16.543 19.826 -7.659 1.00 97.56 779 ALA A O 1
ATOM 6085 N N . HIS A 1 780 ? -14.845 18.994 -8.867 1.00 97.88 780 HIS A N 1
ATOM 6086 C CA . HIS A 1 780 ? -15.529 19.074 -10.157 1.00 97.88 780 HIS A CA 1
ATOM 6087 C C . HIS A 1 780 ? -16.834 18.257 -10.210 1.00 97.88 780 HIS A C 1
ATOM 6089 O O . HIS A 1 780 ? -17.832 18.704 -10.774 1.00 97.88 780 HIS A O 1
ATOM 6095 N N . ILE A 1 781 ? -16.859 17.068 -9.595 1.00 98.06 781 ILE A N 1
ATOM 6096 C CA . ILE A 1 781 ? -18.078 16.254 -9.469 1.00 98.06 781 ILE A CA 1
ATOM 6097 C C . ILE A 1 781 ? -19.117 16.995 -8.623 1.00 98.06 781 ILE A C 1
ATOM 6099 O O . ILE A 1 781 ? -20.288 17.030 -9.002 1.00 98.06 781 ILE A O 1
ATOM 6103 N N . ILE A 1 782 ? -18.708 17.616 -7.511 1.00 97.75 782 ILE A N 1
ATOM 6104 C CA . ILE A 1 782 ? -19.624 18.416 -6.689 1.00 97.75 782 ILE A CA 1
ATOM 6105 C C . ILE A 1 782 ? -20.181 19.585 -7.495 1.00 97.75 782 ILE A C 1
ATOM 6107 O O . ILE A 1 782 ? -21.393 19.774 -7.504 1.00 97.75 782 ILE A O 1
ATOM 6111 N N . GLU A 1 783 ? -19.341 20.320 -8.216 1.00 96.00 783 GLU A N 1
ATOM 6112 C CA . GLU A 1 783 ? -19.764 21.449 -9.053 1.00 96.00 783 GLU A CA 1
ATOM 6113 C C . GLU A 1 783 ? -20.789 21.032 -10.105 1.00 96.00 783 GLU A C 1
ATOM 6115 O O . GLU A 1 783 ? -21.866 21.621 -10.220 1.00 96.00 783 GLU A O 1
ATOM 6120 N N . THR A 1 784 ? -20.480 19.950 -10.816 1.00 96.06 784 THR A N 1
ATOM 6121 C CA . THR A 1 784 ? -21.316 19.414 -11.890 1.00 96.06 784 THR A CA 1
ATOM 6122 C C . THR A 1 784 ? -22.681 18.975 -11.376 1.00 96.06 784 THR A C 1
ATOM 6124 O O . THR A 1 784 ? -23.704 19.271 -11.991 1.00 96.06 784 THR A O 1
ATOM 6127 N N . TYR A 1 785 ? -22.709 18.265 -10.246 1.00 96.75 785 TYR A N 1
ATOM 6128 C CA . TYR A 1 785 ? -23.921 17.595 -9.791 1.00 96.75 785 TYR A CA 1
ATOM 6129 C C . TYR A 1 785 ? -24.695 18.349 -8.720 1.00 96.75 785 TYR A C 1
ATOM 6131 O O . TYR A 1 785 ? -25.894 18.133 -8.610 1.00 96.75 785 TYR A O 1
ATOM 6139 N N . SER A 1 786 ? -24.087 19.262 -7.971 1.00 95.75 786 SER A N 1
ATOM 6140 C CA . SER A 1 786 ? -24.828 20.162 -7.076 1.00 95.75 786 SER A CA 1
ATOM 6141 C C . SER A 1 786 ? -25.334 21.421 -7.786 1.00 95.75 786 SER A C 1
ATOM 6143 O O . SER A 1 786 ? -26.287 22.039 -7.317 1.00 95.75 786 SER A O 1
ATOM 6145 N N . GLY A 1 787 ? -24.712 21.806 -8.909 1.00 93.50 787 GLY A N 1
ATOM 6146 C CA . GLY A 1 787 ? -24.978 23.075 -9.590 1.00 93.50 787 GLY A CA 1
ATOM 6147 C C . GLY A 1 787 ? -24.412 24.304 -8.865 1.00 93.50 787 GLY A C 1
ATOM 6148 O O . GLY A 1 787 ? -24.711 25.429 -9.266 1.00 93.50 787 GLY A O 1
ATOM 6149 N N . LEU A 1 788 ? -23.614 24.103 -7.812 1.00 93.56 788 LEU A N 1
ATOM 6150 C CA . LEU A 1 788 ? -22.949 25.145 -7.032 1.00 93.56 788 LEU A CA 1
ATOM 6151 C C . LEU A 1 788 ? -21.427 24.984 -7.128 1.00 93.56 788 LEU A C 1
ATOM 6153 O O . LEU A 1 788 ? -20.956 23.847 -7.104 1.00 93.56 788 LEU A O 1
ATOM 6157 N N . PRO A 1 789 ? -20.643 26.077 -7.158 1.00 93.19 789 PRO A N 1
ATOM 6158 C CA . PRO A 1 789 ? -19.206 26.012 -6.897 1.00 93.19 789 PRO A CA 1
ATOM 6159 C C . PRO A 1 789 ? -18.913 25.198 -5.628 1.00 93.19 789 PRO A C 1
ATOM 6161 O O . PRO A 1 789 ? -19.644 25.312 -4.640 1.00 93.19 789 PRO A O 1
ATOM 6164 N N . TYR A 1 790 ? -17.851 24.383 -5.619 1.00 96.06 790 TYR A N 1
ATOM 6165 C CA . TYR A 1 790 ? -17.553 23.530 -4.458 1.00 96.06 790 TYR A CA 1
ATOM 6166 C C . TYR A 1 790 ? -17.378 24.350 -3.165 1.00 96.06 790 TYR A C 1
ATOM 6168 O O . TYR A 1 790 ? -17.828 23.924 -2.102 1.00 96.06 790 TYR A O 1
ATOM 6176 N N . GLN A 1 791 ? -16.790 25.545 -3.264 1.00 94.12 791 GLN A N 1
ATOM 6177 C CA . GLN A 1 791 ? -16.616 26.493 -2.161 1.00 94.12 791 GLN A CA 1
ATOM 6178 C C . GLN A 1 791 ? -17.952 26.874 -1.517 1.00 94.12 791 GLN A C 1
ATOM 6180 O O . GLN A 1 791 ? -18.079 26.869 -0.293 1.00 94.12 791 GLN A O 1
ATOM 6185 N N . ASP A 1 792 ? -18.956 27.157 -2.345 1.00 94.12 792 ASP A N 1
ATOM 6186 C CA . ASP A 1 792 ? -20.289 27.526 -1.881 1.00 94.12 792 ASP A CA 1
ATOM 6187 C C . ASP A 1 792 ? -20.991 26.303 -1.286 1.00 94.12 792 ASP A C 1
ATOM 6189 O O . ASP A 1 792 ? -21.611 26.389 -0.227 1.00 94.12 792 ASP A O 1
ATOM 6193 N N . PHE A 1 793 ? -20.834 25.131 -1.910 1.00 96.75 793 PHE A N 1
ATOM 6194 C CA . PHE A 1 793 ? -21.401 2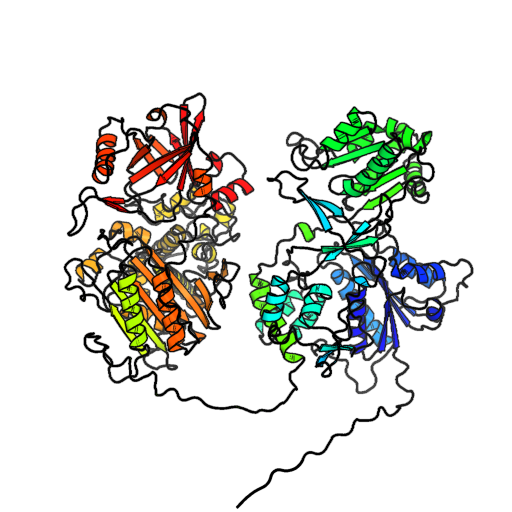3.887 -1.399 1.00 96.75 793 PHE A CA 1
ATOM 6195 C C . PHE A 1 793 ? -20.888 23.560 0.011 1.00 96.75 793 PHE A C 1
ATOM 6197 O O . PHE A 1 793 ? -21.690 23.299 0.907 1.00 96.75 793 PHE A O 1
ATOM 6204 N N . VAL A 1 794 ? -19.571 23.596 0.245 1.00 97.00 794 VAL A N 1
ATOM 6205 C CA . VAL A 1 794 ? -19.006 23.309 1.577 1.00 97.00 794 VAL A CA 1
ATOM 6206 C C . VAL A 1 794 ? -19.380 24.389 2.598 1.00 97.00 794 VAL A C 1
ATOM 6208 O O . VAL A 1 794 ? -19.674 24.060 3.750 1.00 97.00 794 VAL A O 1
ATOM 6211 N N . ALA A 1 795 ? -19.473 25.657 2.186 1.00 96.12 795 ALA A N 1
ATOM 6212 C CA . ALA A 1 795 ? -19.936 26.729 3.061 1.00 96.12 795 ALA A CA 1
ATOM 6213 C C . ALA A 1 795 ? -21.386 26.501 3.529 1.00 96.12 795 ALA A C 1
ATOM 6215 O O . ALA A 1 795 ? -21.669 26.581 4.725 1.00 96.12 795 ALA A O 1
ATOM 6216 N N . GLU A 1 796 ? -22.299 26.161 2.615 1.00 95.81 796 GLU A N 1
ATOM 6217 C CA . GLU A 1 796 ? -23.711 25.906 2.934 1.00 95.81 796 GLU A CA 1
ATOM 6218 C C . GLU A 1 796 ? -23.923 24.608 3.718 1.00 95.81 796 GLU A C 1
ATOM 6220 O O . GLU A 1 796 ? -24.778 24.548 4.599 1.00 95.81 796 GLU A O 1
ATOM 6225 N N . ARG A 1 797 ? -23.181 23.550 3.379 1.00 95.62 797 ARG A N 1
ATOM 6226 C CA . ARG A 1 797 ? -23.456 22.190 3.864 1.00 95.62 797 ARG A CA 1
ATOM 6227 C C . ARG A 1 797 ? -22.611 21.765 5.052 1.00 95.62 797 ARG A C 1
ATOM 6229 O O . ARG A 1 797 ? -22.996 20.820 5.731 1.00 95.62 797 ARG A O 1
ATOM 6236 N N . VAL A 1 798 ? -21.502 22.453 5.312 1.00 97.00 798 VAL A N 1
ATOM 6237 C CA . VAL A 1 798 ? -20.597 22.141 6.424 1.00 97.00 798 VAL A CA 1
ATOM 6238 C C . VAL A 1 798 ? -20.385 23.358 7.318 1.00 97.00 798 VAL A C 1
ATOM 6240 O O . VAL A 1 798 ? -20.667 23.277 8.511 1.00 97.00 798 VAL A O 1
ATOM 6243 N N . PHE A 1 799 ? -19.952 24.502 6.779 1.00 97.88 799 PHE A N 1
ATOM 6244 C CA . PHE A 1 799 ? -19.556 25.627 7.638 1.00 97.88 799 PHE A CA 1
ATOM 6245 C C . PHE A 1 799 ? -20.734 26.281 8.358 1.00 97.88 799 PHE A C 1
ATOM 6247 O O . PHE A 1 799 ? -20.679 26.456 9.576 1.00 97.88 799 PHE A O 1
ATOM 6254 N N . LYS A 1 800 ? -21.817 26.615 7.647 1.00 96.75 800 LYS A N 1
ATOM 6255 C CA . LYS A 1 800 ? -22.994 27.244 8.267 1.00 96.75 800 LYS A CA 1
ATOM 6256 C C . LYS A 1 800 ? -23.667 26.347 9.315 1.00 96.75 800 LYS A C 1
ATOM 6258 O O . LYS A 1 800 ? -23.896 26.856 10.412 1.00 96.75 800 LYS A O 1
ATOM 6263 N N . PRO A 1 801 ? -23.933 25.047 9.061 1.00 95.81 801 PRO A N 1
ATOM 6264 C CA . PRO A 1 801 ? -24.524 24.161 10.069 1.00 95.81 801 PRO A CA 1
ATOM 6265 C C . PRO A 1 801 ? -23.659 23.989 11.324 1.00 95.81 801 PRO A C 1
ATOM 6267 O O . PRO A 1 801 ? -24.185 23.830 12.420 1.00 95.81 801 PRO A O 1
ATOM 6270 N N . LEU A 1 802 ? -22.331 24.067 11.185 1.00 95.69 802 LEU A N 1
ATOM 6271 C CA . LEU A 1 802 ? -21.387 23.982 12.305 1.00 95.69 802 LEU A CA 1
ATOM 6272 C C . LEU A 1 802 ? -21.089 25.325 12.969 1.00 95.69 802 LEU A C 1
ATOM 6274 O O . LEU A 1 802 ? -20.297 25.377 13.910 1.00 95.69 802 LEU A O 1
ATOM 6278 N N . ASN A 1 803 ? -21.676 26.416 12.474 1.00 95.81 803 ASN A N 1
ATOM 6279 C CA . ASN A 1 803 ? -21.335 27.774 12.883 1.00 95.81 803 ASN A CA 1
ATOM 6280 C C . ASN A 1 803 ? -19.817 28.056 12.795 1.00 95.81 803 ASN A C 1
ATOM 6282 O O . ASN A 1 803 ? -19.227 28.688 13.677 1.00 95.81 803 ASN A O 1
ATOM 6286 N N . MET A 1 804 ? -19.171 27.568 11.733 1.00 97.38 804 MET A N 1
ATOM 6287 C CA . MET A 1 804 ? -17.778 27.870 11.388 1.00 97.38 804 MET A CA 1
ATOM 6288 C C . MET A 1 804 ? -17.705 29.208 10.639 1.00 97.38 804 MET A C 1
ATOM 6290 O O . MET A 1 804 ? -17.374 29.273 9.458 1.00 97.38 804 MET A O 1
ATOM 6294 N N . SER A 1 805 ? -18.119 30.284 11.309 1.00 91.44 805 SER A N 1
ATOM 6295 C CA . SER A 1 805 ? -18.416 31.577 10.683 1.00 91.44 805 SER A CA 1
ATOM 6296 C C . SER A 1 805 ? -17.196 32.336 10.156 1.00 91.44 805 SER A C 1
ATOM 6298 O O . SER A 1 805 ? -17.373 33.313 9.432 1.00 91.44 805 SER A O 1
ATOM 6300 N N . THR A 1 806 ? -15.980 31.938 10.541 1.00 94.62 806 THR A N 1
ATOM 6301 C CA . THR A 1 806 ? -14.732 32.559 10.058 1.00 94.62 806 THR A CA 1
ATOM 6302 C C . THR A 1 806 ? -14.086 31.771 8.920 1.00 94.62 806 THR A C 1
ATOM 6304 O O . THR A 1 806 ? -13.211 32.288 8.227 1.00 94.62 806 THR 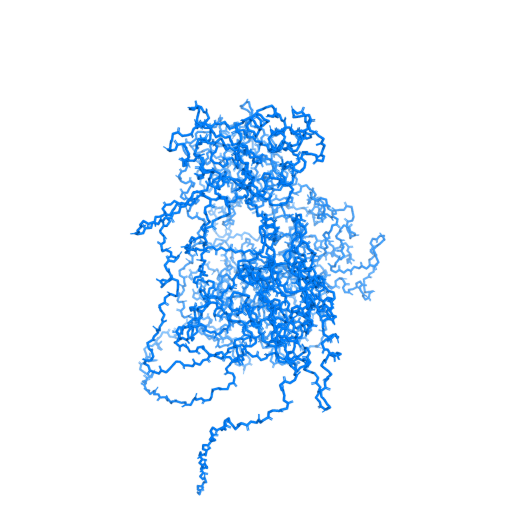A O 1
ATOM 6307 N N . SER A 1 807 ? -14.526 30.529 8.713 1.00 98.12 807 SER A N 1
ATOM 6308 C CA . SER A 1 807 ? -13.973 29.626 7.710 1.00 98.12 807 SER A CA 1
ATOM 6309 C C . SER A 1 807 ? -14.425 30.005 6.302 1.00 98.12 807 SER A C 1
ATOM 6311 O O . SER A 1 807 ? -15.596 30.295 6.062 1.00 98.12 807 SER A O 1
ATOM 6313 N N . THR A 1 808 ? -13.494 29.982 5.352 1.00 97.06 808 THR A N 1
ATOM 6314 C CA . THR A 1 808 ? -13.736 30.336 3.945 1.00 97.06 808 THR A CA 1
ATOM 6315 C C . THR A 1 808 ? -12.814 29.532 3.022 1.00 97.06 808 THR A C 1
ATOM 6317 O O . THR A 1 808 ? -11.886 28.864 3.473 1.00 97.06 808 THR A O 1
ATOM 6320 N N . LEU A 1 809 ? -13.070 29.574 1.716 1.00 95.25 809 LEU A N 1
ATOM 6321 C CA . LEU A 1 809 ? -12.153 29.098 0.672 1.00 95.25 809 LEU A CA 1
ATOM 6322 C C . LEU A 1 809 ? -11.647 30.254 -0.203 1.00 95.25 809 LEU A C 1
ATOM 6324 O O . LEU A 1 809 ? -10.987 30.017 -1.214 1.00 95.25 809 LEU A O 1
ATOM 6328 N N . TRP A 1 810 ? -11.951 31.498 0.181 1.00 94.56 810 TRP A N 1
ATOM 6329 C CA . TRP A 1 810 ? -11.602 32.705 -0.555 1.00 94.56 810 TRP A CA 1
ATOM 6330 C C . TRP A 1 810 ? -10.498 33.479 0.179 1.00 94.56 810 TRP A C 1
ATOM 6332 O O . TRP A 1 810 ? -10.752 34.114 1.208 1.00 94.56 810 TRP A O 1
ATOM 6342 N N . PRO A 1 811 ? -9.254 33.456 -0.333 1.00 94.25 811 PRO A N 1
ATOM 6343 C CA . PRO A 1 811 ? -8.141 34.210 0.241 1.00 94.25 811 PRO A CA 1
ATOM 6344 C C . PRO A 1 811 ? -8.420 35.709 0.398 1.00 94.25 811 PRO A C 1
ATOM 6346 O O . PRO A 1 811 ? -7.980 36.316 1.379 1.00 94.25 811 PRO A O 1
ATOM 6349 N N . SER A 1 812 ? -9.160 36.318 -0.533 1.00 95.00 812 SER A N 1
ATOM 6350 C CA . SER A 1 812 ? -9.568 37.724 -0.436 1.00 95.00 812 SER A CA 1
ATOM 6351 C C . SER A 1 812 ? -10.508 38.000 0.744 1.00 95.00 812 SER A C 1
ATOM 6353 O O . SER A 1 812 ? -10.328 39.007 1.437 1.00 95.00 812 SER A O 1
ATOM 6355 N N . GLU A 1 813 ? -11.456 37.106 1.031 1.00 95.56 813 GLU A N 1
ATOM 6356 C CA . GLU A 1 813 ? -12.343 37.202 2.197 1.00 95.56 813 GLU A CA 1
ATOM 6357 C C . GLU A 1 813 ? -11.560 37.025 3.499 1.00 95.56 813 GLU A C 1
ATOM 6359 O O . GLU A 1 813 ? -11.680 37.848 4.409 1.00 95.56 813 GLU A O 1
ATOM 6364 N N . ALA A 1 814 ? -10.689 36.012 3.557 1.00 96.00 814 ALA A N 1
ATOM 6365 C CA . ALA A 1 814 ? -9.817 35.777 4.702 1.00 96.00 814 ALA A CA 1
ATOM 6366 C C . ALA A 1 814 ? -8.945 37.010 4.986 1.00 96.00 814 ALA A C 1
ATOM 6368 O O . ALA A 1 814 ? -8.893 37.492 6.117 1.00 96.00 814 ALA A O 1
ATOM 6369 N N . THR A 1 815 ? -8.320 37.586 3.957 1.00 94.94 815 THR A N 1
ATOM 6370 C CA . THR A 1 815 ? -7.516 38.813 4.082 1.00 94.94 815 THR A CA 1
ATOM 6371 C C . THR A 1 815 ? -8.362 39.993 4.567 1.00 94.94 815 THR A C 1
ATOM 6373 O O . THR A 1 815 ? -7.958 40.713 5.480 1.00 94.94 815 THR A O 1
ATOM 6376 N N . SER A 1 816 ? -9.561 40.173 4.006 1.00 96.38 816 SER A N 1
ATOM 6377 C CA . SER A 1 816 ? -10.470 41.273 4.360 1.00 96.38 816 SER A CA 1
ATOM 6378 C C . SER A 1 816 ? -11.022 41.172 5.785 1.00 96.38 816 SER A C 1
ATOM 6380 O O . SER A 1 816 ? -11.397 42.191 6.362 1.00 96.38 816 SER A O 1
ATOM 6382 N N . SER A 1 817 ? -11.040 39.971 6.374 1.00 96.25 817 SER A N 1
ATOM 6383 C CA . SER A 1 817 ? -11.437 39.766 7.774 1.00 96.25 817 SER A CA 1
ATOM 6384 C C . SER A 1 817 ? -10.446 40.360 8.786 1.00 96.25 817 SER A C 1
ATOM 6386 O O . SER A 1 817 ? -10.812 40.602 9.933 1.00 96.25 817 SER A O 1
ATOM 6388 N N . GLY A 1 818 ? -9.182 40.571 8.392 1.00 95.31 818 GLY A N 1
ATOM 6389 C CA . GLY A 1 818 ? -8.093 40.955 9.301 1.00 95.31 818 GLY A CA 1
ATOM 6390 C C . GLY A 1 818 ? -7.585 39.822 10.211 1.00 95.31 818 GLY A C 1
ATOM 6391 O O . GLY A 1 818 ? -6.660 40.030 11.005 1.00 95.31 818 GLY A O 1
ATOM 6392 N N . LEU A 1 819 ? -8.156 38.619 10.097 1.00 96.69 819 LEU A N 1
ATOM 6393 C CA . LEU A 1 819 ? -7.760 37.433 10.862 1.00 96.69 819 LEU A CA 1
ATOM 6394 C C . LEU A 1 819 ? -6.734 36.564 10.130 1.00 96.69 819 LEU A C 1
ATOM 6396 O O . LEU A 1 819 ? -6.111 35.715 10.761 1.00 96.69 819 LEU A O 1
ATOM 6400 N N . PHE A 1 820 ? -6.537 36.758 8.822 1.00 97.50 820 PHE A N 1
ATOM 6401 C CA . PHE A 1 820 ? -5.604 35.945 8.045 1.00 97.50 820 PHE A CA 1
ATOM 6402 C C . PHE A 1 820 ? -4.151 36.231 8.408 1.00 97.50 820 PHE A C 1
ATOM 6404 O O . PHE A 1 820 ? -3.723 37.383 8.492 1.00 97.50 820 PHE A O 1
ATOM 6411 N N . THR A 1 821 ? -3.418 35.153 8.667 1.00 97.56 821 THR A N 1
ATOM 6412 C CA . THR A 1 821 ? -2.014 35.213 9.051 1.00 97.56 821 THR A CA 1
ATOM 6413 C C . THR A 1 821 ? -1.118 35.399 7.844 1.00 97.56 821 THR A C 1
ATOM 6415 O O . THR A 1 821 ? -1.392 34.950 6.728 1.00 97.56 821 THR A O 1
ATOM 6418 N N . ASP A 1 822 ? -0.004 36.055 8.104 1.00 96.50 822 ASP A N 1
ATOM 6419 C CA . ASP A 1 822 ? 1.120 36.061 7.204 1.00 96.50 822 ASP A CA 1
ATOM 6420 C C . ASP A 1 822 ? 1.672 34.616 7.040 1.00 96.50 822 ASP A C 1
ATOM 6422 O O . ASP A 1 822 ? 1.404 33.705 7.811 1.00 96.50 822 ASP A O 1
ATOM 6426 N N . THR A 1 823 ? 2.441 34.371 5.993 1.00 95.19 823 THR A N 1
ATOM 6427 C CA . THR A 1 823 ? 3.112 33.117 5.637 1.00 95.19 823 THR A CA 1
ATOM 6428 C C . THR A 1 823 ? 4.635 33.233 5.632 1.00 95.19 823 THR A C 1
ATOM 6430 O O . THR A 1 823 ? 5.220 34.240 5.204 1.00 95.19 823 THR A O 1
ATOM 6433 N N . TRP A 1 824 ? 5.310 32.173 6.063 1.00 94.88 824 TRP A N 1
ATOM 6434 C CA . TRP A 1 824 ? 6.767 32.144 6.129 1.00 94.88 824 TRP A CA 1
ATOM 6435 C C . TRP A 1 824 ? 7.349 30.846 5.577 1.00 94.88 824 TRP A C 1
ATOM 6437 O O . TRP A 1 824 ? 6.753 29.779 5.686 1.00 94.88 824 TRP A O 1
ATOM 6447 N N . THR A 1 825 ? 8.548 30.931 5.008 1.00 92.38 825 THR A N 1
ATOM 6448 C CA . THR A 1 825 ? 9.342 29.738 4.715 1.00 92.38 825 THR A CA 1
ATOM 6449 C C . THR A 1 825 ? 9.786 29.063 6.014 1.00 92.38 825 THR A C 1
ATOM 6451 O O . THR A 1 825 ? 9.764 29.663 7.093 1.00 92.38 825 THR A O 1
ATOM 6454 N N . LYS A 1 826 ? 10.301 27.844 5.898 1.00 88.94 826 LYS A N 1
ATOM 6455 C CA . LYS A 1 826 ? 10.850 27.033 6.983 1.00 88.94 826 LYS A CA 1
ATOM 6456 C C . LYS A 1 826 ? 11.951 27.697 7.804 1.00 88.94 826 LYS A C 1
ATOM 6458 O O . LYS A 1 826 ? 12.115 27.350 8.974 1.00 88.94 826 LYS A O 1
ATOM 6463 N N . ASP A 1 827 ? 12.662 28.645 7.193 1.00 87.56 827 ASP A N 1
ATOM 6464 C CA . ASP A 1 827 ? 13.746 29.432 7.791 1.00 87.56 827 ASP A CA 1
ATOM 6465 C C . ASP A 1 827 ? 13.249 30.786 8.339 1.00 87.56 827 ASP A C 1
ATOM 6467 O O . ASP A 1 827 ? 14.040 31.662 8.689 1.00 87.56 827 ASP A O 1
ATOM 6471 N N . GLY A 1 828 ? 11.930 31.004 8.373 1.00 88.75 828 GLY A N 1
ATOM 6472 C CA . GLY A 1 828 ? 11.314 32.222 8.896 1.00 88.75 828 GLY A CA 1
ATOM 6473 C C . GLY A 1 828 ? 11.333 33.407 7.927 1.00 88.75 828 GLY A C 1
ATOM 6474 O O . GLY A 1 828 ? 11.179 34.554 8.362 1.00 88.75 828 GLY A O 1
ATOM 6475 N N . ARG A 1 829 ? 11.505 33.177 6.616 1.00 90.94 829 ARG A N 1
ATOM 6476 C CA . ARG A 1 829 ? 11.456 34.238 5.599 1.00 90.94 829 ARG A CA 1
ATOM 6477 C C . ARG A 1 829 ? 10.017 34.514 5.164 1.00 90.94 829 ARG A C 1
ATOM 6479 O O . ARG A 1 829 ? 9.329 33.606 4.724 1.00 90.94 829 ARG A O 1
ATOM 6486 N N . ARG A 1 830 ? 9.568 35.769 5.239 1.00 93.62 830 ARG A N 1
ATOM 6487 C CA . ARG A 1 830 ? 8.234 36.179 4.769 1.00 93.62 830 ARG A CA 1
ATOM 6488 C C . ARG A 1 830 ? 8.084 35.936 3.258 1.00 93.62 830 ARG A C 1
ATOM 6490 O O . ARG A 1 830 ? 8.964 36.323 2.489 1.00 93.62 830 ARG A O 1
ATOM 6497 N N . ILE A 1 831 ? 6.965 35.342 2.845 1.00 93.19 831 ILE A N 1
ATOM 6498 C CA . ILE A 1 831 ? 6.583 35.093 1.438 1.00 93.19 831 ILE A CA 1
ATOM 6499 C C . ILE A 1 831 ? 5.131 35.529 1.192 1.00 93.19 831 ILE A C 1
ATOM 6501 O O . ILE A 1 831 ? 4.376 35.630 2.149 1.00 93.19 831 ILE A O 1
ATOM 6505 N N . PRO A 1 832 ? 4.677 35.819 -0.036 1.00 91.56 832 PRO A N 1
ATOM 6506 C CA . PRO A 1 832 ? 3.249 36.020 -0.270 1.00 91.56 832 PRO A CA 1
ATOM 6507 C C . PRO A 1 832 ? 2.470 34.736 0.017 1.00 91.56 832 PRO A C 1
ATOM 6509 O O . PRO A 1 832 ? 3.018 33.632 -0.045 1.00 91.56 832 PRO A O 1
ATOM 6512 N N . PHE A 1 833 ? 1.176 34.867 0.308 1.00 91.12 833 PHE A N 1
ATOM 6513 C CA . PHE A 1 833 ? 0.309 33.700 0.249 1.00 91.12 833 PHE A CA 1
ATOM 6514 C C . PHE A 1 833 ? 0.216 33.220 -1.203 1.00 91.12 833 PHE A C 1
ATOM 6516 O O . PHE A 1 833 ? 0.041 34.018 -2.124 1.00 91.12 833 PHE A O 1
ATOM 6523 N N . TRP A 1 834 ? 0.397 31.917 -1.397 1.00 78.31 834 TRP A N 1
ATOM 6524 C CA . TRP A 1 834 ? 0.697 31.338 -2.703 1.00 78.31 834 TRP A CA 1
ATOM 6525 C C . TRP A 1 834 ? -0.515 31.221 -3.630 1.00 78.31 834 TRP A C 1
ATOM 6527 O O . TRP A 1 834 ? -0.367 31.127 -4.848 1.00 78.31 834 TRP A O 1
ATOM 6537 N N . PHE A 1 835 ? -1.719 31.216 -3.060 1.00 86.75 835 PHE A N 1
ATOM 6538 C CA . PHE A 1 835 ? -2.948 30.968 -3.798 1.00 86.75 835 PHE A CA 1
ATOM 6539 C C . PHE A 1 835 ? -3.798 32.233 -3.847 1.00 86.75 835 PHE A C 1
ATOM 6541 O O . PHE A 1 835 ? -4.262 32.740 -2.831 1.00 86.75 835 PHE A O 1
ATOM 6548 N N . THR A 1 836 ? -4.008 32.752 -5.052 1.00 89.00 836 THR A N 1
ATOM 6549 C CA . THR A 1 836 ? -5.029 33.773 -5.312 1.00 89.00 836 THR A CA 1
ATOM 6550 C C . THR A 1 836 ? -6.422 33.138 -5.288 1.00 89.00 836 THR A C 1
ATOM 6552 O O . THR A 1 836 ? -6.546 31.910 -5.283 1.00 89.00 836 THR A O 1
ATOM 6555 N N . ASP A 1 837 ? -7.483 33.947 -5.324 1.00 89.75 837 ASP A N 1
ATOM 6556 C CA . ASP A 1 837 ? -8.859 33.438 -5.458 1.00 89.75 837 ASP A CA 1
ATOM 6557 C C . ASP A 1 837 ? -9.017 32.545 -6.699 1.00 89.75 837 ASP A C 1
ATOM 6559 O O . ASP A 1 837 ? -9.643 31.494 -6.630 1.00 89.75 837 ASP A O 1
ATOM 6563 N N . GLU A 1 838 ? -8.379 32.917 -7.813 1.00 86.50 838 GLU A N 1
ATOM 6564 C CA . GLU A 1 838 ? -8.349 32.133 -9.055 1.00 86.50 838 GLU A CA 1
ATOM 6565 C C . GLU A 1 838 ? -7.712 30.752 -8.840 1.00 86.50 838 GLU A C 1
ATOM 6567 O O . GLU A 1 838 ? -8.302 29.726 -9.168 1.00 86.50 838 GLU A O 1
ATOM 6572 N N . ILE A 1 839 ? -6.526 30.705 -8.228 1.00 85.44 839 ILE A N 1
ATOM 6573 C CA . ILE A 1 839 ? -5.815 29.447 -7.961 1.00 85.44 839 ILE A CA 1
ATOM 6574 C C . ILE A 1 839 ? -6.577 28.587 -6.941 1.00 85.44 839 ILE A C 1
ATOM 6576 O O . ILE A 1 839 ? -6.586 27.355 -7.032 1.00 85.44 839 ILE A O 1
ATOM 6580 N N . SER A 1 840 ? -7.252 29.232 -5.990 1.00 85.75 840 SER A N 1
ATOM 6581 C CA . SER A 1 840 ? -8.035 28.563 -4.951 1.00 85.75 840 SER A CA 1
ATOM 6582 C C . SER A 1 840 ? -9.223 27.798 -5.521 1.00 85.75 840 SER A C 1
ATOM 6584 O O . SER A 1 840 ? -9.620 26.816 -4.910 1.00 85.75 840 SER A O 1
ATOM 6586 N N . GLN A 1 841 ? -9.734 28.142 -6.710 1.00 85.06 841 GLN A N 1
ATOM 6587 C CA . GLN A 1 841 ? -10.790 27.359 -7.366 1.00 85.06 841 GLN A CA 1
ATOM 6588 C C . GLN A 1 841 ? -10.326 25.947 -7.728 1.00 85.06 841 GLN A C 1
ATOM 6590 O O . GLN A 1 841 ? -11.011 24.970 -7.440 1.00 85.06 841 GLN A O 1
ATOM 6595 N N . VAL A 1 842 ? -9.120 25.818 -8.282 1.00 89.06 842 VAL A N 1
ATOM 6596 C CA . VAL A 1 842 ? -8.539 24.509 -8.613 1.00 89.06 842 VAL A CA 1
ATOM 6597 C C . VAL A 1 842 ? -8.087 23.779 -7.352 1.00 89.06 842 VAL A C 1
ATOM 6599 O O . VAL A 1 842 ? -8.255 22.567 -7.233 1.00 89.06 842 VAL A O 1
ATOM 6602 N N . ASN A 1 843 ? -7.521 24.507 -6.388 1.00 90.06 843 ASN A N 1
ATOM 6603 C CA . ASN A 1 843 ? -6.966 23.913 -5.174 1.00 90.06 843 ASN A CA 1
ATOM 6604 C C . ASN A 1 843 ? -8.000 23.702 -4.049 1.00 90.06 843 ASN A C 1
ATOM 6606 O O . ASN A 1 843 ? -7.649 23.139 -3.014 1.00 90.06 843 ASN A O 1
ATOM 6610 N N . ALA A 1 844 ? -9.262 24.108 -4.225 1.00 92.06 844 ALA A N 1
ATOM 6611 C CA . ALA A 1 844 ? -10.280 24.118 -3.172 1.00 92.06 844 ALA A CA 1
ATOM 6612 C C . ALA A 1 844 ? -10.410 22.762 -2.459 1.00 92.06 844 ALA A C 1
ATOM 6614 O O . ALA A 1 844 ? -10.292 22.682 -1.236 1.00 92.06 844 ALA A O 1
ATOM 6615 N N . GLY A 1 845 ? -10.591 21.685 -3.228 1.00 94.31 845 GLY A N 1
ATOM 6616 C CA . GLY A 1 845 ? -10.689 20.317 -2.713 1.00 94.31 845 GLY A CA 1
ATOM 6617 C C . GLY A 1 845 ? -9.400 19.799 -2.056 1.00 94.31 845 GLY A C 1
ATOM 6618 O O . GLY A 1 845 ? -9.433 19.382 -0.898 1.00 94.31 845 GLY A O 1
ATOM 6619 N N . PRO A 1 846 ? -8.251 19.789 -2.760 1.00 94.56 846 PRO A N 1
ATOM 6620 C CA . PRO A 1 846 ? -7.016 19.237 -2.210 1.00 94.56 846 PRO A CA 1
ATOM 6621 C C . PRO A 1 846 ? -6.360 20.086 -1.117 1.00 94.56 846 PRO A C 1
ATOM 6623 O O . PRO A 1 846 ? -5.589 19.507 -0.352 1.00 94.56 846 PRO A O 1
ATOM 6626 N N . GLY A 1 847 ? -6.605 21.399 -1.050 1.00 93.06 847 GLY A N 1
ATOM 6627 C CA . GLY A 1 847 ? -5.773 22.304 -0.257 1.00 93.06 847 GLY A CA 1
ATOM 6628 C C . GLY A 1 847 ? -6.365 23.650 0.170 1.00 93.06 847 GLY A C 1
ATOM 6629 O O . GLY A 1 847 ? -5.650 24.393 0.832 1.00 93.06 847 GLY A O 1
ATOM 6630 N N . GLY A 1 848 ? -7.598 23.998 -0.214 1.00 92.81 848 GLY A N 1
ATOM 6631 C CA . GLY A 1 848 ? -8.055 25.394 -0.214 1.00 92.81 848 GLY A CA 1
ATOM 6632 C C . GLY A 1 848 ? -8.897 25.867 0.972 1.00 92.81 848 GLY A C 1
ATOM 6633 O O . GLY A 1 848 ? -9.256 27.039 0.991 1.00 92.81 848 GLY A O 1
ATOM 6634 N N . VAL A 1 849 ? -9.219 25.021 1.956 1.00 97.56 849 VAL A N 1
ATOM 6635 C CA . VAL A 1 849 ? -9.957 25.478 3.148 1.00 97.56 849 VAL A CA 1
ATOM 6636 C C . VAL A 1 849 ? -9.071 26.397 3.984 1.00 97.56 849 VAL A C 1
ATOM 6638 O O . VAL A 1 849 ? -7.926 26.062 4.276 1.00 97.56 849 VAL A O 1
ATOM 6641 N N . ILE A 1 850 ? -9.601 27.548 4.387 1.00 98.31 850 ILE A N 1
ATOM 6642 C CA . ILE A 1 850 ? -8.988 28.503 5.309 1.00 98.31 850 ILE A CA 1
ATOM 6643 C C . ILE A 1 850 ? -9.852 28.540 6.570 1.00 98.31 850 ILE A C 1
ATOM 6645 O O . ILE A 1 850 ? -11.053 28.780 6.486 1.00 98.31 850 ILE A O 1
ATOM 6649 N N . SER A 1 851 ? -9.257 28.279 7.732 1.00 98.50 851 SER A N 1
ATOM 6650 C CA . SER A 1 851 ? -9.986 28.164 9.001 1.00 98.50 851 SER A CA 1
ATOM 6651 C C . SER A 1 851 ? -9.108 28.549 10.191 1.00 98.50 851 SER A C 1
ATOM 6653 O O . SER A 1 851 ? -7.884 28.637 10.081 1.00 98.50 851 SER A O 1
ATOM 6655 N N . SER A 1 852 ? -9.749 28.758 11.338 1.00 98.62 852 SER A N 1
ATOM 6656 C CA . SER A 1 852 ? -9.128 28.967 12.646 1.00 98.62 852 SER A CA 1
ATOM 6657 C C . SER A 1 852 ? -9.153 27.693 13.497 1.00 98.62 852 SER A C 1
ATOM 6659 O O . SER A 1 852 ? -9.849 26.726 13.161 1.00 98.62 852 SER A O 1
ATOM 6661 N N . ALA A 1 853 ? -8.410 27.679 14.610 1.00 98.25 853 ALA A N 1
ATOM 6662 C CA . ALA A 1 853 ? -8.461 26.571 15.566 1.00 98.25 853 ALA A CA 1
ATOM 6663 C C . ALA A 1 853 ? -9.845 26.471 16.231 1.00 98.25 853 ALA A C 1
ATOM 6665 O O . ALA A 1 853 ? -10.336 25.366 16.460 1.00 98.25 853 ALA A O 1
ATOM 6666 N N . GLU A 1 854 ? -10.497 27.613 16.473 1.00 97.94 854 GLU A N 1
ATOM 6667 C CA . GLU A 1 854 ? -11.851 27.690 17.038 1.00 97.94 854 GLU A CA 1
ATOM 6668 C C . GLU A 1 854 ? -12.902 27.014 16.157 1.00 97.94 854 GLU A C 1
ATOM 6670 O O . GLU A 1 854 ? -13.704 26.217 16.645 1.00 97.94 854 GLU A O 1
ATOM 6675 N N . ASP A 1 855 ? -12.878 27.278 14.851 1.00 98.38 855 ASP A N 1
ATOM 6676 C CA . ASP A 1 855 ? -13.799 26.639 13.911 1.00 98.38 855 ASP A CA 1
ATOM 6677 C C . ASP A 1 855 ? -13.460 25.156 13.705 1.00 98.38 855 ASP A C 1
ATOM 6679 O O . ASP A 1 855 ? -14.354 24.306 13.681 1.00 98.38 855 ASP A O 1
ATOM 6683 N N . MET A 1 856 ? -12.172 24.810 13.636 1.00 98.50 856 MET A N 1
ATOM 6684 C CA . MET A 1 856 ? -11.742 23.418 13.478 1.00 98.50 856 MET A CA 1
ATOM 6685 C C . MET A 1 856 ? -12.106 22.534 14.672 1.00 98.50 856 MET A C 1
ATOM 6687 O O . MET A 1 856 ? -12.395 21.354 14.489 1.00 98.50 856 MET A O 1
ATOM 6691 N N . VAL A 1 857 ? -12.146 23.077 15.889 1.00 97.81 857 VAL A N 1
ATOM 6692 C CA . VAL A 1 857 ? -12.622 22.338 17.065 1.00 97.81 857 VAL A CA 1
ATOM 6693 C C . VAL A 1 857 ? -14.102 21.957 16.936 1.00 97.81 857 VAL A C 1
ATOM 6695 O O . VAL A 1 857 ? -14.465 20.841 17.308 1.00 97.81 857 VAL A O 1
ATOM 6698 N N . LYS A 1 858 ? -14.947 22.810 16.339 1.00 97.50 858 LYS A N 1
ATOM 6699 C CA . LYS A 1 858 ? -16.365 22.489 16.068 1.00 97.50 858 LYS A CA 1
ATOM 6700 C C . LYS A 1 858 ? -16.483 21.331 15.075 1.00 97.50 858 LYS A C 1
ATOM 6702 O O . LYS A 1 858 ? -17.257 20.402 15.294 1.00 97.50 858 LYS A O 1
ATOM 6707 N N . TRP A 1 859 ? -15.662 21.356 14.023 1.00 98.06 859 TRP A N 1
ATOM 6708 C CA . TRP A 1 859 ? -15.549 20.262 13.057 1.00 98.06 859 TRP A CA 1
ATOM 6709 C C . TRP A 1 859 ? -15.131 18.941 13.719 1.00 98.06 859 TRP A C 1
ATOM 6711 O O . TRP A 1 859 ? -15.797 17.920 13.544 1.00 98.06 859 TRP A O 1
ATOM 6721 N N . LEU A 1 860 ? -14.073 18.964 14.536 1.00 98.19 860 LEU A N 1
ATOM 6722 C CA . LEU A 1 860 ? -13.598 17.781 15.258 1.00 98.19 860 LEU A CA 1
ATOM 6723 C C . LEU A 1 860 ? -14.633 17.251 16.259 1.00 98.19 860 LEU A C 1
ATOM 6725 O O . LEU A 1 860 ? -14.785 16.039 16.371 1.00 98.19 860 LEU A O 1
ATOM 6729 N N . ALA A 1 861 ? -15.379 18.123 16.942 1.00 96.44 861 ALA A N 1
ATOM 6730 C CA . ALA A 1 861 ? -16.425 17.716 17.882 1.00 96.44 861 ALA A CA 1
ATOM 6731 C C . ALA A 1 861 ? -17.530 16.892 17.199 1.00 96.44 861 ALA A C 1
ATOM 6733 O O . ALA A 1 861 ? -17.994 15.894 17.746 1.00 96.44 861 ALA A O 1
ATOM 6734 N N . VAL A 1 862 ? -17.919 17.281 15.982 1.00 96.44 862 VAL A N 1
ATOM 6735 C CA . VAL A 1 862 ? -18.905 16.541 15.182 1.00 96.44 862 VAL A CA 1
ATOM 6736 C C . VAL A 1 862 ? -18.348 15.219 14.674 1.00 96.44 862 VAL A C 1
ATOM 6738 O O . VAL A 1 862 ? -19.060 14.219 14.697 1.00 96.44 862 VAL A O 1
ATOM 6741 N N . LEU A 1 863 ? -17.081 15.168 14.262 1.00 97.19 863 LEU A N 1
ATOM 6742 C CA . LEU A 1 863 ? -16.446 13.910 13.860 1.00 97.19 863 LEU A CA 1
ATOM 6743 C C . LEU A 1 863 ? -16.291 12.931 15.030 1.00 97.19 863 LEU A C 1
ATOM 6745 O O . LEU A 1 863 ? -16.570 11.746 14.863 1.00 97.19 863 LEU A O 1
ATOM 6749 N N . LEU A 1 864 ? -15.908 13.416 16.214 1.00 96.00 864 LEU A N 1
ATOM 6750 C CA . LEU A 1 864 ? -15.851 12.606 17.435 1.00 96.00 864 LEU A CA 1
ATOM 6751 C C . LEU A 1 864 ? -17.213 12.004 17.781 1.00 96.00 864 LEU A C 1
ATOM 6753 O O . LEU A 1 864 ? -17.280 10.862 18.217 1.00 96.00 864 LEU A O 1
ATOM 6757 N N . ASN A 1 865 ? -18.293 12.737 17.508 1.00 94.56 865 ASN A N 1
ATOM 6758 C CA . ASN A 1 865 ? -19.663 12.273 17.687 1.00 94.56 865 ASN A CA 1
ATOM 6759 C C . ASN A 1 865 ? -20.273 11.691 16.392 1.00 94.56 865 ASN A C 1
ATOM 6761 O O . ASN A 1 865 ? -21.465 11.838 16.116 1.00 94.56 865 ASN A O 1
ATOM 6765 N N . HIS A 1 866 ? -19.443 11.054 15.559 1.00 95.25 866 HIS A N 1
ATOM 6766 C CA . HIS A 1 866 ? -19.850 10.281 14.378 1.00 95.25 866 HIS A CA 1
ATOM 6767 C C . HIS A 1 866 ? -20.733 11.028 13.362 1.00 95.25 866 HIS A C 1
ATOM 6769 O O . HIS A 1 866 ? -21.581 10.426 12.699 1.00 95.25 866 HIS A O 1
ATOM 6775 N N . GLY A 1 867 ? -20.524 12.338 13.228 1.00 95.88 867 GLY A N 1
ATOM 6776 C CA . GLY A 1 867 ? -21.244 13.209 12.302 1.00 95.88 867 GLY A CA 1
ATOM 6777 C C . GLY A 1 867 ? -22.452 13.938 12.898 1.00 95.88 867 GLY A C 1
ATOM 6778 O O . GLY A 1 867 ? -23.083 14.739 12.204 1.00 95.88 867 GLY A O 1
ATOM 6779 N N . VAL A 1 868 ? -22.759 13.723 14.178 1.00 95.25 868 VAL A N 1
ATOM 6780 C CA . VAL A 1 868 ? -23.869 14.377 14.880 1.00 95.25 868 VAL A CA 1
ATOM 6781 C C . VAL A 1 868 ? -23.354 15.545 15.716 1.00 95.25 868 VAL A C 1
ATOM 6783 O O . VAL A 1 868 ? -22.388 15.419 16.463 1.00 95.25 868 VAL A O 1
ATOM 6786 N N . HIS A 1 869 ? -24.011 16.698 15.636 1.00 93.88 869 HIS A N 1
ATOM 6787 C CA . HIS A 1 869 ? -23.667 17.849 16.456 1.00 93.88 869 HIS A CA 1
ATOM 6788 C C . HIS A 1 869 ? -23.880 17.523 17.950 1.00 93.88 869 HIS A C 1
ATOM 6790 O O . HIS A 1 869 ? -25.005 17.212 18.342 1.00 93.88 869 HIS A O 1
ATOM 6796 N N . PRO A 1 870 ? -22.849 17.634 18.813 1.00 89.94 870 PRO A N 1
ATOM 6797 C CA . PRO A 1 870 ? -22.892 17.102 20.182 1.00 89.94 870 PRO A CA 1
ATOM 6798 C C . PRO A 1 870 ? -23.929 17.779 21.091 1.00 89.94 870 PRO A C 1
ATOM 6800 O O . PRO A 1 870 ? -24.467 17.132 21.980 1.00 89.94 870 PRO A O 1
ATOM 6803 N N . VAL A 1 871 ? -24.240 19.061 20.850 1.00 89.06 871 VAL A N 1
ATOM 6804 C CA . VAL A 1 871 ? -25.234 19.817 21.642 1.00 89.06 871 VAL A CA 1
ATOM 6805 C C . VAL A 1 871 ? -26.643 19.782 21.037 1.00 89.06 871 VAL A C 1
ATOM 6807 O O . VAL A 1 871 ? -27.596 19.438 21.726 1.00 89.06 871 VAL A O 1
ATOM 6810 N N . SER A 1 872 ? -26.813 20.151 19.760 1.00 90.94 872 SER A N 1
ATOM 6811 C CA . SER A 1 872 ? -28.140 20.196 19.126 1.00 90.94 872 SER A CA 1
ATOM 6812 C C . SER A 1 872 ? -28.709 18.819 18.761 1.00 90.94 872 SER A C 1
ATOM 6814 O O . SER A 1 872 ? -29.911 18.717 18.525 1.00 90.94 872 SER A O 1
ATOM 6816 N N . GLY A 1 873 ? -27.873 17.777 18.673 1.00 90.81 873 GLY A N 1
ATOM 6817 C CA . GLY A 1 873 ? -28.264 16.454 18.176 1.00 90.81 873 GLY A CA 1
ATOM 6818 C C . GLY A 1 873 ? -28.539 16.408 16.667 1.00 90.81 873 GLY A C 1
ATOM 6819 O O . GLY A 1 873 ? -28.971 15.380 16.147 1.00 90.81 873 GLY A O 1
ATOM 6820 N N . GLU A 1 874 ? -28.307 17.505 15.943 1.00 93.94 874 GLU A N 1
ATOM 6821 C CA . GLU A 1 874 ? -28.518 17.572 14.498 1.00 93.94 874 GLU A CA 1
ATOM 6822 C C . GLU A 1 874 ? -27.476 16.725 13.756 1.00 93.94 874 GLU A C 1
ATOM 6824 O O . GLU A 1 874 ? -26.279 16.807 14.027 1.00 93.94 874 GLU A O 1
ATOM 6829 N N . THR A 1 875 ? -27.912 15.905 12.800 1.00 96.12 875 THR A N 1
ATOM 6830 C CA . THR A 1 875 ? -26.990 15.145 11.944 1.00 96.12 875 THR A CA 1
ATOM 6831 C C . THR A 1 875 ? -26.412 16.067 10.876 1.00 96.12 875 THR A C 1
ATOM 6833 O O . THR A 1 875 ? -27.101 16.413 9.920 1.00 96.12 875 THR A O 1
ATOM 6836 N N . ILE A 1 876 ? -25.142 16.439 11.031 1.00 96.75 876 ILE A N 1
ATOM 6837 C CA . ILE A 1 876 ? -24.414 17.280 10.071 1.00 96.75 876 ILE A CA 1
ATOM 6838 C C . ILE A 1 876 ? -23.805 16.411 8.972 1.00 96.75 876 ILE A C 1
ATOM 6840 O O . ILE A 1 876 ? -23.897 16.730 7.790 1.00 96.75 876 ILE A O 1
ATOM 6844 N N . ILE A 1 877 ? -23.208 15.285 9.366 1.00 97.75 877 ILE A N 1
ATOM 6845 C CA . ILE A 1 877 ? -22.671 14.266 8.469 1.00 97.75 877 ILE A CA 1
ATOM 6846 C C . ILE A 1 877 ? -23.411 12.963 8.757 1.00 97.75 877 ILE A C 1
ATOM 6848 O O . ILE A 1 877 ? -23.331 12.457 9.875 1.00 97.75 877 ILE A O 1
ATOM 6852 N N . PRO A 1 878 ? -24.117 12.381 7.774 1.00 97.62 878 PRO A N 1
ATOM 6853 C CA . PRO A 1 878 ? -24.748 11.083 7.947 1.00 97.62 878 PRO A CA 1
ATOM 6854 C C . PRO A 1 878 ? -23.729 10.026 8.369 1.00 97.62 878 PRO A C 1
ATOM 6856 O O . PRO A 1 878 ? -22.612 9.984 7.845 1.00 97.62 878 PRO A O 1
ATOM 6859 N N . ARG A 1 879 ? -24.138 9.110 9.253 1.00 96.62 879 ARG A N 1
ATOM 6860 C CA . ARG A 1 879 ? -23.266 8.033 9.743 1.00 96.62 879 ARG A CA 1
ATOM 6861 C C . ARG A 1 879 ? -22.622 7.233 8.602 1.00 96.62 879 ARG A C 1
ATOM 6863 O O . ARG A 1 879 ? -21.434 6.942 8.648 1.00 96.62 879 ARG A O 1
ATOM 6870 N N . SER A 1 880 ? -23.372 6.984 7.527 1.00 96.62 880 SER A N 1
ATOM 6871 C CA . SER A 1 880 ? -22.882 6.314 6.315 1.00 96.62 880 SER A CA 1
ATOM 6872 C C . SER A 1 880 ? -21.724 7.050 5.623 1.00 96.62 880 SER A C 1
ATOM 6874 O O . SER A 1 880 ? -20.822 6.410 5.083 1.00 96.62 880 SER A O 1
ATOM 6876 N N . VAL A 1 881 ? -21.725 8.386 5.637 1.00 97.94 881 VAL A N 1
ATOM 6877 C CA . VAL A 1 881 ? -20.657 9.234 5.084 1.00 97.94 881 VAL A CA 1
ATOM 6878 C C . VAL A 1 881 ? -19.456 9.261 6.024 1.00 97.94 881 VAL A C 1
ATOM 6880 O O . VAL A 1 881 ? -18.321 9.107 5.566 1.00 97.94 881 VAL A O 1
ATOM 6883 N N . TYR A 1 882 ? -19.698 9.403 7.330 1.00 97.44 882 TYR A N 1
ATOM 6884 C CA . TYR A 1 882 ? -18.651 9.333 8.348 1.00 97.44 882 TYR A CA 1
ATOM 6885 C C . TYR A 1 882 ? -17.888 8.003 8.256 1.00 97.44 882 TYR A C 1
ATOM 6887 O O . TYR A 1 882 ? -16.671 8.006 8.062 1.00 97.44 882 TYR A O 1
ATOM 6895 N N . ASP A 1 883 ? -18.596 6.871 8.289 1.00 96.69 883 ASP A N 1
ATOM 6896 C CA . ASP A 1 883 ? -17.983 5.542 8.215 1.00 96.69 883 ASP A CA 1
ATOM 6897 C C . ASP A 1 883 ? -17.256 5.353 6.878 1.00 96.69 883 ASP A C 1
ATOM 6899 O O . ASP A 1 883 ? -16.123 4.872 6.839 1.00 96.69 883 ASP A O 1
ATOM 6903 N N . ALA A 1 884 ? -17.853 5.781 5.759 1.00 96.19 884 ALA A N 1
ATOM 6904 C CA . ALA A 1 884 ? -17.221 5.644 4.452 1.00 96.19 884 ALA A CA 1
ATOM 6905 C C . ALA A 1 884 ? -15.884 6.393 4.359 1.00 96.19 884 ALA A C 1
ATOM 6907 O O . ALA A 1 884 ? -14.928 5.831 3.817 1.00 96.19 884 ALA A O 1
ATOM 6908 N N . THR A 1 885 ? -15.823 7.626 4.868 1.00 96.06 885 THR A N 1
ATOM 6909 C CA . THR A 1 885 ? -14.660 8.517 4.731 1.00 96.06 885 THR A CA 1
ATOM 6910 C C . THR A 1 885 ? -13.553 8.240 5.748 1.00 96.06 885 THR A C 1
ATOM 6912 O O . THR A 1 885 ? -12.379 8.367 5.401 1.00 96.06 885 THR A O 1
ATOM 6915 N N . THR A 1 886 ? -13.896 7.804 6.962 1.00 95.38 886 THR A N 1
ATOM 6916 C CA . THR A 1 886 ? -12.933 7.545 8.053 1.00 95.38 886 THR A CA 1
ATOM 6917 C C . THR A 1 886 ? -12.448 6.094 8.137 1.00 95.38 886 THR A C 1
ATOM 6919 O O . THR A 1 886 ? -11.482 5.791 8.842 1.00 95.38 886 THR A O 1
ATOM 6922 N N . THR A 1 887 ? -13.078 5.169 7.409 1.00 95.31 887 THR A N 1
ATOM 6923 C CA . THR A 1 887 ? -12.585 3.789 7.298 1.00 95.31 887 THR A CA 1
ATOM 6924 C C . THR A 1 887 ? -11.292 3.756 6.489 1.00 95.31 887 THR A C 1
ATOM 6926 O O . THR A 1 887 ? -11.284 4.166 5.328 1.00 95.31 887 THR A O 1
ATOM 6929 N N . ALA A 1 888 ? -10.220 3.202 7.060 1.00 93.75 888 ALA A N 1
ATOM 6930 C CA . ALA A 1 888 ? -9.011 2.879 6.310 1.00 93.75 888 ALA A CA 1
ATOM 6931 C C . ALA A 1 888 ? -9.286 1.745 5.314 1.00 93.75 888 ALA A C 1
ATOM 6933 O O . ALA A 1 888 ? -9.679 0.649 5.699 1.00 93.75 888 ALA A O 1
ATOM 6934 N N . ARG A 1 889 ? -9.071 2.005 4.023 1.00 90.06 889 ARG A N 1
ATOM 6935 C CA . ARG A 1 889 ? -9.328 1.043 2.934 1.00 90.06 889 ARG A CA 1
ATOM 6936 C C . ARG A 1 889 ? -8.074 0.639 2.184 1.00 90.06 889 ARG A C 1
ATOM 6938 O O . ARG A 1 889 ? -8.024 -0.434 1.581 1.00 90.06 889 ARG A O 1
ATOM 6945 N N . HIS A 1 890 ? -7.069 1.505 2.194 1.00 92.19 890 HIS A N 1
ATOM 6946 C CA . HIS A 1 890 ? -5.833 1.298 1.457 1.00 92.19 890 HIS A CA 1
ATOM 6947 C C . HIS A 1 890 ? -4.644 1.471 2.381 1.00 92.19 890 HIS A C 1
ATOM 6949 O O . HIS A 1 890 ? -4.612 2.381 3.195 1.00 92.19 890 HIS A O 1
ATOM 6955 N N . VAL A 1 891 ? -3.664 0.586 2.267 1.00 91.75 891 VAL A N 1
ATOM 6956 C CA . VAL A 1 891 ? -2.457 0.650 3.088 1.00 91.75 891 VAL A CA 1
ATOM 6957 C C . VAL A 1 891 ? -1.534 1.722 2.512 1.00 91.75 891 VAL A C 1
ATOM 6959 O O . VAL A 1 891 ? -1.165 1.646 1.340 1.00 91.75 891 VAL A O 1
ATOM 6962 N N . VAL A 1 892 ? -1.155 2.695 3.338 1.00 90.06 892 VAL A N 1
ATOM 6963 C CA . VAL A 1 892 ? -0.110 3.688 3.040 1.00 90.06 892 VAL A CA 1
ATOM 6964 C C . VAL A 1 892 ? 1.249 3.112 3.416 1.00 90.06 892 VAL A C 1
ATOM 6966 O O . VAL A 1 892 ? 2.158 3.052 2.591 1.00 90.06 892 VAL A O 1
ATOM 6969 N N . HIS A 1 893 ? 1.360 2.625 4.653 1.00 84.56 893 HIS A N 1
ATOM 6970 C CA . HIS A 1 893 ? 2.556 1.983 5.182 1.00 84.56 893 HIS A CA 1
ATOM 6971 C C . HIS A 1 893 ? 2.185 0.604 5.711 1.00 84.56 893 HIS A C 1
ATOM 6973 O O . HIS A 1 893 ? 1.463 0.485 6.697 1.00 84.56 893 HIS A O 1
ATOM 6979 N N . GLY A 1 894 ? 2.682 -0.446 5.051 1.00 85.06 894 GLY A N 1
ATOM 6980 C CA . GLY A 1 894 ? 2.423 -1.841 5.430 1.00 85.06 894 GLY A CA 1
ATOM 6981 C C . GLY A 1 894 ? 3.219 -2.328 6.639 1.00 85.06 894 GLY A C 1
ATOM 6982 O O . GLY A 1 894 ? 3.159 -3.510 6.960 1.00 85.06 894 GLY A O 1
ATOM 6983 N N . ARG A 1 895 ? 3.979 -1.436 7.280 1.00 81.12 895 ARG A N 1
ATOM 6984 C CA . ARG A 1 895 ? 4.749 -1.675 8.501 1.00 81.12 895 ARG A CA 1
ATOM 6985 C C . ARG A 1 895 ? 4.601 -0.462 9.424 1.00 81.12 895 ARG A C 1
ATOM 6987 O O . ARG A 1 895 ? 4.452 0.646 8.898 1.00 81.12 895 ARG A O 1
ATOM 6994 N N . PRO A 1 896 ? 4.665 -0.649 10.752 1.00 75.62 896 PRO A N 1
ATOM 6995 C CA . PRO A 1 896 ? 4.734 0.459 11.694 1.00 75.62 896 PRO A CA 1
ATOM 6996 C C . PRO A 1 896 ? 5.880 1.412 11.358 1.00 75.62 896 PRO A C 1
ATOM 6998 O O . PRO A 1 896 ? 7.004 0.982 11.098 1.00 75.62 896 PRO A O 1
ATOM 7001 N N . THR A 1 897 ? 5.593 2.711 11.357 1.00 69.81 897 THR A N 1
ATOM 7002 C CA . THR A 1 897 ? 6.599 3.763 11.140 1.00 69.81 897 THR A CA 1
ATOM 7003 C C . THR A 1 897 ? 7.248 4.235 12.439 1.00 69.81 897 THR A C 1
ATOM 7005 O O . THR A 1 897 ? 8.232 4.968 12.398 1.00 69.81 897 THR A O 1
ATOM 7008 N N . GLU A 1 898 ? 6.704 3.835 13.589 1.00 68.06 898 GLU A N 1
ATOM 7009 C CA . GLU A 1 898 ? 7.201 4.180 14.919 1.00 68.06 898 GLU A CA 1
ATOM 7010 C C . GLU A 1 898 ? 6.943 3.041 15.927 1.00 68.06 898 GLU A C 1
ATOM 7012 O O . GLU A 1 898 ? 6.038 2.226 15.709 1.00 68.06 898 GLU A O 1
ATOM 7017 N N . PRO A 1 899 ? 7.719 2.964 17.028 1.00 66.62 899 PRO A N 1
ATOM 7018 C CA . PRO A 1 899 ? 7.457 2.025 18.117 1.00 66.62 899 PRO A CA 1
ATOM 7019 C C . PRO A 1 899 ? 6.037 2.199 18.668 1.00 66.62 899 PRO A C 1
ATOM 7021 O O . PRO A 1 899 ? 5.587 3.328 18.865 1.00 66.62 899 PRO A O 1
ATOM 7024 N N . TYR A 1 900 ? 5.345 1.088 18.942 1.00 70.81 900 TYR A N 1
ATOM 7025 C CA . TYR A 1 900 ? 3.955 1.066 19.434 1.00 70.81 900 TYR A CA 1
ATOM 7026 C C . TYR A 1 900 ? 2.905 1.643 18.459 1.00 70.81 900 TYR A C 1
ATOM 7028 O O . TYR A 1 900 ? 1.772 1.921 18.866 1.00 70.81 900 TYR A O 1
ATOM 7036 N N . GLY A 1 901 ? 3.279 1.827 17.186 1.00 75.62 901 GLY A N 1
ATOM 7037 C CA . GLY A 1 901 ? 2.378 2.164 16.087 1.00 75.62 901 GLY A CA 1
ATOM 7038 C C . GLY A 1 901 ? 1.852 0.926 15.348 1.00 75.62 901 GLY A C 1
ATOM 7039 O O . GLY A 1 901 ? 2.504 -0.118 15.338 1.00 75.62 901 GLY A O 1
ATOM 7040 N N . SER A 1 902 ? 0.702 1.035 14.679 1.00 87.88 902 SER A N 1
ATOM 7041 C CA . SER A 1 902 ? 0.239 0.030 13.704 1.00 87.88 902 SER A CA 1
ATOM 7042 C C . SER A 1 902 ? 0.703 0.354 12.276 1.00 87.88 902 SER A C 1
ATOM 7044 O O . SER A 1 902 ? 1.354 1.368 12.020 1.00 87.88 902 SER A O 1
ATOM 7046 N N . ILE A 1 903 ? 0.304 -0.480 11.308 1.00 90.62 903 ILE A N 1
ATOM 7047 C CA . ILE A 1 903 ? 0.275 -0.072 9.897 1.00 90.62 903 ILE A CA 1
ATOM 7048 C C . ILE A 1 903 ? -0.555 1.209 9.731 1.00 90.62 903 ILE A C 1
ATOM 7050 O O . ILE A 1 903 ? -1.495 1.445 10.494 1.00 90.62 903 ILE A O 1
ATOM 7054 N N . VAL A 1 904 ? -0.237 2.010 8.714 1.00 91.69 904 VAL A N 1
ATOM 7055 C CA . VAL A 1 904 ? -0.994 3.228 8.397 1.00 91.69 904 VAL A CA 1
ATOM 7056 C C . VAL A 1 904 ? -1.905 2.947 7.215 1.00 91.69 904 VAL A C 1
ATOM 7058 O O . VAL A 1 904 ? -1.436 2.616 6.122 1.00 91.69 904 VAL A O 1
ATOM 7061 N N . GLY A 1 905 ? -3.208 3.081 7.434 1.00 95.44 905 GLY A N 1
ATOM 7062 C CA . GLY A 1 905 ? -4.223 3.024 6.394 1.00 95.44 905 GLY A CA 1
ATOM 7063 C C . GLY A 1 905 ? -4.674 4.414 5.946 1.00 95.44 905 GLY A C 1
ATOM 7064 O O . GLY A 1 905 ? -4.526 5.391 6.672 1.00 95.44 905 GLY A O 1
ATOM 7065 N N . TYR A 1 906 ? -5.262 4.492 4.757 1.00 95.81 906 TYR A N 1
ATOM 7066 C CA . TYR A 1 906 ? -5.893 5.676 4.188 1.00 95.81 906 TYR A CA 1
ATOM 7067 C C . TYR A 1 906 ? -7.367 5.395 3.911 1.00 95.81 906 TYR A C 1
ATOM 7069 O O . TYR A 1 906 ? -7.712 4.378 3.295 1.00 95.81 906 TYR A O 1
ATOM 7077 N N . GLY A 1 907 ? -8.227 6.287 4.384 1.00 90.31 907 GLY A N 1
ATOM 7078 C CA . GLY A 1 907 ? -9.630 6.392 4.007 1.00 90.31 907 GLY A CA 1
ATOM 7079 C C . GLY A 1 907 ? -9.820 7.354 2.839 1.00 90.31 907 GLY A C 1
ATOM 7080 O O . GLY A 1 907 ? -9.059 7.335 1.879 1.00 90.31 907 GLY A O 1
ATOM 7081 N N . MET A 1 908 ? -10.844 8.201 2.900 1.00 95.50 908 MET A N 1
ATOM 7082 C CA . MET A 1 908 ? -11.062 9.273 1.924 1.00 95.50 908 MET A CA 1
ATOM 7083 C C . MET A 1 908 ? -10.831 10.603 2.638 1.00 95.50 908 MET A C 1
ATOM 7085 O O . MET A 1 908 ? -11.719 11.116 3.315 1.00 95.50 908 MET A O 1
ATOM 7089 N N . GLY A 1 909 ? -9.600 11.108 2.550 1.00 95.50 909 GLY A N 1
ATOM 7090 C CA . GLY A 1 909 ? -9.174 12.340 3.212 1.00 95.50 909 GLY A CA 1
ATOM 7091 C C . GLY A 1 909 ? -8.650 12.152 4.636 1.00 95.50 909 GLY A C 1
ATOM 7092 O O . GLY A 1 909 ? -8.441 13.149 5.320 1.00 95.50 909 GLY A O 1
ATOM 7093 N N . TRP A 1 910 ? -8.399 10.910 5.069 1.00 97.62 910 TRP A N 1
ATOM 7094 C CA . TRP A 1 910 ? -7.914 10.580 6.414 1.00 97.62 910 TRP A CA 1
ATOM 7095 C C . TRP A 1 910 ? -6.889 9.446 6.389 1.00 97.62 910 TRP A C 1
ATOM 7097 O O . TRP A 1 910 ? -7.132 8.409 5.779 1.00 97.62 910 TRP A O 1
ATOM 7107 N N . ASN A 1 911 ? -5.775 9.610 7.093 1.00 96.31 911 ASN A N 1
ATOM 7108 C CA . ASN A 1 911 ? -4.949 8.497 7.549 1.00 96.31 911 ASN A CA 1
ATOM 7109 C C . ASN A 1 911 ? -5.539 7.931 8.842 1.00 96.31 911 ASN A C 1
ATOM 7111 O O . ASN A 1 911 ? -6.112 8.676 9.637 1.00 96.31 911 ASN A O 1
ATOM 7115 N N . ARG A 1 912 ? -5.363 6.630 9.066 1.00 95.00 912 ARG A N 1
ATOM 7116 C CA . ARG A 1 912 ? -5.776 5.965 10.299 1.00 95.00 912 ARG A CA 1
ATOM 7117 C C . ARG A 1 912 ? -4.750 4.930 10.735 1.00 95.00 912 ARG A C 1
ATOM 7119 O O . ARG A 1 912 ? -4.284 4.147 9.905 1.00 95.00 912 ARG A O 1
ATOM 7126 N N . TRP A 1 913 ? -4.390 4.950 12.009 1.00 93.06 913 TRP A N 1
ATOM 7127 C CA . TRP A 1 913 ? -3.483 3.989 12.638 1.00 93.06 913 TRP A CA 1
ATOM 7128 C C . TRP A 1 913 ? -3.690 3.986 14.152 1.00 93.06 913 TRP A C 1
ATOM 7130 O O . TRP A 1 913 ? -4.361 4.857 14.695 1.00 93.06 913 TRP A O 1
ATOM 7140 N N . THR A 1 914 ? -3.074 3.035 14.843 1.00 90.50 914 THR A N 1
ATOM 7141 C CA . THR A 1 914 ? -3.059 2.975 16.302 1.00 90.50 914 THR A CA 1
ATOM 7142 C C . THR A 1 914 ? -1.780 3.595 16.853 1.00 90.50 914 THR A C 1
ATOM 7144 O O . THR A 1 914 ? -0.694 3.207 16.432 1.00 90.50 914 THR A O 1
ATOM 7147 N N . PHE A 1 915 ? -1.888 4.514 17.813 1.00 85.62 915 PHE A N 1
ATOM 7148 C CA . PHE A 1 915 ? -0.767 5.083 18.569 1.00 85.62 915 PHE A CA 1
ATOM 7149 C C . PHE A 1 915 ? -0.915 4.718 20.049 1.00 85.62 915 PHE A C 1
ATOM 7151 O O . PHE A 1 915 ? -1.863 5.162 20.694 1.00 85.62 915 PHE A O 1
ATOM 7158 N N . LYS A 1 916 ? -0.010 3.885 20.590 1.00 85.81 916 LYS A N 1
ATOM 7159 C CA . LYS A 1 916 ? -0.058 3.411 21.994 1.00 85.81 916 LYS A CA 1
ATOM 7160 C C . LYS A 1 916 ? -1.438 2.858 22.401 1.00 85.81 916 LYS A C 1
ATOM 7162 O O . LYS A 1 916 ? -1.975 3.183 23.456 1.00 85.81 916 LYS A O 1
ATOM 7167 N N . GLY A 1 917 ? -2.037 2.052 21.525 1.00 83.81 917 GLY A N 1
ATOM 7168 C CA . GLY A 1 917 ? -3.367 1.465 21.732 1.00 83.81 917 GLY A CA 1
ATOM 7169 C C . GLY A 1 917 ? -4.553 2.387 21.415 1.00 83.81 917 GLY A C 1
ATOM 7170 O O . GLY A 1 917 ? -5.685 1.919 21.443 1.00 83.81 917 GLY A O 1
ATOM 7171 N N . GLN A 1 918 ? -4.328 3.660 21.071 1.00 86.38 918 GLN A N 1
ATOM 7172 C CA . GLN A 1 918 ? -5.392 4.597 20.693 1.00 86.38 918 GLN A CA 1
ATOM 7173 C C . GLN A 1 918 ? -5.613 4.606 19.183 1.00 86.38 918 GLN A C 1
ATOM 7175 O O . GLN A 1 918 ? -4.653 4.753 18.432 1.00 86.38 918 GLN A O 1
ATOM 7180 N N . ASP A 1 919 ? -6.862 4.484 18.731 1.00 91.56 919 ASP A N 1
ATOM 7181 C CA . ASP A 1 919 ? -7.222 4.650 17.319 1.00 91.56 919 ASP A CA 1
ATOM 7182 C C . ASP A 1 919 ? -7.140 6.130 16.933 1.00 91.56 919 ASP A C 1
ATOM 7184 O O . ASP A 1 919 ? -7.866 6.962 17.481 1.00 91.56 919 ASP A O 1
ATOM 7188 N N . MET A 1 920 ? -6.236 6.453 16.012 1.00 93.25 920 MET A N 1
ATOM 7189 C CA . MET A 1 920 ? -5.932 7.805 15.559 1.00 93.25 920 MET A CA 1
ATOM 7190 C C . MET A 1 920 ? -6.415 7.979 14.127 1.00 93.25 920 MET A C 1
ATOM 7192 O O . MET A 1 920 ? -5.918 7.312 13.222 1.00 93.25 920 MET A O 1
ATOM 7196 N N . ILE A 1 921 ? -7.331 8.919 13.904 1.00 97.50 921 ILE A N 1
ATOM 7197 C CA . ILE A 1 921 ? -7.773 9.348 12.575 1.00 97.50 921 ILE A CA 1
ATOM 7198 C C . ILE A 1 921 ? -7.264 10.764 12.350 1.00 97.50 921 ILE A C 1
ATOM 7200 O O . ILE A 1 921 ? -7.532 11.661 13.149 1.00 97.50 921 ILE A O 1
ATOM 7204 N N . MET A 1 922 ? -6.506 10.990 11.280 1.00 96.00 922 MET A N 1
ATOM 7205 C CA . MET A 1 922 ? -5.880 12.292 11.080 1.00 96.00 922 MET A CA 1
ATOM 7206 C C . MET A 1 922 ? -5.472 12.598 9.650 1.00 96.00 922 MET A C 1
ATOM 7208 O O . MET A 1 922 ? -5.349 11.720 8.800 1.00 96.00 922 MET A O 1
ATOM 7212 N N . HIS A 1 923 ? -5.212 13.869 9.387 1.00 97.00 923 HIS A N 1
ATOM 7213 C CA . HIS A 1 923 ? -4.575 14.294 8.155 1.00 97.00 923 HIS A CA 1
ATOM 7214 C C . HIS A 1 923 ? -3.610 15.439 8.452 1.00 97.00 923 HIS A C 1
ATOM 7216 O O . HIS A 1 923 ? -3.890 16.301 9.286 1.00 97.00 923 HIS A O 1
ATOM 7222 N N . THR A 1 924 ? -2.471 15.453 7.763 1.00 95.31 924 THR A N 1
ATOM 7223 C CA . THR A 1 924 ? -1.551 16.592 7.771 1.00 95.31 924 THR A CA 1
ATOM 7224 C C . THR A 1 924 ? -1.744 17.459 6.542 1.00 95.31 924 THR A C 1
ATOM 7226 O O . THR A 1 924 ? -2.197 17.003 5.491 1.00 95.31 924 THR A O 1
ATOM 7229 N N . GLY A 1 925 ? -1.397 18.731 6.658 1.00 93.75 925 GLY A N 1
ATOM 7230 C CA . GLY A 1 925 ? -1.393 19.677 5.560 1.00 93.75 925 GLY A CA 1
ATOM 7231 C C . GLY A 1 925 ? -0.049 20.375 5.454 1.00 93.75 925 GLY A C 1
ATOM 7232 O O . GLY A 1 925 ? 0.520 20.780 6.460 1.00 93.75 925 GLY A O 1
ATOM 7233 N N . GLY A 1 926 ? 0.446 20.520 4.228 1.00 92.38 926 GLY A N 1
ATOM 7234 C CA . GLY A 1 926 ? 1.605 21.344 3.909 1.00 92.38 926 GLY A CA 1
ATOM 7235 C C . GLY A 1 926 ? 1.399 22.027 2.563 1.00 92.38 926 GLY A C 1
ATOM 7236 O O . GLY A 1 926 ? 0.944 21.384 1.617 1.00 92.38 926 GLY A O 1
ATOM 7237 N N . ILE A 1 927 ? 1.677 23.324 2.520 1.00 91.06 927 ILE A N 1
ATOM 7238 C CA . ILE A 1 927 ? 1.775 24.181 1.326 1.00 91.06 927 ILE A CA 1
ATOM 7239 C C . ILE A 1 927 ? 2.801 25.280 1.642 1.00 91.06 927 ILE A C 1
ATOM 7241 O O . ILE A 1 927 ? 3.084 25.500 2.823 1.00 91.06 927 ILE A O 1
ATOM 7245 N N . PRO A 1 928 ? 3.323 26.020 0.647 1.00 90.44 928 PRO A N 1
ATOM 7246 C CA . PRO A 1 928 ? 4.213 27.143 0.922 1.00 90.44 928 PRO A CA 1
ATOM 7247 C C . PRO A 1 928 ? 3.604 28.106 1.949 1.00 90.44 928 PRO A C 1
ATOM 7249 O O . PRO A 1 928 ? 2.507 28.637 1.750 1.00 90.44 928 PRO A O 1
ATOM 7252 N N . GLY A 1 929 ? 4.307 28.313 3.061 1.00 93.06 929 GLY A N 1
ATOM 7253 C CA . GLY A 1 929 ? 3.845 29.173 4.147 1.00 93.06 929 GLY A CA 1
ATOM 7254 C C . GLY A 1 929 ? 3.017 28.535 5.260 1.00 93.06 929 GLY A C 1
ATOM 7255 O O . GLY A 1 929 ? 2.767 29.226 6.244 1.00 93.06 929 GLY A O 1
ATOM 7256 N N . PHE A 1 930 ? 2.582 27.277 5.142 1.00 95.19 930 PHE A N 1
ATOM 7257 C CA . PHE A 1 930 ? 1.693 26.650 6.126 1.00 95.19 930 PHE A CA 1
ATOM 7258 C C . PHE A 1 930 ? 2.006 25.176 6.371 1.00 95.19 930 PHE A C 1
ATOM 7260 O O . PHE A 1 930 ? 2.254 24.408 5.441 1.00 95.19 930 PHE A O 1
ATOM 7267 N N . SER A 1 931 ? 1.872 24.767 7.632 1.00 96.81 931 SER A N 1
ATOM 7268 C CA . SER A 1 931 ? 1.872 23.366 8.051 1.00 96.81 931 SER A CA 1
ATOM 7269 C C . SER A 1 931 ? 0.762 23.145 9.068 1.00 96.81 931 SER A C 1
ATOM 7271 O O . SER A 1 931 ? 0.674 23.861 10.065 1.00 96.81 931 SER A O 1
ATOM 7273 N N . THR A 1 932 ? -0.083 22.146 8.855 1.00 97.94 932 THR A N 1
ATOM 7274 C CA . THR A 1 932 ? -1.274 21.906 9.677 1.00 97.94 932 THR A CA 1
ATOM 7275 C C . THR A 1 932 ? -1.448 20.425 9.983 1.00 97.94 932 THR A C 1
ATOM 7277 O O . THR A 1 932 ? -0.893 19.552 9.311 1.00 97.94 932 THR A O 1
ATOM 7280 N N . ILE A 1 933 ? -2.209 20.134 11.028 1.00 98.06 933 ILE A N 1
ATOM 7281 C CA . ILE A 1 933 ? -2.600 18.781 11.410 1.00 98.06 933 ILE A CA 1
ATOM 7282 C C . ILE A 1 933 ? -3.971 18.846 12.076 1.00 98.06 933 ILE A C 1
ATOM 7284 O O . ILE A 1 933 ? -4.229 19.719 12.905 1.00 98.06 933 ILE A O 1
ATOM 7288 N N . ALA A 1 934 ? -4.839 17.911 11.716 1.00 98.31 934 ALA A N 1
ATOM 7289 C CA . ALA A 1 934 ? -6.081 17.641 12.422 1.00 98.31 934 ALA A CA 1
ATOM 7290 C C . ALA A 1 934 ? -6.101 16.154 12.762 1.00 98.31 934 ALA A C 1
ATOM 7292 O O . ALA A 1 934 ? -5.951 15.325 11.864 1.00 98.31 934 ALA A O 1
ATOM 7293 N N . VAL A 1 935 ? -6.254 15.824 14.041 1.00 98.12 935 VAL A N 1
ATOM 7294 C CA . VAL A 1 935 ? -6.260 14.452 14.552 1.00 98.12 935 VAL A CA 1
ATOM 7295 C C . VAL A 1 935 ? -7.379 14.280 15.564 1.00 98.12 935 VAL A C 1
ATOM 7297 O O . VAL A 1 935 ? -7.648 15.174 16.362 1.00 98.12 935 VAL A O 1
ATOM 7300 N N . PHE A 1 936 ? -8.042 13.134 15.540 1.00 97.88 936 PHE A N 1
ATOM 7301 C CA . PHE A 1 936 ? -9.050 12.777 16.520 1.00 97.88 936 PHE A CA 1
ATOM 7302 C C . PHE A 1 936 ? -9.092 11.271 16.740 1.00 97.88 936 PHE A C 1
ATOM 7304 O O . PHE A 1 936 ? -8.690 10.482 15.886 1.00 97.88 936 PHE A O 1
ATOM 7311 N N . SER A 1 937 ? -9.586 10.888 17.907 1.00 96.12 937 SER A N 1
ATOM 7312 C CA . SER A 1 937 ? -9.732 9.507 18.332 1.00 96.12 937 SER A CA 1
ATOM 7313 C C . SER A 1 937 ? -11.132 9.328 18.911 1.00 96.12 937 SER A C 1
ATOM 7315 O O . SER A 1 937 ? -11.393 9.772 20.034 1.00 96.12 937 SER A O 1
ATOM 7317 N N . PRO A 1 938 ? -12.053 8.703 18.157 1.00 91.06 938 PRO A N 1
ATOM 7318 C CA . PRO A 1 938 ? -13.404 8.443 18.643 1.00 91.06 938 PRO A CA 1
ATOM 7319 C C . PRO A 1 938 ? -13.411 7.574 19.906 1.00 91.06 938 PRO A C 1
ATOM 7321 O O . PRO A 1 938 ? -14.202 7.816 20.807 1.00 91.06 938 PRO A O 1
ATOM 7324 N N . SER A 1 939 ? -12.489 6.609 20.022 1.00 87.56 939 SER A N 1
ATOM 7325 C CA . SER A 1 939 ? -12.406 5.710 21.183 1.00 87.56 939 SER A CA 1
ATOM 7326 C C . SER A 1 939 ? -12.039 6.428 22.483 1.00 87.56 939 SER A C 1
ATOM 7328 O O . SER A 1 939 ? -12.488 6.028 23.553 1.00 87.56 939 SER A O 1
ATOM 7330 N N . SER A 1 940 ? -11.232 7.488 22.399 1.00 89.94 940 SER A N 1
ATOM 7331 C CA . SER A 1 940 ? -10.817 8.288 23.559 1.00 89.94 940 SER A CA 1
ATOM 7332 C C . SER A 1 940 ? -11.576 9.611 23.694 1.00 89.94 940 SER A C 1
ATOM 7334 O O . SER A 1 940 ? -11.327 10.373 24.631 1.00 89.94 940 SER A O 1
ATOM 7336 N N . ASN A 1 941 ? -12.526 9.879 22.789 1.00 92.81 941 ASN A N 1
ATOM 7337 C CA . ASN A 1 941 ? -13.308 11.112 22.727 1.00 92.81 941 ASN A CA 1
ATOM 7338 C C . ASN A 1 941 ? -12.451 12.390 22.683 1.00 92.81 941 ASN A C 1
ATOM 7340 O O . ASN A 1 941 ? -12.856 13.412 23.237 1.00 92.81 941 ASN A O 1
ATOM 7344 N N . LEU A 1 942 ? -11.276 12.344 22.043 1.00 95.44 942 LEU A N 1
ATOM 7345 C CA . LEU A 1 942 ? -10.292 13.434 22.028 1.00 95.44 942 LEU A CA 1
ATOM 7346 C C . LEU A 1 942 ? -9.927 13.862 20.603 1.00 95.44 942 LEU A C 1
ATOM 7348 O O . LEU A 1 942 ? -9.614 13.030 19.753 1.00 95.44 942 LEU A O 1
ATOM 7352 N N . GLY A 1 943 ? -9.918 15.171 20.354 1.00 97.69 943 GLY A N 1
ATOM 7353 C CA . GLY A 1 943 ? -9.509 15.785 19.094 1.00 97.69 943 GLY A CA 1
ATOM 7354 C C . GLY A 1 943 ? -8.536 16.939 19.309 1.00 97.69 943 GLY A C 1
ATOM 7355 O O . GLY A 1 943 ? -8.672 17.707 20.259 1.00 97.69 943 GLY A O 1
ATOM 7356 N N . VAL A 1 944 ? -7.558 17.067 18.413 1.00 98.38 944 VAL A N 1
ATOM 7357 C CA . VAL A 1 944 ? -6.518 18.101 18.434 1.00 98.38 944 VAL A CA 1
ATOM 7358 C C . VAL A 1 944 ? -6.320 18.664 17.026 1.00 98.38 944 VAL A C 1
ATOM 7360 O O . VAL A 1 944 ? -6.200 17.923 16.048 1.00 98.38 944 VAL A O 1
ATOM 7363 N N . VAL A 1 945 ? -6.245 19.989 16.923 1.00 98.56 945 VAL A N 1
ATOM 7364 C CA . VAL A 1 945 ? -5.866 20.716 15.707 1.00 98.56 945 VAL A CA 1
ATOM 7365 C C . VAL A 1 945 ? -4.692 21.640 16.007 1.00 98.56 945 VAL A C 1
ATOM 7367 O O . VAL A 1 945 ? -4.711 22.365 17.000 1.00 98.56 945 VAL A O 1
ATOM 7370 N N . ILE A 1 946 ? -3.669 21.620 15.150 1.00 98.56 946 ILE A N 1
ATOM 7371 C CA . ILE A 1 946 ? -2.515 22.526 15.239 1.00 98.56 946 ILE A CA 1
ATOM 7372 C C . ILE A 1 946 ? -2.299 23.175 13.876 1.00 98.56 946 ILE A C 1
ATOM 7374 O O . ILE A 1 946 ? -2.194 22.490 12.853 1.00 98.56 946 ILE A O 1
ATOM 7378 N N . LEU A 1 947 ? -2.237 24.504 13.871 1.00 98.50 947 LEU A N 1
ATOM 7379 C CA . LEU A 1 947 ? -2.104 25.345 12.689 1.00 98.50 947 LEU A CA 1
ATOM 7380 C C . LEU A 1 947 ? -0.845 26.206 12.819 1.00 98.50 947 LEU A C 1
ATOM 7382 O O . LEU A 1 947 ? -0.728 27.006 13.746 1.00 98.50 947 LEU A O 1
ATOM 7386 N N . THR A 1 948 ? 0.085 26.049 11.881 1.00 98.31 948 THR A N 1
ATOM 7387 C CA . THR A 1 948 ? 1.394 26.711 11.898 1.00 98.31 948 THR A CA 1
ATOM 7388 C C . THR A 1 948 ? 1.586 27.527 10.620 1.00 98.31 948 THR A C 1
ATOM 7390 O O . THR A 1 948 ? 1.357 27.023 9.520 1.00 98.31 948 THR A O 1
ATOM 7393 N N . ASN A 1 949 ? 2.040 28.778 10.745 1.00 97.31 949 ASN A N 1
ATOM 7394 C CA . ASN A 1 949 ? 2.257 29.710 9.624 1.00 97.31 949 ASN A CA 1
ATOM 7395 C C . ASN A 1 949 ? 3.671 29.619 9.014 1.00 97.31 949 ASN A C 1
ATOM 7397 O O . ASN A 1 949 ? 4.269 30.616 8.613 1.00 97.31 949 ASN A O 1
ATOM 7401 N N . ALA A 1 950 ? 4.218 28.406 8.938 1.00 95.12 950 ALA A N 1
ATOM 7402 C CA . ALA A 1 950 ? 5.462 28.128 8.233 1.00 95.12 950 ALA A CA 1
ATOM 7403 C C . ALA A 1 950 ? 5.371 26.810 7.456 1.00 95.12 950 ALA A C 1
ATOM 7405 O O . ALA A 1 950 ? 4.733 25.862 7.924 1.00 95.12 950 ALA A O 1
ATOM 7406 N N . ASP A 1 951 ? 6.009 26.737 6.286 1.00 90.00 951 ASP A N 1
ATOM 7407 C CA . ASP A 1 951 ? 6.144 25.470 5.555 1.00 90.00 951 ASP A CA 1
ATOM 7408 C C . ASP A 1 951 ? 7.160 24.512 6.207 1.00 90.00 951 ASP A C 1
ATOM 7410 O O . ASP A 1 951 ? 7.978 24.895 7.048 1.00 90.00 951 ASP A O 1
ATOM 7414 N N . GLU A 1 952 ? 7.045 23.228 5.850 1.00 89.75 952 GLU A N 1
ATOM 7415 C CA . GLU A 1 952 ? 7.890 22.123 6.329 1.00 89.75 952 GLU A CA 1
ATOM 7416 C C . GLU A 1 952 ? 7.936 21.944 7.865 1.00 89.75 952 GLU A C 1
ATOM 7418 O O . GLU A 1 952 ? 8.970 21.588 8.427 1.00 89.75 952 GLU A O 1
ATOM 7423 N N . LYS A 1 953 ? 6.809 22.151 8.566 1.00 93.81 953 LYS A N 1
ATOM 7424 C CA . LYS A 1 953 ? 6.672 21.945 10.029 1.00 93.81 953 LYS A CA 1
ATOM 7425 C C . LYS A 1 953 ? 5.746 20.791 10.422 1.00 93.81 953 LYS A C 1
ATOM 7427 O O . LYS A 1 953 ? 5.237 20.739 11.542 1.00 93.81 953 LYS A O 1
ATOM 7432 N N . ALA A 1 954 ? 5.498 19.857 9.502 1.00 89.06 954 ALA A N 1
ATOM 7433 C CA . ALA A 1 954 ? 4.625 18.711 9.757 1.00 89.06 954 ALA A CA 1
ATOM 7434 C C . ALA A 1 954 ? 5.127 17.850 10.932 1.00 89.06 954 ALA A C 1
ATOM 7436 O O . ALA A 1 954 ? 4.324 17.440 11.765 1.00 89.06 954 ALA A O 1
ATOM 7437 N N . GLU A 1 955 ? 6.440 17.623 11.040 1.00 89.62 955 GLU A N 1
ATOM 7438 C CA . GLU A 1 955 ? 7.044 16.854 12.139 1.00 89.62 955 GLU A CA 1
ATOM 7439 C C . GLU A 1 955 ? 6.803 17.521 13.500 1.00 89.62 955 GLU A C 1
ATOM 7441 O O . GLU A 1 955 ? 6.354 16.873 14.442 1.00 89.62 955 GLU A O 1
ATOM 7446 N N . GLN A 1 956 ? 7.022 18.834 13.594 1.00 94.06 956 GLN A N 1
ATOM 7447 C CA . GLN A 1 956 ? 6.788 19.613 14.812 1.00 94.06 956 GLN A CA 1
ATOM 7448 C C . GLN A 1 956 ? 5.320 19.545 15.242 1.00 94.06 956 GLN A C 1
ATOM 7450 O O . GLN A 1 956 ? 5.019 19.268 16.402 1.00 94.06 956 GLN A O 1
ATOM 7455 N N . ASN A 1 957 ? 4.406 19.719 14.287 1.00 95.44 957 ASN A N 1
ATOM 7456 C CA . ASN A 1 957 ? 2.973 19.578 14.516 1.00 95.44 957 ASN A CA 1
ATOM 7457 C C . ASN A 1 957 ? 2.606 18.165 15.016 1.00 95.44 957 ASN A C 1
ATOM 7459 O O . ASN A 1 957 ? 1.809 18.023 15.942 1.00 95.44 957 ASN A O 1
ATOM 7463 N N . PHE A 1 958 ? 3.216 17.119 14.452 1.00 91.81 958 PHE A N 1
ATOM 7464 C CA . PHE A 1 958 ? 3.043 15.737 14.906 1.00 91.81 958 PHE A CA 1
ATOM 7465 C C . PHE A 1 958 ? 3.510 15.520 16.347 1.00 91.81 958 PHE A C 1
ATOM 7467 O O . PHE A 1 958 ? 2.824 14.849 17.118 1.00 91.81 958 PHE A O 1
ATOM 7474 N N . VAL A 1 959 ? 4.665 16.074 16.720 1.00 92.81 959 VAL A N 1
ATOM 7475 C CA . VAL A 1 959 ? 5.200 15.959 18.084 1.00 92.81 959 VAL A CA 1
ATOM 7476 C C . VAL A 1 959 ? 4.253 16.618 19.090 1.00 92.81 959 VAL A C 1
ATOM 7478 O O . VAL A 1 959 ? 3.922 16.000 20.101 1.00 92.81 959 VAL A O 1
ATOM 7481 N N . ILE A 1 960 ? 3.766 17.828 18.795 1.00 95.50 960 ILE A N 1
ATOM 7482 C CA . ILE A 1 960 ? 2.806 18.538 19.655 1.00 95.50 960 ILE A CA 1
ATOM 7483 C C . ILE A 1 960 ? 1.511 17.724 19.800 1.00 95.50 960 ILE A C 1
ATOM 7485 O O . ILE A 1 960 ? 1.028 17.540 20.916 1.00 95.50 960 ILE A O 1
ATOM 7489 N N . ALA A 1 961 ? 0.977 17.188 18.697 1.00 95.06 961 ALA A N 1
ATOM 7490 C CA . ALA A 1 961 ? -0.242 16.382 18.717 1.00 95.06 961 ALA A CA 1
ATOM 7491 C C . ALA A 1 961 ? -0.089 15.123 19.584 1.00 95.06 961 ALA A C 1
ATOM 7493 O O . ALA A 1 961 ? -0.918 14.875 20.455 1.00 95.06 961 ALA A O 1
ATOM 7494 N N . LYS A 1 962 ? 0.989 14.348 19.398 1.00 91.88 962 LYS A N 1
ATOM 7495 C CA . LYS A 1 962 ? 1.237 13.130 20.190 1.00 91.88 962 LYS A CA 1
ATOM 7496 C C . LYS A 1 962 ? 1.419 13.442 21.672 1.00 91.88 962 LYS A C 1
ATOM 7498 O O . LYS A 1 962 ? 0.854 12.744 22.507 1.00 91.88 962 LYS A O 1
ATOM 7503 N N . ARG A 1 963 ? 2.135 14.523 22.001 1.00 93.00 963 ARG A N 1
ATOM 7504 C CA . ARG A 1 963 ? 2.303 14.965 23.390 1.00 93.00 963 ARG A CA 1
ATOM 7505 C C . ARG A 1 963 ? 0.968 15.357 24.032 1.00 93.00 963 ARG A C 1
ATOM 7507 O O . ARG A 1 963 ? 0.769 15.063 25.205 1.00 93.00 963 ARG A O 1
ATOM 7514 N N . ALA A 1 964 ? 0.054 15.971 23.277 1.00 94.50 964 ALA A N 1
ATOM 7515 C CA . ALA A 1 964 ? -1.276 16.318 23.778 1.00 94.50 964 ALA A CA 1
ATOM 7516 C C . ALA A 1 964 ? -2.094 15.059 24.111 1.00 94.50 964 ALA A C 1
ATOM 7518 O O . ALA A 1 964 ? -2.729 15.002 25.159 1.00 94.50 964 ALA A O 1
ATOM 7519 N N . PHE A 1 965 ? -2.038 14.032 23.257 1.00 93.12 965 PHE A N 1
ATOM 7520 C CA . PHE A 1 965 ? -2.675 12.739 23.528 1.00 93.12 965 PHE A CA 1
ATOM 7521 C C . PHE A 1 965 ? -2.058 12.029 24.735 1.00 93.12 965 PHE A C 1
ATOM 7523 O O . PHE A 1 965 ? -2.800 11.554 25.591 1.00 93.12 965 PHE A O 1
ATOM 7530 N N . ASP A 1 966 ? -0.726 11.998 24.832 1.00 92.00 966 ASP A N 1
ATOM 7531 C CA . ASP A 1 966 ? -0.037 11.394 25.974 1.00 92.00 966 ASP A CA 1
ATOM 7532 C C . ASP A 1 966 ? -0.460 12.043 27.299 1.00 92.00 966 ASP A C 1
ATOM 7534 O O . ASP A 1 966 ? -0.720 11.348 28.274 1.00 92.00 966 ASP A O 1
ATOM 7538 N N . GLU A 1 967 ? -0.566 13.372 27.336 1.00 92.31 967 GLU A N 1
ATOM 7539 C CA . GLU A 1 967 ? -0.928 14.099 28.550 1.00 92.31 967 GLU A CA 1
ATOM 7540 C C . GLU A 1 967 ? -2.400 13.927 28.938 1.00 92.31 967 GLU A C 1
ATOM 7542 O O . GLU A 1 967 ? -2.701 13.617 30.087 1.00 92.31 967 GLU A O 1
ATOM 7547 N N . VAL A 1 968 ? -3.324 14.085 27.985 1.00 90.25 968 VAL A N 1
ATOM 7548 C CA . VAL A 1 968 ? -4.770 14.028 28.267 1.00 90.25 968 VAL A CA 1
ATOM 7549 C C . VAL A 1 968 ? -5.238 12.614 28.620 1.00 90.25 968 VAL A C 1
ATOM 7551 O O . VAL A 1 968 ? -6.225 12.457 29.345 1.00 90.25 968 VAL A O 1
ATOM 7554 N N . LEU A 1 969 ? -4.554 11.593 28.098 1.00 88.75 969 LEU A N 1
ATOM 7555 C CA . LEU A 1 969 ? -4.857 10.181 28.339 1.00 88.75 969 LEU A CA 1
ATOM 7556 C C . LEU A 1 969 ? -3.943 9.541 29.393 1.00 88.75 969 LEU A C 1
ATOM 7558 O O . LEU A 1 969 ? -4.012 8.330 29.583 1.00 88.75 969 LEU A O 1
ATOM 7562 N N . GLU A 1 970 ? -3.104 10.338 30.065 1.00 88.50 970 GLU A N 1
ATOM 7563 C CA . GLU A 1 970 ? -2.168 9.888 31.107 1.00 88.50 970 GLU A CA 1
ATOM 7564 C C . GLU A 1 970 ? -1.250 8.736 30.646 1.00 88.50 970 GLU A C 1
ATOM 7566 O O . GLU A 1 970 ? -0.882 7.845 31.414 1.00 88.50 970 GLU A O 1
ATOM 7571 N N . LEU A 1 971 ? -0.866 8.742 29.367 1.00 85.81 971 LEU A N 1
ATOM 7572 C CA . LEU A 1 971 ? 0.017 7.733 28.794 1.00 85.81 971 LEU A CA 1
ATOM 7573 C C . LEU A 1 971 ? 1.484 8.050 29.126 1.00 85.81 971 LEU A C 1
ATOM 7575 O O . LEU A 1 971 ? 1.871 9.223 29.208 1.00 85.81 971 LEU A O 1
ATOM 7579 N N . PRO A 1 972 ? 2.352 7.024 29.250 1.00 78.56 972 PRO A N 1
ATOM 7580 C CA . PRO A 1 972 ? 3.776 7.241 29.458 1.00 78.56 972 PRO A CA 1
ATOM 7581 C C . PRO A 1 972 ? 4.362 8.053 28.305 1.00 78.56 972 PRO A C 1
ATOM 7583 O O . PRO A 1 972 ? 4.335 7.616 27.153 1.00 78.56 972 PRO A O 1
ATOM 7586 N N . HIS A 1 973 ? 4.932 9.213 28.605 1.00 69.00 973 HIS A N 1
ATOM 7587 C CA . HIS A 1 973 ? 5.735 9.975 27.660 1.00 69.00 973 HIS A CA 1
ATOM 7588 C C . HIS A 1 973 ? 7.204 9.851 28.052 1.00 69.00 973 HIS A C 1
ATOM 7590 O O . HIS A 1 973 ? 7.561 9.962 29.222 1.00 69.00 973 HIS A O 1
ATOM 7596 N N . ALA A 1 974 ? 8.076 9.613 27.076 1.00 57.59 974 ALA A N 1
ATOM 7597 C CA . ALA A 1 974 ? 9.499 9.778 27.314 1.00 57.59 974 ALA A CA 1
ATOM 7598 C C . ALA A 1 974 ? 9.791 11.281 27.437 1.00 57.59 974 ALA A C 1
ATOM 7600 O O . ALA A 1 974 ? 9.314 12.066 26.613 1.00 57.59 974 ALA A O 1
ATOM 7601 N N . ASP A 1 975 ? 10.601 11.679 28.421 1.00 46.50 975 ASP A N 1
ATOM 7602 C CA . ASP A 1 975 ? 11.275 12.983 28.431 1.00 46.50 975 ASP A CA 1
ATOM 7603 C C . ASP A 1 975 ? 12.343 12.988 27.331 1.00 46.50 975 ASP A C 1
ATOM 7605 O O . ASP A 1 975 ? 13.551 13.029 27.565 1.00 46.50 975 ASP A O 1
ATOM 7609 N N . THR A 1 976 ? 11.912 12.882 26.077 1.00 40.31 976 THR A N 1
ATOM 7610 C CA . THR A 1 976 ? 12.776 13.181 24.948 1.00 40.31 976 THR A CA 1
ATOM 7611 C C . THR A 1 976 ? 12.912 14.692 24.928 1.00 40.31 976 THR A C 1
ATOM 7613 O O . THR A 1 976 ? 12.101 15.388 24.314 1.00 40.31 976 THR A O 1
ATOM 7616 N N . GLY A 1 977 ? 13.910 15.208 25.652 1.00 38.34 977 GLY A N 1
ATOM 7617 C CA . GLY A 1 977 ? 14.370 16.580 25.477 1.00 38.34 977 GLY A CA 1
ATOM 7618 C C . GLY A 1 977 ? 14.485 16.866 23.985 1.00 38.34 977 GLY A C 1
ATOM 7619 O O . GLY A 1 977 ? 14.936 15.976 23.265 1.00 38.34 977 GLY A O 1
ATOM 7620 N N . ILE A 1 978 ? 13.997 18.046 23.566 1.00 40.28 978 ILE A N 1
ATOM 7621 C CA . ILE A 1 978 ? 13.925 18.566 22.187 1.00 40.28 978 ILE A CA 1
ATOM 7622 C C . ILE A 1 978 ? 14.858 17.761 21.295 1.00 40.28 978 ILE A C 1
ATOM 7624 O O . ILE A 1 978 ? 16.066 18.016 21.268 1.00 40.28 978 ILE A O 1
ATOM 7628 N N . ALA A 1 979 ? 14.317 16.707 20.678 1.00 29.81 979 ALA A N 1
ATOM 7629 C CA . ALA A 1 979 ? 15.133 15.835 19.868 1.00 29.81 979 ALA A CA 1
ATOM 7630 C C . ALA A 1 979 ? 15.760 16.740 18.813 1.00 29.81 979 ALA A C 1
ATOM 7632 O O . ALA A 1 979 ? 15.056 17.447 18.086 1.00 29.81 979 ALA A O 1
ATOM 7633 N N . SER A 1 980 ? 17.095 16.776 18.803 1.00 26.92 980 SER A N 1
ATOM 7634 C CA . SER A 1 980 ? 17.847 17.295 17.670 1.00 26.92 980 SER A CA 1
ATOM 7635 C C . SER A 1 980 ? 17.179 16.730 16.416 1.00 26.92 980 SER A C 1
ATOM 7637 O O . SER A 1 980 ? 16.833 15.544 16.456 1.00 26.92 980 SER A O 1
ATOM 7639 N N . PRO A 1 981 ? 16.920 17.555 15.382 1.00 26.64 981 PRO A N 1
ATOM 7640 C CA . PRO A 1 981 ? 16.190 17.129 14.195 1.00 26.64 981 PRO A CA 1
ATOM 7641 C C . PRO A 1 981 ? 16.676 15.742 13.807 1.00 26.64 981 PRO A C 1
ATOM 7643 O O . PRO A 1 981 ? 17.877 15.550 13.595 1.00 26.64 981 PRO A O 1
ATOM 7646 N N . ASN A 1 982 ? 15.757 14.774 13.815 1.00 23.61 982 ASN A N 1
ATOM 7647 C CA . ASN A 1 982 ? 16.022 13.441 13.302 1.00 23.61 982 ASN A CA 1
ATOM 7648 C C . ASN A 1 982 ? 16.730 13.660 11.957 1.00 23.61 982 ASN A C 1
ATOM 7650 O O . ASN A 1 982 ? 16.186 14.435 11.162 1.00 23.61 982 ASN A O 1
ATOM 7654 N N . PRO A 1 983 ? 17.966 13.157 11.743 1.00 23.20 983 PRO A N 1
ATOM 7655 C CA . PRO A 1 983 ? 18.797 13.555 10.614 1.00 23.20 983 PRO A CA 1
ATOM 7656 C C . PRO A 1 983 ? 17.951 13.443 9.363 1.00 23.20 983 PRO A C 1
ATOM 7658 O O . PRO A 1 983 ? 17.521 12.338 9.031 1.00 23.20 983 PRO A O 1
ATOM 7661 N N . ALA A 1 984 ? 17.642 14.619 8.798 1.00 24.20 984 ALA A N 1
ATOM 7662 C CA . ALA A 1 984 ? 16.726 14.854 7.698 1.00 24.20 984 ALA A CA 1
ATOM 7663 C C . ALA A 1 984 ? 16.621 13.600 6.865 1.00 24.20 984 ALA A C 1
ATOM 7665 O O . ALA A 1 984 ? 17.603 13.352 6.179 1.00 24.20 984 ALA A O 1
ATOM 7666 N N . ARG A 1 985 ? 15.538 12.812 7.041 1.00 26.25 985 ARG A N 1
ATOM 7667 C CA . ARG A 1 985 ? 15.204 11.577 6.313 1.00 26.25 985 ARG A CA 1
ATOM 7668 C C . ARG A 1 985 ? 16.334 11.247 5.360 1.00 26.25 985 ARG A C 1
ATOM 7670 O O . ARG A 1 985 ? 16.198 11.702 4.233 1.00 26.25 985 ARG A O 1
ATOM 7677 N N . ILE A 1 986 ? 17.453 10.680 5.862 1.00 24.86 986 ILE A N 1
ATOM 7678 C CA . ILE A 1 986 ? 18.750 10.743 5.158 1.00 24.86 986 ILE A CA 1
ATOM 7679 C C . ILE A 1 986 ? 18.430 10.449 3.694 1.00 24.86 986 ILE A C 1
ATOM 7681 O O . ILE A 1 986 ? 18.063 9.297 3.431 1.00 24.86 986 ILE A O 1
ATOM 7685 N N . PRO A 1 987 ? 18.420 11.451 2.776 1.00 25.23 987 PRO A N 1
ATOM 7686 C CA . PRO A 1 987 ? 18.258 11.143 1.364 1.00 25.23 987 PRO A CA 1
ATOM 7687 C C . PRO A 1 987 ? 19.393 10.173 1.165 1.00 25.23 987 PRO A C 1
ATOM 7689 O O . PRO A 1 987 ? 20.489 10.569 1.585 1.00 25.23 987 PRO A O 1
ATOM 7692 N N . PRO A 1 988 ? 19.119 8.906 0.778 1.00 28.55 988 PRO A N 1
ATOM 7693 C CA . PRO A 1 988 ? 19.990 7.777 1.079 1.00 28.55 988 PRO A CA 1
ATOM 7694 C C . PRO A 1 988 ? 21.408 8.284 0.992 1.00 28.55 988 PRO A C 1
ATOM 7696 O O . PRO A 1 988 ? 21.741 8.836 -0.048 1.00 28.55 988 PRO A O 1
ATOM 7699 N N . GLN A 1 989 ? 22.191 8.321 2.078 1.00 27.06 989 GLN A N 1
ATOM 7700 C CA . GLN A 1 989 ? 23.483 9.029 2.011 1.00 27.06 989 GLN A CA 1
ATOM 7701 C C . GLN A 1 989 ? 24.336 8.410 0.892 1.00 27.06 989 GLN A C 1
ATOM 7703 O O . GLN A 1 989 ? 25.132 9.093 0.269 1.00 27.06 989 GLN A O 1
ATOM 7708 N N . ALA A 1 990 ? 23.994 7.174 0.519 1.00 30.48 990 ALA A N 1
ATOM 7709 C CA . ALA A 1 990 ? 24.260 6.489 -0.736 1.00 30.48 990 ALA A CA 1
ATOM 7710 C C . ALA A 1 990 ? 23.863 7.201 -2.056 1.00 30.48 990 ALA A C 1
ATOM 7712 O O . ALA A 1 990 ? 24.113 6.625 -3.095 1.00 30.48 990 ALA A O 1
ATOM 7713 N N . HIS A 1 991 ? 23.288 8.403 -2.080 1.00 33.28 991 HIS A N 1
ATOM 7714 C CA . HIS A 1 991 ? 22.943 9.200 -3.264 1.00 33.28 991 HIS A CA 1
ATOM 7715 C C . HIS A 1 991 ? 23.583 10.583 -3.218 1.00 33.28 991 HIS A C 1
ATOM 7717 O O . HIS A 1 991 ? 23.938 11.074 -4.276 1.00 33.28 991 HIS A O 1
ATOM 7723 N N . LEU A 1 992 ? 23.851 11.181 -2.050 1.00 30.23 992 LEU A N 1
ATOM 7724 C CA . LEU A 1 992 ? 24.771 12.329 -1.978 1.00 30.23 992 LEU A CA 1
ATOM 7725 C C . LEU A 1 992 ? 26.234 11.870 -2.065 1.00 30.23 992 LEU A C 1
ATOM 7727 O O . LEU A 1 992 ? 27.040 12.522 -2.721 1.00 30.23 992 LEU A O 1
ATOM 7731 N N . GLU A 1 993 ? 26.563 10.705 -1.500 1.00 27.94 993 GLU A N 1
ATOM 7732 C CA . GLU A 1 993 ? 27.858 10.058 -1.701 1.00 27.94 993 GLU A CA 1
ATOM 7733 C C . GLU A 1 993 ? 27.927 9.336 -3.053 1.00 27.94 993 GLU A C 1
ATOM 7735 O O . GLU A 1 993 ? 28.984 9.400 -3.665 1.00 27.94 993 GLU A O 1
ATOM 7740 N N . ALA A 1 994 ? 26.841 8.765 -3.612 1.00 28.27 994 ALA A N 1
ATOM 7741 C CA . ALA A 1 994 ? 26.895 8.216 -4.983 1.00 28.27 994 ALA A CA 1
ATOM 7742 C C . ALA A 1 994 ? 26.767 9.262 -6.101 1.00 28.27 994 ALA A C 1
ATOM 7744 O O . ALA A 1 994 ? 27.364 9.056 -7.154 1.00 28.27 994 ALA A O 1
ATOM 7745 N N . ALA A 1 995 ? 26.093 10.401 -5.889 1.00 30.14 995 ALA A N 1
ATOM 7746 C CA . ALA A 1 995 ? 26.173 11.542 -6.812 1.00 30.14 995 ALA A CA 1
ATOM 7747 C C . ALA A 1 995 ? 27.544 12.231 -6.743 1.00 30.14 995 ALA A C 1
ATOM 7749 O O . ALA A 1 995 ? 27.942 12.899 -7.691 1.00 30.14 995 ALA A O 1
ATOM 7750 N N . ALA A 1 996 ? 28.291 12.038 -5.650 1.00 29.19 996 ALA A N 1
ATOM 7751 C CA . ALA A 1 996 ? 29.694 12.425 -5.557 1.00 29.19 996 ALA A CA 1
ATOM 7752 C C . ALA A 1 996 ? 30.666 11.341 -6.073 1.00 29.19 996 ALA A C 1
ATOM 7754 O O . ALA A 1 996 ? 31.827 11.661 -6.331 1.00 29.19 996 ALA A O 1
ATOM 7755 N N . TYR A 1 997 ? 30.231 10.082 -6.249 1.00 30.23 997 TYR A N 1
ATOM 7756 C CA . TYR A 1 997 ? 31.109 8.966 -6.652 1.00 30.23 997 TYR A CA 1
ATOM 7757 C C . TYR A 1 997 ? 31.039 8.557 -8.120 1.00 30.23 997 TYR A C 1
ATOM 7759 O O . TYR A 1 997 ? 31.800 7.702 -8.573 1.00 30.23 997 TYR A O 1
ATOM 7767 N N . VAL A 1 998 ? 30.193 9.200 -8.906 1.00 42.31 998 VAL A N 1
ATOM 7768 C CA . VAL A 1 998 ? 30.320 9.165 -10.355 1.00 42.31 998 VAL A CA 1
ATOM 7769 C C . VAL A 1 998 ? 30.265 10.618 -10.791 1.00 42.31 998 VAL A C 1
ATOM 7771 O O . VAL A 1 998 ? 29.427 11.341 -10.274 1.00 42.31 998 VAL A O 1
ATOM 7774 N N . HIS A 1 999 ? 31.151 11.018 -11.716 1.00 40.12 999 HIS A N 1
ATOM 7775 C CA . HIS A 1 999 ? 30.923 12.046 -12.751 1.00 40.12 999 HIS A CA 1
ATOM 7776 C C . HIS A 1 999 ? 32.116 12.978 -13.023 1.00 40.12 999 HIS A C 1
ATOM 7778 O O . HIS A 1 999 ? 32.084 14.187 -12.827 1.00 40.12 999 HIS A O 1
ATOM 7784 N N . SER A 1 1000 ? 33.153 12.406 -13.637 1.00 37.09 1000 SER A N 1
ATOM 7785 C CA . SER A 1 1000 ? 34.023 13.109 -14.585 1.00 37.09 1000 SER A CA 1
ATOM 7786 C C . SER A 1 1000 ? 33.531 12.859 -16.021 1.00 37.09 1000 SER A C 1
ATOM 7788 O O . SER A 1 1000 ? 34.179 12.181 -16.814 1.00 37.09 1000 SER A O 1
ATOM 7790 N N . GLY A 1 1001 ? 32.344 13.367 -16.365 1.00 54.81 1001 GLY A N 1
ATOM 7791 C CA . GLY A 1 1001 ? 31.790 13.274 -17.721 1.00 54.81 1001 GLY A CA 1
ATOM 7792 C C . GLY A 1 1001 ? 31.530 14.658 -18.307 1.00 54.81 1001 GLY A C 1
ATOM 7793 O O . GLY A 1 1001 ? 30.625 15.348 -17.847 1.00 54.81 1001 GLY A O 1
ATOM 7794 N N . MET A 1 1002 ? 32.302 15.068 -19.320 1.00 70.62 1002 MET A N 1
ATOM 7795 C CA . MET A 1 1002 ? 32.033 16.305 -20.070 1.00 70.62 1002 MET A CA 1
ATOM 7796 C C . MET A 1 1002 ? 30.669 16.217 -20.777 1.00 70.62 1002 MET A C 1
ATOM 7798 O O . MET A 1 1002 ? 30.226 15.126 -21.140 1.00 70.62 1002 MET A O 1
ATOM 7802 N N . LEU A 1 1003 ? 30.009 17.362 -20.986 1.00 77.38 1003 LEU A N 1
ATOM 7803 C CA . LEU A 1 1003 ? 28.808 17.441 -21.825 1.00 77.38 1003 LEU A CA 1
ATOM 7804 C C . LEU A 1 1003 ? 29.081 16.834 -23.211 1.00 77.38 1003 LEU A C 1
ATOM 7806 O O . LEU A 1 1003 ? 30.137 17.066 -23.799 1.00 77.38 1003 LEU A O 1
ATOM 7810 N N . LEU A 1 1004 ? 28.108 16.100 -23.763 1.00 74.88 1004 LEU A N 1
ATOM 7811 C CA . LEU A 1 1004 ? 28.235 15.497 -25.101 1.00 74.88 1004 LEU A CA 1
ATOM 7812 C C . LEU A 1 1004 ? 28.212 16.524 -26.246 1.00 74.88 1004 LEU A C 1
ATOM 7814 O O . LEU A 1 1004 ? 28.585 16.197 -27.371 1.00 74.88 1004 LEU A O 1
ATOM 7818 N N . GLN A 1 1005 ? 27.736 17.740 -25.975 1.00 81.00 1005 GLN A N 1
ATOM 7819 C CA . GLN A 1 1005 ? 27.634 18.871 -26.900 1.00 81.00 1005 GLN A CA 1
ATOM 7820 C C . GLN A 1 1005 ? 27.909 20.165 -26.129 1.00 81.00 1005 GLN A C 1
ATOM 7822 O O . GLN A 1 1005 ? 27.899 20.163 -24.898 1.00 81.00 1005 GLN A O 1
ATOM 7827 N N . ASP A 1 1006 ? 28.118 21.272 -26.839 1.00 86.81 1006 ASP A N 1
ATOM 7828 C CA . ASP A 1 1006 ? 28.154 22.592 -26.206 1.00 86.81 1006 ASP A CA 1
ATOM 7829 C C . ASP A 1 1006 ? 26.833 22.885 -25.468 1.00 86.81 1006 ASP A C 1
ATOM 7831 O O . ASP A 1 1006 ? 25.765 22.459 -25.916 1.00 86.81 1006 ASP A O 1
ATOM 7835 N N . LEU A 1 1007 ? 26.892 23.600 -24.338 1.00 89.56 1007 LEU A N 1
ATOM 7836 C CA . LEU A 1 1007 ? 25.716 23.902 -23.514 1.00 89.56 1007 LEU A CA 1
ATOM 7837 C C . LEU A 1 1007 ? 24.615 24.617 -24.318 1.00 89.56 1007 LEU A C 1
ATOM 7839 O O . LEU A 1 1007 ? 23.432 24.371 -24.078 1.00 89.56 1007 LEU A O 1
ATOM 7843 N N . GLU A 1 1008 ? 24.984 25.430 -25.314 1.00 91.56 1008 GLU A N 1
ATOM 7844 C CA . GLU A 1 1008 ? 24.027 26.092 -26.206 1.00 91.56 1008 GLU A CA 1
ATOM 7845 C C . GLU A 1 1008 ? 23.160 25.108 -26.994 1.00 91.56 1008 GLU A C 1
ATOM 7847 O O . GLU A 1 1008 ? 22.013 25.410 -27.311 1.00 91.56 1008 GLU A O 1
ATOM 7852 N N . ALA A 1 1009 ? 23.645 23.896 -27.275 1.00 91.81 1009 ALA A N 1
ATOM 7853 C CA . ALA A 1 1009 ? 22.845 22.890 -27.968 1.00 91.81 1009 ALA A CA 1
ATOM 7854 C C . ALA A 1 1009 ? 21.621 22.443 -27.146 1.00 91.81 1009 ALA A C 1
ATOM 7856 O O . ALA A 1 1009 ? 20.641 21.967 -27.723 1.00 91.81 1009 ALA A O 1
ATOM 7857 N N . TYR A 1 1010 ? 21.648 22.622 -25.822 1.00 94.31 1010 TYR A N 1
ATOM 7858 C CA . TYR A 1 1010 ? 20.570 22.262 -24.898 1.00 94.31 1010 TYR A CA 1
ATOM 7859 C C . TYR A 1 1010 ? 19.599 23.427 -24.624 1.00 94.31 1010 TYR A C 1
ATOM 7861 O O . TYR A 1 1010 ? 18.552 23.214 -24.010 1.00 94.31 1010 TYR A O 1
ATOM 7869 N N . THR A 1 1011 ? 19.874 24.642 -25.111 1.00 95.62 1011 THR A N 1
ATOM 7870 C CA . THR A 1 1011 ? 18.940 25.779 -25.011 1.00 95.62 1011 THR A CA 1
ATOM 7871 C C . THR A 1 1011 ? 17.821 25.673 -26.053 1.00 95.62 1011 THR A C 1
ATOM 7873 O O . THR A 1 1011 ? 17.922 24.917 -27.027 1.00 95.62 1011 THR A O 1
ATOM 7876 N N . GLY A 1 1012 ? 16.725 26.404 -25.846 1.00 95.88 1012 GLY A N 1
ATOM 7877 C CA . GLY A 1 1012 ? 15.573 26.440 -26.753 1.00 95.88 1012 GLY A CA 1
ATOM 7878 C C . GLY A 1 1012 ? 14.245 26.129 -26.068 1.00 95.88 1012 GLY A C 1
ATOM 7879 O O . GLY A 1 1012 ? 14.179 25.987 -24.847 1.00 95.88 1012 GLY A O 1
ATOM 7880 N N . THR A 1 1013 ? 13.175 26.058 -26.856 1.00 97.31 1013 THR A N 1
ATOM 7881 C CA . THR A 1 1013 ? 11.829 25.752 -26.362 1.00 97.31 1013 THR A CA 1
ATOM 7882 C C . THR A 1 1013 ? 11.554 24.258 -26.460 1.00 97.31 1013 THR A C 1
ATOM 7884 O O . THR A 1 1013 ? 11.789 23.636 -27.490 1.00 97.31 1013 THR A O 1
ATOM 7887 N N . TYR A 1 1014 ? 11.022 23.700 -25.381 1.00 97.88 1014 TYR A N 1
ATOM 7888 C CA . TYR A 1 1014 ? 10.614 22.312 -25.273 1.00 97.88 1014 TYR A CA 1
ATOM 7889 C C . TYR A 1 1014 ? 9.152 22.238 -24.851 1.00 97.88 1014 TYR A C 1
ATOM 7891 O O . TYR A 1 1014 ? 8.696 23.093 -24.096 1.00 97.88 1014 TYR A O 1
ATOM 7899 N N . SER A 1 1015 ? 8.410 21.229 -25.293 1.00 96.62 1015 SER A N 1
ATOM 7900 C CA . SER A 1 1015 ? 6.999 21.064 -24.938 1.00 96.62 1015 SER A CA 1
ATOM 7901 C C . SER A 1 1015 ? 6.658 19.618 -24.632 1.00 96.62 1015 SER A C 1
ATOM 7903 O O . SER A 1 1015 ? 7.113 18.705 -25.315 1.00 96.62 1015 SER A O 1
ATOM 7905 N N . ALA A 1 1016 ? 5.820 19.424 -23.620 1.00 95.88 1016 ALA A N 1
ATOM 7906 C CA . ALA A 1 1016 ? 5.290 18.124 -23.243 1.00 95.88 1016 ALA A CA 1
ATOM 7907 C C . ALA A 1 1016 ? 3.755 18.170 -23.178 1.00 95.88 1016 ALA A C 1
ATOM 7909 O O . ALA A 1 1016 ? 3.191 19.101 -22.584 1.00 95.88 1016 ALA A O 1
ATOM 7910 N N . PRO A 1 1017 ? 3.045 17.167 -23.729 1.00 92.62 1017 PRO A N 1
ATOM 7911 C CA . PRO A 1 1017 ? 1.613 17.014 -23.504 1.00 92.62 1017 PRO A CA 1
ATOM 7912 C C . PRO A 1 1017 ? 1.283 17.034 -22.006 1.00 92.62 1017 PRO A C 1
ATOM 7914 O O . PRO A 1 1017 ? 1.939 16.378 -21.202 1.00 92.62 1017 PRO A O 1
ATOM 7917 N N . GLY A 1 1018 ? 0.291 17.833 -21.617 1.00 91.19 1018 GLY A N 1
ATOM 7918 C CA . GLY A 1 1018 ? -0.126 17.986 -20.220 1.00 91.19 1018 GLY A CA 1
ATOM 7919 C C . GLY A 1 1018 ? 0.733 18.937 -19.375 1.00 91.19 1018 GLY A C 1
ATOM 7920 O O . GLY A 1 1018 ? 0.203 19.555 -18.466 1.00 91.19 1018 GLY A O 1
ATOM 7921 N N . TYR A 1 1019 ? 2.010 19.140 -19.693 1.00 93.19 1019 TYR A N 1
ATOM 7922 C CA . TYR A 1 1019 ? 2.885 20.059 -18.945 1.00 93.19 1019 TYR A CA 1
ATOM 7923 C C . TYR A 1 1019 ? 3.094 21.401 -19.662 1.00 93.19 1019 TYR A C 1
ATOM 7925 O O . TYR A 1 1019 ? 3.413 22.411 -19.033 1.00 93.19 1019 TYR A O 1
ATOM 7933 N N . GLY A 1 1020 ? 2.846 21.449 -20.973 1.00 91.69 1020 GLY A N 1
ATOM 7934 C CA . GLY A 1 1020 ? 3.018 22.621 -21.829 1.00 91.69 1020 GLY A CA 1
ATOM 7935 C C . GLY A 1 1020 ? 4.488 22.931 -22.127 1.00 91.69 1020 GLY A C 1
ATOM 7936 O O . GLY A 1 1020 ? 5.349 22.064 -21.995 1.00 91.69 1020 GLY A O 1
ATOM 7937 N N . ALA A 1 1021 ? 4.765 24.162 -22.569 1.00 94.00 1021 ALA A N 1
ATOM 7938 C CA . ALA A 1 1021 ? 6.094 24.553 -23.038 1.00 94.00 1021 ALA A CA 1
ATOM 7939 C C . ALA A 1 1021 ? 6.984 25.178 -21.947 1.00 94.00 1021 ALA A C 1
ATOM 7941 O O . ALA A 1 1021 ? 6.488 25.904 -21.080 1.00 94.00 1021 ALA A O 1
ATOM 7942 N N . ILE A 1 1022 ? 8.293 24.930 -22.051 1.00 95.00 1022 ILE A N 1
ATOM 7943 C CA . ILE A 1 1022 ? 9.385 25.492 -21.246 1.00 95.00 1022 ILE A CA 1
ATOM 7944 C C . ILE A 1 1022 ? 10.481 25.969 -22.196 1.00 95.00 1022 ILE A C 1
ATOM 7946 O O . ILE A 1 1022 ? 10.934 25.209 -23.047 1.00 95.00 1022 ILE A O 1
ATOM 7950 N N . THR A 1 1023 ? 10.946 27.205 -22.033 1.00 97.19 1023 THR A N 1
ATOM 7951 C CA . THR A 1 1023 ? 12.111 27.713 -22.767 1.00 97.19 1023 THR A CA 1
ATOM 7952 C C . THR A 1 1023 ? 13.318 27.735 -21.840 1.00 97.19 1023 THR A C 1
ATOM 7954 O O . THR A 1 1023 ? 13.278 28.372 -20.789 1.00 97.19 1023 THR A O 1
ATOM 7957 N N . LEU A 1 1024 ? 14.378 27.026 -22.226 1.00 97.75 1024 LEU A N 1
ATOM 7958 C CA . LEU A 1 1024 ? 15.625 26.905 -21.477 1.00 97.75 1024 LEU A CA 1
ATOM 7959 C C . LEU A 1 1024 ? 16.702 27.822 -22.064 1.00 97.75 1024 LEU A C 1
ATOM 7961 O O . LEU A 1 1024 ? 16.930 27.841 -23.274 1.00 97.75 1024 LEU A O 1
ATOM 7965 N N . CYS A 1 1025 ? 17.381 28.543 -21.182 1.00 96.56 1025 CYS A N 1
ATOM 7966 C CA . CYS A 1 1025 ? 18.409 29.535 -21.461 1.00 96.56 1025 CYS A CA 1
ATOM 7967 C C . CYS A 1 1025 ? 19.708 29.161 -20.745 1.00 96.56 1025 CYS A C 1
ATOM 7969 O O . CYS A 1 1025 ? 19.690 28.768 -19.581 1.00 96.56 1025 CYS A O 1
ATOM 7971 N N . SER A 1 1026 ? 20.839 29.333 -21.412 1.00 94.25 1026 SER A N 1
ATOM 7972 C CA . SER A 1 1026 ? 22.168 29.302 -20.795 1.00 94.25 1026 SER A CA 1
ATOM 7973 C C . SER A 1 1026 ? 22.542 30.691 -20.261 1.00 94.25 1026 SER A C 1
ATOM 7975 O O . SER A 1 1026 ? 21.912 31.689 -20.609 1.00 94.25 1026 SER A O 1
ATOM 7977 N N . ALA A 1 1027 ? 23.645 30.794 -19.514 1.00 90.00 1027 ALA A N 1
ATOM 7978 C CA . ALA A 1 1027 ? 24.207 32.090 -19.117 1.00 90.00 1027 ALA A CA 1
ATOM 7979 C C . ALA A 1 1027 ? 24.667 32.975 -20.302 1.00 90.00 1027 ALA A C 1
ATOM 7981 O O . ALA A 1 1027 ? 24.897 34.167 -20.110 1.00 90.00 1027 ALA A O 1
ATOM 7982 N N . GLN A 1 1028 ? 24.815 32.412 -21.509 1.00 88.75 1028 GLN A N 1
ATOM 7983 C CA . GLN A 1 1028 ? 25.252 33.135 -22.713 1.00 88.75 1028 GLN A CA 1
ATOM 7984 C C . GLN A 1 1028 ? 24.086 33.487 -23.654 1.00 88.75 1028 GLN A C 1
ATOM 7986 O O . GLN A 1 1028 ? 24.280 34.192 -24.645 1.00 88.75 1028 GLN A O 1
ATOM 7991 N N . SER A 1 1029 ? 22.870 33.026 -23.352 1.00 91.31 1029 SER A N 1
ATOM 7992 C CA . SER A 1 1029 ? 21.685 33.273 -24.173 1.00 91.31 1029 SER A CA 1
ATOM 7993 C C . SER A 1 1029 ? 21.312 34.764 -24.207 1.00 91.31 1029 SER A C 1
ATOM 7995 O O . SER A 1 1029 ? 21.243 35.425 -23.174 1.00 91.31 1029 SER A O 1
ATOM 7997 N N . THR A 1 1030 ? 21.024 35.300 -25.400 1.00 91.31 1030 THR A N 1
ATOM 7998 C CA . THR A 1 1030 ? 20.840 36.752 -25.638 1.00 91.31 1030 THR A CA 1
ATOM 7999 C C . THR A 1 1030 ? 19.414 37.178 -25.990 1.00 91.31 1030 THR A C 1
ATOM 8001 O O . THR A 1 1030 ? 19.167 38.360 -26.234 1.00 91.31 1030 THR A O 1
ATOM 8004 N N . SER A 1 1031 ? 18.457 36.246 -26.041 1.00 94.31 1031 SER A N 1
ATOM 8005 C CA . SER A 1 1031 ? 17.062 36.595 -26.334 1.00 94.31 1031 SER A CA 1
ATOM 8006 C C . SER A 1 1031 ? 16.466 37.466 -25.220 1.00 94.31 1031 SER A C 1
ATOM 8008 O O . SER A 1 1031 ? 16.883 37.373 -24.066 1.00 94.31 1031 SER A O 1
ATOM 8010 N N . HIS A 1 1032 ? 15.460 38.285 -25.548 1.00 94.94 1032 HIS A N 1
ATOM 8011 C CA . HIS A 1 1032 ? 14.770 39.120 -24.554 1.00 94.94 1032 HIS A CA 1
ATOM 8012 C C . HIS A 1 1032 ? 14.235 38.287 -23.380 1.00 94.94 1032 HIS A C 1
ATOM 8014 O O . HIS A 1 1032 ? 14.467 38.625 -22.227 1.00 94.94 1032 HIS A O 1
ATOM 8020 N N . TYR A 1 1033 ? 13.591 37.156 -23.684 1.00 95.69 1033 TYR A N 1
ATOM 8021 C CA . TYR A 1 1033 ? 13.105 36.209 -22.679 1.00 95.69 1033 TYR A CA 1
ATOM 8022 C C . TYR A 1 1033 ? 14.234 35.691 -21.779 1.00 95.69 1033 TYR A C 1
ATOM 8024 O O . TYR A 1 1033 ? 14.103 35.685 -20.558 1.00 95.69 1033 TYR A O 1
ATOM 8032 N N . CYS A 1 1034 ? 15.360 35.274 -22.371 1.00 95.69 1034 CYS A N 1
ATOM 8033 C CA . CYS A 1 1034 ? 16.486 34.775 -21.590 1.00 95.69 1034 CYS A CA 1
ATOM 8034 C C . CYS A 1 1034 ? 17.105 35.872 -20.727 1.00 95.69 1034 CYS A C 1
ATOM 8036 O O . CYS A 1 1034 ? 17.489 35.592 -19.600 1.00 95.69 1034 CYS A O 1
ATOM 8038 N N . HIS A 1 1035 ? 17.155 37.117 -21.204 1.00 94.94 1035 HIS A N 1
ATOM 8039 C CA . HIS A 1 1035 ? 17.644 38.231 -20.401 1.00 94.94 1035 HIS A CA 1
ATOM 8040 C C . HIS A 1 1035 ? 16.823 38.421 -19.119 1.00 94.94 1035 HIS A C 1
ATOM 8042 O O . HIS A 1 1035 ? 17.408 38.527 -18.046 1.00 94.94 1035 HIS A O 1
ATOM 8048 N N . GLU A 1 1036 ? 15.491 38.388 -19.217 1.00 94.62 1036 GLU A N 1
ATOM 8049 C CA . GLU A 1 1036 ? 14.593 38.509 -18.059 1.00 94.62 1036 GLU A CA 1
ATOM 8050 C C . GLU A 1 1036 ? 14.793 37.357 -17.062 1.00 94.62 1036 GLU A C 1
ATOM 8052 O O . GLU A 1 1036 ? 15.055 37.591 -15.884 1.00 94.62 1036 GLU A O 1
ATOM 8057 N N . VAL A 1 1037 ? 14.767 36.106 -17.538 1.00 95.00 1037 VAL A N 1
ATOM 8058 C CA . VAL A 1 1037 ? 14.949 34.918 -16.681 1.00 95.00 1037 VAL A CA 1
ATOM 8059 C C . VAL A 1 1037 ? 16.313 34.922 -15.987 1.00 95.00 1037 VAL A C 1
ATOM 8061 O O . VAL A 1 1037 ? 16.420 34.643 -14.793 1.00 95.00 1037 VAL A O 1
ATOM 8064 N N . LEU A 1 1038 ? 17.381 35.228 -16.726 1.00 95.00 1038 LEU A N 1
ATOM 8065 C CA . LEU A 1 1038 ? 18.735 35.259 -16.177 1.00 95.00 1038 LEU A CA 1
ATOM 8066 C C . LEU A 1 1038 ? 18.902 36.403 -15.173 1.00 95.00 1038 LEU A C 1
ATOM 8068 O O . LEU A 1 1038 ? 19.602 36.223 -14.178 1.00 95.00 1038 LEU A O 1
ATOM 8072 N N . GLN A 1 1039 ? 18.254 37.551 -15.395 1.00 94.50 1039 GLN A N 1
ATOM 8073 C CA . GLN A 1 1039 ? 18.251 38.668 -14.452 1.00 94.50 1039 GLN A CA 1
ATOM 8074 C C . GLN A 1 1039 ? 17.585 38.282 -13.123 1.00 94.50 1039 GLN A C 1
ATOM 8076 O O . GLN A 1 1039 ? 18.131 38.596 -12.061 1.00 94.50 1039 GLN A O 1
ATOM 8081 N N . ASP A 1 1040 ? 16.471 37.547 -13.172 1.00 94.31 1040 ASP A N 1
ATOM 8082 C CA . ASP A 1 1040 ? 15.790 37.050 -11.975 1.00 94.31 1040 ASP A CA 1
ATOM 8083 C C . ASP A 1 1040 ? 16.708 36.133 -11.156 1.00 94.31 1040 ASP A C 1
ATOM 8085 O O . ASP A 1 1040 ? 16.891 36.358 -9.959 1.00 94.31 1040 ASP A O 1
ATOM 8089 N N . PHE A 1 1041 ? 17.375 35.158 -11.780 1.00 94.19 1041 PHE A N 1
ATOM 8090 C CA . PHE A 1 1041 ? 18.337 34.296 -11.079 1.00 94.19 1041 PHE A CA 1
ATOM 8091 C C . PHE A 1 1041 ? 19.580 35.055 -10.584 1.00 94.19 1041 PHE A C 1
ATOM 8093 O O . PHE A 1 1041 ? 20.029 34.824 -9.457 1.00 94.19 1041 PHE A O 1
ATOM 8100 N N . ALA A 1 1042 ? 20.114 35.981 -11.387 1.00 92.81 1042 ALA A N 1
ATOM 8101 C CA . ALA A 1 1042 ? 21.299 36.772 -11.050 1.00 92.81 1042 ALA A CA 1
ATOM 8102 C C . ALA A 1 1042 ? 21.086 37.684 -9.831 1.00 92.81 1042 ALA A C 1
ATOM 8104 O O . ALA A 1 1042 ? 22.048 38.011 -9.133 1.00 92.81 1042 ALA A O 1
ATOM 8105 N N . SER A 1 1043 ? 19.838 38.082 -9.561 1.00 92.06 1043 SER A N 1
ATOM 8106 C CA . SER A 1 1043 ? 19.493 38.898 -8.393 1.00 92.06 1043 SER A CA 1
ATOM 8107 C C . SER A 1 1043 ? 19.736 38.174 -7.061 1.00 92.06 1043 SER A C 1
ATOM 8109 O O . SER A 1 1043 ? 20.095 38.821 -6.079 1.00 92.06 1043 SER A O 1
ATOM 8111 N N . LEU A 1 1044 ? 19.598 36.841 -7.023 1.00 89.31 1044 LEU A N 1
ATOM 8112 C CA . LEU A 1 1044 ? 19.840 36.032 -5.825 1.00 89.31 1044 LEU A CA 1
ATOM 8113 C C . LEU A 1 1044 ? 21.336 35.811 -5.602 1.00 89.31 1044 LEU A C 1
ATOM 8115 O O . LEU A 1 1044 ? 21.843 35.983 -4.493 1.00 89.31 1044 LEU A O 1
ATOM 8119 N N . ARG A 1 1045 ? 22.030 35.352 -6.649 1.00 84.50 1045 ARG A N 1
ATOM 8120 C CA . ARG A 1 1045 ? 23.472 35.079 -6.664 1.00 84.50 1045 ARG A CA 1
ATOM 8121 C C . ARG A 1 1045 ? 24.009 35.246 -8.088 1.00 84.50 1045 ARG A C 1
ATOM 8123 O O . ARG A 1 1045 ? 23.288 34.921 -9.029 1.00 84.50 1045 ARG A O 1
ATOM 8130 N N . PRO A 1 1046 ? 25.275 35.674 -8.266 1.00 83.38 1046 PRO A N 1
ATOM 8131 C CA . PRO A 1 1046 ? 25.900 35.715 -9.583 1.00 83.38 1046 PRO A CA 1
ATOM 8132 C C . PRO A 1 1046 ? 25.795 34.363 -10.295 1.00 83.38 1046 PRO A C 1
ATOM 8134 O O . PRO A 1 1046 ? 26.061 33.322 -9.692 1.00 83.38 1046 PRO A O 1
ATOM 8137 N N . LEU A 1 1047 ? 25.419 34.387 -11.574 1.00 81.69 1047 LEU A N 1
ATOM 8138 C CA . LEU A 1 1047 ? 25.306 33.178 -12.383 1.00 81.69 1047 LEU A CA 1
ATOM 8139 C C . LEU A 1 1047 ? 26.701 32.563 -12.580 1.00 81.69 1047 LEU A C 1
ATOM 8141 O O . LEU A 1 1047 ? 27.600 33.258 -13.066 1.00 81.69 1047 LEU A O 1
ATOM 8145 N N . PRO A 1 1048 ? 26.914 31.285 -12.230 1.00 75.38 1048 PRO A N 1
ATOM 8146 C CA . PRO A 1 1048 ? 28.199 30.638 -12.438 1.00 75.38 1048 PRO A CA 1
ATOM 8147 C C . PRO A 1 1048 ? 28.419 30.420 -13.940 1.00 75.38 1048 PRO A C 1
ATOM 8149 O O . PRO A 1 1048 ? 27.792 29.569 -14.558 1.00 75.38 1048 PRO A O 1
ATOM 8152 N N . ILE A 1 1049 ? 29.305 31.216 -14.545 1.00 69.31 1049 ILE A N 1
ATOM 8153 C CA . ILE A 1 1049 ? 29.598 31.161 -15.992 1.00 69.31 1049 ILE A CA 1
ATOM 8154 C C . ILE A 1 1049 ? 30.341 29.865 -16.359 1.00 69.31 1049 ILE A C 1
ATOM 8156 O O . ILE A 1 1049 ? 30.221 29.370 -17.476 1.00 69.31 1049 ILE A O 1
ATOM 8160 N N . SER A 1 1050 ? 31.117 29.320 -15.419 1.00 68.00 1050 SER A N 1
ATOM 8161 C CA . SER A 1 1050 ? 31.895 28.092 -15.595 1.00 68.00 1050 SER A CA 1
ATOM 8162 C C . SER A 1 1050 ? 31.104 26.808 -15.338 1.00 68.00 1050 SER A C 1
ATOM 8164 O O . SER A 1 1050 ? 31.617 25.734 -15.638 1.00 68.00 1050 SER A O 1
ATOM 8166 N N . GLU A 1 1051 ? 29.898 26.896 -14.768 1.00 79.00 1051 GLU A N 1
ATOM 8167 C CA . GLU A 1 1051 ? 29.066 25.729 -14.458 1.00 79.00 1051 GLU A CA 1
ATOM 8168 C C . GLU A 1 1051 ? 27.955 25.580 -15.509 1.00 79.00 1051 GLU A C 1
ATOM 8170 O O . GLU A 1 1051 ? 27.278 26.563 -15.832 1.00 79.00 1051 GLU A O 1
ATOM 8175 N N . PRO A 1 1052 ? 27.735 24.375 -16.063 1.00 86.44 1052 PRO A N 1
ATOM 8176 C CA . PRO A 1 1052 ? 26.735 24.180 -17.100 1.00 86.44 1052 PRO A CA 1
ATOM 8177 C C . PRO A 1 1052 ? 25.317 24.134 -16.520 1.00 86.44 1052 PRO A C 1
ATOM 8179 O O . PRO A 1 1052 ? 24.775 23.077 -16.206 1.00 86.44 1052 PRO A O 1
ATOM 8182 N N . HIS A 1 1053 ? 24.701 25.305 -16.373 1.00 92.38 1053 HIS A N 1
ATOM 8183 C CA . HIS A 1 1053 ? 23.322 25.456 -15.910 1.00 92.38 1053 HIS A CA 1
ATOM 8184 C C . HIS A 1 1053 ? 22.397 25.959 -17.018 1.00 92.38 1053 HIS A C 1
ATOM 8186 O O . HIS A 1 1053 ? 22.770 26.829 -17.811 1.00 92.38 1053 HIS A O 1
ATOM 8192 N N . LEU A 1 1054 ? 21.163 25.455 -17.015 1.00 96.00 1054 LEU A N 1
ATOM 8193 C CA . LEU A 1 1054 ? 20.063 25.969 -17.825 1.00 96.00 1054 LEU A CA 1
ATOM 8194 C C . LEU A 1 1054 ? 18.984 26.564 -16.917 1.00 96.00 1054 LEU A C 1
ATOM 8196 O O . LEU A 1 1054 ? 18.675 26.028 -15.852 1.00 96.00 1054 LEU A O 1
ATOM 8200 N N . TYR A 1 1055 ? 18.393 27.662 -17.362 1.00 96.19 1055 TYR A N 1
ATOM 8201 C CA . TYR A 1 1055 ? 17.419 28.454 -16.621 1.00 96.19 1055 TYR A CA 1
ATOM 8202 C C . TYR A 1 1055 ? 16.176 28.670 -17.477 1.00 96.19 1055 TYR A C 1
ATOM 8204 O O . TYR A 1 1055 ? 16.284 28.892 -18.679 1.00 96.19 1055 TYR A O 1
ATOM 8212 N N . GLY A 1 1056 ? 14.996 28.644 -16.872 1.00 96.50 1056 GLY A N 1
ATOM 8213 C CA . GLY A 1 1056 ? 13.747 28.941 -17.567 1.00 96.50 1056 GLY A CA 1
ATOM 8214 C C . GLY A 1 1056 ? 12.704 29.514 -16.621 1.00 96.50 1056 GLY A C 1
ATOM 8215 O O . GLY A 1 1056 ? 12.723 29.243 -15.421 1.00 96.50 1056 GLY A O 1
ATOM 8216 N N . ALA A 1 1057 ? 11.761 30.282 -17.158 1.00 94.62 1057 ALA A N 1
ATOM 8217 C CA . ALA A 1 1057 ? 10.514 30.553 -16.451 1.00 94.62 1057 ALA A CA 1
ATOM 8218 C C . ALA A 1 1057 ? 9.607 29.321 -16.553 1.00 94.62 1057 ALA A C 1
ATOM 8220 O O . ALA A 1 1057 ? 9.392 28.789 -17.644 1.00 94.62 1057 ALA A O 1
ATOM 8221 N N . TYR A 1 1058 ? 9.036 28.904 -15.427 1.00 91.56 1058 TYR A N 1
ATOM 8222 C CA . TYR A 1 1058 ? 8.083 27.803 -15.359 1.00 91.56 1058 TYR A CA 1
ATOM 8223 C C . TYR A 1 1058 ? 6.982 28.138 -14.358 1.00 91.56 1058 TYR A C 1
ATOM 8225 O O . TYR A 1 1058 ? 7.046 27.777 -13.183 1.00 91.56 1058 TYR A O 1
ATOM 8233 N N . LYS A 1 1059 ? 5.997 28.904 -14.843 1.00 87.81 1059 LYS A N 1
ATOM 8234 C CA . LYS A 1 1059 ? 4.878 29.436 -14.057 1.00 87.81 1059 LYS A CA 1
ATOM 8235 C C . LYS A 1 1059 ? 3.815 28.355 -13.862 1.00 87.81 1059 LYS A C 1
ATOM 8237 O O . LYS A 1 1059 ? 2.915 28.208 -14.689 1.00 87.81 1059 LYS A O 1
ATOM 8242 N N . THR A 1 1060 ? 3.952 27.591 -12.787 1.00 87.44 1060 THR A N 1
ATOM 8243 C CA . THR A 1 1060 ? 2.956 26.611 -12.332 1.00 87.44 1060 THR A CA 1
ATOM 8244 C C . THR A 1 1060 ? 2.284 27.115 -11.058 1.00 87.44 1060 THR A C 1
ATOM 8246 O O . THR A 1 1060 ? 2.594 28.204 -10.577 1.00 87.44 1060 THR A O 1
ATOM 8249 N N . MET A 1 1061 ? 1.370 26.327 -10.487 1.00 84.00 1061 MET A N 1
ATOM 8250 C CA . MET A 1 1061 ? 0.849 26.608 -9.146 1.00 84.00 1061 MET A CA 1
ATOM 8251 C C . MET A 1 1061 ? 1.952 26.564 -8.068 1.00 84.00 1061 MET A C 1
ATOM 8253 O O . MET A 1 1061 ? 1.797 27.204 -7.039 1.00 84.00 1061 MET A O 1
ATOM 8257 N N . TRP A 1 1062 ? 3.070 25.862 -8.289 1.00 86.06 1062 TRP A N 1
ATOM 8258 C CA . TRP A 1 1062 ? 4.078 25.567 -7.255 1.00 86.06 1062 TRP A CA 1
ATOM 8259 C C . TRP A 1 1062 ? 5.438 26.234 -7.486 1.00 86.06 1062 TRP A C 1
ATOM 8261 O O . TRP A 1 1062 ? 6.279 26.248 -6.594 1.00 86.06 1062 TRP A O 1
ATOM 8271 N N . SER A 1 1063 ? 5.666 26.808 -8.666 1.00 89.56 1063 SER A N 1
ATOM 8272 C CA . SER A 1 1063 ? 6.957 27.374 -9.065 1.00 89.56 1063 SER A CA 1
ATOM 8273 C C . SER A 1 1063 ? 6.787 28.590 -9.967 1.00 89.56 1063 SER A C 1
ATOM 8275 O O . SER A 1 1063 ? 5.805 28.694 -10.705 1.00 89.56 1063 SER A O 1
ATOM 8277 N N . THR A 1 1064 ? 7.779 29.485 -9.975 1.00 91.94 1064 THR A N 1
ATOM 8278 C CA . THR A 1 1064 ? 7.861 30.556 -10.986 1.00 91.94 1064 THR A CA 1
ATOM 8279 C C . THR A 1 1064 ? 8.926 30.275 -12.040 1.00 91.94 1064 THR A C 1
ATOM 8281 O O . THR A 1 1064 ? 8.796 30.723 -13.182 1.00 91.94 1064 THR A O 1
ATOM 8284 N N . HIS A 1 1065 ? 9.949 29.500 -11.682 1.00 94.50 1065 HIS A N 1
ATOM 8285 C CA . HIS A 1 1065 ? 11.115 29.215 -12.504 1.00 94.50 1065 HIS A CA 1
ATOM 8286 C C . HIS A 1 1065 ? 11.515 27.740 -12.430 1.00 94.50 1065 HIS A C 1
ATOM 8288 O O . HIS A 1 1065 ? 11.084 26.997 -11.551 1.00 94.50 1065 HIS A O 1
ATOM 8294 N N . VAL A 1 1066 ? 12.374 27.334 -13.359 1.00 94.69 1066 VAL A N 1
ATOM 8295 C CA . VAL A 1 1066 ? 13.084 26.058 -13.356 1.00 94.69 1066 VAL A CA 1
ATOM 8296 C C . VAL A 1 1066 ? 14.575 26.322 -13.543 1.00 94.69 1066 VAL A C 1
ATOM 8298 O O . VAL A 1 1066 ? 14.977 27.184 -14.329 1.00 94.69 1066 VAL A O 1
ATOM 8301 N N . ARG A 1 1067 ? 15.403 25.580 -12.813 1.00 94.12 1067 ARG A N 1
ATOM 8302 C CA . ARG A 1 1067 ? 16.852 25.542 -13.004 1.00 94.12 1067 ARG A CA 1
ATOM 8303 C C . ARG A 1 1067 ? 17.296 24.096 -13.138 1.00 94.12 1067 ARG A C 1
ATOM 8305 O O . ARG A 1 1067 ? 17.010 23.289 -12.255 1.00 94.12 1067 ARG A O 1
ATOM 8312 N N . LEU A 1 1068 ? 18.014 23.815 -14.219 1.00 95.06 1068 LEU A N 1
ATOM 8313 C CA . LEU A 1 1068 ? 18.640 22.531 -14.495 1.00 95.06 1068 LEU A CA 1
ATOM 8314 C C . LEU A 1 1068 ? 20.145 22.671 -14.279 1.00 95.06 1068 LEU A C 1
ATOM 8316 O O . LEU A 1 1068 ? 20.811 23.418 -14.998 1.00 95.06 1068 LEU A O 1
ATOM 8320 N N . SER A 1 1069 ? 20.672 21.965 -13.290 1.00 92.00 1069 SER A N 1
ATOM 8321 C CA . SER A 1 1069 ? 22.096 21.948 -12.972 1.00 92.00 1069 SER A CA 1
ATOM 8322 C C . SER A 1 1069 ? 22.728 20.674 -13.511 1.00 92.00 1069 SER A C 1
ATOM 8324 O O . SER A 1 1069 ? 22.284 19.584 -13.158 1.00 92.00 1069 SER A O 1
ATOM 8326 N N . HIS A 1 1070 ? 23.727 20.795 -14.391 1.00 90.88 1070 HIS A N 1
ATOM 8327 C CA . HIS A 1 1070 ? 24.393 19.629 -14.977 1.00 90.88 1070 HIS A CA 1
ATOM 8328 C C . HIS A 1 1070 ? 24.982 18.731 -13.893 1.00 90.88 1070 HIS A C 1
ATOM 8330 O O . HIS A 1 1070 ? 25.621 19.210 -12.959 1.00 90.88 1070 HIS A O 1
ATOM 8336 N N . SER A 1 1071 ? 24.743 17.430 -14.038 1.00 85.44 1071 SER A N 1
ATOM 8337 C CA . SER A 1 1071 ? 25.284 16.399 -13.157 1.00 85.44 1071 SER A CA 1
ATOM 8338 C C . SER A 1 1071 ? 26.332 15.569 -13.905 1.00 85.44 1071 SER A C 1
ATOM 8340 O O . SER A 1 1071 ? 27.511 15.621 -13.561 1.00 85.44 1071 SER A O 1
ATOM 8342 N N . ALA A 1 1072 ? 25.947 14.885 -14.991 1.00 82.69 1072 ALA A N 1
ATOM 8343 C CA . ALA A 1 1072 ? 26.886 14.304 -15.956 1.00 82.69 1072 ALA A CA 1
ATOM 8344 C C . ALA A 1 1072 ? 26.282 13.982 -17.296 1.00 82.69 1072 ALA A C 1
ATOM 8346 O O . ALA A 1 1072 ? 25.112 13.630 -17.397 1.00 82.69 1072 ALA A O 1
ATOM 8347 N N . GLY A 1 1073 ? 27.144 13.978 -18.319 1.00 85.88 1073 GLY A N 1
ATOM 8348 C CA . GLY A 1 1073 ? 26.761 13.575 -19.663 1.00 85.88 1073 GLY A CA 1
ATOM 8349 C C . GLY A 1 1073 ? 25.571 14.411 -20.117 1.00 85.88 1073 GLY A C 1
ATOM 8350 O O . GLY A 1 1073 ? 25.725 15.611 -20.326 1.00 85.88 1073 GLY A O 1
ATOM 8351 N N . VAL A 1 1074 ? 24.402 13.779 -20.209 1.00 88.25 1074 VAL A N 1
ATOM 8352 C CA . VAL A 1 1074 ? 23.120 14.387 -20.604 1.00 88.25 1074 VAL A CA 1
ATOM 8353 C C . VAL A 1 1074 ? 22.116 14.554 -19.451 1.00 88.25 1074 VAL A C 1
ATOM 8355 O O . VAL A 1 1074 ? 20.970 14.925 -19.693 1.00 88.25 1074 VAL A O 1
ATOM 8358 N N . VAL A 1 1075 ? 22.524 14.296 -18.208 1.00 92.69 1075 VAL A N 1
ATOM 8359 C CA . VAL A 1 1075 ? 21.680 14.346 -17.005 1.00 92.69 1075 VAL A CA 1
ATOM 8360 C C . VAL A 1 1075 ? 21.875 15.663 -16.255 1.00 92.69 1075 VAL A C 1
ATOM 8362 O O . VAL A 1 1075 ? 23.003 16.104 -16.012 1.00 92.69 1075 VAL A O 1
ATOM 8365 N N . PHE A 1 1076 ? 20.763 16.280 -15.862 1.00 93.88 1076 PHE A N 1
ATOM 8366 C CA . PHE A 1 1076 ? 20.720 17.509 -15.078 1.00 93.88 1076 PHE A CA 1
ATOM 8367 C C . PHE A 1 1076 ? 19.770 17.341 -13.892 1.00 93.88 1076 PHE A C 1
ATOM 8369 O O . PHE A 1 1076 ? 18.648 16.868 -14.047 1.00 93.88 1076 PHE A O 1
ATOM 8376 N N . HIS A 1 1077 ? 20.183 17.802 -12.718 1.00 93.88 1077 HIS A N 1
ATOM 8377 C CA . HIS A 1 1077 ? 19.295 17.940 -11.571 1.00 93.88 1077 HIS A CA 1
ATOM 8378 C C . HIS A 1 1077 ? 18.328 19.107 -11.802 1.00 93.88 1077 HIS A C 1
ATOM 8380 O O . HIS A 1 1077 ? 18.758 20.206 -12.159 1.00 93.88 1077 HIS A O 1
ATOM 8386 N N . ALA A 1 1078 ? 17.034 18.898 -11.580 1.00 93.00 1078 ALA A N 1
ATOM 8387 C CA . ALA A 1 1078 ? 15.991 19.891 -11.792 1.00 93.00 1078 ALA A CA 1
ATOM 8388 C C . ALA A 1 1078 ? 15.505 20.471 -10.460 1.00 93.00 1078 ALA A C 1
ATOM 8390 O O . ALA A 1 1078 ? 15.145 19.759 -9.532 1.00 93.00 1078 ALA A O 1
ATOM 8391 N N . THR A 1 1079 ? 15.460 21.797 -10.379 1.00 92.12 1079 THR A N 1
ATOM 8392 C CA . THR A 1 1079 ? 14.851 22.526 -9.258 1.00 92.12 1079 THR A CA 1
ATOM 8393 C C . THR A 1 1079 ? 13.778 23.462 -9.788 1.00 92.12 1079 THR A C 1
ATOM 8395 O O . THR A 1 1079 ? 13.985 24.104 -10.819 1.00 92.12 1079 THR A O 1
ATOM 8398 N N . PHE A 1 1080 ? 12.657 23.573 -9.075 1.00 91.81 1080 PHE A N 1
ATOM 8399 C CA . PHE A 1 1080 ? 11.502 24.387 -9.467 1.00 91.81 1080 PHE A CA 1
ATOM 8400 C C . PHE A 1 1080 ? 11.261 25.542 -8.479 1.00 91.81 1080 PHE A C 1
ATOM 8402 O O . PHE A 1 1080 ? 10.284 25.522 -7.732 1.00 91.81 1080 PHE A O 1
ATOM 8409 N N . PRO A 1 1081 ? 12.161 26.540 -8.401 1.00 91.81 1081 PRO A N 1
ATOM 8410 C CA . PRO A 1 1081 ? 12.048 27.587 -7.400 1.00 91.81 1081 PRO A CA 1
ATOM 8411 C C . PRO A 1 1081 ? 10.940 28.599 -7.694 1.00 91.81 1081 PRO A C 1
ATOM 8413 O O . PRO A 1 1081 ? 10.620 28.917 -8.845 1.00 91.81 1081 PRO A O 1
ATOM 8416 N N . ALA A 1 1082 ? 10.434 29.203 -6.623 1.00 91.25 1082 ALA A N 1
ATOM 8417 C CA . ALA A 1 1082 ? 9.893 30.548 -6.687 1.00 91.25 1082 ALA A CA 1
ATOM 8418 C C . ALA A 1 1082 ? 10.986 31.554 -6.339 1.00 91.25 1082 ALA A C 1
ATOM 8420 O O . ALA A 1 1082 ? 11.602 31.490 -5.271 1.00 91.25 1082 ALA A O 1
ATOM 8421 N N . LEU A 1 1083 ? 11.230 32.477 -7.262 1.00 93.25 1083 LEU A N 1
ATOM 8422 C CA . LEU A 1 1083 ? 12.192 33.557 -7.089 1.00 93.25 1083 LEU A CA 1
ATOM 8423 C C . LEU A 1 1083 ? 11.490 34.841 -6.650 1.00 93.25 1083 LEU A C 1
ATOM 8425 O O . LEU A 1 1083 ? 10.429 35.186 -7.169 1.00 93.25 1083 LEU A O 1
ATOM 8429 N N . PHE A 1 1084 ? 12.145 35.575 -5.752 1.00 93.31 1084 PHE A N 1
ATOM 8430 C CA . PHE A 1 1084 ? 11.762 36.907 -5.296 1.00 93.31 1084 PHE A CA 1
ATOM 8431 C C . PHE A 1 1084 ? 12.920 37.881 -5.557 1.00 93.31 1084 PHE A C 1
ATOM 8433 O O . PHE A 1 1084 ? 13.659 38.208 -4.624 1.00 93.31 1084 PHE A O 1
ATOM 8440 N N . PRO A 1 1085 ? 13.107 38.359 -6.803 1.00 91.75 1085 PRO A N 1
ATOM 8441 C CA . PRO A 1 1085 ? 14.246 39.207 -7.176 1.00 91.75 1085 PRO A CA 1
ATOM 8442 C C . PRO A 1 1085 ? 14.331 40.542 -6.429 1.00 91.75 1085 PRO A C 1
ATOM 8444 O O . PRO A 1 1085 ? 15.393 41.153 -6.332 1.00 91.75 1085 PRO A O 1
ATOM 8447 N N . HIS A 1 1086 ? 13.204 41.002 -5.890 1.00 91.94 1086 HIS A N 1
ATOM 8448 C CA . HIS A 1 1086 ? 13.088 42.251 -5.134 1.00 91.94 1086 HIS A CA 1
ATOM 8449 C C . HIS A 1 1086 ? 12.816 42.017 -3.638 1.00 91.94 1086 HIS A C 1
ATOM 8451 O O . HIS A 1 1086 ? 12.430 42.940 -2.922 1.00 91.94 1086 HIS A O 1
ATOM 8457 N N . GLY A 1 1087 ? 12.994 40.777 -3.170 1.00 91.94 1087 GLY A N 1
ATOM 8458 C CA . GLY A 1 1087 ? 12.573 40.350 -1.840 1.00 91.94 1087 GLY A CA 1
ATOM 8459 C C . GLY A 1 1087 ? 11.054 40.389 -1.656 1.00 91.94 1087 GLY A C 1
ATOM 8460 O O . GLY A 1 1087 ? 10.294 40.497 -2.618 1.00 91.94 1087 GLY A O 1
ATOM 8461 N N . TYR A 1 1088 ? 10.608 40.247 -0.409 1.00 93.06 1088 TYR A N 1
ATOM 8462 C CA . TYR A 1 1088 ? 9.195 40.287 -0.038 1.00 93.06 1088 TYR A CA 1
ATOM 8463 C C . TYR A 1 1088 ? 9.046 40.695 1.433 1.00 93.06 1088 TYR A C 1
ATOM 8465 O O . TYR A 1 1088 ? 9.899 40.363 2.260 1.00 93.06 1088 TYR A O 1
ATOM 8473 N N . GLY A 1 1089 ? 7.962 41.404 1.757 1.00 92.19 1089 GLY A N 1
ATOM 8474 C CA . GLY A 1 1089 ? 7.756 41.991 3.083 1.00 92.19 1089 GLY A CA 1
ATOM 8475 C C . GLY A 1 1089 ? 8.774 43.094 3.392 1.00 92.19 1089 GLY A C 1
ATOM 8476 O O . GLY A 1 1089 ? 9.261 43.783 2.493 1.00 92.19 1089 GLY A O 1
ATOM 8477 N N . LYS A 1 1090 ? 9.137 43.245 4.668 1.00 90.62 1090 LYS A N 1
ATOM 8478 C CA . LYS A 1 1090 ? 10.163 44.197 5.135 1.00 90.62 1090 LYS A CA 1
ATOM 8479 C C . LYS A 1 1090 ? 11.546 43.901 4.586 1.00 90.62 1090 LYS A C 1
ATOM 8481 O O . LYS A 1 1090 ? 12.367 44.809 4.451 1.00 90.62 1090 LYS A O 1
ATOM 8486 N N . ASN A 1 1091 ? 11.839 42.631 4.318 1.00 89.81 1091 ASN A N 1
ATOM 8487 C CA . ASN A 1 1091 ? 13.136 42.242 3.806 1.00 89.81 1091 ASN A CA 1
ATOM 8488 C C . ASN A 1 1091 ? 13.124 42.223 2.270 1.00 89.81 1091 ASN A C 1
ATOM 8490 O O . ASN A 1 1091 ? 12.667 41.284 1.620 1.00 89.81 1091 ASN A O 1
ATOM 8494 N N . THR A 1 1092 ? 13.694 43.276 1.694 1.00 91.00 1092 THR A N 1
ATOM 8495 C CA . THR A 1 1092 ? 13.774 43.496 0.244 1.00 91.00 1092 THR A CA 1
ATOM 8496 C C . THR A 1 1092 ? 14.994 42.839 -0.410 1.00 91.00 1092 THR A C 1
ATOM 8498 O O . THR A 1 1092 ? 15.226 43.006 -1.604 1.00 91.00 1092 THR A O 1
ATOM 8501 N N . SER A 1 1093 ? 15.801 42.079 0.342 1.00 92.62 1093 SER A N 1
ATOM 8502 C CA . SER A 1 1093 ? 16.887 41.292 -0.251 1.00 92.62 1093 SER A CA 1
ATOM 8503 C C . SER A 1 1093 ? 16.328 40.160 -1.111 1.00 92.62 1093 SER A C 1
ATOM 8505 O O . SER A 1 1093 ? 15.392 39.477 -0.697 1.00 92.62 1093 SER A O 1
ATOM 8507 N N . ALA A 1 1094 ? 16.923 39.943 -2.283 1.00 93.44 1094 ALA A N 1
ATOM 8508 C CA . ALA A 1 1094 ? 16.514 38.875 -3.182 1.00 93.44 1094 ALA A CA 1
ATOM 8509 C C . ALA A 1 1094 ? 16.703 37.493 -2.542 1.00 93.44 1094 ALA A C 1
ATOM 8511 O O . ALA A 1 1094 ? 17.698 37.239 -1.860 1.00 93.44 1094 ALA A O 1
ATOM 8512 N N . PHE A 1 1095 ? 15.753 36.591 -2.768 1.00 93.44 1095 PHE A N 1
ATOM 8513 C CA . PHE A 1 1095 ? 15.842 35.205 -2.312 1.00 93.44 1095 PHE A CA 1
ATOM 8514 C C . PHE A 1 1095 ? 15.020 34.285 -3.213 1.00 93.44 1095 PHE A C 1
ATOM 8516 O O . PHE A 1 1095 ? 14.256 34.737 -4.064 1.00 93.44 1095 PHE A O 1
ATOM 8523 N N . GLY A 1 1096 ? 15.189 32.981 -3.030 1.00 90.12 1096 GLY A N 1
ATOM 8524 C CA . GLY A 1 1096 ? 14.372 31.968 -3.680 1.00 90.12 1096 GLY A CA 1
ATOM 8525 C C . GLY A 1 1096 ? 14.054 30.863 -2.693 1.00 90.12 1096 GLY A C 1
ATOM 8526 O O . GLY A 1 1096 ? 14.840 30.611 -1.779 1.00 90.12 1096 GLY A O 1
ATOM 8527 N N . THR A 1 1097 ? 12.905 30.230 -2.876 1.00 88.81 1097 THR A N 1
ATOM 8528 C CA . THR A 1 1097 ? 12.458 29.107 -2.053 1.00 88.81 1097 THR A CA 1
ATOM 8529 C C . THR A 1 1097 ? 11.865 28.016 -2.935 1.00 88.81 1097 THR A C 1
ATOM 8531 O O . THR A 1 1097 ? 11.369 28.292 -4.030 1.00 88.81 1097 THR A O 1
ATOM 8534 N N . TYR A 1 1098 ? 11.964 26.779 -2.471 1.00 84.88 1098 TYR A N 1
ATOM 8535 C CA . TYR A 1 1098 ? 11.358 25.589 -3.055 1.00 84.88 1098 TYR A CA 1
ATOM 8536 C C . TYR A 1 1098 ? 11.218 24.537 -1.953 1.00 84.88 1098 TYR A C 1
ATOM 8538 O O . TYR A 1 1098 ? 11.942 24.592 -0.957 1.00 84.88 1098 TYR A O 1
ATOM 8546 N N . GLU A 1 1099 ? 10.289 23.603 -2.128 1.00 71.44 1099 GLU A N 1
ATOM 8547 C CA . GLU A 1 1099 ? 10.082 22.492 -1.198 1.00 71.44 1099 GLU A CA 1
ATOM 8548 C C . GLU A 1 1099 ? 11.294 21.548 -1.220 1.00 71.44 1099 GLU A C 1
ATOM 8550 O O . GLU A 1 1099 ? 11.793 21.181 -2.285 1.00 71.44 1099 GLU A O 1
ATOM 8555 N N . THR A 1 1100 ? 11.810 21.169 -0.053 1.00 61.25 1100 THR A N 1
ATOM 8556 C CA . THR A 1 1100 ? 12.925 20.221 0.032 1.00 61.25 1100 THR A CA 1
ATOM 8557 C C . THR A 1 1100 ? 12.466 18.769 -0.028 1.00 61.25 1100 THR A C 1
ATOM 8559 O O . THR A 1 1100 ? 11.419 18.407 0.498 1.00 61.25 1100 THR A O 1
ATOM 8562 N N . GLY A 1 1101 ? 13.266 17.924 -0.689 1.00 51.81 1101 GLY A N 1
ATOM 8563 C CA . GLY A 1 1101 ? 12.951 16.510 -0.924 1.00 51.81 1101 GLY A CA 1
ATOM 8564 C C . GLY A 1 1101 ? 12.180 16.229 -2.220 1.00 51.81 1101 GLY A C 1
ATOM 8565 O O . GLY A 1 1101 ? 11.849 15.075 -2.481 1.00 51.81 1101 GLY A O 1
ATOM 8566 N N . SER A 1 1102 ? 11.910 17.245 -3.049 1.00 58.44 1102 SER A N 1
ATOM 8567 C CA . SER A 1 1102 ? 11.441 17.073 -4.430 1.00 58.44 1102 SER A CA 1
ATOM 8568 C C . SER A 1 1102 ? 12.638 16.888 -5.376 1.00 58.44 1102 SER A C 1
ATOM 8570 O O . SER A 1 1102 ? 12.947 17.773 -6.182 1.00 58.44 1102 SER A O 1
ATOM 8572 N N . ASP A 1 1103 ? 13.353 15.773 -5.226 1.00 68.88 1103 ASP A N 1
ATOM 8573 C CA . ASP A 1 1103 ? 14.531 15.448 -6.037 1.00 68.88 1103 ASP A CA 1
ATOM 8574 C C . ASP A 1 1103 ? 14.083 15.080 -7.457 1.00 68.88 1103 ASP A C 1
ATOM 8576 O O . ASP A 1 1103 ? 13.759 13.935 -7.764 1.00 68.88 1103 ASP A O 1
ATOM 8580 N N . ALA A 1 1104 ? 14.005 16.087 -8.324 1.00 89.81 1104 ALA A N 1
ATOM 8581 C CA . ALA A 1 1104 ? 13.676 15.912 -9.727 1.00 89.81 1104 ALA A CA 1
ATOM 8582 C C . ALA A 1 1104 ? 14.943 15.970 -10.576 1.00 89.81 1104 ALA A C 1
ATOM 8584 O O . ALA A 1 1104 ? 15.891 16.704 -10.288 1.00 89.81 1104 ALA A O 1
ATOM 8585 N N . TRP A 1 1105 ? 14.946 15.250 -11.687 1.00 94.62 1105 TRP A N 1
ATOM 8586 C CA . TRP A 1 1105 ? 16.035 15.310 -12.651 1.00 94.62 1105 TRP A CA 1
ATOM 8587 C C . TRP A 1 1105 ? 15.519 15.158 -14.072 1.00 94.62 1105 TRP A C 1
ATOM 8589 O O . TRP A 1 1105 ? 14.394 14.715 -14.323 1.00 94.62 1105 TRP A O 1
ATOM 8599 N N . VAL A 1 1106 ? 16.351 15.590 -15.014 1.00 95.75 1106 VAL A N 1
ATOM 8600 C CA . VAL A 1 1106 ? 16.092 15.445 -16.437 1.00 95.75 1106 VAL A CA 1
ATOM 8601 C C . VAL A 1 1106 ? 17.252 14.773 -17.141 1.00 95.75 1106 VAL A C 1
ATOM 8603 O O . VAL A 1 1106 ? 18.412 14.971 -16.785 1.00 95.75 1106 VAL A O 1
ATOM 8606 N N . GLU A 1 1107 ? 16.937 14.024 -18.187 1.00 95.81 1107 GLU A N 1
ATOM 8607 C CA . GLU A 1 1107 ? 17.923 13.439 -19.093 1.00 95.81 1107 GLU A CA 1
ATOM 8608 C C . GLU A 1 1107 ? 17.588 13.823 -20.527 1.00 95.81 1107 GLU A C 1
ATOM 8610 O O . GLU A 1 1107 ? 16.490 13.546 -21.021 1.00 95.81 1107 GLU A O 1
ATOM 8615 N N . PHE A 1 1108 ? 18.536 14.478 -21.190 1.00 95.56 1108 PHE A N 1
ATOM 8616 C CA . PHE A 1 1108 ? 18.409 14.882 -22.582 1.00 95.56 1108 PHE A CA 1
ATOM 8617 C C . PHE A 1 1108 ? 18.705 13.718 -23.530 1.00 95.56 1108 PHE A C 1
ATOM 8619 O O . PHE A 1 1108 ? 19.680 12.990 -23.361 1.00 95.56 1108 PHE A O 1
ATOM 8626 N N . ALA A 1 1109 ? 17.911 13.591 -24.592 1.00 93.81 1109 ALA A N 1
ATOM 8627 C CA . ALA A 1 1109 ? 18.223 12.689 -25.694 1.00 93.81 1109 ALA A CA 1
ATOM 8628 C C . ALA A 1 1109 ? 19.034 13.434 -26.763 1.00 93.81 1109 ALA A C 1
ATOM 8630 O O . ALA A 1 1109 ? 18.583 14.453 -27.295 1.00 93.81 1109 ALA A O 1
ATOM 8631 N N . VAL A 1 1110 ? 20.219 12.909 -27.085 1.00 90.38 1110 VAL A N 1
ATOM 8632 C CA . VAL A 1 1110 ? 21.096 13.433 -28.140 1.00 90.38 1110 VAL A CA 1
ATOM 8633 C C . VAL A 1 1110 ? 21.258 12.372 -29.224 1.00 90.38 1110 VAL A C 1
ATOM 8635 O O . VAL A 1 1110 ? 21.879 11.338 -28.988 1.00 90.38 1110 VAL A O 1
ATOM 8638 N N . VAL A 1 1111 ? 20.717 12.634 -30.414 1.00 86.38 1111 VAL A N 1
ATOM 8639 C CA . VAL A 1 1111 ? 20.766 11.734 -31.578 1.00 86.38 1111 VAL A CA 1
ATOM 8640 C C . VAL A 1 1111 ? 21.481 12.458 -32.715 1.00 86.38 1111 VAL A C 1
ATOM 8642 O O . VAL A 1 1111 ? 21.172 13.610 -33.014 1.00 86.38 1111 VAL A O 1
ATOM 8645 N N . ASP A 1 1112 ? 22.496 11.826 -33.309 1.00 86.06 1112 ASP A N 1
ATOM 8646 C CA . ASP A 1 1112 ? 23.324 12.406 -34.383 1.00 86.06 1112 ASP A CA 1
ATOM 8647 C C . ASP A 1 1112 ? 23.877 13.814 -34.067 1.00 86.06 1112 ASP A C 1
ATOM 8649 O O . ASP A 1 1112 ? 23.963 14.693 -34.928 1.00 86.06 1112 ASP A O 1
ATOM 8653 N N . GLY A 1 1113 ? 24.237 14.050 -32.800 1.00 82.38 1113 GLY A N 1
ATOM 8654 C CA . GLY A 1 1113 ? 24.760 15.335 -32.320 1.00 82.38 1113 GLY A CA 1
ATOM 8655 C C . GLY A 1 1113 ? 23.707 16.435 -32.137 1.00 82.38 1113 GLY A C 1
ATOM 8656 O O . GLY A 1 1113 ? 24.072 17.579 -31.874 1.00 82.38 1113 GLY A O 1
ATOM 8657 N N . LYS A 1 1114 ? 22.411 16.119 -32.251 1.00 89.75 1114 LYS A N 1
ATOM 8658 C CA . LYS A 1 1114 ? 21.299 17.052 -32.022 1.00 89.75 1114 LYS A CA 1
ATOM 8659 C C . LYS A 1 1114 ? 20.505 16.665 -30.780 1.00 89.75 1114 LYS A C 1
ATOM 8661 O O . LYS A 1 1114 ? 20.189 15.499 -30.578 1.00 89.75 1114 LYS A O 1
ATOM 8666 N N . VAL A 1 1115 ? 20.159 17.662 -29.969 1.00 94.56 1115 VAL A N 1
ATOM 8667 C CA . VAL A 1 1115 ? 19.267 17.493 -28.814 1.00 94.56 1115 VAL A CA 1
ATOM 8668 C C . VAL A 1 1115 ? 17.824 17.411 -29.315 1.00 94.56 1115 VAL A C 1
ATOM 8670 O O . VAL A 1 1115 ? 17.320 18.389 -29.863 1.00 94.56 1115 VAL A O 1
ATOM 8673 N N . GLU A 1 1116 ? 17.164 16.268 -29.130 1.00 95.38 1116 GLU A N 1
ATOM 8674 C CA . GLU A 1 1116 ? 15.763 16.059 -29.543 1.00 95.38 1116 GLU A CA 1
ATOM 8675 C C . GLU A 1 1116 ? 14.750 16.472 -28.466 1.00 95.38 1116 GLU A C 1
ATOM 8677 O O . GLU A 1 1116 ? 13.605 16.795 -28.769 1.00 95.38 1116 GLU A O 1
ATOM 8682 N N . GLY A 1 1117 ? 15.145 16.441 -27.194 1.00 97.00 1117 GLY A N 1
ATOM 8683 C CA . GLY A 1 1117 ? 14.254 16.687 -26.062 1.00 97.00 1117 GLY A CA 1
ATOM 8684 C C . GLY A 1 1117 ? 14.831 16.168 -24.750 1.00 97.00 1117 GLY A C 1
ATOM 8685 O O . GLY A 1 1117 ? 15.981 15.722 -24.720 1.00 97.00 1117 GLY A O 1
ATOM 8686 N N . PHE A 1 1118 ? 14.041 16.200 -23.678 1.00 97.50 1118 PHE A N 1
ATOM 8687 C CA . PHE A 1 1118 ? 14.422 15.630 -22.387 1.00 97.50 1118 PHE A CA 1
ATOM 8688 C C . PHE A 1 1118 ? 13.280 14.900 -21.677 1.00 97.50 1118 PHE A C 1
ATOM 8690 O O . PHE A 1 1118 ? 12.101 15.235 -21.803 1.00 97.50 1118 PHE A O 1
ATOM 8697 N N . SER A 1 1119 ? 13.657 13.895 -20.896 1.00 97.50 1119 SER A N 1
ATOM 8698 C CA . SER A 1 1119 ? 12.772 13.155 -19.998 1.00 97.50 1119 SER A CA 1
ATOM 8699 C C . SER A 1 1119 ? 12.769 13.826 -18.630 1.00 97.50 1119 SER A C 1
ATOM 8701 O O . SER A 1 1119 ? 13.846 14.044 -18.093 1.00 97.50 1119 SER A O 1
ATOM 8703 N N . LEU A 1 1120 ? 11.601 14.143 -18.068 1.00 96.19 1120 LEU A N 1
ATOM 8704 C CA . LEU A 1 1120 ? 11.455 14.661 -16.704 1.00 96.19 1120 LEU A CA 1
ATOM 8705 C C . LEU A 1 1120 ? 11.065 13.532 -15.748 1.00 96.19 1120 LEU A C 1
ATOM 8707 O O . LEU A 1 1120 ? 10.033 12.888 -15.950 1.00 96.19 1120 LEU A O 1
ATOM 8711 N N . VAL A 1 1121 ? 11.858 13.340 -14.696 1.00 94.44 1121 VAL A N 1
ATOM 8712 C CA . VAL A 1 1121 ? 11.601 12.395 -13.607 1.00 94.44 1121 VAL A CA 1
ATOM 8713 C C . VAL A 1 1121 ? 11.392 13.180 -12.317 1.00 94.44 1121 VAL A C 1
ATOM 8715 O O . VAL A 1 1121 ? 12.262 13.942 -11.903 1.00 94.44 1121 VAL A O 1
ATOM 8718 N N . VAL A 1 1122 ? 10.216 13.017 -11.718 1.00 90.19 1122 VAL A N 1
ATOM 8719 C CA . VAL A 1 1122 ? 9.813 13.610 -10.433 1.00 90.19 1122 VAL A CA 1
ATOM 8720 C C . VAL A 1 1122 ? 9.495 12.513 -9.412 1.00 90.19 1122 VAL A C 1
ATOM 8722 O O . VAL A 1 1122 ? 9.696 12.716 -8.221 1.00 90.19 1122 VAL A O 1
ATOM 8725 N N . ASP A 1 1123 ? 9.019 11.350 -9.867 1.00 88.88 1123 ASP A N 1
ATOM 8726 C CA . ASP A 1 1123 ? 8.726 10.186 -9.025 1.00 88.88 1123 ASP A CA 1
ATOM 8727 C C . ASP A 1 1123 ? 9.464 8.945 -9.562 1.00 88.88 1123 ASP A C 1
ATOM 8729 O O . ASP A 1 1123 ? 9.020 8.269 -10.497 1.00 88.88 1123 ASP A O 1
ATOM 8733 N N . GLU A 1 1124 ? 10.625 8.633 -8.977 1.00 89.69 1124 GLU A N 1
ATOM 8734 C CA . GLU A 1 1124 ? 11.447 7.493 -9.407 1.00 89.69 1124 GLU A CA 1
ATOM 8735 C C . GLU A 1 1124 ? 10.748 6.141 -9.231 1.00 89.69 1124 GLU A C 1
ATOM 8737 O O . GLU A 1 1124 ? 10.950 5.218 -10.031 1.00 89.69 1124 GLU A O 1
ATOM 8742 N N . GLU A 1 1125 ? 9.897 6.009 -8.211 1.00 89.38 1125 GLU A N 1
ATOM 8743 C CA . GLU A 1 1125 ? 9.112 4.799 -7.991 1.00 89.38 1125 GLU A CA 1
ATOM 8744 C C . GLU A 1 1125 ? 8.093 4.613 -9.119 1.00 89.38 1125 GLU A C 1
ATOM 8746 O O . GLU A 1 1125 ? 7.920 3.497 -9.620 1.00 89.38 1125 GLU A O 1
ATOM 8751 N N . ALA A 1 1126 ? 7.431 5.691 -9.544 1.00 91.31 1126 ALA A N 1
ATOM 8752 C CA . ALA A 1 1126 ? 6.510 5.676 -10.673 1.00 91.31 1126 ALA A CA 1
ATOM 8753 C C . ALA A 1 1126 ? 7.227 5.335 -11.986 1.00 91.31 1126 ALA A C 1
ATOM 8755 O O . ALA A 1 1126 ? 6.752 4.481 -12.739 1.00 91.31 1126 ALA A O 1
ATOM 8756 N N . VAL A 1 1127 ? 8.395 5.930 -12.247 1.00 92.12 1127 VAL A N 1
ATOM 8757 C CA . VAL A 1 1127 ? 9.215 5.609 -13.428 1.00 92.12 1127 VAL A CA 1
ATOM 8758 C C . VAL A 1 1127 ? 9.657 4.147 -13.414 1.00 92.12 1127 VAL A C 1
ATOM 8760 O O . VAL A 1 1127 ? 9.532 3.446 -14.423 1.00 92.12 1127 VAL A O 1
ATOM 8763 N N . THR A 1 1128 ? 10.104 3.646 -12.263 1.00 90.69 1128 THR A N 1
ATOM 8764 C CA . THR A 1 1128 ? 10.492 2.242 -12.086 1.00 90.69 1128 THR A CA 1
ATOM 8765 C C . THR A 1 1128 ? 9.309 1.305 -12.329 1.00 90.69 1128 THR A C 1
ATOM 8767 O O . THR A 1 1128 ? 9.451 0.301 -13.032 1.00 90.69 1128 THR A O 1
ATOM 8770 N N . ALA A 1 1129 ? 8.122 1.640 -11.816 1.00 90.19 1129 ALA A N 1
ATOM 8771 C CA . ALA A 1 1129 ? 6.902 0.875 -12.053 1.00 90.19 1129 ALA A CA 1
ATOM 8772 C C . ALA A 1 1129 ? 6.504 0.871 -13.539 1.00 90.19 1129 ALA A C 1
ATOM 8774 O O . ALA A 1 1129 ? 6.257 -0.198 -14.102 1.00 90.19 1129 ALA A O 1
ATOM 8775 N N . ARG A 1 1130 ? 6.531 2.028 -14.218 1.00 92.75 1130 ARG A N 1
ATOM 8776 C CA . ARG A 1 1130 ? 6.279 2.112 -15.668 1.00 92.75 1130 ARG A CA 1
ATOM 8777 C C . ARG A 1 1130 ? 7.279 1.270 -16.458 1.00 92.75 1130 ARG A C 1
ATOM 8779 O O . ARG A 1 1130 ? 6.855 0.506 -17.322 1.00 92.75 1130 ARG A O 1
ATOM 8786 N N . ARG A 1 1131 ? 8.574 1.327 -16.122 1.00 90.88 1131 ARG A N 1
ATOM 8787 C CA . ARG A 1 1131 ? 9.625 0.518 -16.766 1.00 90.88 1131 ARG A CA 1
ATOM 8788 C C . ARG A 1 1131 ? 9.397 -0.979 -16.583 1.00 90.88 1131 ARG A C 1
ATOM 8790 O O . ARG A 1 1131 ? 9.500 -1.720 -17.556 1.00 90.88 1131 ARG A O 1
ATOM 8797 N N . ARG A 1 1132 ? 9.030 -1.426 -15.378 1.00 86.12 1132 ARG A N 1
ATOM 8798 C CA . ARG A 1 1132 ? 8.693 -2.837 -15.113 1.00 86.12 1132 ARG A CA 1
ATOM 8799 C C . ARG A 1 1132 ? 7.493 -3.315 -15.934 1.00 86.12 1132 ARG A C 1
ATOM 8801 O O . ARG A 1 1132 ? 7.466 -4.472 -16.339 1.00 86.12 1132 ARG A O 1
ATOM 8808 N N . ARG A 1 1133 ? 6.503 -2.446 -16.166 1.00 81.31 1133 ARG A N 1
ATOM 8809 C CA . ARG A 1 1133 ? 5.211 -2.822 -16.767 1.00 81.31 1133 ARG A CA 1
ATOM 8810 C C . ARG A 1 1133 ? 5.170 -2.679 -18.285 1.00 81.31 1133 ARG A C 1
ATOM 8812 O O . ARG A 1 1133 ? 4.616 -3.542 -18.956 1.00 81.31 1133 ARG A O 1
ATOM 8819 N N . ARG A 1 1134 ? 5.726 -1.593 -18.822 1.00 80.75 1134 ARG A N 1
ATOM 8820 C CA . ARG A 1 1134 ? 5.667 -1.252 -20.253 1.00 80.75 1134 ARG A CA 1
ATOM 8821 C C . ARG A 1 1134 ? 6.991 -1.500 -20.984 1.00 80.75 1134 ARG A C 1
ATOM 8823 O O . ARG A 1 1134 ? 6.991 -1.555 -22.209 1.00 80.75 1134 ARG A O 1
ATOM 8830 N N . GLY A 1 1135 ? 8.102 -1.668 -20.259 1.00 80.25 1135 GLY A N 1
ATOM 8831 C CA . GLY A 1 1135 ? 9.439 -1.599 -20.851 1.00 80.25 1135 GLY A CA 1
ATOM 8832 C C . GLY A 1 1135 ? 9.715 -0.212 -21.445 1.00 80.25 1135 GLY A C 1
ATOM 8833 O O . GLY A 1 1135 ? 9.034 0.756 -21.112 1.00 80.25 1135 GLY A O 1
ATOM 8834 N N . GLY A 1 1136 ? 10.704 -0.115 -22.332 1.00 83.19 1136 GLY A N 1
ATOM 8835 C CA . GLY A 1 1136 ? 10.999 1.113 -23.076 1.00 83.19 1136 GLY A CA 1
ATOM 8836 C C . GLY A 1 1136 ? 12.144 1.955 -22.512 1.00 83.19 1136 GLY A C 1
ATOM 8837 O O . GLY A 1 1136 ? 12.743 1.659 -21.474 1.00 83.19 1136 GLY A O 1
ATOM 8838 N N . THR A 1 1137 ? 12.477 2.999 -23.263 1.00 89.50 1137 THR A N 1
ATOM 8839 C CA . THR A 1 1137 ? 13.522 3.973 -22.934 1.00 89.50 1137 THR A CA 1
ATOM 8840 C C . THR A 1 1137 ? 13.040 4.935 -21.850 1.00 89.50 1137 THR A C 1
ATOM 8842 O O . THR A 1 1137 ? 11.849 4.993 -21.546 1.00 89.50 1137 THR A O 1
ATOM 8845 N N . LEU A 1 1138 ? 13.939 5.736 -21.268 1.00 88.62 1138 LEU A N 1
ATOM 8846 C CA . LEU A 1 1138 ? 13.535 6.742 -20.281 1.00 88.62 1138 LEU A CA 1
ATOM 8847 C C . LEU A 1 1138 ? 12.493 7.729 -20.844 1.00 88.62 1138 LEU A C 1
ATOM 8849 O O . LEU A 1 1138 ? 11.544 8.069 -20.144 1.00 88.62 1138 LEU A O 1
ATOM 8853 N N . LYS A 1 1139 ? 12.579 8.068 -22.137 1.00 93.00 1139 LYS A N 1
ATOM 8854 C CA . LYS A 1 1139 ? 11.568 8.857 -22.860 1.00 93.00 1139 LYS A CA 1
ATOM 8855 C C . LYS A 1 1139 ? 10.160 8.265 -22.748 1.00 93.00 1139 LYS A C 1
ATOM 8857 O O . LYS A 1 1139 ? 9.192 9.021 -22.639 1.00 93.00 1139 LYS A O 1
ATOM 8862 N N . ASP A 1 1140 ? 10.036 6.941 -22.718 1.00 89.38 1140 ASP A N 1
ATOM 8863 C CA . ASP A 1 1140 ? 8.753 6.232 -22.656 1.00 89.38 1140 ASP A CA 1
ATOM 8864 C C . ASP A 1 1140 ? 8.195 6.142 -21.226 1.00 89.38 1140 ASP A C 1
ATOM 8866 O O . ASP A 1 1140 ? 6.978 6.146 -21.035 1.00 89.38 1140 ASP A O 1
ATOM 8870 N N . VAL A 1 1141 ? 9.071 6.087 -20.214 1.00 93.44 1141 VAL A N 1
ATOM 8871 C CA . VAL A 1 1141 ? 8.693 5.760 -18.822 1.00 93.44 1141 VAL A CA 1
ATOM 8872 C C . VAL A 1 1141 ? 8.799 6.921 -17.832 1.00 93.44 1141 VAL A C 1
ATOM 8874 O O . VAL A 1 1141 ? 8.256 6.821 -16.732 1.00 93.44 1141 VAL A O 1
ATOM 8877 N N . ALA A 1 1142 ? 9.463 8.016 -18.202 1.00 94.88 1142 ALA A N 1
ATOM 8878 C CA . ALA A 1 1142 ? 9.539 9.240 -17.405 1.00 94.88 1142 ALA A CA 1
ATOM 8879 C C . ALA A 1 1142 ? 8.151 9.851 -17.148 1.00 94.88 1142 ALA A C 1
ATOM 8881 O O . ALA A 1 1142 ? 7.181 9.502 -17.826 1.00 94.88 1142 ALA A O 1
ATOM 8882 N N . ASP A 1 1143 ? 8.038 10.780 -16.199 1.00 94.44 1143 ASP A N 1
ATOM 8883 C CA . ASP A 1 1143 ? 6.757 11.424 -15.880 1.00 94.44 1143 ASP A CA 1
ATOM 8884 C C . ASP A 1 1143 ? 6.253 12.303 -17.025 1.00 94.44 1143 ASP A C 1
ATOM 8886 O O . ASP A 1 1143 ? 5.052 12.332 -17.304 1.00 94.44 1143 ASP A O 1
ATOM 8890 N N . ALA A 1 1144 ? 7.179 12.944 -17.741 1.00 95.69 1144 ALA A N 1
ATOM 8891 C CA . ALA A 1 1144 ? 6.901 13.658 -18.978 1.00 95.69 1144 ALA A CA 1
ATOM 8892 C C . ALA A 1 1144 ? 8.083 13.577 -19.953 1.00 95.69 1144 ALA A C 1
ATOM 8894 O O . ALA A 1 1144 ? 9.243 13.538 -19.547 1.00 95.69 1144 ALA A O 1
ATOM 8895 N N . TRP A 1 1145 ? 7.780 13.592 -21.251 1.00 96.62 1145 TRP A N 1
ATOM 8896 C CA . TRP A 1 1145 ? 8.762 13.804 -22.313 1.00 96.62 1145 TRP A CA 1
ATOM 8897 C C . TRP A 1 1145 ? 8.549 15.190 -22.918 1.00 96.62 1145 TRP A C 1
ATOM 8899 O O . TRP A 1 1145 ? 7.477 15.467 -23.457 1.00 96.62 1145 TRP A O 1
ATOM 8909 N N . PHE A 1 1146 ? 9.572 16.033 -22.824 1.00 97.75 1146 PHE A N 1
ATOM 8910 C CA . PHE A 1 1146 ? 9.617 17.372 -23.388 1.00 97.75 1146 PHE A CA 1
ATOM 8911 C C . PHE A 1 1146 ? 10.367 17.341 -24.718 1.00 97.75 1146 PHE A C 1
ATOM 8913 O O . PHE A 1 1146 ? 11.592 17.247 -24.752 1.00 97.75 1146 PHE A O 1
ATOM 8920 N N . GLU A 1 1147 ? 9.630 17.423 -25.819 1.00 97.38 1147 GLU A N 1
ATOM 8921 C CA . GLU A 1 1147 ? 10.184 17.469 -27.171 1.00 97.38 1147 GLU A CA 1
ATOM 8922 C C . GLU A 1 1147 ? 10.694 18.874 -27.494 1.00 97.38 1147 GLU A C 1
ATOM 8924 O O . GLU A 1 1147 ? 10.022 19.860 -27.183 1.00 97.38 1147 GLU A O 1
ATOM 8929 N N . LYS A 1 1148 ? 11.878 18.974 -28.103 1.00 97.25 1148 LYS A N 1
ATOM 8930 C CA . LYS A 1 1148 ? 12.448 20.244 -28.556 1.00 97.25 1148 LYS A CA 1
ATOM 8931 C C . LYS A 1 1148 ? 11.722 20.719 -29.819 1.00 97.25 1148 LYS A C 1
ATOM 8933 O O . LYS A 1 1148 ? 11.582 19.943 -30.761 1.00 97.25 1148 LYS A O 1
ATOM 8938 N N . ILE A 1 1149 ? 11.273 21.977 -29.830 1.00 93.69 1149 ILE A N 1
ATOM 8939 C CA . ILE A 1 1149 ? 10.504 22.594 -30.930 1.00 93.69 1149 ILE A CA 1
ATOM 8940 C C . ILE A 1 1149 ? 11.400 23.458 -31.816 1.00 93.69 1149 ILE A C 1
ATOM 8942 O O . ILE A 1 1149 ? 12.215 24.231 -31.257 1.00 93.69 1149 ILE A O 1
#

InterPro domains:
  IPR001094 Flavodoxin-like [PR00369] (29-42)
  IPR001094 Flavodoxin-like [PR00369] (77-88)
  IPR001094 Flavodoxin-like [PR00369] (111-121)
  IPR001094 Flavodoxin-like [PR00369] (135-154)
  IPR001433 Oxidoreductase FAD/NAD(P)-binding [PF00175] (385-492)
  IPR001466 Beta-lactamase-related [PF00144] (610-959)
  IPR001709 Flavoprotein pyridine nucleotide cytochrome reductase [PR00371] (254-264)
  IPR001709 Flavoprotein pyridine nucleotide cytochrome reductase [PR00371] (383-402)
  IPR001709 Flavoprotein pyridine nucleotide cytochrome reductase [PR00371] (407-416)
  IPR001709 Flavoprotein pyridine nucleotide cytochrome reductase [PR00371] (420-431)
  IPR001709 Flavoprotein pyridine nucleotide cytochrome reductase [PR00371] (453-469)
  IPR003097 Sulfite reductase [NADPH] flavoprotein alpha-component-like, FAD-binding [PF00667] (223-356)
  IPR008254 Flavodoxin/nitric oxide synthase [PF00258] (30-159)
  IPR008254 Flavodoxin/nitric oxide synthase [PS50902] (28-172)
  IPR012338 Beta-lactamase/transpeptidase-like [G3DSA:3.40.710.10] (606-965)
  IPR012338 Beta-lactamase/transpeptidase-like [SSF56601] (608-951)
  IPR017938 Riboflavin synthase-like beta-barrel [SSF63380] (218-354)
  IPR023173 NADPH-cytochrome p450 reductase, FAD-binding, alpha-helical domain superfamily [G3DSA:1.20.990.10] (247-365)
  IPR029039 Flavoprotein-like superfamily [G3DSA:3.40.50.360] (21-183)
  IPR029039 Flavoprotein-like superfamily [SSF52218] (26-183)

Organism: NCBI:txid1111947

Secondary structure (DSSP, 8-state):
---PPPPP------------SSSTTSEEEEEEE-SSSHHHHHHHHHHHHHHHTT-EEEEEETTTS-GGGGGG-SEEEEEEE-BTTTBPPGGGHHHHHHHT-TTS-TTTTTT-EEEEEEEE-TTSTTTTHHHHHHHHHHHTTT-EESSPPEEEETTSTTTTHHHHHHHHHHHHHHHHHHSPPPTTPPPPPTTSPPPPSEEEEEPPTT-------TTTT-TTEE-EEEEEEEE-S-TT-S---EEEEEEESS-----TT-EEEEEE---HHHHHHHHHHTT-TTTTTSEEEEEE--TTS---TT--SEEEHHHIIIIIS-SSS---HHHHHHHGGG--SHHHHHHHHHHTSTTSTT--------EEEEEE--S----SSTTS-EEEE--GGGHHHHHHHHHHHHHTT---EEEEEEES-TTTS-TTHHHHHHHHHTTS-EEEEEETTSSPTTSPPP-HHHHHHHTHHHHHIIIIIS--EEEEEEETTTHHHHHHHHHHHHHHHTT---HHHHHHHHHHHHHTTSEEEEEE---GGGGPPPP-HHHHHHHTHHHHHHHHHTS-S-------------TTSSTTSSTTS----------SSSPPSS-HHHHHHHHHHHHHTT-SEEEEEEEE--STTPPPEEEEEEEE-SSTTS-S----TT-BEE-GGGHHHHHHHHHHHHHHHHHTT---SPPPTT----STTSBHHHHSTTT---SSHHHHHH-BHHHHHTT-SS----GGG--TT--HHHHHHHGGGSPP-S-TTSS----HHHHHHHHHHHHHHHSS-HHHHHIIIIITTTT-TT-BS-HHHHHHTT-BPPEE-TTS-EE--S--HHHHHHHHHHH--EE-HHHHHHHHHHHHTTTB-TTT--BSS-HHHHHHHHS--EEEESS-SSTTB-PEEE-SS-EEEEETTEEEEEEEEEETTEEEEEEEETTTTEEEEEEESBSS-HHHHHHHHHHHHHHHTT-------S-----TT---HHHHHHHHHS-----SS-GGGG-EEEEETTTEEEEEB-TT--SHHHHHHHHHHHHHS---TTS-EEEEE--SSS-SEEEEEEEETTEEEEE-PEEETT-BTTB-S-EEE--TT--EEEEEEEETTEEEEEEEES-HHHHHHHHHHH---HHHHSSEEEEE-

Foldseek 3Di:
DDDDDDDDDDDDDDDPDDDDDDLPQQEEEEEEFDDPCPLQVLLQVLCLLCVLLVHHYFYDYQQRDDLVCQLVGQEYEYRFEADDLGDGHPSCVVNVVVLPDPPAAQQSNQNHEYEYEFAAAPLHPCQSPVRVVVVVSCNSSNYHYQDHYFGFHCPDLQGRCVRSVVVSVVVSVSSCVVPPRDPPDRGDDLLDQDDDQKAKAADDVPPDPPPDPPLVPDPQFFFWDWPDWDFQFDPPDPDGDIDTDTDGPDDDDDAQQWDKDKFAWDDLVLLCVLCVLQVNNVQQQGKIAIGGDDSSHDAFPPDDRIDGNSVCNGGGDPPQDDDRLVNLSNLLNLDPDPVLNVLSVVCNDSNNVAAAHDDDDDTTIGIGGGLDDADPDLLQAAEQEAEQVRCVSVVRNLVVSVVVVHQNYEYEYEDQDPRTRCGCVVVQVVCVVVSSYHYHYFHQHPDPPPDHGTDSLNVLLVCLVVLCCSVPVRVYAYEAEEASRCPVVSNLVSQLVSCCPVVVDDSVRSNVVSVVCVVVNSYDYHHDHPPPVVVRDHNQLVVCVVRVSNSSNSVSVPSPPDDDDDDDDDDDDDDPPPPPPPPPPPPDDDFPFPDPPDDDLDDPVLVVVLQVLCVVQVFQKKKKKKWFDPDFQDDIDIGIGIAFDQEPPDPRGPTDQFFKFFQFQLLLLLLLLLLLVLQVCQVVVVFDFDQDPPDPHDDQQDQVCRRCVPQADACDPVLSGRDGNFQLLQQQSQAAEPQLLFFQQDALSNLRNLNHQFDGQDDRQRAHHDYQNSQSSSQVSCCNRRVDRSQVSSCVQPCVVLVQVQKGLAPVSSVVVVSYGFFAESNRATDHDLAHRRNSSSNVRRTRIMGGSVSVNSVQLCLLVQQARRNPRHRSGPNVSSCQQQDFDGFPASQAPDPQKGTWGHGRSWIWIDHVNFIKTKDWRFDHQWTWIWIDTSVRSMIMIMITRYGPCPVVNVVSVVVSVCSSVVHDDDPPPPPDPPPPVCPVVCCVVVLVVDAPADAPAPLVLVFAWWQWRSNGIKGKDWPPDDDPQNVVFQLQVVLQPNDDNPFSKIKTQRRRSAAGIKIWGDSHHQKTWIDGKHWQSQGDDPDRRTDIDHDPPQGKMKGFDADPNHTFWIAIARDVSSLVSQCVPVNDDSCRRGSITITGD

Nearest PDB structures (foldseek):
  1amo-assembly1_A  TM=8.621E-01  e=7.221E-34  Rattus norvegicus
  4yal-assembly1_A  TM=8.527E-01  e=2.202E-32  Rattus norvegicus
  1ja1-assembly1_A  TM=8.686E-01  e=1.153E-31  Rattus norvegicus
  5urd-assembly2_B  TM=8.416E-01  e=4.907E-32  Rattus norvegicus
  4h2d-assembly2_B  TM=9.868E-01  e=1.437E-15  Homo sapiens

Solvent-accessible surface area (backbone atoms only — not comparable to full-atom values): 62838 Å² total; per-residue (Å²): 140,88,86,80,87,86,82,92,77,87,83,72,82,81,74,89,69,89,76,84,89,78,75,81,84,46,61,40,39,35,39,22,18,43,90,83,53,61,23,48,54,52,47,40,51,52,29,54,53,32,48,32,61,72,28,52,43,45,58,40,49,32,64,80,41,66,62,81,55,59,73,78,42,55,40,40,40,37,24,27,30,46,32,82,91,34,38,64,22,74,32,34,46,68,37,48,59,60,71,65,45,87,86,63,59,56,58,66,28,57,72,23,35,32,37,42,38,12,35,25,37,72,67,40,93,44,48,24,31,36,37,54,52,49,56,55,50,42,46,62,20,32,25,42,72,79,50,82,68,32,64,17,28,57,76,42,100,59,25,41,52,64,35,44,55,63,41,52,53,52,49,52,54,50,50,42,70,76,48,62,72,58,93,93,58,78,64,60,58,95,81,58,76,77,82,64,59,57,46,81,39,81,48,63,93,84,66,74,76,62,72,65,59,68,57,78,76,33,90,62,42,49,77,60,46,78,78,40,82,43,74,52,33,36,90,90,44,92,62,91,46,71,46,76,39,74,47,56,95,60,94,77,91,82,59,58,32,47,40,79,42,69,50,60,39,54,50,70,69,55,42,48,53,49,31,51,51,29,70,38,56,91,56,22,81,46,60,30,28,57,42,81,67,41,84,41,48,88,74,66,86,78,66,61,55,37,41,31,60,49,56,43,45,31,65,69,42,76,85,77,56,80,80,49,65,72,51,44,67,57,49,39,69,42,42,87,48,72,67,47,34,51,51,38,49,36,45,73,35,95,82,47,73,83,50,68,42,89,85,85,78,62,73,44,43,29,67,42,88,41,93,51,76,76,66,96,52,77,85,50,30,39,40,34,35,16,38,56,80,15,34,60,53,45,50,42,49,50,50,52,35,46,73,74,71,41,41,60,37,35,40,37,32,26,31,50,31,76,86,38,42,42,68,64,48,70,61,50,53,50,35,31,75,72,66,41,30,48,72,43,78,19,45,38,61,69,59,64,91,92,57,84,67,45,42,47,39,53,55,49,51,76,39,23,70,60,51,42,43,37,50,68,78,52,58,30,34,37,39,41,25,22,50,39,55,69,52,58,61,46,38,52,52,29,55,31,48,26,34,28,75,75,64,71,37,51,75,66,57,20,49,54,49,52,56,45,32,34,81,70,64,35,36,45,72,59,48,45,72,70,56,69,74,79,77,40,59,48,41,54,61,61,60,46,60,68,56,46,44,65,28,46,24,37,60,53,56,64,79,61,80,81,78,91,84,82,87,86,91,86,83,88,85,85,79,75,79,71,71,71,78,72,71,84,74,87,78,87,78,93,75,86,72,88,60,91,87,60,86,74,77,68,56,72,66,58,57,48,51,52,52,52,50,32,68,76,58,48,46,53,22,42,24,32,18,36,33,34,62,86,55,93,67,42,75,66,50,68,49,70,45,50,38,35,28,29,45,95,85,43,88,52,64,62,29,43,35,70,37,29,41,62,33,14,34,39,17,24,32,57,41,40,51,46,50,34,52,52,31,50,25,55,75,70,63,73,52,86,61,81,67,50,93,91,52,91,72,66,54,60,78,36,34,45,34,66,76,31,67,90,46,53,39,41,58,42,68,65,34,32,65,64,34,19,48,50,35,37,49,35,22,17,48,17,48,54,68,62,76,70,47,48,43,74,78,50,49,33,62,54,53,40,47,38,38,37,59,40,65,49,34,49,54,60,68,67,53,60,35,71,36,59,65,40,31,19,40,50,33,38,52,39,27,70,52,70,74,38,58,46,64,57,46,42,41,65,62,47,28,56,80,59,64,22,85,81,48,43,52,41,51,64,59,41,54,73,67,71,38,44,47,52,24,13,39,55,84,55,45,58,46,76,76,75,56,50,56,64,42,20,64,36,34,34,21,34,32,22,33,28,34,21,30,60,42,48,37,49,55,41,47,18,56,50,46,52,16,24,33,49,67,83,64,47,72,68,36,54,55,72,39,41,53,60,27,64,40,57,78,35,58,72,33,82,52,52,90,49,90,66,38,40,44,32,22,25,13,27,39,27,38,29,33,32,53,78,86,40,58,38,40,30,30,60,10,64,45,83,19,18,14,21,36,44,37,35,17,59,90,74,30,39,27,42,35,40,45,31,36,19,16,91,38,50,68,59,50,49,53,54,52,52,52,51,52,27,60,66,67,72,43,94,70,80,89,70,64,83,69,69,76,72,70,67,77,60,66,55,59,75,47,64,52,44,61,68,70,53,66,95,44,71,60,88,57,63,72,72,61,72,40,48,42,26,37,21,78,51,56,47,73,42,48,35,23,42,92,81,47,80,49,73,70,35,46,54,47,50,50,47,54,38,49,56,46,78,72,62,82,90,50,69,43,37,40,25,59,39,71,33,71,78,20,45,24,35,39,34,40,62,61,36,47,54,33,23,44,37,46,52,32,34,72,27,54,63,27,41,79,94,53,51,63,36,44,70,52,64,77,85,87,66,74,24,34,33,40,48,44,70,57,98,89,39,62,55,27,33,20,35,39,67,50,68,67,44,27,51,40,21,34,75,74,72,43,76,54,63,66,70,24,32,67,39,44,28,41,51,110